Protein 5ZFM (pdb70)

B-factor: mean 25.38, std 9.45, range [9.72, 92.79]

Radius of gyration: 28.04 Å; Cα contacts (8 Å, |Δi|>4): 2463; chains: 4; bounding box: 67×58×71 Å

Secondary structure (DSSP, 8-state):
--TTTT-EEEEET-SSHHHHHHHHHHHHTT-EEEEEESS-HHHHHHHHHHH-TTTEEEEE--TT-HHHHHHHHHHHHHHHS---EEEE--------S-GGG--HHHHHHHHIIIIIHHHHHHHHHHHHHHHHSTTEEEEEEE--S-SSSSS---HHHHHHHHHHHHHHHHHHHHHHTTT-EEEEEEEEE--B-STTS-GGGHHHHHHT-TTSS-B-HHHHHHHHHHHHSGGGTT--S-EEEESTTTT-/--TTTT-EEEEET-SSHHHHHHHHHHHHTT-EEEEEESS-HHHHHHHHHHH-TTTEEEEE--TT-HHHHHHHHHHHHHHHS---EEEE----------GGG--HHHHHHHHIIIIIHHHHHHHHHHHHHHHHSTTEEEEEEE--S-SSSSS---HHHHHHHHHHHHHHHHHHHHHHTTT-EEEEEEEEE--B-STTS-GGGHHHHHTT-TTSS-B-HHHHHHHHHHHHSGGGTT--S-EEEESTTTT-/--TTTT-EEEEET-SSHHHHHHHHHHHHTT-EEEEEESS-HHHHHHHHHHH-TTTEEEEE--TT-HHHHHHHHHHHHHHHS---EEEE----------GGG--HHHHHHHHIIIIIHHHHHHHHHHHHHHHHSTTEEEEEEE--S-SSSSS---HHHHHHHHHHHHHHHHHHHHHHHTT-EEEEEEEEE--B--S---HHHHHHHHHT-TTSS-B-HHHHHHHHHHHHSGGGTT--S-EEEESTTTT-/--TTTT-EEEEET-SSHHHHHHHHHHHHTT-EEEEEESS-HHHHHHHHHHH-TTTEEEEE--TT-HHHHHHHHHHHHHHHS---EEEE----------GGG--HHHHHHHHIIIIIHHHHHHHHHHHHHHHHSTT-EEEEEE--S-SSSSS---HHHHHHHHHHHHHHHHHHHHHHHTT--EEEEEEEE--B--TT--TTHHHHHHHT-TTSS-B-HHHHHHHHHHHHSGGGTT--S-EEEESTTTT-

Foldseek 3Di:
DQQQALAEEEFEVQLFFLNVLLVVLCLVSHYAYEYEYAPCVVSQVVSCVVSPVLRYHYDYAQLLDLVRLVVSLVVSCVRRVAHAEYEADDADFFDDDDPVPDDPVNLVVRCSRLAVSLVSNLVSRQVRCVVGVVLAHEYEYEDAPARDQDPNPGPSNVCSVVRNLVVQLVSQVVCVVVVRQYAGEYEYEAAEDTPPPDPVCLVSNLVLAPQRDHHGSNLSSVVVSCRGGPVCSVPHSYYHYHHNPNPD/DLLPALAEEEFEVQLFFLNVLLVVLCLVSHAQYEYEYAPCPVSQVVSCVVSPVLRYHYDYAQLLDLVRLVVSLVVSCVRSNAHAEYEADDAAFFDDDDPVPDDPVNLVVRLSRLAVSLVSNLVSRQVRCVVGVVLAHEYEYEQEPHRDLDDNRGPSNVVSRVNNLVVQLVSQCVCVVVVRNYAGEYEYEAAEDTPPPDPVCQVSNLVLAPQRDHHHSNLSSVVVSCRGGCVCSVPHSYYHYHHNPNVD/DQQQALAEEEFEVQLAFLNVLLVVLNLVSHYQYEYEYAPCVVSQVVSCVVSPVLRYHYDYAQLLDLVRLVVSLVVSCVRRNAHAEYELADADFFDDDDPVPDDVVNLVVRLSRLAVSLVSNLVSRQVRCVVGVVLAHEYEREDAPHRDLDPNRGPSNVVSVVNNLVVQLVSQVVCVVVVRQYAGEYEYEAAEPRDDDPPVSLCSRLVLAPQRDHHHSNLSSVVVSCRGGCVCSVPHSYYHYDHNPNPD/DQLPALAEEEFEVQLFFLNVLLVVLCLVNHAQYEYEYQPCVPSQVVSCVVSDVLRYHYDYAQLLDLVRLVVSLVVSCVRSNAHAEYELAWADFFDDDDPVPDDPVNLVVRCSRLAVSLVSNLVSRQVRCVVGVVLAHEYEYEDAPHRDLDPRRGPSNVVSVVNRLVCQLVSQCVCVVVVRHYAGEYEYEAAEDTPPDDPPVLVSRLVLAPQRHHHHSNLRNVVVSCRGGPVCSVPHSYYHYDHNPNPD

Nearest PDB structures (foldseek):
  5zfm-assembly1_D  TM=1.004E+00  e=7.473E-54  Levilactobacillus brevis ATCC 367
  5zi0-assembly1_D  TM=9.744E-01  e=2.750E-47  Levilactobacillus brevis ATCC 367
  5h5x-assembly2_H  TM=9.108E-01  e=6.044E-24  Streptomyces coelicolor A3(2)
  6b9u-assembly1_A  TM=9.179E-01  e=2.658E-23  Brucella abortus 2308
  5trt-assembly1_C  TM=8.558E-01  e=2.050E-16  Burkholderia pseudomallei 1710b

Solvent-accessible surface area: 34403 Å² total; per-residue (Å²): 150,72,43,0,131,93,46,3,0,0,0,2,21,0,12,50,24,36,1,38,1,0,0,39,0,0,33,112,22,21,1,63,0,0,0,1,12,59,165,55,77,111,17,0,173,62,6,26,86,128,28,21,99,103,35,1,44,39,16,64,3,31,11,21,104,85,79,27,6,96,83,0,11,78,30,0,49,91,88,32,45,79,0,8,1,0,0,5,26,31,48,70,50,18,82,110,81,13,0,3,101,22,85,50,76,77,0,41,131,20,0,46,26,21,0,7,2,14,0,6,0,0,24,15,0,0,83,2,0,87,136,37,3,118,32,114,16,3,0,0,3,22,24,32,29,30,24,33,27,57,63,63,6,7,5,2,28,6,0,2,43,1,0,4,73,28,0,0,14,0,0,2,2,2,0,10,101,99,69,24,72,1,17,0,1,2,0,10,1,7,33,7,55,16,115,151,12,62,150,126,57,78,175,101,0,61,88,54,6,16,35,44,97,17,2,77,26,70,6,0,0,22,0,0,0,0,0,3,1,98,31,1,131,3,0,5,0,0,46,0,17,0,0,0,2,37,82,26,123,66,41,0,132,83,44,2,0,0,0,1,21,0,12,47,24,33,0,36,1,0,0,42,0,0,35,110,9,22,1,60,0,0,0,1,8,56,167,54,88,95,18,0,142,60,4,26,80,124,28,22,99,104,35,1,42,43,11,64,2,32,13,32,102,86,74,13,4,106,84,0,11,79,30,0,45,91,90,30,43,82,0,10,1,0,0,4,28,30,46,68,52,18,72,123,67,15,0,10,103,17,83,52,76,76,0,42,127,20,0,45,20,23,0,6,2,14,0,6,0,0,26,15,0,0,104,2,0,89,138,30,4,129,28,96,14,2,0,0,3,23,18,36,27,23,22,30,30,53,60,58,10,6,4,2,25,8,0,0,42,2,0,6,69,26,0,0,14,0,0,1,1,2,0,9,94,93,66,38,71,1,14,0,0,2,0,10,0,7,31,7,56,18,112,150,10,59,151,114,50,72,186,96,0,59,90,56,6,16,36,44,96,18,2,76,28,72,5,0,0,19,0,0,0,1,0,3,1,86,33,1,135,3,0,5,0,0,51,0,17,0,0,0,2,38,82,26,140,74,41,0,144,92,44,2,0,1,0,1,22,0,10,55,26,35,0,36,1,0,0,41,0,0,35,110,20,24,2,66,0,0,0,0,10,58,163,55,63,116,16,0,168,60,4,27,84,122,28,23,100,103,38,1,43,38,14,60,2,23,12,29,106,86,73,10,6,95,85,0,10,76,30,0,42,94,90,29,45,85,0,10,1,0,0,4,24,28,55,63,46,21,78,114,78,16,0,3,102,20,88,52,74,78,0,42,102,18,0,42,14,22,0,7,2,9,0,5,0,0,24,13,0,0,96,2,0,90,131,30,6,114,31,104,15,1,0,0,2,17,22,32,26,25,23,28,30,56,60,58,8,7,4,2,25,5,0,1,40,3,0,4,73,27,0,0,14,0,0,1,1,2,0,8,97,98,67,28,81,2,16,0,0,2,0,10,0,6,43,12,54,72,75,160,39,96,105,112,54,52,130,103,5,55,86,50,5,16,38,43,93,23,2,76,27,72,5,0,0,22,0,0,0,0,0,3,1,99,32,1,136,4,0,6,0,1,50,0,17,0,0,0,1,34,81,26,129,66,39,0,129,86,52,1,0,0,0,2,23,0,10,54,24,32,0,38,0,0,0,43,0,0,34,106,7,21,1,66,0,0,0,1,10,59,160,55,69,119,16,0,165,63,2,23,83,119,28,22,104,104,37,1,44,40,17,67,2,27,11,14,103,87,76,27,5,106,86,0,12,78,28,0,44,93,87,30,46,89,0,8,0,1,0,4,26,26,56,58,47,20,77,113,78,17,0,9,110,22,80,50,66,83,0,43,102,18,0,42,15,22,0,6,2,9,0,7,0,0,27,16,1,0,92,1,0,91,130,30,6,109,33,102,15,2,0,0,2,18,21,32,26,25,27,31,35,56,61,60,10,8,3,2,26,5,0,2,41,3,0,4,73,27,0,0,11,0,0,1,1,2,0,8,96,96,66,25,82,1,16,0,0,2,0,10,1,7,42,11,48,27,121,156,32,74,156,95,64,79,161,92,4,49,87,51,5,19,42,44,95,11,1,75,30,72,5,0,0,20,0,0,0,1,0,4,2,102,32,1,134,4,0,5,0,0,49,0,17,1,0,0,2,35,80,27

InterPro domains:
  IPR002347 Short-chain dehydrogenase/reductase SDR [PF13561] (15-246)
  IPR002347 Short-chain dehydrogenase/reductase SDR [PR00080] (82-93)
  IPR002347 Short-chain dehydrogenase/reductase SDR [PR00080] (138-146)
  IPR002347 Short-chain dehydrogenase/reductase SDR [PR00080] (158-177)
  IPR002347 Short-chain dehydrogenase/reductase SDR [PR00081] (9-26)
  IPR002347 Short-chain dehydrogenase/reductase SDR [PR00081] (82-93)
  IPR002347 Short-chain dehydrogenase/reductase SDR [PR00081] (132-148)
  IPR002347 Short-chain dehydrogenase/reductase SDR [PR00081] (158-177)
  IPR002347 Short-chain dehydrogenase/reductase SDR [PR00081] (181-198)
  IPR002347 Short-chain dehydrogenase/reductase SDR [PR00081] (211-231)
  IPR020904 Short-chain dehydrogenase/reductase, conserved site [PS00061] (145-173)
  IPR036291 NAD(P)-binding domain superfamily [SSF51735] (6-247)

Organism: Levilactobacillus brevis (strain ATCC 367 / BCRC 12310 / CIP 105137 / JCM 1170 / LMG 11437 / NCIMB 947 / NCTC 947) (NCBI:txid387344)

CATH classification: 3.40.50.720

Sequence (992 aa):
TDRLKDKVAIITGGVAGIGLGIAECYVREGAKVVVTANHNVDGGRAAVAKFGDDVSLFVQQDVSKEADWQKVIDATIAKFGRVDILVNNAGIGGVNTAIEDLDLADWQKVIDVNLTANFLGEKAAIKAMKQTADAKGSIINVSSVAGLVGLPIDPAYSASKGGSRLLTHATALNLAQRGIDIRVNSVHPGWIDTSIVPEDLRKQIIATIPVGHMGQPQDIGEVCVYLGSDESRFANGAEFTVDGGQRATDRLKDKVAIITGGVAGIGLGIAECYVREGAKVVVTANHNVDGGRAAVAKFGDDVSLFVQQDVSKEADWQKVIDATIAKFGRVDILVNNAGIGGVNTAIEDLDLADWQKVIDVNLTANFLGEKAAIKAMKQTADAKGSIINVSSVAGLVGLPIDPAYSASKGGSRLLTHATALNLAQRGIDIRVNSVHPGWIDTSIVPEDLRKQIIATIPVGHMGQPQDIGEVCVYLGSDESRFANGAEFTVDGGQRATDRLKDKVAIITGGVAGIGLGIAECYVREGAKVVVTANHNVDGGRAAVAKFGDDVSLFVQQDVSKEADWQKVIDATIAKFGRVDILVNNAGIGGVNTAIEDLDLADWQKVIDVNLTANFLGEKAAIKAMKQTADAKGSIINVSSVAGLVGLPIDPAYSASKGGSRLLTHATALNLAQRGIDIRVNSVHPGWIDTSIVPEDLRKQIIATIPVGHMGQPQDIGEVCVYLGSDESRFANGAEFTVDGGQRATDRLKDKVAIITGGVAGIGLGIAECYVREGAKVVVTANHNVDGGRAAVAKFGDDVSLFVQQDVSKEADWQKVIDATIAKFGRVDILVNNAGIGGVNTAIEDLDLADWQKVIDVNLTANFLGEKAAIKAMKQTADAKGSIINVSSVAGLVGLPIDPAYSASKGGSRLLTHATALNLAQRGIDIRVNSVHPGWIDTSIVPEDLRKQIIATIPVGHMGQPQDIGEVCVYLGSDESRFANGAEFTVDGGQRA

Structure (mmCIF, N/CA/C/O backbone):
data_5ZFM
#
_entry.id   5ZFM
#
_cell.length_a   69.338
_cell.length_b   116.052
_cell.length_c   75.183
_cell.angle_alpha   90.00
_cell.angle_beta   114.33
_cell.angle_gamma   90.00
#
_symmetry.space_group_name_H-M   'P 1 21 1'
#
loop_
_entity.id
_entity.type
_entity.pdbx_description
1 polymer '3-oxoacyl-acyl carrier protein reductase'
2 water water
#
loop_
_atom_site.group_PDB
_atom_site.id
_atom_site.type_symbol
_atom_site.label_atom_id
_atom_site.label_alt_id
_atom_site.label_comp_id
_atom_site.label_asym_id
_atom_site.label_entity_id
_atom_site.label_seq_id
_atom_site.pdbx_PDB_ins_code
_atom_site.Cartn_x
_atom_site.Cartn_y
_atom_site.Cartn_z
_atom_site.occupancy
_atom_site.B_iso_or_equiv
_atom_site.auth_seq_id
_atom_site.auth_comp_id
_atom_site.auth_asym_id
_atom_site.auth_atom_id
_atom_site.pdbx_PDB_model_num
ATOM 1 N N . THR A 1 34 ? 18.689 -23.491 -2.222 1.00 50.64 2 THR A N 1
ATOM 2 C CA . THR A 1 34 ? 17.566 -22.694 -1.736 1.00 49.87 2 THR A CA 1
ATOM 3 C C . THR A 1 34 ? 16.669 -22.224 -2.895 1.00 42.83 2 THR A C 1
ATOM 4 O O . THR A 1 34 ? 17.155 -21.833 -3.963 1.00 43.64 2 THR A O 1
ATOM 8 N N . ASP A 1 35 ? 15.358 -22.291 -2.676 1.00 40.26 3 ASP A N 1
ATOM 9 C CA . ASP A 1 35 ? 14.370 -22.031 -3.718 1.00 30.61 3 ASP A CA 1
ATOM 10 C C . ASP A 1 35 ? 14.440 -20.619 -4.291 1.00 27.54 3 ASP A C 1
ATOM 11 O O . ASP A 1 35 ? 14.272 -19.639 -3.565 1.00 26.87 3 ASP A O 1
ATOM 16 N N . ARG A 1 36 ? 14.648 -20.526 -5.601 1.00 23.38 4 ARG A N 1
ATOM 17 C CA . ARG A 1 36 ? 14.919 -19.244 -6.248 1.00 24.18 4 ARG A CA 1
ATOM 18 C C . ARG A 1 36 ? 13.689 -18.354 -6.383 1.00 23.47 4 ARG A C 1
ATOM 19 O O . ARG A 1 36 ? 13.810 -17.181 -6.723 1.00 20.94 4 ARG A O 1
ATOM 27 N N . LEU A 1 37 ? 12.510 -18.914 -6.132 1.00 22.16 5 LEU A N 1
ATOM 28 C CA . LEU A 1 37 ? 11.271 -18.133 -6.163 1.00 20.95 5 LEU A CA 1
ATOM 29 C C . LEU A 1 37 ? 10.513 -18.296 -4.851 1.00 23.46 5 LEU A C 1
ATOM 30 O O . LEU A 1 37 ? 9.273 -18.268 -4.818 1.00 23.29 5 LEU A O 1
ATOM 35 N N . LYS A 1 38 ? 11.280 -18.483 -3.780 1.00 21.07 6 LYS A N 1
ATOM 36 C CA . LYS A 1 38 ? 10.756 -18.588 -2.418 1.00 31.42 6 LYS A CA 1
ATOM 37 C C . LYS A 1 38 ? 9.709 -17.507 -2.093 1.00 29.18 6 LYS A C 1
ATOM 38 O O . LYS A 1 38 ? 9.961 -16.317 -2.281 1.00 26.72 6 LYS A O 1
ATOM 44 N N . ASP A 1 39 ? 8.535 -17.941 -1.637 1.00 27.46 7 ASP A N 1
ATOM 45 C CA . ASP A 1 39 ? 7.434 -17.049 -1.233 1.00 29.11 7 ASP A CA 1
ATOM 46 C C . ASP A 1 39 ? 6.733 -16.289 -2.372 1.00 28.17 7 ASP A C 1
ATOM 47 O O . ASP A 1 39 ? 5.690 -15.666 -2.148 1.00 27.44 7 ASP A O 1
ATOM 52 N N . LYS A 1 40 ? 7.276 -16.349 -3.587 1.00 20.16 8 LYS A N 1
ATOM 53 C CA . LYS A 1 40 ? 6.647 -15.664 -4.721 1.00 19.80 8 LYS A CA 1
ATOM 54 C C . LYS A 1 40 ? 5.307 -16.289 -5.123 1.00 22.22 8 LYS A C 1
ATOM 55 O O . LYS A 1 40 ? 5.158 -17.522 -5.124 1.00 20.67 8 LYS A O 1
ATOM 61 N N . VAL A 1 41 ? 4.334 -15.454 -5.486 1.00 17.59 9 VAL A N 1
ATOM 62 C CA . VAL A 1 41 ? 3.088 -15.977 -6.062 1.00 20.87 9 VAL A CA 1
ATOM 63 C C . VAL A 1 41 ? 2.938 -15.571 -7.534 1.00 18.89 9 VAL A C 1
ATOM 64 O O . VAL A 1 41 ? 2.981 -14.380 -7.854 1.00 19.74 9 VAL A O 1
ATOM 68 N N . ALA A 1 42 ? 2.757 -16.554 -8.425 1.00 16.50 10 ALA A N 1
ATOM 69 C CA . ALA A 1 42 ? 2.691 -16.286 -9.869 1.00 16.97 10 ALA A CA 1
ATOM 70 C C . ALA A 1 42 ? 1.382 -16.713 -10.527 1.00 18.98 10 ALA A C 1
ATOM 71 O O . ALA A 1 42 ? 0.857 -17.795 -10.253 1.00 21.85 10 ALA A O 1
ATOM 73 N N . ILE A 1 43 ? 0.874 -15.874 -11.421 1.00 18.48 11 ILE A N 1
ATOM 74 C CA . ILE A 1 43 ? -0.209 -16.279 -12.311 1.00 16.50 11 ILE A CA 1
ATOM 75 C C . ILE A 1 43 ? 0.424 -16.620 -13.672 1.00 20.43 11 ILE A C 1
ATOM 76 O O . ILE A 1 43 ? 1.246 -15.853 -14.191 1.00 15.12 11 ILE A O 1
ATOM 81 N N . ILE A 1 44 ? 0.069 -17.778 -14.233 1.00 17.39 12 ILE A N 1
ATOM 82 C CA . ILE A 1 44 ? 0.581 -18.186 -15.547 1.00 17.59 12 ILE A CA 1
ATOM 83 C C . ILE A 1 44 ? -0.590 -18.545 -16.455 1.00 18.89 12 ILE A C 1
ATOM 84 O O . ILE A 1 44 ? -1.258 -19.563 -16.236 1.00 16.43 12 ILE A O 1
ATOM 89 N N . THR A 1 45 ? -0.854 -17.719 -17.464 1.00 14.20 13 THR A N 1
ATOM 90 C CA . THR A 1 45 ? -1.982 -17.986 -18.361 1.00 16.12 13 THR A CA 1
ATOM 91 C C . THR A 1 45 ? -1.572 -19.031 -19.404 1.00 18.48 13 THR A C 1
ATOM 92 O O . THR A 1 45 ? -0.383 -19.160 -19.720 1.00 15.41 13 THR A O 1
ATOM 96 N N . GLY A 1 46 ? -2.539 -19.789 -19.917 1.00 15.35 14 GLY A N 1
ATOM 97 C CA . GLY A 1 46 ? -2.216 -20.929 -20.765 1.00 17.55 14 GLY A CA 1
ATOM 98 C C . GLY A 1 46 ? -1.212 -21.825 -20.054 1.00 18.56 14 GLY A C 1
ATOM 99 O O . GLY A 1 46 ? -0.205 -22.250 -20.635 1.00 19.16 14 GLY A O 1
ATOM 100 N N . GLY A 1 47 ? -1.483 -22.117 -18.785 1.00 18.27 15 GLY A N 1
ATOM 101 C CA . GLY A 1 47 ? -0.488 -22.757 -17.942 1.00 18.44 15 GLY A CA 1
ATOM 102 C C . GLY A 1 47 ? -0.641 -24.245 -17.693 1.00 17.56 15 GLY A C 1
ATOM 103 O O . GLY A 1 47 ? 0.068 -24.793 -16.850 1.00 17.54 15 GLY A O 1
ATOM 104 N N . VAL A 1 48 ? -1.530 -24.916 -18.426 1.00 17.26 16 VAL A N 1
ATOM 105 C CA . VAL A 1 48 ? -1.802 -26.329 -18.143 1.00 17.27 16 VAL A CA 1
ATOM 106 C C . VAL A 1 48 ? -1.367 -27.252 -19.276 1.00 19.15 16 VAL A C 1
ATOM 107 O O . VAL A 1 48 ? -1.608 -28.468 -19.231 1.00 18.05 16 VAL A O 1
ATOM 111 N N . ALA A 1 49 ? -0.711 -26.670 -20.283 1.00 16.10 17 ALA A N 1
ATOM 112 C CA . ALA A 1 49 ? -0.229 -27.434 -21.434 1.00 20.47 17 ALA A CA 1
ATOM 113 C C . ALA A 1 49 ? 1.046 -26.818 -22.019 1.00 20.35 17 ALA A C 1
ATOM 114 O O . ALA A 1 49 ? 1.242 -25.594 -21.940 1.00 19.72 17 ALA A O 1
ATOM 116 N N . GLY A 1 50 ? 1.890 -27.667 -22.611 1.00 16.36 18 GLY A N 1
ATOM 117 C CA . GLY A 1 50 ? 3.067 -27.240 -23.354 1.00 17.01 18 GLY A CA 1
ATOM 118 C C . GLY A 1 50 ? 3.958 -26.222 -22.646 1.00 18.27 18 GLY A C 1
ATOM 119 O O . GLY A 1 50 ? 4.386 -26.444 -21.509 1.00 15.91 18 GLY A O 1
ATOM 120 N N . ILE A 1 51 ? 4.223 -25.101 -23.318 1.00 18.78 19 ILE A N 1
ATOM 121 C CA . ILE A 1 51 ? 5.141 -24.089 -22.797 1.00 18.15 19 ILE A CA 1
ATOM 122 C C . ILE A 1 51 ? 4.684 -23.555 -21.440 1.00 18.53 19 ILE A C 1
ATOM 123 O O . ILE A 1 51 ? 5.475 -23.496 -20.499 1.00 19.94 19 ILE A O 1
ATOM 128 N N . GLY A 1 52 ? 3.414 -23.167 -21.335 1.00 14.99 20 GLY A N 1
ATOM 129 C CA . GLY A 1 52 ? 2.904 -22.638 -20.075 1.00 18.92 20 GLY A CA 1
ATOM 130 C C . GLY A 1 52 ? 3.051 -23.629 -18.931 1.00 19.87 20 GLY A C 1
ATOM 131 O O . GLY A 1 52 ? 3.373 -23.242 -17.803 1.00 16.01 20 GLY A O 1
ATOM 132 N N . LEU A 1 53 ? 2.828 -24.913 -19.215 1.00 16.89 21 LEU A N 1
ATOM 133 C CA . LEU A 1 53 ? 2.982 -25.946 -18.188 1.00 18.90 21 LEU A CA 1
ATOM 134 C C . LEU A 1 53 ? 4.447 -26.143 -17.782 1.00 15.85 21 LEU A C 1
ATOM 135 O O . LEU A 1 53 ? 4.748 -26.406 -16.606 1.00 16.27 21 LEU A O 1
ATOM 140 N N . GLY A 1 54 ? 5.363 -26.005 -18.734 1.00 16.61 22 GLY A N 1
ATOM 141 C CA . GLY A 1 54 ? 6.778 -26.114 -18.413 1.00 18.02 22 GLY A CA 1
ATOM 142 C C . GLY A 1 54 ? 7.270 -24.938 -17.576 1.00 16.34 22 GLY A C 1
ATOM 143 O O . GLY A 1 54 ? 8.187 -25.083 -16.764 1.00 18.10 22 GLY A O 1
ATOM 144 N N . ILE A 1 55 ? 6.669 -23.767 -17.778 1.00 15.22 23 ILE A N 1
ATOM 145 C CA . ILE A 1 55 ? 6.978 -22.601 -16.945 1.00 17.60 23 ILE A CA 1
ATOM 146 C C . ILE A 1 55 ? 6.479 -22.850 -15.523 1.00 16.46 23 ILE A C 1
ATOM 147 O O . ILE A 1 55 ? 7.175 -22.583 -14.535 1.00 15.12 23 ILE A O 1
ATOM 152 N N . ALA A 1 56 ? 5.267 -23.379 -15.424 1.00 17.18 24 ALA A N 1
ATOM 153 C CA . ALA A 1 56 ? 4.685 -23.699 -14.123 1.00 17.33 24 ALA A CA 1
ATOM 154 C C . ALA A 1 56 ? 5.539 -24.718 -13.376 1.00 17.13 24 ALA A C 1
ATOM 155 O O . ALA A 1 56 ? 5.786 -24.576 -12.173 1.00 17.54 24 ALA A O 1
ATOM 157 N N . GLU A 1 57 ? 5.978 -25.751 -14.092 1.00 16.89 25 GLU A N 1
ATOM 158 C CA . GLU A 1 57 ? 6.796 -26.811 -13.504 1.00 19.26 25 GLU A CA 1
ATOM 159 C C . GLU A 1 57 ? 8.092 -26.262 -12.890 1.00 22.30 25 GLU A C 1
ATOM 160 O O . GLU A 1 57 ? 8.496 -26.673 -11.792 1.00 18.24 25 GLU A O 1
ATOM 166 N N . CYS A 1 58 ? 8.747 -25.342 -13.597 1.00 17.25 26 CYS A N 1
ATOM 167 C CA . CYS A 1 58 ? 9.981 -24.737 -13.091 1.00 18.31 26 CYS A CA 1
ATOM 168 C C . CYS A 1 58 ? 9.692 -23.828 -11.906 1.00 17.62 26 CYS A C 1
ATOM 169 O O . CYS A 1 58 ? 10.479 -23.765 -10.956 1.00 16.60 26 CYS A O 1
ATOM 172 N N . TYR A 1 59 ? 8.573 -23.113 -11.972 1.00 15.65 27 TYR A N 1
ATOM 173 C CA . TYR A 1 59 ? 8.203 -22.200 -10.898 1.00 18.59 27 TYR A CA 1
ATOM 174 C C . TYR A 1 59 ? 7.931 -22.973 -9.608 1.00 18.31 27 TYR A C 1
ATOM 175 O O . TYR A 1 59 ? 8.422 -22.600 -8.549 1.00 16.85 27 TYR A O 1
ATOM 184 N N . VAL A 1 60 ? 7.159 -24.052 -9.704 1.00 17.35 28 VAL A N 1
ATOM 185 C CA . VAL A 1 60 ? 6.878 -24.889 -8.533 1.00 20.03 28 VAL A CA 1
ATOM 186 C C . VAL A 1 60 ? 8.160 -25.520 -7.968 1.00 22.78 28 VAL A C 1
ATOM 187 O O . VAL A 1 60 ? 8.332 -25.616 -6.746 1.00 20.20 28 VAL A O 1
ATOM 191 N N . ARG A 1 61 ? 9.062 -25.934 -8.860 1.00 19.79 29 ARG A N 1
ATOM 192 C CA . ARG A 1 61 ? 10.331 -26.550 -8.459 1.00 22.03 29 ARG A CA 1
ATOM 193 C C . ARG A 1 61 ? 11.155 -25.592 -7.603 1.00 21.96 29 ARG A C 1
ATOM 194 O O . ARG A 1 61 ? 11.874 -26.014 -6.689 1.00 22.03 29 ARG A O 1
ATOM 202 N N . GLU A 1 62 ? 11.027 -24.304 -7.902 1.00 18.81 30 GLU A N 1
ATOM 203 C CA . GLU A 1 62 ? 11.801 -23.264 -7.230 1.00 22.88 30 GLU A CA 1
ATOM 204 C C . GLU A 1 62 ? 11.010 -22.578 -6.116 1.00 25.04 30 GLU A C 1
ATOM 205 O O . GLU A 1 62 ? 11.344 -21.463 -5.706 1.00 25.78 30 GLU A O 1
ATOM 211 N N . GLY A 1 63 ? 9.963 -23.245 -5.633 1.00 21.50 31 GLY A N 1
ATOM 212 C CA . GLY A 1 63 ? 9.247 -22.789 -4.454 1.00 23.61 31 GLY A CA 1
ATOM 213 C C . GLY A 1 63 ? 8.139 -21.772 -4.667 1.00 22.56 31 GLY A C 1
ATOM 214 O O . GLY A 1 63 ? 7.583 -21.237 -3.699 1.00 20.39 31 GLY A O 1
ATOM 215 N N . ALA A 1 64 ? 7.800 -21.494 -5.922 1.00 19.40 32 ALA A N 1
ATOM 216 C CA . ALA A 1 64 ? 6.727 -20.534 -6.180 1.00 17.07 32 ALA A CA 1
ATOM 217 C C . ALA A 1 64 ? 5.379 -21.189 -5.942 1.00 25.26 32 ALA A C 1
ATOM 218 O O . ALA A 1 64 ? 5.239 -22.414 -6.039 1.00 20.86 32 ALA A O 1
ATOM 220 N N . LYS A 1 65 ? 4.386 -20.363 -5.655 1.00 15.30 33 LYS A N 1
ATOM 221 C CA . LYS A 1 65 ? 3.011 -20.806 -5.674 1.00 20.91 33 LYS A CA 1
ATOM 222 C C . LYS A 1 65 ? 2.434 -20.360 -7.003 1.00 20.88 33 LYS A C 1
ATOM 223 O O . LYS A 1 65 ? 2.719 -19.245 -7.460 1.00 19.20 33 LYS A O 1
ATOM 229 N N . VAL A 1 66 ? 1.669 -21.237 -7.655 1.00 15.74 34 VAL A N 1
ATOM 230 C CA . VAL A 1 66 ? 1.194 -20.942 -9.005 1.00 17.94 34 VAL A CA 1
ATOM 231 C C . VAL A 1 66 ? -0.321 -20.974 -9.171 1.00 19.83 34 VAL A C 1
ATOM 232 O O . VAL A 1 66 ? -1.016 -21.841 -8.629 1.00 21.09 34 VAL A O 1
ATOM 236 N N . VAL A 1 67 ? -0.828 -20.001 -9.919 1.00 14.04 35 VAL A N 1
ATOM 237 C CA . VAL A 1 67 ? -2.197 -20.051 -10.394 1.00 15.76 35 VAL A CA 1
ATOM 238 C C . VAL A 1 67 ? -2.125 -20.257 -11.903 1.00 19.06 35 VAL A C 1
ATOM 239 O O . VAL A 1 67 ? -1.724 -19.350 -12.641 1.00 18.05 35 VAL A O 1
ATOM 243 N N . VAL A 1 68 ? -2.489 -21.452 -12.366 1.00 17.07 36 VAL A N 1
ATOM 244 C CA . VAL A 1 68 ? -2.431 -21.746 -13.795 1.00 19.19 36 VAL A CA 1
ATOM 245 C C . VAL A 1 68 ? -3.833 -21.607 -14.372 1.00 23.55 36 VAL A C 1
ATOM 246 O O . VAL A 1 68 ? -4.813 -22.032 -13.752 1.00 18.28 36 VAL A O 1
ATOM 250 N N . THR A 1 69 ? -3.944 -20.971 -15.537 1.00 18.41 37 THR A N 1
ATOM 251 C CA . THR A 1 69 ? -5.256 -20.791 -16.152 1.00 17.78 37 THR A CA 1
ATOM 252 C C . THR A 1 69 ? -5.312 -21.290 -17.591 1.00 19.60 37 THR A C 1
ATOM 253 O O . THR A 1 69 ? -4.276 -21.410 -18.265 1.00 22.17 37 THR A O 1
ATOM 257 N N . ALA A 1 70 ? -6.524 -21.591 -18.054 1.00 19.28 38 ALA A N 1
ATOM 258 C CA . ALA A 1 70 ? -6.747 -22.006 -19.442 1.00 21.41 38 ALA A CA 1
ATOM 259 C C . ALA A 1 70 ? -8.198 -21.722 -19.825 1.00 25.35 38 ALA A C 1
ATOM 260 O O . ALA A 1 70 ? -9.083 -21.734 -18.966 1.00 23.53 38 ALA A O 1
ATOM 262 N N . ASN A 1 71 ? -8.440 -21.461 -21.107 1.00 20.60 39 ASN A N 1
ATOM 263 C CA . ASN A 1 71 ? -9.774 -21.086 -21.563 1.00 24.67 39 ASN A CA 1
ATOM 264 C C . ASN A 1 71 ? -10.739 -22.282 -21.608 1.00 30.79 39 ASN A C 1
ATOM 265 O O . ASN A 1 71 ? -11.874 -22.184 -21.143 1.00 32.23 39 ASN A O 1
ATOM 270 N N . HIS A 1 72 ? -10.289 -23.399 -22.174 1.00 25.59 40 HIS A N 1
ATOM 271 C CA . HIS A 1 72 ? -11.126 -24.598 -22.277 1.00 32.01 40 HIS A CA 1
ATOM 272 C C . HIS A 1 72 ? -10.300 -25.850 -22.022 1.00 30.09 40 HIS A C 1
ATOM 273 O O . HIS A 1 72 ? -10.107 -26.658 -22.930 1.00 32.13 40 HIS A O 1
ATOM 280 N N . ASN A 1 73 ? -9.814 -26.020 -20.799 1.00 25.99 41 ASN A N 1
ATOM 281 C CA . ASN A 1 73 ? -9.013 -27.202 -20.482 1.00 28.69 41 ASN A CA 1
ATOM 282 C C . ASN A 1 73 ? -9.079 -27.517 -18.991 1.00 25.95 41 ASN A C 1
ATOM 283 O O . ASN A 1 73 ? -8.060 -27.476 -18.293 1.00 19.83 41 ASN A O 1
ATOM 288 N N . VAL A 1 74 ? -10.281 -27.837 -18.509 1.00 22.78 42 VAL A N 1
ATOM 289 C CA . VAL A 1 74 ? -10.467 -28.127 -17.088 1.00 26.80 42 VAL A CA 1
ATOM 290 C C . VAL A 1 74 ? -9.739 -29.400 -16.673 1.00 22.77 42 VAL A C 1
ATOM 291 O O . VAL A 1 74 ? -9.186 -29.467 -15.571 1.00 23.15 42 VAL A O 1
ATOM 295 N N . ASP A 1 75 ? -9.735 -30.404 -17.551 1.00 23.00 43 ASP A N 1
ATOM 296 C CA . ASP A 1 75 ? -9.037 -31.658 -17.260 1.00 26.22 43 ASP A CA 1
ATOM 297 C C . ASP A 1 75 ? -7.529 -31.431 -17.092 1.00 24.24 43 ASP A C 1
ATOM 298 O O . ASP A 1 75 ? -6.901 -31.982 -16.179 1.00 21.48 43 ASP A O 1
ATOM 303 N N . GLY A 1 76 ? -6.944 -30.620 -17.973 1.00 22.47 44 GLY A N 1
ATOM 304 C CA . GLY A 1 76 ? -5.527 -30.316 -17.862 1.00 21.97 44 GLY A CA 1
ATOM 305 C C . GLY A 1 76 ? -5.229 -29.551 -16.585 1.00 19.07 44 GLY A C 1
ATOM 306 O O . GLY A 1 76 ? -4.212 -29.790 -15.911 1.00 16.69 44 GLY A O 1
ATOM 307 N N . GLY A 1 77 ? -6.126 -28.631 -16.241 1.00 20.26 45 GLY A N 1
ATOM 308 C CA . GLY A 1 77 ? -5.954 -27.824 -15.047 1.00 18.93 45 GLY A CA 1
ATOM 309 C C . GLY A 1 77 ? -5.980 -28.669 -13.798 1.00 20.41 45 GLY A C 1
ATOM 310 O O . GLY A 1 77 ? -5.113 -28.546 -12.921 1.00 17.19 45 GLY A O 1
ATOM 311 N N . ARG A 1 78 ? -6.974 -29.545 -13.709 1.00 21.33 46 ARG A N 1
ATOM 312 C CA . ARG A 1 78 ? -7.069 -30.426 -12.553 1.00 20.13 46 ARG A CA 1
ATOM 313 C C . ARG A 1 78 ? -5.858 -31.344 -12.452 1.00 20.71 46 ARG A C 1
ATOM 314 O O . ARG A 1 78 ? -5.362 -31.617 -11.352 1.00 17.41 46 ARG A O 1
ATOM 322 N N . ALA A 1 79 ? -5.363 -31.804 -13.599 1.00 21.27 47 ALA A N 1
ATOM 323 C CA . ALA A 1 79 ? -4.234 -32.729 -13.601 1.00 17.93 47 ALA A CA 1
ATOM 324 C C . ALA A 1 79 ? -2.942 -32.043 -13.159 1.00 20.08 47 ALA A C 1
ATOM 325 O O . ALA A 1 79 ? -2.088 -32.654 -12.509 1.00 22.29 47 ALA A O 1
ATOM 327 N N . ALA A 1 80 ? -2.793 -30.778 -13.536 1.00 19.27 48 ALA A N 1
ATOM 328 C CA . ALA A 1 80 ? -1.634 -29.987 -13.127 1.00 19.19 48 ALA A CA 1
ATOM 329 C C . ALA A 1 80 ? -1.648 -29.748 -11.614 1.00 17.43 48 ALA A C 1
ATOM 330 O O . ALA A 1 80 ? -0.622 -29.895 -10.945 1.00 18.91 48 ALA A O 1
ATOM 332 N N . VAL A 1 81 ? -2.803 -29.375 -11.073 1.00 18.01 49 VAL A N 1
ATOM 333 C CA . VAL A 1 81 ? -2.922 -29.203 -9.623 1.00 17.62 49 VAL A CA 1
ATOM 334 C C . VAL A 1 81 ? -2.629 -30.518 -8.875 1.00 21.31 49 VAL A C 1
ATOM 335 O O . VAL A 1 81 ? -2.001 -30.500 -7.815 1.00 18.39 49 VAL A O 1
ATOM 339 N N . ALA A 1 82 ? -3.044 -31.657 -9.440 1.00 20.27 50 ALA A N 1
ATOM 340 C CA . ALA A 1 82 ? -2.823 -32.943 -8.776 1.00 20.38 50 ALA A CA 1
ATOM 341 C C . ALA A 1 82 ? -1.330 -33.230 -8.685 1.00 22.92 50 ALA A C 1
ATOM 342 O O . ALA A 1 82 ? -0.829 -33.708 -7.663 1.00 22.20 50 ALA A O 1
ATOM 344 N N . LYS A 1 83 ? -0.624 -32.933 -9.772 1.00 17.31 51 LYS A N 1
ATOM 345 C CA . LYS A 1 83 ? 0.822 -33.090 -9.839 1.00 19.87 51 LYS A CA 1
ATOM 346 C C . LYS A 1 83 ? 1.550 -32.174 -8.849 1.00 23.05 51 LYS A C 1
ATOM 347 O O . LYS A 1 83 ? 2.416 -32.625 -8.097 1.00 25.41 51 LYS A O 1
ATOM 353 N N . PHE A 1 84 ? 1.208 -30.888 -8.869 1.00 19.00 52 PHE A N 1
ATOM 354 C CA . PHE A 1 84 ? 1.873 -29.883 -8.031 1.00 24.02 52 PHE A CA 1
ATOM 355 C C . PHE A 1 84 ? 1.466 -29.982 -6.557 1.00 23.64 52 PHE A C 1
ATOM 356 O O . P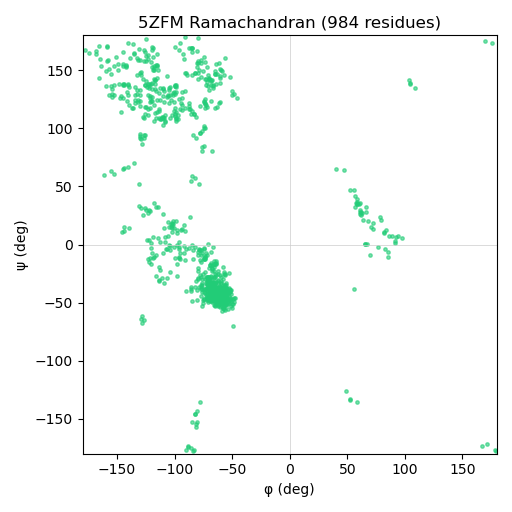HE A 1 84 ? 2.305 -29.849 -5.658 1.00 23.37 52 PHE A O 1
ATOM 364 N N . GLY A 1 85 ? 0.176 -30.202 -6.323 1.00 20.62 53 GLY A N 1
ATOM 365 C CA . GLY A 1 85 ? -0.365 -30.264 -4.969 1.00 23.85 53 GLY A CA 1
ATOM 366 C C . GLY A 1 85 ? -1.204 -29.027 -4.730 1.00 26.37 53 GLY A C 1
ATOM 367 O O . GLY A 1 85 ? -0.768 -27.924 -5.071 1.00 21.46 53 GLY A O 1
ATOM 368 N N . ASP A 1 86 ? -2.400 -29.172 -4.157 1.00 24.03 54 ASP A N 1
ATOM 369 C CA . ASP A 1 86 ? -3.269 -27.997 -4.036 1.00 23.36 54 ASP A CA 1
ATOM 370 C C . ASP A 1 86 ? -2.831 -27.010 -2.951 1.00 25.69 54 ASP A C 1
ATOM 371 O O . ASP A 1 86 ? -3.433 -25.942 -2.794 1.00 26.18 54 ASP A O 1
ATOM 376 N N . ASP A 1 87 ? -1.770 -27.352 -2.223 1.00 22.72 55 ASP A N 1
ATOM 377 C CA . ASP A 1 87 ? -1.193 -26.408 -1.275 1.00 25.44 55 ASP A CA 1
ATOM 378 C C . ASP A 1 87 ? -0.347 -25.326 -1.964 1.00 27.89 55 ASP A C 1
ATOM 379 O O . ASP A 1 87 ? -0.227 -24.210 -1.448 1.00 27.12 55 ASP A O 1
ATOM 384 N N . VAL A 1 88 ? 0.228 -25.643 -3.128 1.00 23.47 56 VAL A N 1
ATOM 385 C CA . VAL A 1 88 ? 1.061 -24.668 -3.842 1.00 23.97 56 VAL A CA 1
ATOM 386 C C . VAL A 1 88 ? 0.549 -24.295 -5.238 1.00 24.81 56 VAL A C 1
ATOM 387 O O . VAL A 1 88 ? 1.236 -23.578 -5.981 1.00 22.96 56 VAL A O 1
ATOM 391 N N . SER A 1 89 ? -0.640 -24.770 -5.603 1.00 22.06 57 SER A N 1
ATOM 392 C CA . SER A 1 89 ? -1.164 -24.492 -6.940 1.00 19.09 57 SER A CA 1
ATOM 393 C C . SER A 1 89 ? -2.678 -24.413 -6.981 1.00 23.75 57 SER A C 1
ATOM 394 O O . SER A 1 89 ? -3.365 -25.012 -6.142 1.00 23.04 57 SER A O 1
ATOM 397 N N . LEU A 1 90 ? -3.191 -23.682 -7.974 1.00 18.95 58 LEU A N 1
ATOM 398 C CA . LEU A 1 90 ? -4.627 -23.458 -8.129 1.00 22.42 58 LEU A CA 1
ATOM 399 C C . LEU A 1 90 ? -4.960 -23.315 -9.611 1.00 21.33 58 LEU A C 1
ATOM 400 O O . LEU A 1 90 ? -4.216 -22.666 -10.355 1.00 19.34 58 LEU A O 1
ATOM 405 N N . PHE A 1 91 ? -6.060 -23.923 -10.046 1.00 18.66 59 PHE A N 1
ATOM 406 C CA . PHE A 1 91 ? -6.504 -23.784 -11.434 1.00 22.98 59 PHE A CA 1
ATOM 407 C C . PHE A 1 91 ? -7.703 -22.853 -11.509 1.00 25.00 59 PHE A C 1
ATOM 408 O O . PHE A 1 91 ? -8.623 -22.979 -10.711 1.00 21.75 59 PHE A O 1
ATOM 416 N N . VAL A 1 92 ? -7.690 -21.920 -12.461 1.00 17.88 60 VAL A N 1
ATOM 417 C CA . VAL A 1 92 ? -8.832 -21.046 -12.693 1.00 21.30 60 VAL A CA 1
ATOM 418 C C . VAL A 1 92 ? -9.111 -20.968 -14.188 1.00 23.12 60 VAL A C 1
ATOM 419 O O . VAL A 1 92 ? -8.200 -20.700 -14.978 1.00 19.39 60 VAL A O 1
ATOM 423 N N . GLN A 1 93 ? -10.355 -21.206 -14.593 1.00 22.91 61 GLN A N 1
ATOM 424 C CA . GLN A 1 93 ? -10.713 -21.045 -16.004 1.00 22.78 61 GLN A CA 1
ATOM 425 C C . GLN A 1 93 ? -10.610 -19.570 -16.368 1.00 21.27 61 GLN A C 1
ATOM 426 O O . GLN A 1 93 ? -11.085 -18.705 -15.611 1.00 23.43 61 GLN A O 1
ATOM 432 N N . GLN A 1 94 ? -10.001 -19.270 -17.516 1.00 20.18 62 GLN A N 1
ATOM 433 C CA . GLN A 1 94 ? -9.816 -17.873 -17.920 1.00 20.77 62 GLN A CA 1
ATOM 434 C C . GLN A 1 94 ? -9.744 -17.680 -19.433 1.00 20.92 62 GLN A C 1
ATOM 435 O O . GLN A 1 94 ? -8.964 -18.354 -20.114 1.00 19.32 62 GLN A O 1
ATOM 441 N N . ASP A 1 95 ? -10.554 -16.757 -19.954 1.00 19.82 63 ASP A N 1
ATOM 442 C CA . ASP A 1 95 ? -10.380 -16.261 -21.322 1.00 22.71 63 ASP A CA 1
ATOM 443 C C . ASP A 1 95 ? -9.624 -14.927 -21.230 1.00 25.31 63 ASP A C 1
ATOM 444 O O . ASP A 1 95 ? -10.210 -13.915 -20.836 1.00 23.46 63 ASP A O 1
ATOM 449 N N . VAL A 1 96 ? -8.340 -14.919 -21.603 1.00 21.85 64 VAL A N 1
ATOM 450 C CA . VAL A 1 96 ? -7.496 -13.742 -21.378 1.00 21.16 64 VAL A CA 1
ATOM 451 C C . VAL A 1 96 ? -7.931 -12.496 -22.162 1.00 21.44 64 VAL A C 1
ATOM 452 O O . VAL A 1 96 ? -7.517 -11.380 -21.848 1.00 19.98 64 VAL A O 1
ATOM 456 N N . SER A 1 97 ? -8.766 -12.683 -23.178 1.00 21.28 65 SER A N 1
ATOM 457 C CA . SER A 1 97 ? -9.269 -11.543 -23.934 1.00 25.40 65 SER A CA 1
ATOM 458 C C . SER A 1 97 ? -10.379 -10.812 -23.166 1.00 26.15 65 SER A C 1
ATOM 459 O O . SER A 1 97 ? -10.814 -9.726 -23.574 1.00 26.99 65 SER A O 1
ATOM 462 N N . LYS A 1 98 ? -10.833 -11.400 -22.058 1.00 23.47 66 LYS A N 1
ATOM 463 C CA . LYS A 1 98 ? -11.959 -10.836 -21.294 1.00 26.77 66 LYS A CA 1
ATOM 464 C C . LYS A 1 98 ? -11.540 -10.056 -20.055 1.00 27.75 66 LYS A C 1
ATOM 465 O O . LYS A 1 98 ? -10.893 -10.604 -19.161 1.00 25.84 66 LYS A O 1
ATOM 471 N N . GLU A 1 99 ? -11.939 -8.786 -19.996 1.00 23.80 67 GLU A N 1
ATOM 472 C CA . GLU A 1 99 ? -11.653 -7.925 -18.853 1.00 26.69 67 GLU A CA 1
ATOM 473 C C . GLU A 1 99 ? -12.183 -8.505 -17.548 1.00 26.11 67 GLU A C 1
ATOM 474 O O . GLU A 1 99 ? -11.490 -8.503 -16.530 1.00 24.83 67 GLU A O 1
ATOM 480 N N . ALA A 1 100 ? -13.415 -9.002 -17.581 1.00 25.24 68 ALA A N 1
ATOM 481 C CA . ALA A 1 100 ? -14.032 -9.564 -16.385 1.00 29.14 68 ALA A CA 1
ATOM 482 C C . ALA A 1 100 ? -13.277 -10.788 -15.864 1.00 29.86 68 ALA A C 1
ATOM 483 O O . ALA A 1 100 ? -13.178 -10.990 -14.646 1.00 27.64 68 ALA A O 1
ATOM 485 N N . ASP A 1 101 ? -12.761 -11.611 -16.774 1.00 24.42 69 ASP A N 1
ATOM 486 C CA . ASP A 1 101 ? -12.019 -12.798 -16.360 1.00 26.23 69 ASP A CA 1
ATOM 487 C C . ASP A 1 101 ? -10.716 -12.442 -15.646 1.00 26.28 69 ASP A C 1
ATOM 488 O O . ASP A 1 101 ? -10.244 -13.196 -14.793 1.00 24.30 69 ASP A O 1
ATOM 493 N N . TRP A 1 102 ? -10.135 -11.294 -15.978 1.00 25.28 70 TRP A N 1
ATOM 494 C CA . TRP A 1 102 ? -8.910 -10.891 -15.308 1.00 21.29 70 TRP A CA 1
ATOM 495 C C . TRP A 1 102 ? -9.190 -10.599 -13.831 1.00 26.09 70 TRP A C 1
ATOM 496 O O . TRP A 1 102 ? -8.440 -11.032 -12.950 1.00 24.28 70 TRP A O 1
ATOM 507 N N . GLN A 1 103 ? -10.288 -9.898 -13.556 1.00 23.81 71 GLN A N 1
ATOM 508 C CA . GLN A 1 103 ? -10.655 -9.591 -12.172 1.00 24.74 71 GLN A CA 1
ATOM 509 C C . GLN A 1 103 ? -10.920 -10.886 -11.411 1.00 24.84 71 GLN A C 1
ATOM 510 O O . GLN A 1 103 ? -10.531 -11.035 -10.244 1.00 24.09 71 GLN A O 1
ATOM 516 N N . LYS A 1 104 ? -11.568 -11.828 -12.089 1.00 22.31 72 LYS A N 1
ATOM 517 C CA . LYS A 1 104 ? -11.825 -13.142 -11.511 1.00 26.96 72 LYS A CA 1
ATOM 518 C C . LYS A 1 104 ? -10.530 -13.839 -11.080 1.00 26.23 72 LYS A C 1
ATOM 519 O O . LYS A 1 104 ? -10.417 -14.305 -9.940 1.00 23.80 72 LYS A O 1
ATOM 525 N N . VAL A 1 105 ? -9.560 -13.909 -11.992 1.00 21.88 73 VAL A N 1
ATOM 526 C CA . VAL A 1 105 ? -8.283 -14.556 -11.698 1.00 20.00 73 VAL A CA 1
ATOM 527 C C . VAL A 1 105 ? -7.532 -13.856 -10.557 1.00 20.71 73 VAL A C 1
ATOM 528 O O . VAL A 1 105 ? -7.004 -14.518 -9.652 1.00 21.99 73 VAL A O 1
ATOM 532 N N . ILE A 1 106 ? -7.480 -12.526 -10.602 1.00 22.80 74 ILE A N 1
ATOM 533 C CA . ILE A 1 106 ? -6.854 -11.754 -9.527 1.00 21.44 74 ILE A CA 1
ATOM 534 C C . ILE A 1 106 ? -7.512 -12.077 -8.177 1.00 20.34 74 ILE A C 1
ATOM 535 O O . ILE A 1 106 ? -6.829 -12.430 -7.206 1.00 21.29 74 ILE A O 1
ATOM 540 N N . ASP A 1 107 ? -8.838 -11.970 -8.126 1.00 22.30 75 ASP A N 1
ATOM 541 C CA . ASP A 1 107 ? -9.586 -12.232 -6.889 1.00 21.49 75 ASP A CA 1
ATOM 542 C C . ASP A 1 107 ? -9.289 -13.620 -6.327 1.00 24.17 75 ASP A C 1
ATOM 543 O O . ASP A 1 107 ? -9.034 -13.782 -5.129 1.00 24.39 75 ASP A O 1
ATOM 548 N N . ALA A 1 108 ? -9.315 -14.624 -7.204 1.00 25.17 76 ALA A N 1
ATOM 549 C CA . ALA A 1 108 ? -9.076 -16.010 -6.798 1.00 23.64 76 ALA A CA 1
ATOM 550 C C . ALA A 1 108 ? -7.648 -16.222 -6.323 1.00 22.97 76 ALA A C 1
ATOM 551 O O . ALA A 1 108 ? -7.399 -16.997 -5.393 1.00 21.34 76 ALA A O 1
ATOM 553 N N . THR A 1 109 ? -6.702 -15.557 -6.979 1.00 21.28 77 THR A N 1
ATOM 554 C CA . THR A 1 109 ? -5.298 -15.695 -6.605 1.00 20.91 77 THR A CA 1
ATOM 555 C C . THR A 1 109 ? -5.082 -15.130 -5.210 1.00 23.88 77 THR A C 1
ATOM 556 O O . THR A 1 109 ? -4.461 -15.769 -4.359 1.00 21.95 77 THR A O 1
ATOM 560 N N . ILE A 1 110 ? -5.595 -13.923 -4.986 1.00 21.82 78 ILE A N 1
ATOM 561 C CA . ILE A 1 110 ? -5.477 -13.277 -3.688 1.00 22.37 78 ILE A CA 1
ATOM 562 C C . ILE A 1 110 ? -6.233 -14.080 -2.618 1.00 24.82 78 ILE A C 1
ATOM 563 O O . ILE A 1 110 ? -5.720 -14.266 -1.522 1.00 24.84 78 ILE A O 1
ATOM 568 N N . ALA A 1 111 ? -7.422 -14.586 -2.941 1.00 23.53 79 ALA A N 1
ATOM 569 C CA . ALA A 1 111 ? -8.167 -15.418 -1.979 1.00 29.75 79 ALA A CA 1
ATOM 570 C C . ALA A 1 111 ? -7.376 -16.657 -1.561 1.00 26.00 79 ALA A C 1
ATOM 571 O O . ALA A 1 111 ? -7.331 -17.005 -0.379 1.00 22.82 79 ALA A O 1
ATOM 573 N N . LYS A 1 112 ? -6.741 -17.311 -2.533 1.00 25.63 80 LYS A N 1
ATOM 574 C CA . LYS A 1 112 ? -5.955 -18.514 -2.268 1.00 21.90 80 LYS A CA 1
ATOM 575 C C . LYS A 1 112 ? -4.581 -18.241 -1.642 1.00 25.70 80 LYS A C 1
ATOM 576 O O . LYS A 1 112 ? -4.183 -18.922 -0.691 1.00 25.36 80 LYS A O 1
ATOM 582 N N . PHE A 1 113 ? -3.858 -17.247 -2.163 1.00 24.46 81 PHE A N 1
ATOM 583 C CA . PHE A 1 113 ? -2.441 -17.076 -1.811 1.00 23.49 81 PHE A CA 1
ATOM 584 C C . PHE A 1 113 ? -2.105 -15.740 -1.134 1.00 22.34 81 PHE A C 1
ATOM 585 O O . PHE A 1 113 ? -0.997 -15.569 -0.608 1.00 26.83 81 PHE A O 1
ATOM 593 N N . GLY A 1 114 ? -3.053 -14.806 -1.161 1.00 23.28 82 GLY A N 1
ATOM 594 C CA . GLY A 1 114 ? -2.930 -13.545 -0.444 1.00 26.18 82 GLY A CA 1
ATOM 595 C C . GLY A 1 114 ? -2.179 -12.440 -1.170 1.00 27.58 82 GLY A C 1
ATOM 596 O O . GLY A 1 114 ? -2.193 -11.291 -0.729 1.00 23.91 82 GLY A O 1
ATOM 597 N N . ARG A 1 115 ? -1.517 -12.782 -2.274 1.00 26.02 83 ARG A N 1
ATOM 598 C CA . ARG A 1 115 ? -0.687 -11.817 -2.989 1.00 21.84 83 ARG A CA 1
ATOM 599 C C . ARG A 1 115 ? -0.460 -12.222 -4.448 1.00 25.21 83 ARG A C 1
ATOM 600 O O . ARG A 1 115 ? -0.811 -13.334 -4.860 1.00 24.10 83 ARG A O 1
ATOM 608 N N . VAL A 1 116 ? 0.116 -11.305 -5.221 1.00 20.58 84 VAL A N 1
ATOM 609 C CA . VAL A 1 116 ? 0.500 -11.567 -6.605 1.00 19.37 84 VAL A CA 1
ATOM 610 C C . VAL A 1 116 ? 1.881 -10.964 -6.801 1.00 22.41 84 VAL A C 1
ATOM 611 O O . VAL A 1 116 ? 2.044 -9.747 -6.646 1.00 19.44 84 VAL A O 1
ATOM 615 N N . ASP A 1 117 ? 2.880 -11.791 -7.112 1.00 18.66 85 ASP A N 1
ATOM 616 C CA . ASP A 1 117 ? 4.227 -11.274 -7.354 1.00 19.71 85 ASP A CA 1
ATOM 617 C C . ASP A 1 117 ? 4.635 -11.281 -8.829 1.00 21.84 85 ASP A C 1
ATOM 618 O O . ASP A 1 117 ? 5.457 -10.467 -9.259 1.00 21.76 85 ASP A O 1
ATOM 623 N N . ILE A 1 118 ? 4.080 -12.211 -9.601 1.00 17.85 86 ILE A N 1
ATOM 624 C CA . ILE A 1 118 ? 4.520 -12.407 -10.984 1.00 16.60 86 ILE A CA 1
ATOM 625 C C . ILE A 1 118 ? 3.312 -12.686 -11.856 1.00 19.04 86 ILE A C 1
ATOM 626 O O . ILE A 1 118 ? 2.399 -13.425 -11.445 1.00 20.20 86 ILE A O 1
ATOM 631 N N . LEU A 1 119 ? 3.287 -12.080 -13.044 1.00 14.70 87 LEU A N 1
ATOM 632 C CA . LEU A 1 119 ? 2.346 -12.493 -14.085 1.00 15.64 87 LEU A CA 1
ATOM 633 C C . LEU A 1 119 ? 3.121 -12.908 -15.340 1.00 18.86 87 LEU A C 1
ATOM 634 O O . LEU A 1 119 ? 3.991 -12.172 -15.837 1.00 17.04 87 LEU A O 1
ATOM 639 N N . VAL A 1 120 ? 2.816 -14.100 -15.833 1.00 17.14 88 VAL A N 1
ATOM 640 C CA . VAL A 1 120 ? 3.371 -14.575 -17.095 1.00 17.90 88 VAL A CA 1
ATOM 641 C C . VAL A 1 120 ? 2.240 -14.599 -18.113 1.00 18.94 88 VAL A C 1
ATOM 642 O O . VAL A 1 120 ? 1.390 -15.488 -18.076 1.00 13.99 88 VAL A O 1
ATOM 646 N N . ASN A 1 121 ? 2.203 -13.612 -19.003 1.00 14.89 89 ASN A N 1
ATOM 647 C CA . ASN A 1 121 ? 1.234 -13.640 -20.097 1.00 19.05 89 ASN A CA 1
ATOM 648 C C . ASN A 1 121 ? 1.690 -14.628 -21.169 1.00 21.22 89 ASN A C 1
ATOM 649 O O . ASN A 1 121 ? 2.529 -14.298 -22.015 1.00 16.38 89 ASN A O 1
ATOM 654 N N . ASN A 1 122 ? 1.144 -15.838 -21.135 1.00 19.60 90 ASN A N 1
ATOM 655 C CA . ASN A 1 122 ? 1.597 -16.882 -22.042 1.00 18.20 90 ASN A CA 1
ATOM 656 C C . ASN A 1 122 ? 0.520 -17.355 -23.022 1.00 22.08 90 ASN A C 1
ATOM 657 O O . ASN A 1 122 ? 0.826 -17.824 -24.125 1.00 22.79 90 ASN A O 1
ATOM 662 N N . ALA A 1 123 ? -0.740 -17.231 -22.617 1.00 20.70 91 ALA A N 1
ATOM 663 C CA . ALA A 1 123 ? -1.861 -17.672 -23.452 1.00 26.66 91 ALA A CA 1
ATOM 664 C C . ALA A 1 123 ? -1.924 -16.861 -24.749 1.00 27.41 91 ALA A C 1
ATOM 665 O O . ALA A 1 123 ? -1.584 -15.673 -24.766 1.00 24.46 91 ALA A O 1
ATOM 667 N N . GLY A 1 124 ? -2.361 -17.498 -25.832 1.00 25.91 92 GLY A N 1
ATOM 668 C CA . GLY A 1 124 ? -2.375 -16.855 -27.139 1.00 27.59 92 GLY A CA 1
ATOM 669 C C . GLY A 1 124 ? -2.821 -17.817 -28.227 1.00 32.21 92 GLY A C 1
ATOM 670 O O . GLY A 1 124 ? -3.000 -19.006 -27.963 1.00 31.91 92 GLY A O 1
ATOM 671 N N . ILE A 1 125 ? -3.012 -17.313 -29.445 1.00 29.55 93 ILE A N 1
ATOM 672 C CA . ILE A 1 125 ? -3.406 -18.168 -30.571 1.00 33.53 93 ILE A CA 1
ATOM 673 C C . ILE A 1 125 ? -2.444 -18.023 -31.744 1.00 30.85 93 ILE A C 1
ATOM 674 O O . ILE A 1 125 ? -1.688 -17.046 -31.817 1.00 33.16 93 ILE A O 1
ATOM 679 N N . GLY A 1 126 ? -2.479 -18.985 -32.665 1.00 36.09 94 GLY A N 1
ATOM 680 C CA . GLY A 1 126 ? -1.486 -19.061 -33.725 1.00 34.15 94 GLY A CA 1
ATOM 681 C C . GLY A 1 126 ? -1.839 -18.334 -35.009 1.00 31.63 94 GLY A C 1
ATOM 682 O O . GLY A 1 126 ? -2.912 -17.731 -35.128 1.00 31.52 94 GLY A O 1
ATOM 683 N N . GLY A 1 127 ? -0.923 -18.383 -35.974 1.00 32.76 95 GLY A N 1
ATOM 684 C CA . GLY A 1 127 ? -1.133 -17.735 -37.256 1.00 31.68 95 GLY A CA 1
ATOM 685 C C . GLY A 1 127 ? -1.742 -18.635 -38.315 1.00 35.61 95 GLY A C 1
ATOM 686 O O . GLY A 1 127 ? -1.750 -19.860 -38.177 1.00 37.09 95 GLY A O 1
ATOM 687 N N . VAL A 1 128 ? -2.260 -18.018 -39.373 1.00 32.96 96 VAL A N 1
ATOM 688 C CA . VAL A 1 128 ? -2.852 -18.734 -40.500 1.00 34.85 96 VAL A CA 1
ATOM 689 C C . VAL A 1 128 ? -2.147 -18.252 -41.768 1.00 33.20 96 VAL A C 1
ATOM 690 O O . VAL A 1 128 ? -1.452 -17.233 -41.738 1.00 27.54 96 VAL A O 1
ATOM 694 N N . ASN A 1 129 ? -2.318 -18.966 -42.878 1.00 29.03 97 ASN A N 1
ATOM 695 C CA . ASN A 1 129 ? -1.525 -18.668 -44.072 1.00 33.22 97 ASN A CA 1
ATOM 696 C C . ASN A 1 129 ? -2.304 -18.037 -45.223 1.00 32.54 97 ASN A C 1
ATOM 697 O O . ASN A 1 129 ? -1.805 -17.973 -46.355 1.00 35.17 97 ASN A O 1
ATOM 702 N N . THR A 1 130 ? -3.514 -17.565 -44.929 1.00 32.09 98 THR A N 1
ATOM 703 C CA . THR A 1 130 ? -4.412 -17.038 -45.956 1.00 34.27 98 THR A CA 1
ATOM 704 C C . THR A 1 130 ? -4.095 -15.595 -46.385 1.00 32.80 98 THR A C 1
ATOM 705 O O . THR A 1 130 ? -3.329 -14.882 -45.722 1.00 31.64 98 THR A O 1
ATOM 709 N N . ALA A 1 131 ? -4.700 -15.175 -47.496 1.00 27.09 99 ALA A N 1
ATOM 710 C CA . ALA A 1 131 ? -4.395 -13.881 -48.119 1.00 27.91 99 ALA A CA 1
ATOM 711 C C . ALA A 1 131 ? -4.823 -12.698 -47.262 1.00 25.54 99 ALA A C 1
ATOM 712 O O . ALA A 1 131 ? -5.929 -12.698 -46.712 1.00 22.37 99 ALA A O 1
ATOM 714 N N . ILE A 1 132 ? -3.963 -11.682 -47.163 1.00 25.47 100 ILE A N 1
ATOM 715 C CA . ILE A 1 132 ? -4.305 -10.492 -46.371 1.00 20.71 100 ILE A CA 1
ATOM 716 C C . ILE A 1 132 ? -5.603 -9.813 -46.837 1.00 20.57 100 ILE A C 1
ATOM 717 O O . ILE A 1 132 ? -6.438 -9.419 -46.012 1.00 24.73 100 ILE A O 1
ATOM 722 N N . GLU A 1 133 ? -5.786 -9.686 -48.148 1.00 23.49 101 GLU A N 1
ATOM 723 C CA . GLU A 1 133 ? -6.975 -9.004 -48.664 1.00 25.19 101 GLU A CA 1
ATOM 724 C C . GLU A 1 133 ? -8.259 -9.844 -48.518 1.00 28.42 101 GLU A C 1
ATOM 725 O O . GLU A 1 133 ? -9.364 -9.332 -48.721 1.00 26.27 101 GLU A O 1
ATOM 731 N N . ASP A 1 134 ? -8.108 -11.120 -48.153 1.00 27.24 102 ASP A N 1
ATOM 732 C CA . ASP A 1 134 ? -9.252 -12.003 -47.907 1.00 25.37 102 ASP A CA 1
ATOM 733 C C . ASP A 1 134 ? -9.619 -12.052 -46.431 1.00 28.09 102 ASP A C 1
ATOM 734 O O . ASP A 1 134 ? -10.622 -12.653 -46.056 1.00 21.41 102 ASP A O 1
ATOM 739 N N . LEU A 1 135 ? -8.803 -11.441 -45.581 1.00 25.45 103 LEU A N 1
ATOM 740 C CA . LEU A 1 135 ? -9.047 -11.517 -44.141 1.00 23.66 103 LEU A CA 1
ATOM 741 C C . LEU A 1 135 ? -10.231 -10.667 -43.671 1.00 24.53 103 LEU A C 1
ATOM 742 O O . LEU A 1 135 ? -10.248 -9.444 -43.867 1.00 22.42 103 LEU A O 1
ATOM 747 N N . ASP A 1 136 ? -11.208 -11.318 -43.039 1.00 28.14 104 ASP A N 1
ATOM 748 C CA . ASP A 1 136 ? -12.362 -10.625 -42.465 1.00 28.66 104 ASP A CA 1
ATOM 749 C C . ASP A 1 136 ? -11.935 -9.817 -41.253 1.00 24.95 104 ASP A C 1
ATOM 750 O O . ASP A 1 136 ? -11.098 -10.275 -40.472 1.00 26.00 104 ASP A O 1
ATOM 755 N N . LEU A 1 137 ? -12.529 -8.637 -41.080 1.00 23.90 105 LEU A N 1
ATOM 756 C CA . LEU A 1 137 ? -12.202 -7.771 -39.944 1.00 22.24 105 LEU A CA 1
ATOM 757 C C . LEU A 1 137 ? -12.431 -8.492 -38.616 1.00 24.63 105 LEU A C 1
ATOM 758 O O . LEU A 1 137 ? -11.624 -8.375 -37.690 1.00 22.27 105 LEU A O 1
ATOM 763 N N . ALA A 1 138 ? -13.514 -9.264 -38.534 1.00 26.22 106 ALA A N 1
ATOM 764 C CA . ALA A 1 138 ? -13.813 -10.023 -37.321 1.00 24.69 106 ALA A CA 1
ATOM 765 C C . ALA A 1 138 ? -12.693 -11.007 -36.959 1.00 24.89 106 ALA A C 1
ATOM 766 O O . ALA A 1 138 ? -12.452 -11.285 -35.774 1.00 23.98 106 ALA A O 1
ATOM 768 N N . ASP A 1 139 ? -12.029 -11.547 -37.981 1.00 22.92 107 ASP A N 1
ATOM 769 C CA . ASP A 1 139 ? -10.951 -12.511 -37.772 1.00 20.33 107 ASP A CA 1
ATOM 770 C C . ASP A 1 139 ? -9.642 -11.801 -37.421 1.00 22.97 107 ASP A C 1
ATOM 771 O O . ASP A 1 139 ? -8.867 -12.284 -36.593 1.00 22.68 107 ASP A O 1
ATOM 776 N N . TRP A 1 140 ? -9.388 -10.671 -38.073 1.00 21.68 108 TRP A N 1
ATOM 777 C CA . TRP A 1 140 ? -8.296 -9.790 -37.658 1.00 19.27 108 TRP A CA 1
ATOM 778 C C . TRP A 1 140 ? -8.500 -9.429 -36.194 1.00 19.08 108 TRP A C 1
ATOM 779 O O . TRP A 1 140 ? -7.601 -9.595 -35.370 1.00 21.99 108 TRP A O 1
ATOM 790 N N . GLN A 1 141 ? -9.694 -8.944 -35.874 1.00 19.69 109 GLN A N 1
ATOM 791 C CA . GLN A 1 141 ? -9.981 -8.416 -34.543 1.00 19.08 109 GLN A CA 1
ATOM 792 C C . GLN A 1 141 ? -9.806 -9.462 -33.439 1.00 23.05 109 GLN A C 1
ATOM 793 O O . GLN A 1 141 ? -9.307 -9.156 -32.349 1.00 21.10 109 GLN A O 1
ATOM 799 N N . LYS A 1 142 ? -10.216 -10.694 -33.721 1.00 18.54 110 LYS A N 1
ATOM 800 C CA . LYS A 1 142 ? -10.082 -11.767 -32.739 1.00 21.47 110 LYS A CA 1
ATOM 801 C C . LYS A 1 142 ? -8.628 -12.005 -32.324 1.00 19.42 110 LYS A C 1
ATOM 802 O O . LYS A 1 142 ? -8.335 -12.198 -31.143 1.00 19.52 110 LYS A O 1
ATOM 808 N N . VAL A 1 143 ? -7.717 -11.998 -33.293 1.00 20.44 111 VAL A N 1
ATOM 809 C CA . VAL A 1 143 ? -6.299 -12.206 -32.989 1.00 18.63 111 VAL A CA 1
ATOM 810 C C . VAL A 1 143 ? -5.750 -11.024 -32.166 1.00 20.28 111 VAL A C 1
ATOM 811 O O . VAL A 1 143 ? -5.020 -11.223 -31.189 1.00 18.66 111 VAL A O 1
ATOM 815 N N . ILE A 1 144 ? -6.104 -9.798 -32.548 1.00 20.28 112 ILE A N 1
ATOM 816 C CA . ILE A 1 144 ? -5.648 -8.621 -31.796 1.00 18.89 112 ILE A CA 1
ATOM 817 C C . ILE A 1 144 ? -6.200 -8.653 -30.356 1.00 19.83 112 ILE A C 1
ATOM 818 O O . ILE A 1 144 ? -5.484 -8.330 -29.391 1.00 17.06 112 ILE A O 1
ATOM 823 N N . ASP A 1 145 ? -7.468 -9.045 -30.212 1.00 19.51 113 ASP A N 1
ATOM 824 C CA . ASP A 1 145 ? -8.080 -9.190 -28.879 1.00 21.57 113 ASP A CA 1
ATOM 825 C C . ASP A 1 145 ? -7.327 -10.185 -27.983 1.00 18.95 113 ASP A C 1
ATOM 826 O O . ASP A 1 145 ? -7.104 -9.919 -26.800 1.00 20.82 113 ASP A O 1
ATOM 831 N N . VAL A 1 146 ? -6.959 -11.335 -28.545 1.00 20.78 114 VAL A N 1
ATOM 832 C CA . VAL A 1 146 ? -6.341 -12.421 -27.765 1.00 21.47 114 VAL A CA 1
ATOM 833 C C . VAL A 1 146 ? -4.813 -12.281 -27.612 1.00 21.48 114 VAL A C 1
ATOM 834 O O . VAL A 1 146 ? -4.270 -12.542 -26.539 1.00 17.04 114 V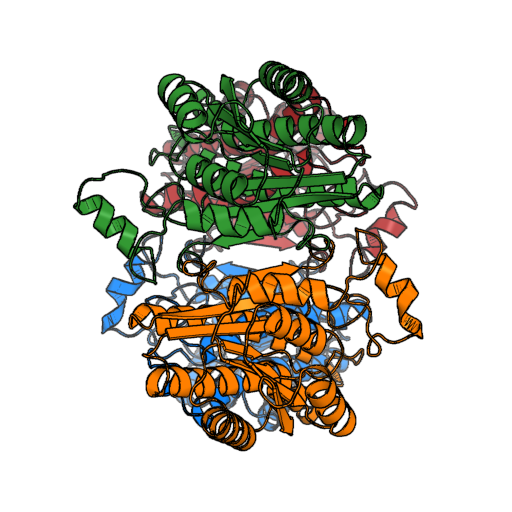AL A O 1
ATOM 838 N N . ASN A 1 147 ? -4.137 -11.859 -28.681 1.00 18.79 115 ASN A N 1
ATOM 839 C CA . ASN A 1 147 ? -2.675 -11.813 -28.722 1.00 18.15 115 ASN A CA 1
ATOM 840 C C . ASN A 1 147 ? -2.052 -10.451 -28.396 1.00 21.53 115 ASN A C 1
ATOM 841 O O . ASN A 1 147 ? -0.838 -10.356 -28.225 1.00 22.49 115 ASN A O 1
ATOM 846 N N . LEU A 1 148 ? -2.863 -9.399 -28.322 1.00 20.69 116 LEU A N 1
ATOM 847 C CA . LEU A 1 148 ? -2.337 -8.067 -28.013 1.00 18.81 116 LEU A CA 1
ATOM 848 C C . LEU A 1 148 ? -3.088 -7.385 -26.872 1.00 19.50 116 LEU A C 1
ATOM 849 O O . LEU A 1 148 ? -2.506 -7.109 -25.820 1.00 18.96 116 LEU A O 1
ATOM 854 N N . THR A 1 149 ? -4.372 -7.104 -27.080 1.00 15.81 117 THR A N 1
ATOM 855 C CA . THR A 1 149 ? -5.168 -6.442 -26.046 1.00 18.87 117 THR A CA 1
ATOM 856 C C . THR A 1 149 ? -5.184 -7.229 -24.725 1.00 16.90 117 THR A C 1
ATOM 857 O O . THR A 1 149 ? -5.164 -6.637 -23.638 1.00 18.50 117 THR A O 1
ATOM 861 N N . ALA A 1 150 ? -5.202 -8.559 -24.818 1.00 18.63 118 ALA A N 1
ATOM 862 C CA . ALA A 1 150 ? -5.208 -9.404 -23.620 1.00 21.66 118 ALA A CA 1
ATOM 863 C C . ALA A 1 150 ? -4.011 -9.098 -22.717 1.00 20.90 118 ALA A C 1
ATOM 864 O O . ALA A 1 150 ? -4.132 -9.051 -21.483 1.00 21.25 118 ALA A O 1
ATOM 866 N N . ASN A 1 151 ? -2.861 -8.889 -23.343 1.00 17.38 119 ASN A N 1
ATOM 867 C CA . ASN A 1 151 ? -1.640 -8.595 -22.611 1.00 16.73 119 ASN A CA 1
ATOM 868 C C . ASN A 1 151 ? -1.750 -7.266 -21.871 1.00 17.24 119 ASN A C 1
ATOM 869 O O . ASN A 1 151 ? -1.301 -7.147 -20.736 1.00 18.63 119 ASN A O 1
ATOM 874 N N . PHE A 1 152 ? -2.357 -6.269 -22.507 1.00 15.75 120 PHE A N 1
ATOM 875 C CA . PHE A 1 152 ? -2.598 -5.001 -21.832 1.00 19.63 120 PHE A CA 1
ATOM 876 C C . PHE A 1 152 ? -3.523 -5.201 -20.628 1.00 20.30 120 PHE A C 1
ATOM 877 O O . PHE A 1 152 ? -3.271 -4.663 -19.547 1.00 18.26 120 PHE A O 1
ATOM 885 N N . LEU A 1 153 ? -4.589 -5.973 -20.818 1.00 15.10 121 LEU A N 1
ATOM 886 C CA . LEU A 1 153 ? -5.548 -6.208 -19.735 1.00 18.58 121 LEU A CA 1
ATOM 887 C C . LEU A 1 153 ? -4.880 -6.887 -18.542 1.00 19.16 121 LEU A C 1
ATOM 888 O O . LEU A 1 153 ? -5.111 -6.514 -17.382 1.00 19.02 121 LEU A O 1
ATOM 893 N N . GLY A 1 154 ? -4.035 -7.873 -18.833 1.00 16.39 122 GLY A N 1
ATOM 894 C CA . GLY A 1 154 ? -3.337 -8.602 -17.791 1.00 18.04 122 GLY A CA 1
ATOM 895 C C . GLY A 1 154 ? -2.300 -7.745 -17.087 1.00 20.31 122 GLY A C 1
ATOM 896 O O . GLY A 1 154 ? -2.166 -7.814 -15.859 1.00 18.78 122 GLY A O 1
ATOM 897 N N . GLU A 1 155 ? -1.563 -6.941 -17.854 1.00 17.52 123 GLU A N 1
ATOM 898 C CA . GLU A 1 155 ? -0.589 -6.046 -17.247 1.00 17.18 123 GLU A CA 1
ATOM 899 C C . GLU A 1 155 ? -1.301 -5.153 -16.229 1.00 20.03 123 GLU A C 1
ATOM 900 O O . GLU A 1 155 ? -0.847 -4.985 -15.094 1.00 16.55 123 GLU A O 1
ATOM 906 N N . LYS A 1 156 ? -2.420 -4.576 -16.647 1.00 16.17 124 LYS A N 1
ATOM 907 C CA . LYS A 1 156 ? -3.125 -3.607 -15.817 1.00 22.05 124 LYS A CA 1
ATOM 908 C C . LYS A 1 156 ? -3.629 -4.286 -14.551 1.00 19.82 124 LYS A C 1
ATOM 909 O O . LYS A 1 156 ? -3.470 -3.757 -13.444 1.00 23.95 124 LYS A O 1
ATOM 915 N N . ALA A 1 157 ? -4.213 -5.472 -14.715 1.00 19.05 125 ALA A N 1
ATOM 916 C CA . ALA A 1 157 ? -4.723 -6.238 -13.585 1.00 20.51 125 ALA A CA 1
ATOM 917 C C . ALA A 1 157 ? -3.600 -6.636 -12.628 1.00 21.01 125 ALA A C 1
ATOM 918 O O . ALA A 1 157 ? -3.762 -6.556 -11.408 1.00 19.94 125 ALA A O 1
ATOM 920 N N . ALA A 1 158 ? -2.467 -7.080 -13.168 1.00 19.43 126 ALA A N 1
ATOM 921 C CA . ALA A 1 158 ? -1.351 -7.470 -12.309 1.00 17.85 126 ALA A CA 1
ATOM 922 C C . ALA A 1 158 ? -0.795 -6.278 -11.522 1.00 19.25 126 ALA A C 1
ATOM 923 O O . ALA A 1 158 ? -0.475 -6.407 -10.336 1.00 19.84 126 ALA A O 1
ATOM 925 N N . ILE A 1 159 ? -0.668 -5.126 -12.183 1.00 18.28 127 ILE A N 1
ATOM 926 C CA . ILE A 1 159 ? -0.091 -3.937 -11.545 1.00 19.42 127 ILE A CA 1
ATOM 927 C C . ILE A 1 159 ? -0.902 -3.481 -10.325 1.00 20.87 127 ILE A C 1
ATOM 928 O O . ILE A 1 159 ? -0.344 -3.235 -9.248 1.00 21.55 127 ILE A O 1
ATOM 933 N N . LYS A 1 160 ? -2.212 -3.356 -10.500 1.00 22.43 128 LYS A N 1
ATOM 934 C CA . LYS A 1 160 ? -3.091 -2.997 -9.391 1.00 23.36 128 LYS A CA 1
ATOM 935 C C . LYS A 1 160 ? -2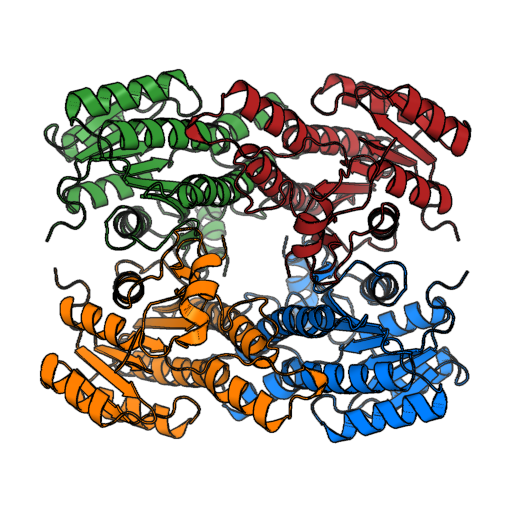.986 -4.030 -8.261 1.00 25.08 128 LYS A C 1
ATOM 936 O O . LYS A 1 160 ? -2.921 -3.668 -7.086 1.00 26.47 128 LYS A O 1
ATOM 942 N N . ALA A 1 161 ? -2.924 -5.313 -8.610 1.00 19.06 129 ALA A N 1
ATOM 943 C CA . ALA A 1 161 ? -2.791 -6.364 -7.594 1.00 21.81 129 ALA A CA 1
ATOM 944 C C . ALA A 1 161 ? -1.460 -6.276 -6.848 1.00 21.57 129 ALA A C 1
ATOM 945 O O . ALA A 1 161 ? -1.411 -6.461 -5.625 1.00 22.06 129 ALA A O 1
ATOM 947 N N . MET A 1 162 ? -0.384 -6.006 -7.584 1.00 17.75 130 MET A N 1
ATOM 948 C CA . MET A 1 162 ? 0.943 -5.862 -6.994 1.00 20.91 130 MET A CA 1
ATOM 949 C C . MET A 1 162 ? 1.011 -4.639 -6.051 1.00 23.16 130 MET A C 1
ATOM 950 O O . MET A 1 162 ? 1.624 -4.702 -4.976 1.00 20.21 130 MET A O 1
ATOM 955 N N . LYS A 1 163 ? 0.376 -3.537 -6.445 1.00 18.17 131 LYS A N 1
ATOM 956 C CA . LYS A 1 163 ? 0.379 -2.332 -5.609 1.00 23.54 131 LYS A CA 1
ATOM 957 C C . LYS A 1 163 ? -0.391 -2.619 -4.327 1.00 24.55 131 LYS A C 1
ATOM 958 O O . LYS A 1 163 ? 0.023 -2.230 -3.232 1.00 23.56 131 LYS A O 1
ATOM 964 N N . GLN A 1 164 ? -1.498 -3.343 -4.473 1.00 26.63 132 GLN A N 1
ATOM 965 C CA . GLN A 1 164 ? -2.350 -3.676 -3.338 1.00 24.55 132 GLN A CA 1
ATOM 966 C C . GLN A 1 164 ? -1.733 -4.676 -2.368 1.00 25.84 132 GLN A C 1
ATOM 967 O O . GLN A 1 164 ? -1.873 -4.516 -1.157 1.00 28.20 132 GLN A O 1
ATOM 973 N N . THR A 1 165 ? -1.048 -5.694 -2.887 1.00 25.07 133 THR A N 1
ATOM 974 C CA . THR A 1 165 ? -0.686 -6.856 -2.067 1.00 25.14 133 THR A CA 1
ATOM 975 C C . THR A 1 165 ? 0.803 -7.175 -1.999 1.00 23.47 133 THR A C 1
ATOM 976 O O . THR A 1 165 ? 1.231 -7.994 -1.174 1.00 27.38 133 THR A O 1
ATOM 980 N N . ALA A 1 166 ? 1.593 -6.551 -2.867 1.00 24.86 134 ALA A N 1
ATOM 981 C CA . ALA A 1 166 ? 3.011 -6.900 -2.963 1.00 21.56 134 ALA A CA 1
ATOM 982 C C . ALA A 1 166 ? 3.901 -5.665 -2.842 1.00 24.37 134 ALA A C 1
ATOM 983 O O . ALA A 1 166 ? 5.025 -5.658 -3.356 1.00 20.11 134 ALA A O 1
ATOM 985 N N . ASP A 1 167 ? 3.394 -4.627 -2.168 1.00 23.59 135 ASP A N 1
ATOM 986 C CA . ASP A 1 167 ? 4.164 -3.400 -1.931 1.00 22.84 135 ASP A CA 1
ATOM 987 C C . ASP A 1 167 ? 4.588 -2.718 -3.237 1.00 24.23 135 ASP A C 1
ATOM 988 O O . ASP A 1 167 ? 5.681 -2.148 -3.313 1.00 20.59 135 ASP A O 1
ATOM 993 N N . ALA A 1 168 ? 3.730 -2.788 -4.253 1.00 18.59 136 ALA A N 1
ATOM 994 C CA . ALA A 1 168 ? 4.001 -2.144 -5.535 1.00 23.96 136 ALA A CA 1
ATOM 995 C C . ALA A 1 168 ? 5.303 -2.646 -6.170 1.00 23.36 136 ALA A C 1
ATOM 996 O O . ALA A 1 168 ? 6.044 -1.873 -6.812 1.00 20.95 136 ALA A O 1
ATOM 998 N N . LYS A 1 169 ? 5.572 -3.942 -5.992 1.00 20.79 137 LYS A N 1
ATOM 999 C CA . LYS A 1 169 ? 6.744 -4.594 -6.583 1.00 21.01 137 LYS A CA 1
ATOM 1000 C C . LYS A 1 169 ? 6.299 -5.849 -7.311 1.00 20.32 137 LYS A C 1
ATOM 1001 O O . LYS A 1 169 ? 5.333 -6.492 -6.906 1.00 19.96 137 LYS A O 1
ATOM 1007 N N . GLY A 1 170 ? 6.999 -6.208 -8.382 1.00 21.44 138 GLY A N 1
ATOM 1008 C CA . GLY A 1 170 ? 6.652 -7.426 -9.102 1.00 20.02 138 GLY A CA 1
ATOM 1009 C C . GLY A 1 170 ? 7.318 -7.538 -10.458 1.00 20.84 138 GLY A C 1
ATOM 1010 O O . GLY A 1 170 ? 8.163 -6.714 -10.838 1.00 17.39 138 GLY A O 1
ATOM 1011 N N . SER A 1 171 ? 6.923 -8.562 -11.201 1.00 17.40 139 SER A N 1
ATOM 1012 C CA . SER A 1 171 ? 7.565 -8.870 -12.466 1.00 19.83 139 SER A CA 1
ATOM 1013 C C . SER A 1 171 ? 6.501 -9.385 -13.415 1.00 19.27 139 SER A C 1
ATOM 1014 O O . SER A 1 171 ? 5.763 -10.323 -13.088 1.00 17.90 139 SER A O 1
ATOM 1017 N N . ILE A 1 172 ? 6.410 -8.770 -14.585 1.00 16.10 140 ILE A N 1
ATOM 1018 C CA . ILE A 1 172 ? 5.449 -9.211 -15.589 1.00 15.01 140 ILE A CA 1
ATOM 1019 C C . ILE A 1 172 ? 6.216 -9.681 -16.826 1.00 18.70 140 ILE A C 1
ATOM 1020 O O . ILE A 1 172 ? 7.159 -9.004 -17.293 1.00 13.71 140 ILE A O 1
ATOM 1025 N N . ILE A 1 173 ? 5.818 -10.841 -17.347 1.00 14.95 141 ILE A N 1
ATOM 1026 C CA . ILE A 1 173 ? 6.504 -11.457 -18.487 1.00 17.78 141 ILE A CA 1
ATOM 1027 C C . ILE A 1 173 ? 5.550 -11.697 -19.657 1.00 17.79 141 ILE A C 1
ATOM 1028 O O . ILE A 1 173 ? 4.602 -12.494 -19.548 1.00 17.28 141 ILE A O 1
ATOM 1033 N N . ASN A 1 174 ? 5.808 -11.025 -20.777 1.00 18.07 142 ASN A N 1
ATOM 1034 C CA . ASN A 1 174 ? 4.999 -11.216 -21.978 1.00 17.72 142 ASN A CA 1
ATOM 1035 C C . ASN A 1 174 ? 5.652 -12.195 -22.952 1.00 21.05 142 ASN A C 1
ATOM 1036 O O . ASN A 1 174 ? 6.676 -11.887 -23.563 1.00 20.93 142 ASN A O 1
ATOM 1041 N N . VAL A 1 175 ? 5.046 -13.369 -23.108 1.00 19.01 143 VAL A N 1
ATOM 1042 C CA . VAL A 1 175 ? 5.603 -14.422 -23.974 1.00 17.98 143 VAL A CA 1
ATOM 1043 C C . VAL A 1 175 ? 5.011 -14.352 -25.391 1.00 22.61 143 VAL A C 1
ATOM 1044 O O . VAL A 1 175 ? 3.789 -14.460 -25.563 1.00 19.00 143 VAL A O 1
ATOM 1048 N N . SER A 1 176 ? 5.867 -14.148 -26.396 1.00 22.37 144 SER A N 1
ATOM 1049 C CA . SER A 1 176 ? 5.437 -14.216 -27.799 1.00 22.85 144 SER A CA 1
ATOM 1050 C C . SER A 1 176 ? 6.499 -14.917 -28.638 1.00 25.37 144 SER A C 1
ATOM 1051 O O . SER A 1 176 ? 7.644 -14.460 -28.712 1.00 21.59 144 SER A O 1
ATOM 1054 N N . SER A 1 177 ? 6.125 -16.021 -29.275 1.00 21.45 145 SER A N 1
ATOM 1055 C CA . SER A 1 177 ? 7.108 -16.816 -30.010 1.00 24.13 145 SER A CA 1
ATOM 1056 C C . SER A 1 177 ? 7.726 -16.074 -31.201 1.00 21.96 145 SER A C 1
ATOM 1057 O O . SER A 1 177 ? 7.140 -15.131 -31.740 1.00 22.10 145 SER A O 1
ATOM 1060 N N . VAL A 1 178 ? 8.927 -16.495 -31.587 1.00 24.06 146 VAL A N 1
ATOM 1061 C CA . VAL A 1 178 ? 9.623 -15.920 -32.735 1.00 26.32 146 VAL A CA 1
ATOM 1062 C C . VAL A 1 178 ? 8.786 -16.055 -34.005 1.00 27.94 146 VAL A C 1
ATOM 1063 O O . VAL A 1 178 ? 8.676 -15.102 -34.789 1.00 23.35 146 VAL A O 1
ATOM 1067 N N . ALA A 1 179 ? 8.184 -17.235 -34.186 1.00 30.01 147 ALA A N 1
ATOM 1068 C CA . ALA A 1 179 ? 7.422 -17.559 -35.402 1.00 37.22 147 ALA A CA 1
ATOM 1069 C C . ALA A 1 179 ? 6.071 -18.219 -35.103 1.00 36.21 147 ALA A C 1
ATOM 1070 O O . ALA A 1 179 ? 5.986 -19.129 -34.272 1.00 40.51 147 ALA A O 1
ATOM 1072 N N . GLY A 1 180 ? 5.023 -17.777 -35.796 1.00 38.61 148 GLY A N 1
ATOM 1073 C CA . GLY A 1 180 ? 3.726 -18.425 -35.685 1.00 44.95 148 GLY A CA 1
ATOM 1074 C C . GLY A 1 180 ? 3.453 -19.413 -36.804 1.00 42.42 148 GLY A C 1
ATOM 1075 O O . GLY A 1 180 ? 2.547 -20.241 -36.695 1.00 51.43 148 GLY A O 1
ATOM 1076 N N . LEU A 1 181 ? 4.232 -19.313 -37.882 1.00 42.20 149 LEU A N 1
ATOM 1077 C CA . LEU A 1 181 ? 4.097 -20.192 -39.044 1.00 40.50 149 LEU A CA 1
ATOM 1078 C C . LEU A 1 181 ? 5.451 -20.813 -39.352 1.00 43.34 149 LEU A C 1
ATOM 1079 O O . LEU A 1 181 ? 6.475 -20.363 -38.832 1.00 46.52 149 LEU A O 1
ATOM 1084 N N . VAL A 1 182 ? 5.466 -21.831 -40.207 1.00 41.91 150 VAL A N 1
ATOM 1085 C CA . VAL A 1 182 ? 6.726 -22.456 -40.608 1.00 42.59 150 VAL A CA 1
ATOM 1086 C C . VAL A 1 182 ? 7.499 -21.576 -41.592 1.00 46.67 150 VAL A C 1
ATOM 1087 O O . VAL A 1 182 ? 8.704 -21.352 -41.430 1.00 49.17 150 VAL A O 1
ATOM 1091 N N . GLY A 1 183 ? 6.804 -21.073 -42.608 1.00 44.66 151 GLY A N 1
ATOM 1092 C CA . GLY A 1 183 ? 7.452 -20.320 -43.671 1.00 42.87 151 GLY A CA 1
ATOM 1093 C C . GLY A 1 183 ? 7.701 -18.860 -43.341 1.00 36.51 151 GLY A C 1
ATOM 1094 O O . GLY A 1 183 ? 7.993 -18.516 -42.192 1.00 37.67 151 GLY A O 1
ATOM 1095 N N . LEU A 1 184 ? 7.604 -18.006 -44.359 1.00 35.12 152 LEU A N 1
ATOM 1096 C CA . LEU A 1 184 ? 7.719 -16.563 -44.176 1.00 28.83 152 LEU A CA 1
ATOM 1097 C C . LEU A 1 184 ? 6.619 -16.076 -43.240 1.00 29.76 152 LEU A C 1
ATOM 1098 O O . LEU A 1 184 ? 5.477 -16.521 -43.343 1.00 31.05 152 LEU A O 1
ATOM 1103 N N . PRO A 1 185 ? 6.953 -15.148 -42.328 1.00 28.01 153 PRO A N 1
ATOM 1104 C CA . PRO A 1 185 ? 5.931 -14.598 -41.429 1.00 26.62 153 PRO A CA 1
ATOM 1105 C C . PRO A 1 185 ? 4.907 -13.746 -42.195 1.00 24.69 153 PRO A C 1
ATOM 1106 O O . PRO A 1 185 ? 4.994 -12.516 -42.172 1.00 27.59 153 PRO A O 1
ATOM 1110 N N . ILE A 1 186 ? 3.939 -14.397 -42.840 1.00 24.37 154 ILE A N 1
ATOM 1111 C CA . ILE A 1 186 ? 2.986 -13.715 -43.719 1.00 21.98 154 ILE A CA 1
ATOM 1112 C C . ILE A 1 186 ? 1.635 -13.387 -43.093 1.00 26.35 154 ILE A C 1
ATOM 1113 O O . ILE A 1 186 ? 0.771 -12.833 -43.780 1.00 23.57 154 ILE A O 1
ATOM 1118 N N . ASP A 1 187 ? 1.428 -13.752 -41.827 1.00 27.80 155 ASP A N 1
ATOM 1119 C CA . ASP A 1 187 ? 0.145 -13.484 -41.163 1.00 24.43 155 ASP A CA 1
ATOM 1120 C C . ASP A 1 187 ? 0.154 -12.087 -40.576 1.00 26.19 155 ASP A C 1
ATOM 1121 O O . ASP A 1 187 ? 0.887 -11.808 -39.624 1.00 22.86 155 ASP A O 1
ATOM 1126 N N . PRO A 1 188 ? -0.674 -11.201 -41.139 1.00 25.36 156 PRO A N 1
ATOM 1127 C CA . PRO A 1 188 ? -0.655 -9.790 -40.749 1.00 25.50 156 PRO A CA 1
ATOM 1128 C C . PRO A 1 188 ? -1.209 -9.569 -39.342 1.00 21.91 156 PRO A C 1
ATOM 1129 O O . PRO A 1 188 ? -0.680 -8.737 -38.611 1.00 20.74 156 PRO A O 1
ATOM 1133 N N . ALA A 1 189 ? -2.259 -10.297 -38.970 1.00 20.27 157 ALA A N 1
ATOM 1134 C CA . ALA A 1 189 ? -2.872 -10.115 -37.657 1.00 19.25 157 ALA A CA 1
ATOM 1135 C C . ALA A 1 189 ? -1.946 -10.665 -36.586 1.00 19.57 157 ALA A C 1
ATOM 1136 O O . ALA A 1 189 ? -1.753 -10.064 -35.523 1.00 18.03 157 ALA A O 1
ATOM 1138 N N . TYR A 1 190 ? -1.379 -11.828 -36.873 1.00 21.44 158 TYR A N 1
ATOM 1139 C CA . TYR A 1 190 ? -0.478 -12.476 -35.946 1.00 21.67 158 TYR A CA 1
ATOM 1140 C C . TYR A 1 190 ? 0.797 -11.665 -35.777 1.00 19.27 158 TYR A C 1
ATOM 1141 O O . TYR A 1 190 ? 1.280 -11.488 -34.661 1.00 21.91 158 TYR A O 1
ATOM 1150 N N . SER A 1 191 ? 1.351 -11.185 -36.886 1.00 21.27 159 SER A N 1
ATOM 1151 C CA . SER A 1 191 ? 2.567 -10.380 -36.844 1.00 23.91 159 SER A CA 1
ATOM 1152 C C . SER A 1 191 ? 2.350 -9.047 -36.150 1.00 22.86 159 SER A C 1
ATOM 1153 O O . SER A 1 191 ? 3.194 -8.613 -35.361 1.00 24.93 159 SER A O 1
ATOM 1156 N N . ALA A 1 192 ? 1.243 -8.377 -36.474 1.00 19.18 160 ALA A N 1
ATOM 1157 C CA . ALA A 1 192 ? 0.923 -7.101 -35.839 1.00 20.42 160 ALA A CA 1
ATOM 1158 C C . ALA A 1 192 ? 0.791 -7.262 -34.328 1.00 20.38 160 ALA A C 1
ATOM 1159 O O . ALA A 1 192 ? 1.246 -6.400 -33.573 1.00 19.64 160 ALA A O 1
ATOM 1161 N N . SER A 1 193 ? 0.164 -8.351 -33.880 1.00 20.85 161 SER A N 1
ATOM 1162 C CA . SER A 1 193 ? -0.034 -8.537 -32.443 1.00 19.50 161 SER A CA 1
ATOM 1163 C C . SER A 1 193 ? 1.312 -8.799 -31.767 1.00 20.78 161 SER A C 1
ATOM 1164 O O . SER A 1 193 ? 1.558 -8.323 -30.657 1.00 19.44 161 SER A O 1
ATOM 1167 N N . LYS A 1 194 ? 2.194 -9.518 -32.459 1.00 19.19 162 LYS A N 1
ATOM 1168 C CA . LYS A 1 194 ? 3.547 -9.772 -31.956 1.00 20.53 162 LYS A CA 1
ATOM 1169 C C . LYS A 1 194 ? 4.384 -8.487 -31.865 1.00 19.86 162 LYS A C 1
ATOM 1170 O O . LYS A 1 194 ? 4.981 -8.203 -30.820 1.00 21.04 162 LYS A O 1
ATOM 1176 N N . GLY A 1 195 ? 4.444 -7.726 -32.955 1.00 19.06 163 GLY A N 1
ATOM 1177 C CA . GLY A 1 195 ? 5.118 -6.435 -32.937 1.00 20.36 163 GLY A CA 1
ATOM 1178 C C . GLY A 1 195 ? 4.499 -5.519 -31.897 1.00 20.16 163 GLY A C 1
ATOM 1179 O O . GLY A 1 195 ? 5.200 -4.777 -31.202 1.00 18.52 163 GLY A O 1
ATOM 1180 N N . GLY A 1 196 ? 3.175 -5.577 -31.793 1.00 17.79 164 GLY A N 1
ATOM 1181 C CA . GLY A 1 196 ? 2.441 -4.790 -30.815 1.00 17.59 164 GLY A CA 1
ATOM 1182 C C . GLY A 1 196 ? 2.784 -5.140 -29.377 1.00 17.70 164 GLY A C 1
ATOM 1183 O O . GLY A 1 196 ? 2.974 -4.248 -28.542 1.00 17.23 164 GLY A O 1
ATOM 1184 N N . SER A 1 197 ? 2.879 -6.432 -29.087 1.00 18.68 165 SER A N 1
ATOM 1185 C CA . SER A 1 197 ? 3.157 -6.886 -27.728 1.00 20.40 165 SER A CA 1
ATOM 1186 C C . SER A 1 197 ? 4.595 -6.582 -27.338 1.00 20.84 165 SER A C 1
ATOM 1187 O O . SER A 1 197 ? 4.898 -6.349 -26.164 1.00 19.45 165 SER A O 1
ATOM 1190 N N . ARG A 1 198 ? 5.483 -6.588 -28.323 1.00 19.07 166 ARG A N 1
ATOM 1191 C CA . ARG A 1 198 ? 6.882 -6.267 -28.061 1.00 18.56 166 ARG A CA 1
ATOM 1192 C C . ARG A 1 198 ? 7.021 -4.820 -27.561 1.00 22.14 166 ARG A C 1
ATOM 1193 O O . ARG A 1 198 ? 7.644 -4.570 -26.519 1.00 22.47 166 ARG A O 1
ATOM 1201 N N . LEU A 1 199 ? 6.439 -3.867 -28.284 1.00 17.56 167 LEU A N 1
ATOM 1202 C CA . LEU A 1 199 ? 6.553 -2.466 -27.885 1.00 19.36 167 LEU A CA 1
ATOM 1203 C C . LEU A 1 199 ? 5.704 -2.144 -26.655 1.00 20.39 167 LEU A C 1
ATOM 1204 O O . LEU A 1 199 ? 6.043 -1.247 -25.879 1.00 17.45 167 LEU A O 1
ATOM 1209 N N . LEU A 1 200 ? 4.611 -2.881 -26.474 1.00 15.14 168 LEU A N 1
ATOM 1210 C CA . LEU A 1 200 ? 3.807 -2.769 -25.251 1.00 16.24 168 LEU A CA 1
ATOM 1211 C C . LEU A 1 200 ? 4.670 -3.047 -24.028 1.00 16.67 168 LEU A C 1
ATOM 1212 O O . LEU A 1 200 ? 4.592 -2.350 -23.012 1.00 16.46 168 LEU A O 1
ATOM 1217 N N . THR A 1 201 ? 5.506 -4.070 -24.140 1.00 14.20 169 THR A N 1
ATOM 1218 C CA . THR A 1 201 ? 6.432 -4.421 -23.082 1.00 15.50 169 THR A CA 1
ATOM 1219 C C . THR A 1 201 ? 7.348 -3.249 -22.732 1.00 16.31 169 THR A C 1
ATOM 1220 O O . THR A 1 201 ? 7.473 -2.889 -21.561 1.00 15.85 169 THR A O 1
ATOM 1224 N N . HIS A 1 202 ? 7.990 -2.663 -23.743 1.00 15.58 170 HIS A N 1
ATOM 1225 C CA . HIS A 1 202 ? 8.851 -1.501 -23.529 1.00 18.26 170 HIS A CA 1
ATOM 1226 C C . HIS A 1 202 ? 8.110 -0.338 -22.873 1.00 15.45 170 HIS A C 1
ATOM 1227 O O . HIS A 1 202 ? 8.587 0.220 -21.884 1.00 15.19 170 HIS A O 1
ATOM 1234 N N . ALA A 1 203 ? 6.962 0.033 -23.438 1.00 15.42 171 ALA A N 1
ATOM 1235 C CA . ALA A 1 203 ? 6.213 1.214 -22.978 1.00 17.16 171 ALA A CA 1
ATOM 1236 C C . ALA A 1 203 ? 5.692 1.063 -21.553 1.00 19.46 171 ALA A C 1
ATOM 1237 O O . ALA A 1 203 ? 5.737 2.012 -20.758 1.00 19.05 171 ALA A O 1
ATOM 1239 N N . THR A 1 204 ? 5.177 -0.121 -21.240 1.00 14.03 172 THR A N 1
ATOM 1240 C CA . THR A 1 204 ? 4.653 -0.408 -19.901 1.00 17.91 172 THR A CA 1
ATOM 1241 C C . THR A 1 204 ? 5.788 -0.343 -18.871 1.00 20.11 172 THR A C 1
ATOM 1242 O O . THR A 1 204 ? 5.656 0.299 -17.824 1.00 17.79 172 THR A O 1
ATOM 1246 N N . ALA A 1 205 ? 6.904 -0.998 -19.180 1.00 15.06 173 ALA A N 1
ATOM 1247 C CA . ALA A 1 205 ? 8.081 -0.961 -18.316 1.00 15.74 173 ALA A CA 1
ATOM 1248 C C . ALA A 1 205 ? 8.514 0.482 -18.044 1.00 19.47 173 ALA A C 1
ATOM 1249 O O . ALA A 1 205 ? 8.776 0.850 -16.891 1.00 18.97 173 ALA A O 1
ATOM 1251 N N . LEU A 1 206 ? 8.597 1.292 -19.101 1.00 18.22 174 LEU A N 1
ATOM 1252 C CA . LEU A 1 206 ? 8.977 2.702 -18.956 1.00 17.73 174 LEU A CA 1
ATOM 1253 C C . LEU A 1 206 ? 7.904 3.537 -18.260 1.00 19.54 174 LEU A C 1
ATOM 1254 O O . LEU A 1 206 ? 8.228 4.433 -17.475 1.00 19.47 174 LEU A O 1
ATOM 1259 N N . ASN A 1 207 ? 6.633 3.272 -18.563 1.00 17.32 175 ASN A N 1
ATOM 1260 C CA . ASN A 1 207 ? 5.535 3.994 -17.922 1.00 21.58 175 ASN A CA 1
ATOM 1261 C C . ASN A 1 207 ? 5.596 3.849 -16.396 1.00 21.08 175 ASN A C 1
ATOM 1262 O O . ASN A 1 207 ? 5.378 4.813 -15.647 1.00 22.94 175 ASN A O 1
ATOM 1267 N N . LEU A 1 208 ? 5.885 2.632 -15.942 1.00 20.59 176 LEU A N 1
ATOM 1268 C CA . LEU A 1 208 ? 6.004 2.359 -14.517 1.00 21.37 176 LEU A CA 1
ATOM 1269 C C . LEU A 1 208 ? 7.282 2.975 -13.949 1.00 20.32 176 LEU A C 1
ATOM 1270 O O . LEU A 1 208 ? 7.267 3.610 -12.893 1.00 18.91 176 LEU A O 1
ATOM 1275 N N . ALA A 1 209 ? 8.389 2.784 -14.655 1.00 18.75 177 ALA A N 1
ATOM 1276 C CA . ALA A 1 209 ? 9.689 3.186 -14.129 1.00 21.92 177 ALA A CA 1
ATOM 1277 C C . ALA A 1 209 ? 9.745 4.694 -13.887 1.00 23.47 177 ALA A C 1
ATOM 1278 O O . ALA A 1 209 ? 10.364 5.158 -12.925 1.00 24.81 177 ALA A O 1
ATOM 1280 N N . GLN A 1 210 ? 9.091 5.456 -14.760 1.00 21.21 178 GLN A N 1
ATOM 1281 C CA . GLN A 1 210 ? 9.135 6.908 -14.677 1.00 26.99 178 GLN A CA 1
ATOM 1282 C C . GLN A 1 210 ? 8.413 7.405 -13.428 1.00 29.04 178 GLN A C 1
ATOM 1283 O O . GLN A 1 210 ? 8.649 8.535 -12.983 1.00 24.94 178 GLN A O 1
ATOM 1289 N N . ARG A 1 211 ? 7.534 6.569 -12.868 1.00 24.11 179 ARG A N 1
ATOM 1290 C CA . ARG A 1 211 ? 6.782 6.964 -11.672 1.00 24.80 179 ARG A CA 1
ATOM 1291 C C . ARG A 1 211 ? 7.334 6.279 -10.425 1.00 22.89 179 ARG A C 1
ATOM 1292 O O . ARG A 1 211 ? 6.685 6.266 -9.378 1.00 25.55 179 ARG A O 1
ATOM 1300 N N . GLY A 1 212 ? 8.539 5.723 -10.545 1.00 21.72 180 GLY A N 1
ATOM 1301 C CA . GLY A 1 212 ? 9.214 5.084 -9.424 1.00 23.71 180 GLY A CA 1
ATOM 1302 C C . GLY A 1 212 ? 8.631 3.747 -8.979 1.00 24.65 180 GLY A C 1
ATOM 1303 O O . GLY A 1 212 ? 8.966 3.245 -7.898 1.00 23.37 180 GLY A O 1
ATOM 1304 N N . ILE A 1 213 ? 7.767 3.160 -9.801 1.00 21.70 181 ILE A N 1
ATOM 1305 C CA . ILE A 1 213 ? 7.139 1.885 -9.439 1.00 18.87 181 ILE A CA 1
ATOM 1306 C C . ILE A 1 213 ? 8.003 0.693 -9.843 1.00 20.94 181 ILE A C 1
ATOM 1307 O O . ILE A 1 213 ? 8.248 0.457 -11.038 1.00 20.25 181 ILE A O 1
ATOM 1312 N N . ASP A 1 214 ? 8.453 -0.070 -8.850 1.00 20.29 182 ASP A N 1
ATOM 1313 C CA . ASP A 1 214 ? 9.372 -1.178 -9.106 1.00 24.59 182 ASP A CA 1
ATOM 1314 C C . ASP A 1 214 ? 8.616 -2.433 -9.566 1.00 20.93 182 ASP A C 1
ATOM 1315 O O . ASP A 1 214 ? 8.700 -3.507 -8.953 1.00 18.84 182 ASP A O 1
ATOM 1320 N N . ILE A 1 215 ? 7.866 -2.285 -10.652 1.00 20.17 183 ILE A N 1
ATOM 1321 C CA . ILE A 1 215 ? 7.294 -3.441 -11.333 1.00 19.29 183 ILE A CA 1
ATOM 1322 C C . ILE A 1 215 ? 7.953 -3.557 -12.707 1.00 16.63 183 ILE A C 1
ATOM 1323 O O . ILE A 1 215 ? 7.823 -2.656 -13.550 1.00 18.05 183 ILE A O 1
ATOM 1328 N N . ARG A 1 216 ? 8.669 -4.658 -12.925 1.00 19.05 184 ARG A N 1
ATOM 1329 C CA . ARG A 1 216 ? 9.426 -4.831 -14.160 1.00 16.87 184 ARG A CA 1
ATOM 1330 C C . ARG A 1 216 ? 8.585 -5.537 -15.212 1.00 20.51 184 ARG A C 1
ATOM 1331 O O . ARG A 1 216 ? 7.725 -6.372 -14.887 1.00 15.78 184 ARG A O 1
ATOM 1339 N N . VAL A 1 217 ? 8.820 -5.198 -16.478 1.00 17.97 185 VAL A N 1
ATOM 1340 C CA . VAL A 1 217 ? 8.061 -5.814 -17.565 1.00 15.87 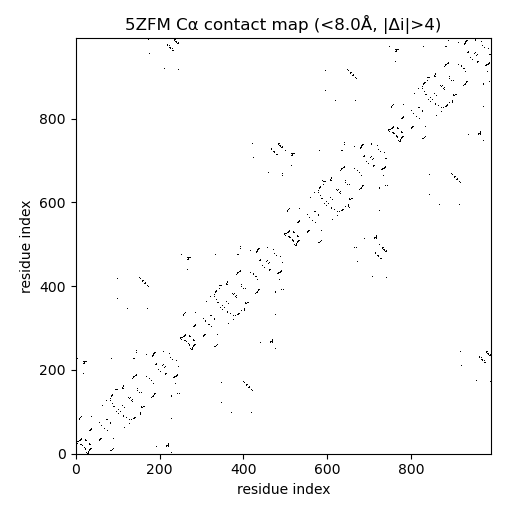185 VAL A CA 1
ATOM 1341 C C . VAL A 1 217 ? 9.030 -6.173 -18.681 1.00 16.76 185 VAL A C 1
ATOM 1342 O O . VAL A 1 217 ? 9.693 -5.292 -19.249 1.00 15.93 185 VAL A O 1
ATOM 1346 N N . ASN A 1 218 ? 9.133 -7.466 -18.975 1.00 14.99 186 ASN A N 1
ATOM 1347 C CA . ASN A 1 218 ? 10.036 -7.943 -20.014 1.00 18.28 186 ASN A CA 1
ATOM 1348 C C . ASN A 1 218 ? 9.285 -8.882 -20.948 1.00 17.59 186 ASN A C 1
ATOM 1349 O O . ASN A 1 218 ? 8.155 -9.292 -20.640 1.00 18.52 186 ASN A O 1
ATOM 1354 N N . SER A 1 219 ? 9.887 -9.213 -22.092 1.00 16.43 187 SER A N 1
ATOM 1355 C CA . SER A 1 219 ? 9.274 -10.189 -22.994 1.00 16.30 187 SER A CA 1
ATOM 1356 C C . SER A 1 219 ? 10.154 -11.420 -23.174 1.00 17.43 187 SER A C 1
ATOM 1357 O O . SER A 1 219 ? 11.383 -11.342 -23.068 1.00 17.40 187 SER A O 1
ATOM 1360 N N . VAL A 1 220 ? 9.515 -12.566 -23.414 1.00 15.16 188 VAL A N 1
ATOM 1361 C CA . VAL A 1 220 ? 10.234 -13.805 -23.664 1.00 18.05 188 VAL A CA 1
ATOM 1362 C C . VAL A 1 220 ? 9.789 -14.305 -25.034 1.00 19.15 188 VAL A C 1
ATOM 1363 O O . VAL A 1 220 ? 8.597 -14.236 -25.372 1.00 17.11 188 VAL A O 1
ATOM 1367 N N . HIS A 1 221 ? 10.742 -14.761 -25.838 1.00 15.02 189 HIS A N 1
ATOM 1368 C CA . HIS A 1 221 ? 10.431 -15.197 -27.194 1.00 16.43 189 HIS A CA 1
ATOM 1369 C C . HIS A 1 221 ? 10.928 -16.611 -27.488 1.00 17.35 189 HIS A C 1
ATOM 1370 O O . HIS A 1 221 ? 12.094 -16.818 -27.846 1.00 16.53 189 HIS A O 1
ATOM 1377 N N . PRO A 1 222 ? 10.038 -17.597 -27.307 1.00 16.21 190 PRO A N 1
ATOM 1378 C CA . PRO A 1 222 ? 10.395 -18.990 -27.579 1.00 16.21 190 PRO A CA 1
ATOM 1379 C C . PRO A 1 222 ? 10.550 -19.220 -29.076 1.00 17.86 190 PRO A C 1
ATOM 1380 O O . PRO A 1 222 ? 9.807 -18.644 -29.886 1.00 17.36 190 PRO A O 1
ATOM 1384 N N . GLY A 1 223 ? 11.512 -20.055 -29.441 1.00 14.42 191 GLY A N 1
ATOM 1385 C CA . GLY A 1 223 ? 11.552 -20.589 -30.789 1.00 17.61 191 GLY A CA 1
ATOM 1386 C C . GLY A 1 223 ? 10.591 -21.756 -30.836 1.00 20.80 191 GLY A C 1
ATOM 1387 O O . GLY A 1 223 ? 9.634 -21.805 -30.053 1.00 16.45 191 GLY A O 1
ATOM 1388 N N . TRP A 1 224 ? 10.835 -22.695 -31.742 1.00 18.35 192 TRP A N 1
ATOM 1389 C CA . TRP A 1 224 ? 9.991 -23.885 -31.838 1.00 20.12 192 TRP A CA 1
ATOM 1390 C C . TRP A 1 224 ? 10.216 -24.845 -30.668 1.00 19.99 192 TRP A C 1
ATOM 1391 O O . TRP A 1 224 ? 11.325 -25.375 -30.469 1.00 19.57 192 TRP A O 1
ATOM 1402 N N . ILE A 1 225 ? 9.153 -25.063 -29.899 1.00 19.55 193 ILE A N 1
ATOM 1403 C CA . ILE A 1 225 ? 9.187 -25.946 -28.740 1.00 14.43 193 ILE A CA 1
ATOM 1404 C C . ILE A 1 225 ? 8.353 -27.194 -29.052 1.00 17.14 193 ILE A C 1
ATOM 1405 O O . ILE A 1 225 ? 7.243 -27.088 -29.574 1.00 18.95 193 ILE A O 1
ATOM 1410 N N . ASP A 1 226 ? 8.875 -28.374 -28.735 1.00 17.67 194 ASP A N 1
ATOM 1411 C CA . ASP A 1 226 ? 8.159 -29.617 -29.024 1.00 19.79 194 ASP A CA 1
ATOM 1412 C C . ASP A 1 226 ? 6.999 -29.817 -28.034 1.00 24.41 194 ASP A C 1
ATOM 1413 O O . ASP A 1 226 ? 7.220 -30.235 -26.895 1.00 21.54 194 ASP A O 1
ATOM 1418 N N . THR A 1 227 ? 5.773 -29.498 -28.460 1.00 19.24 195 THR A N 1
ATOM 1419 C CA . THR A 1 227 ? 4.564 -29.757 -27.666 1.00 20.46 195 THR A CA 1
ATOM 1420 C C . THR A 1 227 ? 3.488 -30.323 -28.588 1.00 25.31 195 THR A C 1
ATOM 1421 O O . THR A 1 227 ? 3.655 -30.336 -29.813 1.00 22.34 195 THR A O 1
ATOM 1425 N N . SER A 1 228 ? 2.373 -30.762 -28.004 1.00 22.04 196 SER A N 1
ATOM 1426 C CA . SER A 1 228 ? 1.285 -31.377 -28.766 1.00 25.20 196 SER A CA 1
ATOM 1427 C C . SER A 1 228 ? 0.610 -30.426 -29.757 1.00 30.65 196 SER A C 1
ATOM 1428 O O . SER A 1 228 ? -0.133 -30.876 -30.630 1.00 29.36 196 SER A O 1
ATOM 1431 N N . ILE A 1 229 ? 0.848 -29.121 -29.630 1.00 24.58 197 ILE A N 1
ATOM 1432 C CA . ILE A 1 229 ? 0.158 -28.164 -30.509 1.00 30.57 197 ILE A CA 1
ATOM 1433 C C . ILE A 1 229 ? 0.916 -27.856 -31.800 1.00 33.60 197 ILE A C 1
ATOM 1434 O O . ILE A 1 229 ? 0.423 -27.122 -32.659 1.00 31.44 197 ILE A O 1
ATOM 1439 N N . VAL A 1 230 ? 2.113 -28.419 -31.938 1.00 28.15 198 VAL A N 1
ATOM 1440 C CA . VAL A 1 230 ? 2.835 -28.338 -33.201 1.00 30.42 198 VAL A CA 1
ATOM 1441 C C . VAL A 1 230 ? 2.178 -29.276 -34.220 1.00 33.58 198 VAL A C 1
ATOM 1442 O O . VAL A 1 230 ? 2.032 -30.469 -33.960 1.00 35.05 198 VAL A O 1
ATOM 1446 N N . PRO A 1 231 ? 1.793 -28.746 -35.391 1.00 39.76 199 PRO A N 1
ATOM 1447 C CA . PRO A 1 231 ? 1.139 -29.570 -36.421 1.00 38.45 199 PRO A CA 1
ATOM 1448 C C . PRO A 1 231 ? 2.020 -30.724 -36.898 1.00 39.23 199 PRO A C 1
ATOM 1449 O O . PRO A 1 231 ? 3.137 -30.473 -37.366 1.00 36.14 199 PRO A O 1
ATOM 1453 N N . GLU A 1 232 ? 1.518 -31.957 -36.780 1.00 39.85 200 GLU A N 1
ATOM 1454 C CA . GLU A 1 232 ? 2.267 -33.164 -37.145 1.00 40.10 200 GLU A CA 1
ATOM 1455 C C . GLU A 1 232 ? 2.898 -33.064 -38.529 1.00 41.29 200 GLU A C 1
ATOM 1456 O O . GLU A 1 232 ? 4.075 -33.389 -38.712 1.00 41.34 200 GLU A O 1
ATOM 1462 N N . ASP A 1 233 ? 2.095 -32.615 -39.493 1.00 42.94 201 ASP A N 1
ATOM 1463 C CA . ASP A 1 233 ? 2.483 -32.572 -40.901 1.00 45.04 201 ASP A CA 1
ATOM 1464 C C . ASP A 1 233 ? 3.698 -31.690 -41.153 1.00 42.75 201 ASP A C 1
ATOM 1465 O O . ASP A 1 233 ? 4.430 -31.889 -42.124 1.00 43.16 201 ASP A O 1
ATOM 1470 N N . LEU A 1 234 ? 3.906 -30.708 -40.282 1.00 39.23 202 LEU A N 1
ATOM 1471 C CA . LEU A 1 234 ? 4.923 -29.695 -40.528 1.00 37.05 202 LEU A CA 1
ATOM 1472 C C . LEU A 1 234 ? 6.188 -29.874 -39.685 1.00 34.77 202 LEU A C 1
ATOM 1473 O O . LEU A 1 234 ? 7.136 -29.099 -39.817 1.00 31.19 202 LEU A O 1
ATOM 1478 N N . ARG A 1 235 ? 6.215 -30.898 -38.835 1.00 33.18 203 ARG A N 1
ATOM 1479 C CA . ARG A 1 235 ? 7.314 -31.031 -37.877 1.00 36.45 203 ARG A CA 1
ATOM 1480 C C . ARG A 1 235 ? 8.699 -31.109 -38.548 1.00 36.14 203 ARG A C 1
ATOM 1481 O O . ARG A 1 235 ? 9.655 -30.474 -38.090 1.00 31.78 203 ARG A O 1
ATOM 1489 N N . LYS A 1 236 ? 8.791 -31.820 -39.669 1.00 39.59 204 LYS A N 1
ATOM 1490 C CA . LYS A 1 236 ? 10.058 -31.931 -40.394 1.00 38.50 204 LYS A CA 1
ATOM 1491 C C . LYS A 1 236 ? 10.474 -30.617 -41.061 1.00 40.10 204 LYS A C 1
ATOM 1492 O O . LYS A 1 236 ? 11.648 -30.236 -41.006 1.00 40.46 204 LYS A O 1
ATOM 1498 N N . GLN A 1 237 ? 9.523 -29.925 -41.690 1.00 38.81 205 GLN A N 1
ATOM 1499 C CA . GLN A 1 237 ? 9.823 -28.638 -42.325 1.00 39.73 205 GLN A CA 1
ATOM 1500 C C . GLN A 1 237 ? 10.243 -27.618 -41.275 1.00 37.12 205 GLN A C 1
ATOM 1501 O O . GLN A 1 237 ? 11.120 -26.783 -41.517 1.00 35.35 205 GLN A O 1
ATOM 1507 N N . ILE A 1 238 ? 9.596 -27.682 -40.113 1.00 31.08 206 ILE A N 1
ATOM 1508 C CA . ILE A 1 238 ? 9.896 -26.768 -39.017 1.00 31.58 206 ILE A CA 1
ATOM 1509 C C . ILE A 1 238 ? 11.349 -26.907 -38.557 1.00 32.00 206 ILE A C 1
ATOM 1510 O O . ILE A 1 238 ? 12.085 -25.915 -38.467 1.00 33.60 206 ILE A O 1
ATOM 1515 N N . ILE A 1 239 ? 11.755 -28.141 -38.280 1.00 29.94 207 ILE A N 1
ATOM 1516 C CA . ILE A 1 239 ? 13.093 -28.420 -37.766 1.00 34.16 207 ILE A CA 1
ATOM 1517 C C . ILE A 1 239 ? 14.190 -27.915 -38.718 1.00 36.50 207 ILE A C 1
ATOM 1518 O O . ILE A 1 239 ? 15.263 -27.506 -38.278 1.00 33.97 207 ILE A O 1
ATOM 1523 N N . ALA A 1 240 ? 13.892 -27.883 -40.015 1.00 41.81 208 ALA A N 1
ATOM 1524 C CA . ALA A 1 240 ? 14.823 -27.351 -41.013 1.00 34.69 208 ALA A CA 1
ATOM 1525 C C . ALA A 1 240 ? 15.137 -25.873 -40.812 1.00 42.88 208 ALA A C 1
ATOM 1526 O O . ALA A 1 240 ? 16.223 -25.405 -41.158 1.00 43.97 208 ALA A O 1
ATOM 1528 N N . THR A 1 241 ? 14.182 -25.130 -40.267 1.00 36.84 209 THR A N 1
ATOM 1529 C CA . THR A 1 241 ? 14.378 -23.706 -40.048 1.00 33.77 209 THR A CA 1
ATOM 1530 C C . THR A 1 241 ? 15.145 -23.404 -38.752 1.00 30.80 209 THR A C 1
ATOM 1531 O O . THR A 1 241 ? 15.423 -22.240 -38.448 1.00 34.65 209 THR A O 1
ATOM 1535 N N . ILE A 1 242 ? 15.480 -24.449 -37.994 1.00 27.53 210 ILE A N 1
ATOM 1536 C CA . ILE A 1 242 ? 16.179 -24.291 -36.714 1.00 26.68 210 ILE A CA 1
ATOM 1537 C C . ILE A 1 242 ? 17.673 -24.580 -36.875 1.00 22.74 210 ILE A C 1
ATOM 1538 O O . ILE A 1 242 ? 18.059 -25.713 -37.177 1.00 25.67 210 ILE A O 1
ATOM 1543 N N . PRO A 1 243 ? 18.521 -23.554 -36.679 1.00 21.92 211 PRO A N 1
ATOM 1544 C CA . PRO A 1 243 ? 19.971 -23.725 -36.849 1.00 23.67 211 PRO A CA 1
ATOM 1545 C C . PRO A 1 243 ? 20.584 -24.854 -36.009 1.00 21.22 211 PRO A C 1
ATOM 1546 O O . PRO A 1 243 ? 21.497 -25.537 -36.492 1.00 20.89 211 PRO A O 1
ATOM 1550 N N . VAL A 1 244 ? 20.104 -25.043 -34.781 1.00 18.29 212 VAL A N 1
ATOM 1551 C CA . VAL A 1 244 ? 20.658 -26.090 -33.912 1.00 17.79 212 VAL A CA 1
ATOM 1552 C C . VAL A 1 244 ? 20.108 -27.481 -34.256 1.00 21.87 212 VAL A C 1
ATOM 1553 O O . VAL A 1 244 ? 20.554 -28.493 -33.697 1.00 24.54 212 VAL A O 1
ATOM 1557 N N . GLY A 1 245 ? 19.133 -27.526 -35.164 1.00 19.53 213 GLY A N 1
ATOM 1558 C CA . GLY A 1 245 ? 18.673 -28.784 -35.739 1.00 22.31 213 GLY A CA 1
ATOM 1559 C C . GLY A 1 245 ? 17.647 -29.587 -34.960 1.00 20.79 213 GLY A C 1
ATOM 1560 O O . GLY A 1 245 ? 17.387 -30.756 -35.288 1.00 17.85 213 GLY A O 1
ATOM 1561 N N . HIS A 1 246 ? 17.056 -28.976 -33.935 1.00 20.13 214 HIS A N 1
ATOM 1562 C CA . HIS A 1 246 ? 16.048 -29.656 -33.118 1.00 21.39 214 HIS A CA 1
ATOM 1563 C C . HIS A 1 246 ? 15.177 -28.624 -32.393 1.00 20.04 214 HIS A C 1
ATOM 1564 O O . HIS A 1 246 ? 15.590 -27.479 -32.207 1.00 20.12 214 HIS A O 1
ATOM 1571 N N . MET A 1 247 ? 13.977 -29.029 -31.989 1.00 16.88 215 MET A N 1
ATOM 1572 C CA . MET A 1 247 ? 13.116 -28.164 -31.184 1.00 17.20 215 MET A CA 1
ATOM 1573 C C . MET A 1 247 ? 13.567 -28.119 -29.732 1.00 19.43 215 MET A C 1
ATOM 1574 O O . MET A 1 247 ? 14.271 -29.024 -29.269 1.00 16.37 215 MET A O 1
ATOM 1579 N N . GLY A 1 248 ? 13.161 -27.066 -29.014 1.00 15.96 216 GLY A N 1
ATOM 1580 C CA . GLY A 1 248 ? 13.445 -26.971 -27.591 1.00 17.52 216 GLY A CA 1
ATOM 1581 C C . GLY A 1 248 ? 12.368 -27.627 -26.739 1.00 18.49 216 GLY A C 1
ATOM 1582 O O . GLY A 1 248 ? 11.454 -28.263 -27.278 1.00 21.30 216 GLY A O 1
ATOM 1583 N N . GLN A 1 249 ? 12.472 -27.471 -25.417 1.00 15.41 217 GLN A N 1
ATOM 1584 C CA . GLN A 1 249 ? 11.536 -28.097 -24.485 1.00 19.58 217 GLN A CA 1
ATOM 1585 C C . GLN A 1 249 ? 10.808 -27.039 -23.667 1.00 18.15 217 GLN A C 1
ATOM 1586 O O . GLN A 1 249 ? 11.343 -25.941 -23.456 1.00 17.73 217 GLN A O 1
ATOM 1592 N N . PRO A 1 250 ? 9.584 -27.356 -23.205 1.00 20.57 218 PRO A N 1
ATOM 1593 C CA . PRO A 1 250 ? 8.838 -26.351 -22.425 1.00 18.27 218 PRO A CA 1
ATOM 1594 C C . PRO A 1 250 ? 9.667 -25.781 -21.263 1.00 17.90 218 PRO A C 1
ATOM 1595 O O . PRO A 1 250 ? 9.635 -24.566 -21.037 1.00 17.37 218 PRO A O 1
ATOM 1599 N N . GLN A 1 251 ? 10.444 -26.618 -20.579 1.00 16.48 219 GLN A N 1
ATOM 1600 C CA . GLN A 1 251 ? 11.232 -26.114 -19.453 1.00 17.85 219 GLN A CA 1
ATOM 1601 C C . GLN A 1 251 ? 12.372 -25.180 -19.869 1.00 15.50 219 GLN A C 1
ATOM 1602 O O . GLN A 1 251 ? 12.889 -24.422 -19.039 1.00 21.04 219 GLN A O 1
ATOM 1608 N N . ASP A 1 252 ? 12.752 -25.200 -21.144 1.00 14.86 220 ASP A N 1
ATOM 1609 C CA . ASP A 1 252 ? 13.719 -24.216 -21.633 1.00 18.36 220 ASP A CA 1
ATOM 1610 C C . ASP A 1 252 ? 13.154 -22.808 -21.465 1.00 17.44 220 ASP A C 1
ATOM 1611 O O . ASP A 1 252 ? 13.874 -21.869 -21.119 1.00 18.82 220 ASP A O 1
ATOM 1616 N N . ILE A 1 253 ? 11.858 -22.659 -21.707 1.00 15.40 221 ILE A N 1
ATOM 1617 C CA . ILE A 1 253 ? 11.228 -21.348 -21.543 1.00 15.87 221 ILE A CA 1
ATOM 1618 C C . ILE A 1 253 ? 11.029 -21.103 -20.045 1.00 15.63 221 ILE A C 1
ATOM 1619 O O . ILE A 1 253 ? 11.149 -19.979 -19.565 1.00 18.37 221 ILE A O 1
ATOM 1624 N N . GLY A 1 254 ? 10.747 -22.178 -19.311 1.00 17.46 222 GLY A N 1
ATOM 1625 C CA . GLY A 1 254 ? 10.592 -22.096 -17.869 1.00 15.24 222 GLY A CA 1
ATOM 1626 C C . GLY A 1 254 ? 11.824 -21.529 -17.184 1.00 19.59 222 GLY A C 1
ATOM 1627 O O . GLY A 1 254 ? 11.705 -20.672 -16.306 1.00 17.08 222 GLY A O 1
ATOM 1628 N N . GLU A 1 255 ? 13.006 -21.998 -17.579 1.00 16.55 223 GLU A N 1
ATOM 1629 C CA . GLU A 1 255 ? 14.240 -21.544 -16.940 1.00 19.78 223 GLU A CA 1
ATOM 1630 C C . GLU A 1 255 ? 14.437 -20.028 -17.068 1.00 19.78 223 GLU A C 1
ATOM 1631 O O . GLU A 1 255 ? 14.744 -19.349 -16.081 1.00 20.05 223 GLU A O 1
ATOM 1637 N N . VAL A 1 256 ? 14.237 -19.480 -18.261 1.00 17.12 224 VAL A N 1
ATOM 1638 C CA . VAL A 1 256 ? 14.467 -18.047 -18.417 1.00 17.32 224 VAL A CA 1
ATOM 1639 C C . VAL A 1 256 ? 13.405 -17.263 -17.635 1.00 19.69 224 VAL A C 1
ATOM 1640 O O . VAL A 1 256 ? 13.675 -16.178 -17.112 1.00 18.84 224 VAL A O 1
ATOM 1644 N N . CYS A 1 257 ? 12.209 -17.838 -17.521 1.00 18.33 225 CYS A N 1
ATOM 1645 C CA . CYS A 1 257 ? 11.141 -17.209 -16.752 1.00 17.18 225 CYS A CA 1
ATOM 1646 C C . CYS A 1 257 ? 11.415 -17.240 -15.248 1.00 18.05 225 CYS A C 1
ATOM 1647 O O . CYS A 1 257 ? 10.981 -16.339 -14.513 1.00 18.36 225 CYS A O 1
ATOM 1650 N N . VAL A 1 258 ? 12.145 -18.255 -14.782 1.00 17.71 226 VAL A N 1
ATOM 1651 C CA . VAL A 1 258 ? 12.552 -18.279 -13.378 1.00 17.72 226 VAL A CA 1
ATOM 1652 C C . VAL A 1 258 ? 13.486 -17.092 -13.123 1.00 19.43 226 VAL A C 1
ATOM 1653 O O . VAL A 1 258 ? 13.274 -16.298 -12.196 1.00 19.03 226 VAL A O 1
ATOM 1657 N N . TYR A 1 259 ? 14.499 -16.949 -13.967 1.00 18.86 227 TYR A N 1
ATOM 1658 C CA . TYR A 1 259 ? 15.365 -15.771 -13.909 1.00 18.62 227 TYR A CA 1
ATOM 1659 C C . TYR A 1 259 ? 14.586 -14.437 -13.853 1.00 18.30 227 TYR A C 1
ATOM 1660 O O . TYR A 1 259 ? 14.844 -13.598 -12.984 1.00 20.75 227 TYR A O 1
ATOM 1669 N N . LEU A 1 260 ? 13.615 -14.260 -14.748 1.00 16.15 228 LEU A N 1
ATOM 1670 C CA . LEU A 1 260 ? 12.891 -12.988 -14.854 1.00 19.16 228 LEU A CA 1
ATOM 1671 C C . LEU A 1 260 ? 11.893 -12.739 -13.724 1.00 17.55 228 LEU A C 1
ATOM 1672 O O . LEU A 1 260 ? 11.614 -11.583 -13.368 1.00 20.08 228 LEU A O 1
ATOM 1677 N N . GLY A 1 261 ? 11.343 -13.811 -13.167 1.00 20.90 229 GLY A N 1
ATOM 1678 C CA . GLY A 1 261 ? 10.370 -13.673 -12.092 1.00 19.21 229 GLY A CA 1
ATOM 1679 C C . GLY A 1 261 ? 11.040 -13.404 -10.756 1.00 20.44 229 GLY A C 1
ATOM 1680 O O . GLY A 1 261 ? 10.404 -12.905 -9.813 1.00 20.77 229 GLY A O 1
ATOM 1681 N N . SER A 1 262 ? 12.325 -13.738 -10.671 1.00 17.07 230 SER A N 1
ATOM 1682 C CA . SER A 1 262 ? 13.029 -13.701 -9.396 1.00 23.06 230 SER A CA 1
ATOM 1683 C C . SER A 1 262 ? 13.784 -12.404 -9.198 1.00 25.09 230 SER A C 1
ATOM 1684 O O . SER A 1 262 ? 13.993 -11.632 -10.145 1.00 21.17 230 SER A O 1
ATOM 1687 N N . ASP A 1 263 ? 14.233 -12.186 -7.966 1.00 25.38 231 ASP A N 1
ATOM 1688 C CA . ASP A 1 263 ? 14.997 -10.986 -7.645 1.00 29.03 231 ASP A CA 1
ATOM 1689 C C . ASP A 1 263 ? 16.388 -10.970 -8.314 1.00 26.11 231 ASP A C 1
ATOM 1690 O O . ASP A 1 263 ? 17.094 -9.964 -8.255 1.00 26.67 231 ASP A O 1
ATOM 1695 N N . GLU A 1 264 ? 16.761 -12.067 -8.973 1.00 23.86 232 GLU A N 1
ATOM 1696 C CA . GLU A 1 264 ? 18.023 -12.139 -9.728 1.00 22.92 232 GLU A CA 1
ATOM 1697 C C . GLU A 1 264 ? 18.084 -11.136 -10.881 1.00 19.90 232 GLU A C 1
ATOM 1698 O O . GLU A 1 264 ? 19.172 -10.744 -11.316 1.00 21.86 232 GLU A O 1
ATOM 1704 N N . SER A 1 265 ? 16.918 -10.746 -11.388 1.00 18.48 233 SER A N 1
ATOM 1705 C CA . SER A 1 265 ? 16.820 -9.890 -12.568 1.00 18.69 233 SER A CA 1
ATOM 1706 C C . SER A 1 265 ? 16.220 -8.529 -12.244 1.00 19.49 233 SER A C 1
ATOM 1707 O O . SER A 1 265 ? 15.541 -7.930 -13.081 1.00 18.31 233 SER A O 1
ATOM 1710 N N . ARG A 1 266 ? 16.473 -8.038 -11.033 1.00 20.32 234 ARG A N 1
ATOM 1711 C CA . ARG A 1 266 ? 15.933 -6.752 -10.584 1.00 22.97 234 ARG A CA 1
ATOM 1712 C C . ARG A 1 266 ? 16.305 -5.568 -11.493 1.00 22.23 234 ARG A C 1
ATOM 1713 O O . ARG A 1 266 ? 15.602 -4.552 -11.505 1.00 20.83 234 ARG A O 1
ATOM 1721 N N . PHE A 1 267 ? 17.396 -5.695 -12.248 1.00 17.83 235 PHE A N 1
ATOM 1722 C CA . PHE A 1 267 ? 17.853 -4.602 -13.128 1.00 17.70 235 PHE A CA 1
ATOM 1723 C C . PHE A 1 267 ? 17.523 -4.886 -14.596 1.00 19.76 235 PHE A C 1
ATOM 1724 O O . PHE A 1 267 ? 17.821 -4.074 -15.485 1.00 19.02 235 PHE A O 1
ATOM 1732 N N . ALA A 1 268 ? 16.915 -6.048 -14.848 1.00 18.62 236 ALA A N 1
ATOM 1733 C CA . ALA A 1 268 ? 16.446 -6.394 -16.188 1.00 17.76 236 ALA A CA 1
ATOM 1734 C C . ALA A 1 268 ? 15.031 -5.865 -16.376 1.00 18.11 236 ALA A C 1
ATOM 1735 O O . ALA A 1 268 ? 14.101 -6.308 -15.685 1.00 16.93 236 ALA A O 1
ATOM 1737 N N . ASN A 1 269 ? 14.861 -4.933 -17.313 1.00 14.00 237 ASN A N 1
ATOM 1738 C CA . ASN A 1 269 ? 13.581 -4.240 -17.462 1.00 17.08 237 ASN A CA 1
ATOM 1739 C C . ASN A 1 269 ? 13.333 -3.709 -18.873 1.00 16.37 237 ASN A C 1
ATOM 1740 O O . ASN A 1 269 ? 14.212 -3.072 -19.480 1.00 17.31 237 ASN A O 1
ATOM 1745 N N . GLY A 1 270 ? 12.133 -3.953 -19.390 1.00 15.95 238 GLY A N 1
ATOM 1746 C CA . GLY A 1 270 ? 11.787 -3.475 -20.716 1.00 15.44 238 GLY A CA 1
ATOM 1747 C C . GLY A 1 270 ? 12.625 -4.157 -21.782 1.00 15.33 238 GLY A C 1
ATOM 1748 O O . GLY A 1 270 ? 12.872 -3.591 -22.844 1.00 16.59 238 GLY A O 1
ATOM 1749 N N . ALA A 1 271 ? 13.062 -5.380 -21.496 1.00 15.85 239 ALA A N 1
ATOM 1750 C CA . ALA A 1 271 ? 13.980 -6.061 -22.396 1.00 16.46 239 ALA A CA 1
ATOM 1751 C C . ALA A 1 271 ? 13.410 -7.361 -22.966 1.00 17.38 239 ALA A C 1
ATOM 1752 O O . ALA A 1 271 ? 12.366 -7.857 -22.517 1.00 17.84 239 ALA A O 1
ATOM 1754 N N . GLU A 1 272 ? 14.111 -7.909 -23.955 1.00 14.75 240 GLU A N 1
ATOM 1755 C CA . GLU A 1 272 ? 13.615 -9.047 -24.728 1.00 15.05 240 GLU A CA 1
ATOM 1756 C C . GLU A 1 272 ? 14.541 -10.255 -24.619 1.00 15.89 240 GLU A C 1
ATOM 1757 O O . GLU A 1 272 ? 15.736 -10.183 -24.952 1.00 14.37 240 GLU A O 1
ATOM 1763 N N . PHE A 1 273 ? 13.972 -11.371 -24.178 1.00 12.09 241 PHE A N 1
ATOM 1764 C CA . PHE A 1 273 ? 14.751 -12.571 -23.912 1.00 11.44 241 PHE A CA 1
ATOM 1765 C C . PHE A 1 273 ? 14.318 -13.685 -24.847 1.00 13.39 241 PHE A C 1
ATOM 1766 O O . PHE A 1 273 ? 13.220 -14.228 -24.726 1.00 13.42 241 PHE A O 1
ATOM 1774 N N . THR A 1 274 ? 15.191 -14.010 -25.793 1.00 14.05 242 THR A N 1
ATOM 1775 C CA . THR A 1 274 ? 14.861 -14.926 -26.875 1.00 14.68 242 THR A CA 1
ATOM 1776 C C . THR A 1 274 ? 15.554 -16.249 -26.642 1.00 12.87 242 THR A C 1
ATOM 1777 O O . THR A 1 274 ? 16.771 -16.281 -26.426 1.00 12.58 242 THR A O 1
ATOM 1781 N N . VAL A 1 275 ? 14.781 -17.338 -26.669 1.00 14.13 243 VAL A N 1
ATOM 1782 C CA . VAL A 1 275 ? 15.306 -18.681 -26.442 1.00 12.86 243 VAL A CA 1
ATOM 1783 C C . VAL A 1 275 ? 14.800 -19.561 -27.583 1.00 15.95 243 VAL A C 1
ATOM 1784 O O . VAL A 1 275 ? 13.691 -20.125 -27.505 1.00 14.88 243 VAL A O 1
ATOM 1788 N N . ASP A 1 276 ? 15.592 -19.660 -28.651 1.00 15.78 244 ASP A N 1
ATOM 1789 C CA . ASP A 1 276 ? 15.051 -20.131 -29.924 1.00 16.67 244 ASP A CA 1
ATOM 1790 C C . ASP A 1 276 ? 15.998 -20.998 -30.745 1.00 15.61 244 ASP A C 1
ATOM 1791 O O . ASP A 1 276 ? 15.734 -21.256 -31.917 1.00 17.47 244 ASP A O 1
ATOM 1796 N N . GLY A 1 277 ? 17.100 -21.436 -30.149 1.00 16.13 245 GLY A N 1
ATOM 1797 C CA . GLY A 1 277 ? 18.033 -22.305 -30.853 1.00 14.24 245 GLY A CA 1
ATOM 1798 C C . GLY A 1 277 ? 18.616 -21.653 -32.100 1.00 17.62 245 GLY A C 1
ATOM 1799 O O . GLY A 1 277 ? 18.985 -22.350 -33.059 1.00 20.19 245 GLY A O 1
ATOM 1800 N N . GLY A 1 278 ? 18.668 -20.320 -32.099 1.00 17.18 246 GLY A N 1
ATOM 1801 C CA . GLY A 1 278 ? 19.252 -19.563 -33.193 1.00 15.35 246 GLY A CA 1
ATOM 1802 C C . GLY A 1 278 ? 18.255 -19.156 -34.260 1.00 20.05 246 GLY A C 1
ATOM 1803 O O . GLY A 1 278 ? 18.653 -18.604 -35.294 1.00 17.01 246 GLY A O 1
ATOM 1804 N N . GLN A 1 279 ? 16.970 -19.410 -34.012 1.00 17.59 247 GLN A N 1
ATOM 1805 C CA . GLN A 1 279 ? 15.929 -19.183 -35.026 1.00 21.89 247 GLN A CA 1
ATOM 1806 C C . GLN A 1 279 ? 15.977 -17.804 -35.707 1.00 22.19 247 GLN A C 1
ATOM 1807 O O . GLN A 1 279 ? 15.959 -17.729 -36.938 1.00 23.39 247 GLN A O 1
ATOM 1813 N N . ARG A 1 280 ? 16.032 -16.719 -34.929 1.00 19.79 248 ARG A N 1
ATOM 1814 C CA . ARG A 1 280 ? 16.152 -15.392 -35.544 1.00 16.36 248 ARG A CA 1
ATOM 1815 C C . ARG A 1 280 ? 17.559 -14.772 -35.486 1.00 23.07 248 ARG A C 1
ATOM 1816 O O . ARG A 1 280 ? 17.715 -13.565 -35.682 1.00 17.10 248 ARG A O 1
ATOM 1824 N N . ALA A 1 281 ? 18.583 -15.588 -35.236 1.00 22.17 249 ALA A N 1
ATOM 1825 C CA . ALA A 1 281 ? 19.954 -15.061 -35.235 1.00 20.63 249 ALA A CA 1
ATOM 1826 C C . ALA A 1 281 ? 20.359 -14.589 -36.624 1.00 22.54 249 ALA A C 1
ATOM 1827 O O . ALA A 1 281 ? 21.151 -13.646 -36.774 1.00 17.35 249 ALA A O 1
ATOM 1830 N N . THR B 1 34 ? 11.058 15.610 -65.503 1.00 55.95 2 THR B N 1
ATOM 1831 C CA . THR B 1 34 ? 10.532 15.253 -64.183 1.00 53.95 2 THR B CA 1
ATOM 1832 C C . THR B 1 34 ? 9.367 14.266 -64.259 1.00 40.86 2 THR B C 1
ATOM 1833 O O . THR B 1 34 ? 9.462 13.216 -64.898 1.00 41.25 2 THR B O 1
ATOM 1837 N N . ASP B 1 35 ? 8.271 14.630 -63.597 1.00 43.57 3 ASP B N 1
ATOM 1838 C CA . ASP B 1 35 ? 7.097 13.774 -63.457 1.00 32.71 3 ASP B CA 1
ATOM 1839 C C . ASP B 1 35 ? 7.423 12.338 -63.048 1.00 28.79 3 ASP B C 1
ATOM 1840 O O . ASP B 1 35 ? 7.157 11.380 -63.778 1.00 28.18 3 ASP B O 1
ATOM 1845 N N . ARG B 1 36 ? 7.982 12.213 -61.849 1.00 21.07 4 ARG B N 1
ATOM 1846 C CA . ARG B 1 36 ? 8.407 10.926 -61.319 1.00 24.36 4 ARG B CA 1
ATOM 1847 C C . ARG B 1 36 ? 7.223 10.056 -60.926 1.00 20.22 4 ARG B C 1
ATOM 1848 O O . ARG B 1 36 ? 7.387 8.872 -60.629 1.00 22.31 4 ARG B O 1
ATOM 1856 N N . LEU B 1 37 ? 6.030 10.639 -60.935 1.00 19.35 5 LEU B N 1
ATOM 1857 C CA . LEU B 1 37 ? 4.821 9.892 -60.590 1.00 20.74 5 LEU B CA 1
ATOM 1858 C C . LEU B 1 37 ? 3.736 10.055 -61.654 1.00 25.11 5 LEU B C 1
ATOM 1859 O O . LEU B 1 37 ? 2.546 10.011 -61.341 1.00 21.40 5 LEU B O 1
ATOM 1864 N N . LYS B 1 38 ? 4.150 10.223 -62.907 1.00 24.59 6 LYS B N 1
ATOM 1865 C CA . LYS B 1 38 ? 3.216 10.449 -64.011 1.00 33.27 6 LYS B CA 1
ATOM 1866 C C . LYS B 1 38 ? 2.064 9.437 -64.057 1.00 28.28 6 LYS B C 1
ATOM 1867 O O . LYS B 1 38 ? 2.285 8.226 -63.994 1.00 29.57 6 LYS B O 1
ATOM 1873 N N . ASP B 1 39 ? 0.842 9.962 -64.131 1.00 34.97 7 ASP B N 1
ATOM 1874 C CA . ASP B 1 39 ? -0.385 9.164 -64.256 1.00 35.01 7 ASP B CA 1
ATOM 1875 C C . ASP B 1 39 ? -0.716 8.269 -63.048 1.00 31.82 7 ASP B C 1
ATOM 1876 O O . ASP B 1 39 ? -1.717 7.549 -63.070 1.00 30.52 7 ASP B O 1
ATOM 1881 N N . LYS B 1 40 ? 0.112 8.302 -62.004 1.00 27.45 8 LYS B N 1
ATOM 1882 C CA . LYS B 1 40 ? -0.199 7.542 -60.787 1.00 24.56 8 LYS B CA 1
ATOM 1883 C C . LYS B 1 40 ? -1.365 8.187 -60.039 1.00 21.22 8 LYS B C 1
ATOM 1884 O O . LYS B 1 40 ? -1.438 9.415 -59.934 1.00 21.51 8 LYS B O 1
ATOM 1890 N N . VAL B 1 41 ? -2.262 7.357 -59.509 1.00 19.73 9 VAL B N 1
ATOM 1891 C CA . VAL B 1 41 ? -3.355 7.842 -58.675 1.00 19.72 9 VAL B CA 1
ATOM 1892 C C . VAL B 1 41 ? -3.079 7.421 -57.238 1.00 17.70 9 VAL B C 1
ATOM 1893 O O . VAL B 1 41 ? -2.929 6.231 -56.961 1.00 24.13 9 VAL B O 1
ATOM 1897 N N . ALA B 1 42 ? -3.013 8.392 -56.326 1.00 19.14 10 ALA B N 1
ATOM 1898 C CA . ALA B 1 42 ? -2.681 8.109 -54.926 1.00 15.51 10 ALA B CA 1
ATOM 1899 C C . ALA B 1 42 ? -3.784 8.511 -53.938 1.00 17.16 10 ALA B C 1
ATOM 1900 O O . ALA B 1 42 ? -4.401 9.569 -54.075 1.00 21.90 10 ALA B O 1
ATOM 1902 N N . ILE B 1 43 ? -4.035 7.669 -52.942 1.00 19.06 11 ILE B N 1
ATOM 1903 C CA . ILE B 1 43 ? -4.902 8.044 -51.829 1.00 16.37 11 ILE B CA 1
ATOM 1904 C C . ILE B 1 43 ? -3.966 8.390 -50.666 1.00 17.96 11 ILE B C 1
ATOM 1905 O O . ILE B 1 43 ? -3.064 7.603 -50.333 1.00 14.59 11 ILE B O 1
ATOM 1910 N N . ILE B 1 44 ? -4.159 9.565 -50.068 1.00 17.56 12 ILE B N 1
ATOM 1911 C CA . ILE B 1 44 ? -3.361 9.988 -48.917 1.00 15.26 12 ILE B CA 1
ATOM 1912 C C . ILE B 1 44 ? -4.283 10.313 -47.739 1.00 16.27 12 ILE B C 1
ATOM 1913 O O . ILE B 1 44 ? -5.038 11.294 -47.791 1.00 18.05 12 ILE B O 1
ATOM 1918 N N . THR B 1 45 ? -4.242 9.498 -46.682 1.00 15.25 13 THR B N 1
ATOM 1919 C CA . THR B 1 45 ? -5.116 9.750 -45.534 1.00 19.12 13 THR B CA 1
ATOM 1920 C C . THR B 1 45 ? -4.491 10.808 -44.631 1.00 20.24 13 THR B C 1
ATOM 1921 O O . THR B 1 45 ? -3.254 10.914 -44.545 1.00 18.56 13 THR B O 1
ATOM 1925 N N . GLY B 1 46 ? -5.334 11.609 -43.989 1.00 15.98 14 GLY B N 1
ATOM 1926 C CA . GLY B 1 46 ? -4.848 12.745 -43.219 1.00 17.49 14 GLY B CA 1
ATOM 1927 C C . GLY B 1 46 ? -4.015 13.628 -44.129 1.00 17.53 14 GLY B C 1
ATOM 1928 O O . GLY B 1 46 ? -2.899 14.045 -43.781 1.00 18.70 14 GLY B O 1
ATOM 1929 N N . GLY B 1 47 ? -4.546 13.914 -45.313 1.00 16.92 15 GLY B N 1
ATOM 1930 C CA . GLY B 1 47 ? -3.730 14.536 -46.348 1.00 16.89 15 GLY B CA 1
ATOM 1931 C C . GLY B 1 47 ? -3.951 16.020 -46.555 1.00 19.81 15 GLY B C 1
ATOM 1932 O O . GLY B 1 47 ? -3.507 16.580 -47.566 1.00 15.83 15 GLY B O 1
ATOM 1933 N N . VAL B 1 48 ? -4.619 16.676 -45.607 1.00 17.96 16 VAL B N 1
ATOM 1934 C CA . VAL B 1 48 ? -4.983 18.079 -45.811 1.00 20.08 16 VAL B CA 1
ATOM 1935 C C . VAL B 1 48 ? -4.261 19.047 -44.869 1.00 20.36 16 VAL B C 1
ATOM 1936 O O . VAL B 1 48 ? -4.497 20.267 -44.904 1.00 18.02 16 VAL B O 1
ATOM 1940 N N . ALA B 1 49 ? -3.373 18.501 -44.039 1.00 17.50 17 ALA B N 1
ATOM 1941 C CA . ALA B 1 49 ? -2.642 19.297 -43.054 1.00 18.10 17 ALA B CA 1
ATOM 1942 C C . ALA B 1 49 ? -1.307 18.636 -42.742 1.00 20.10 17 ALA B C 1
ATOM 1943 O O . ALA B 1 49 ? -1.173 17.406 -42.880 1.00 16.00 17 ALA B O 1
ATOM 1945 N N . GLY B 1 50 ? -0.326 19.438 -42.328 1.00 16.39 18 GLY B N 1
ATOM 1946 C CA . GLY B 1 50 ? 0.941 18.905 -41.838 1.00 17.30 18 GLY B CA 1
ATOM 1947 C C . GLY B 1 50 ? 1.620 17.912 -42.772 1.00 16.39 18 GLY B C 1
ATOM 1948 O O . GLY B 1 50 ? 1.715 18.160 -43.982 1.00 17.43 18 GLY B O 1
ATOM 1949 N N . ILE B 1 51 ? 2.090 16.794 -42.216 1.00 17.58 19 ILE B N 1
ATOM 1950 C CA . ILE B 1 51 ? 2.852 15.802 -42.980 1.00 15.80 19 ILE B CA 1
ATOM 1951 C C . ILE B 1 51 ? 2.093 15.299 -44.206 1.00 17.77 19 ILE B C 1
ATOM 1952 O O . ILE B 1 51 ? 2.657 15.245 -45.305 1.00 15.80 19 ILE B O 1
ATOM 1957 N N . GLY B 1 52 ? 0.819 14.947 -44.028 1.00 15.97 20 GLY B N 1
ATOM 1958 C CA . GLY B 1 52 ? 0.021 14.435 -45.133 1.00 15.19 20 GLY B CA 1
ATOM 1959 C C . GLY B 1 52 ? -0.042 15.397 -46.301 1.00 19.37 20 GLY B C 1
ATOM 1960 O O . GLY B 1 52 ? 0.070 14.987 -47.458 1.00 15.00 20 GLY B O 1
ATOM 1961 N N . LEU B 1 53 ? -0.203 16.684 -45.998 1.00 15.87 21 LEU B N 1
ATOM 1962 C CA . LEU B 1 53 ? -0.308 17.707 -47.032 1.00 18.84 21 LEU B CA 1
ATOM 1963 C C . LEU B 1 53 ? 1.023 17.874 -47.770 1.00 18.35 21 LEU B C 1
ATOM 1964 O O . LEU B 1 53 ? 1.046 18.093 -48.989 1.00 18.68 21 LEU B O 1
ATOM 1969 N N . GLY B 1 54 ? 2.129 17.766 -47.035 1.00 18.10 22 GLY B N 1
ATOM 1970 C CA . GLY B 1 54 ? 3.445 17.839 -47.645 1.00 16.37 22 GLY B CA 1
ATOM 1971 C C . GLY B 1 54 ? 3.660 16.696 -48.623 1.00 16.35 22 GLY B C 1
ATOM 1972 O O . GLY B 1 54 ? 4.272 16.882 -49.685 1.00 17.14 22 GLY B O 1
ATOM 1973 N N . ILE B 1 55 ? 3.155 15.516 -48.265 1.00 16.25 23 ILE B N 1
ATOM 1974 C CA . ILE B 1 55 ? 3.197 14.357 -49.151 1.00 17.69 23 ILE B CA 1
ATOM 1975 C C . ILE B 1 55 ? 2.372 14.657 -50.401 1.00 17.61 23 ILE B C 1
ATOM 1976 O O . ILE B 1 55 ? 2.831 14.449 -51.530 1.00 14.39 23 ILE B O 1
ATOM 1981 N N . ALA B 1 56 ? 1.165 15.184 -50.194 1.00 16.63 24 ALA B N 1
ATOM 1982 C CA . ALA B 1 56 ? 0.282 15.537 -51.308 1.00 15.58 24 ALA B CA 1
ATOM 1983 C C . ALA B 1 56 ? 0.955 16.534 -52.246 1.00 16.50 24 ALA B C 1
ATOM 1984 O O . ALA B 1 56 ? 0.901 16.374 -53.474 1.00 17.29 24 ALA B O 1
ATOM 1986 N N . GLU B 1 57 ? 1.593 17.558 -51.668 1.00 15.69 25 GLU B N 1
ATOM 1987 C CA . GLU B 1 57 ? 2.254 18.593 -52.463 1.00 16.87 25 GLU B CA 1
ATOM 1988 C C . GLU B 1 57 ? 3.318 17.984 -53.364 1.00 20.86 25 GLU B C 1
ATOM 1989 O O . GLU B 1 57 ? 3.381 18.293 -54.562 1.00 17.32 25 GLU B O 1
ATOM 1995 N N . CYS B 1 58 ? 4.152 17.114 -52.791 1.00 16.43 26 CYS B N 1
ATOM 1996 C CA . CYS B 1 58 ? 5.201 16.454 -53.566 1.00 17.24 26 CYS B CA 1
ATOM 1997 C C . CYS B 1 58 ? 4.612 15.549 -54.645 1.00 17.16 26 CYS B C 1
ATOM 1998 O O . CYS B 1 58 ? 5.112 15.516 -55.779 1.00 16.59 26 CYS B O 1
ATOM 2001 N N . TYR B 1 59 ? 3.551 14.823 -54.298 1.00 16.28 27 TYR B N 1
ATOM 2002 C CA . TYR B 1 59 ? 2.908 13.924 -55.261 1.00 17.43 27 TYR B CA 1
ATOM 2003 C C . TYR B 1 59 ? 2.363 14.700 -56.459 1.00 18.62 27 TYR B C 1
ATOM 2004 O O . TYR B 1 59 ? 2.609 14.331 -57.615 1.00 18.25 27 TYR B O 1
ATOM 2013 N N . VAL B 1 60 ? 1.653 15.790 -56.183 1.00 18.91 28 VAL B N 1
ATOM 2014 C CA . VAL B 1 60 ? 1.118 16.644 -57.241 1.00 19.17 28 VAL B CA 1
ATOM 2015 C C . VAL B 1 60 ? 2.238 17.261 -58.073 1.00 21.58 28 VAL B C 1
ATOM 2016 O O . VAL B 1 60 ? 2.132 17.337 -59.302 1.00 19.33 28 VAL B O 1
ATOM 2020 N N . ARG B 1 61 ? 3.315 17.685 -57.406 1.00 18.81 29 ARG B N 1
ATOM 2021 C CA . ARG B 1 61 ? 4.466 18.249 -58.101 1.00 18.77 29 ARG B CA 1
ATOM 2022 C C . ARG B 1 61 ? 4.993 17.272 -59.148 1.00 19.96 29 ARG B C 1
ATOM 2023 O O . ARG B 1 61 ? 5.354 17.676 -60.258 1.00 16.82 29 ARG B O 1
ATOM 2031 N N . GLU B 1 62 ? 5.016 15.990 -58.788 1.00 15.85 30 GLU B N 1
ATOM 2032 C CA . GLU B 1 62 ? 5.581 14.952 -59.640 1.00 22.67 30 GLU B CA 1
ATOM 2033 C C . GLU B 1 62 ? 4.561 14.301 -60.575 1.00 22.36 30 GLU B C 1
ATOM 2034 O O . GLU B 1 62 ? 4.852 13.275 -61.193 1.00 22.17 30 GLU B O 1
ATOM 2040 N N . GLY B 1 63 ? 3.378 14.896 -60.688 1.00 19.28 31 GLY B N 1
ATOM 2041 C CA . GLY B 1 63 ? 2.435 14.489 -61.717 1.00 23.75 31 GLY B CA 1
ATOM 2042 C C . GLY B 1 63 ? 1.360 13.516 -61.276 1.00 24.40 31 GLY B C 1
ATOM 2043 O O . GLY B 1 63 ? 0.575 13.045 -62.098 1.00 23.84 31 GLY B O 1
ATOM 2044 N N . ALA B 1 64 ? 1.308 13.217 -59.983 1.00 20.36 32 ALA B N 1
ATOM 2045 C CA . ALA B 1 64 ? 0.291 12.304 -59.472 1.00 21.87 32 ALA B CA 1
ATOM 2046 C C . ALA B 1 64 ? -1.091 12.946 -59.425 1.00 22.44 32 ALA B C 1
ATOM 2047 O O . ALA B 1 64 ? -1.226 14.173 -59.357 1.00 24.05 32 ALA B O 1
ATOM 2049 N N . LYS B 1 65 ? -2.121 12.110 -59.438 1.00 22.44 33 LYS B N 1
ATOM 2050 C CA . LYS B 1 65 ? -3.462 12.577 -59.111 1.00 22.02 33 LYS B CA 1
ATOM 2051 C C . LYS B 1 65 ? -3.691 12.123 -57.678 1.00 20.62 33 LYS B C 1
ATOM 2052 O O . LYS B 1 65 ? -3.415 10.968 -57.350 1.00 24.32 33 LYS B O 1
ATOM 2058 N N . VAL B 1 66 ? -4.142 13.032 -56.814 1.00 19.82 34 VAL B N 1
ATOM 2059 C CA . VAL B 1 66 ? -4.292 12.696 -55.402 1.00 16.85 34 VAL B CA 1
ATOM 2060 C C . VAL B 1 66 ? -5.732 12.756 -54.903 1.00 19.72 34 VAL B C 1
ATOM 2061 O O . VAL B 1 66 ? -6.521 13.617 -55.301 1.00 18.90 34 VAL B O 1
ATOM 2065 N N . VAL B 1 67 ? -6.068 11.804 -54.044 1.00 17.48 35 VAL B N 1
ATOM 2066 C CA . VAL B 1 67 ? -7.297 11.853 -53.278 1.00 18.17 35 VAL B CA 1
ATOM 2067 C C . VAL B 1 67 ? -6.847 12.030 -51.836 1.00 20.61 35 VAL B C 1
ATOM 2068 O O . VAL B 1 67 ? -6.270 11.117 -51.242 1.00 18.73 35 VAL B O 1
ATOM 2072 N N . VAL B 1 68 ? -7.059 13.226 -51.296 1.00 20.43 36 VAL B N 1
ATOM 2073 C CA . VAL B 1 68 ? -6.688 13.513 -49.915 1.00 19.19 36 VAL B CA 1
ATOM 2074 C C . VAL B 1 68 ? -7.903 13.402 -49.004 1.00 20.59 36 VAL B C 1
ATOM 2075 O O . VAL B 1 68 ? -8.999 13.880 -49.346 1.00 20.82 36 VAL B O 1
ATOM 2079 N N . THR B 1 69 ? -7.718 12.776 -47.843 1.00 15.93 37 THR B N 1
ATOM 2080 C CA . THR B 1 69 ? -8.834 12.582 -46.923 1.00 20.06 37 THR B CA 1
ATOM 2081 C C . THR B 1 69 ? -8.557 13.134 -45.525 1.00 20.72 37 THR B C 1
ATOM 2082 O O . THR B 1 69 ? -7.398 13.320 -45.129 1.00 18.53 37 THR B O 1
ATOM 2086 N N . ALA B 1 70 ? -9.629 13.409 -44.788 1.00 19.88 38 ALA B N 1
ATOM 2087 C CA . ALA B 1 70 ? -9.520 13.900 -43.417 1.00 19.37 38 ALA B CA 1
ATOM 2088 C C . ALA B 1 70 ? -10.794 13.550 -42.661 1.00 20.48 38 ALA B C 1
ATOM 2089 O O . ALA B 1 70 ? -11.884 13.537 -43.246 1.00 20.95 38 ALA B O 1
ATOM 2091 N N . ASN B 1 71 ? -10.673 13.272 -41.369 1.00 19.65 39 ASN B N 1
ATOM 2092 C CA . ASN B 1 71 ? -11.853 12.944 -40.570 1.00 21.06 39 ASN B CA 1
ATOM 2093 C C . ASN B 1 71 ? -12.708 14.171 -40.233 1.00 29.14 39 ASN B C 1
ATOM 2094 O O . ASN B 1 71 ? -13.930 14.148 -40.423 1.00 29.03 39 ASN B O 1
ATOM 2099 N N . HIS B 1 72 ? -12.074 15.226 -39.716 1.00 26.22 40 HIS B N 1
ATOM 2100 C CA . HIS B 1 72 ? -12.789 16.458 -39.344 1.00 30.95 40 HIS B CA 1
ATOM 2101 C C . HIS B 1 72 ? -12.123 17.716 -39.897 1.00 29.36 40 HIS B C 1
ATOM 2102 O O . HIS B 1 72 ? -11.851 18.643 -39.132 1.00 31.08 40 HIS B O 1
ATOM 2109 N N . ASN B 1 73 ? -11.848 17.774 -41.196 1.00 28.59 41 ASN B N 1
ATOM 2110 C CA . ASN B 1 73 ? -11.245 18.985 -41.758 1.00 24.71 41 ASN B CA 1
ATOM 2111 C C . ASN B 1 73 ? -11.734 19.275 -43.171 1.00 25.30 41 ASN B C 1
ATOM 2112 O O . ASN B 1 73 ? -10.953 19.258 -44.133 1.00 23.18 41 ASN B O 1
ATOM 2117 N N . VAL B 1 74 ? -13.029 19.562 -43.279 1.00 24.53 42 VAL B N 1
ATOM 2118 C CA . VAL B 1 74 ? -13.654 19.927 -44.548 1.00 26.93 42 VAL B CA 1
ATOM 2119 C C . VAL B 1 74 ? -13.012 21.156 -45.190 1.00 25.50 42 VAL B C 1
ATOM 2120 O O . VAL B 1 74 ? -12.728 21.166 -46.398 1.00 23.05 42 VAL B O 1
ATOM 2124 N N . ASP B 1 75 ? -12.802 22.198 -44.387 1.00 21.46 43 ASP B N 1
ATOM 2125 C CA . ASP B 1 75 ? -12.239 23.437 -44.906 1.00 26.74 43 ASP B CA 1
ATOM 2126 C C . ASP B 1 75 ? -10.845 23.189 -45.480 1.00 22.11 43 ASP B C 1
ATOM 2127 O O . ASP B 1 75 ? -10.516 23.668 -46.570 1.00 21.33 43 ASP B O 1
ATOM 2132 N N . GLY B 1 76 ? -10.029 22.448 -44.736 1.00 24.36 44 GLY B N 1
ATOM 2133 C CA . GLY B 1 76 ? -8.691 22.115 -45.188 1.00 21.22 44 GLY B CA 1
ATOM 2134 C C . GLY B 1 76 ? -8.713 21.308 -46.472 1.00 21.23 44 GLY B C 1
ATOM 2135 O O . GLY B 1 76 ? -7.866 21.503 -47.351 1.00 20.76 44 GLY B O 1
ATOM 2136 N N . GLY B 1 77 ? -9.679 20.399 -46.582 1.00 22.83 45 GLY B N 1
ATOM 2137 C CA . GLY B 1 77 ? -9.784 19.556 -47.761 1.00 22.64 45 GLY B CA 1
ATOM 2138 C C . GLY B 1 77 ? -10.132 20.375 -48.983 1.00 21.51 45 GLY B C 1
ATOM 2139 O O . GLY B 1 77 ? -9.501 20.253 -50.039 1.00 21.47 45 GLY B O 1
ATOM 2140 N N . ARG B 1 78 ? -11.141 21.227 -48.826 1.00 24.26 46 ARG B N 1
ATOM 2141 C CA . ARG B 1 78 ? -11.574 22.129 -49.881 1.00 23.69 46 ARG B CA 1
ATOM 2142 C C . ARG B 1 78 ? -10.438 23.059 -50.329 1.00 23.54 46 ARG B C 1
ATOM 2143 O O . ARG B 1 78 ? -10.241 23.306 -51.523 1.00 21.05 46 ARG B O 1
ATOM 2151 N N . ALA B 1 79 ? -9.670 23.556 -49.367 1.00 22.27 47 ALA B N 1
ATOM 2152 C CA . ALA B 1 79 ? -8.568 24.469 -49.680 1.00 19.73 47 ALA B CA 1
ATOM 2153 C C . ALA B 1 79 ? -7.416 23.785 -50.416 1.00 18.60 47 ALA B C 1
ATOM 2154 O O . ALA B 1 79 ? -6.741 24.410 -51.244 1.00 23.16 47 ALA B O 1
ATOM 2156 N N . ALA B 1 80 ? -7.168 22.517 -50.100 1.00 19.47 48 ALA B N 1
ATOM 2157 C CA . ALA B 1 80 ? -6.107 21.772 -50.778 1.00 19.95 48 ALA B CA 1
ATOM 2158 C C . ALA B 1 80 ? -6.494 21.493 -52.229 1.00 22.65 48 ALA B C 1
ATOM 2159 O O . ALA B 1 80 ? -5.678 21.656 -53.149 1.00 21.86 48 ALA B O 1
ATOM 2161 N N . VAL B 1 81 ? -7.736 21.060 -52.435 1.00 22.06 49 VAL B N 1
ATOM 2162 C CA . VAL B 1 81 ? -8.234 20.843 -53.788 1.00 19.61 49 VAL B CA 1
ATOM 2163 C C . VAL B 1 81 ? -8.125 22.149 -54.580 1.00 22.74 49 VAL B C 1
ATOM 2164 O O . VAL B 1 81 ? -7.684 22.150 -55.729 1.00 23.29 49 VAL B O 1
ATOM 2168 N N . ALA B 1 82 ? -8.480 23.263 -53.944 1.00 22.70 50 ALA B N 1
ATOM 2169 C CA . ALA B 1 82 ? -8.400 24.574 -54.588 1.00 22.81 50 ALA B CA 1
ATOM 2170 C C . ALA B 1 82 ? -6.996 24.893 -55.098 1.00 27.95 50 ALA B C 1
ATOM 2171 O O . ALA B 1 82 ? -6.833 25.409 -56.210 1.00 26.38 50 ALA B O 1
ATOM 2173 N N . LYS B 1 83 ? -5.972 24.598 -54.305 1.00 23.79 51 LYS B N 1
ATOM 2174 C CA . LYS B 1 83 ? -4.623 24.945 -54.751 1.00 24.99 51 LYS B CA 1
ATOM 2175 C C . LYS B 1 83 ? -4.021 23.942 -55.731 1.00 23.82 51 LYS B C 1
ATOM 2176 O O . LYS B 1 83 ? -3.232 24.322 -56.600 1.00 24.25 51 LYS B O 1
ATOM 2182 N N . PHE B 1 84 ? -4.393 22.673 -55.603 1.00 24.01 52 PHE B N 1
ATOM 2183 C CA . PHE B 1 84 ? -3.917 21.656 -56.540 1.00 23.51 52 PHE B CA 1
ATOM 2184 C C . PHE B 1 84 ? -4.687 21.754 -57.848 1.00 20.88 52 PHE B C 1
ATOM 2185 O O . PHE B 1 84 ? -4.115 21.569 -58.929 1.00 25.38 52 PHE B O 1
ATOM 2193 N N . GLY B 1 85 ? -5.985 22.040 -57.744 1.00 22.07 53 GLY B N 1
ATOM 2194 C CA . GLY B 1 85 ? -6.868 22.055 -58.901 1.00 22.37 53 GLY B CA 1
ATOM 2195 C C . GLY B 1 85 ? -7.718 20.797 -58.903 1.00 28.97 53 GLY B C 1
ATOM 2196 O O . GLY B 1 85 ? -7.227 19.721 -58.543 1.00 24.57 53 GLY B O 1
ATOM 2197 N N . ASP B 1 86 ? -8.989 20.901 -59.290 1.00 24.49 54 ASP B N 1
ATOM 2198 C CA . ASP B 1 86 ? -9.855 19.725 -59.179 1.00 27.07 54 ASP B CA 1
ATOM 2199 C C . ASP B 1 86 ? -9.666 18.698 -60.301 1.00 30.84 54 ASP B C 1
ATOM 2200 O O . ASP B 1 86 ? -10.270 17.620 -60.272 1.00 29.03 54 ASP B O 1
ATOM 2205 N N . ASP B 1 87 ? -8.813 19.012 -61.275 1.00 26.90 55 ASP B N 1
ATOM 2206 C CA . ASP B 1 87 ? -8.516 18.041 -62.324 1.00 27.36 55 ASP B CA 1
ATOM 2207 C C . ASP B 1 87 ? -7.503 16.983 -61.860 1.00 28.56 55 ASP B C 1
ATOM 2208 O O . ASP B 1 87 ? -7.453 15.875 -62.413 1.00 28.50 55 ASP B O 1
ATOM 2213 N N . VAL B 1 88 ? -6.703 17.321 -60.846 1.00 24.12 56 VAL B N 1
ATOM 2214 C CA . VAL B 1 88 ? -5.694 16.388 -60.329 1.00 23.33 56 VAL B CA 1
ATOM 2215 C C . VAL B 1 88 ? -5.849 16.077 -58.836 1.00 23.15 56 VAL B C 1
ATOM 2216 O O . VAL B 1 88 ? -5.021 15.363 -58.264 1.00 21.72 56 VAL B O 1
ATOM 2220 N N . SER B 1 89 ? -6.892 16.607 -58.199 1.00 19.61 57 SER B N 1
ATOM 2221 C CA . SER B 1 89 ? -7.113 16.311 -56.781 1.00 20.39 57 SER B CA 1
ATOM 2222 C C . SER B 1 89 ? -8.582 16.157 -56.434 1.00 19.95 57 SER B C 1
ATOM 2223 O O . SER B 1 89 ? -9.460 16.703 -57.116 1.00 20.28 57 SER B O 1
ATOM 2226 N N . LEU B 1 90 ? -8.842 15.407 -55.366 1.00 20.65 58 LEU B N 1
ATOM 2227 C CA . LEU B 1 90 ? -10.197 15.178 -54.885 1.00 21.13 58 LEU B CA 1
ATOM 2228 C C . LEU B 1 90 ? -10.148 15.104 -53.366 1.00 19.27 58 LEU B C 1
ATOM 2229 O O . LEU B 1 90 ? -9.226 14.504 -52.803 1.00 21.94 58 LEU B O 1
ATOM 2234 N N . PHE B 1 91 ? -11.115 15.717 -52.692 1.00 19.80 59 PHE B N 1
ATOM 2235 C CA . PHE B 1 91 ? -11.205 15.571 -51.238 1.00 20.08 59 PHE B CA 1
ATOM 2236 C C . PHE B 1 91 ? -12.330 14.636 -50.839 1.00 20.77 59 PHE B C 1
ATOM 2237 O O . PHE B 1 91 ? -13.440 14.751 -51.349 1.00 20.10 59 PHE B O 1
ATOM 2245 N N . VAL B 1 92 ? -12.043 13.708 -49.931 1.00 21.47 60 VAL B N 1
ATOM 2246 C CA . VAL B 1 92 ? -13.068 12.816 -49.413 1.00 18.15 60 VAL B CA 1
ATOM 2247 C C . VAL B 1 92 ? -13.022 12.800 -47.883 1.00 21.90 60 VAL B C 1
ATOM 2248 O O . VAL B 1 92 ? -11.958 12.606 -47.298 1.00 23.01 60 VAL B O 1
ATOM 2252 N N . GLN B 1 93 ? -14.158 13.023 -47.225 1.00 18.04 61 GLN B N 1
ATOM 2253 C CA . GLN B 1 93 ? -14.187 12.894 -45.765 1.00 19.71 61 GLN B CA 1
ATOM 2254 C C . GLN B 1 93 ? -14.056 11.425 -45.371 1.00 19.62 61 GLN B C 1
ATOM 2255 O O . GLN B 1 93 ? -14.732 10.559 -45.943 1.00 20.70 61 GLN B O 1
ATOM 2261 N N . GLN B 1 94 ? -13.179 11.133 -44.407 1.00 22.02 62 GLN B N 1
ATOM 2262 C CA . GLN B 1 94 ? -12.903 9.734 -44.036 1.00 18.20 62 GLN B CA 1
ATOM 2263 C C . GLN B 1 94 ? -12.406 9.566 -42.608 1.00 19.26 62 GLN B C 1
ATOM 2264 O O . GLN B 1 94 ? -11.439 10.215 -42.202 1.00 18.35 62 GLN B O 1
ATOM 2270 N N . ASP B 1 95 ? -13.070 8.692 -41.856 1.00 22.07 63 ASP B N 1
ATOM 2271 C CA . ASP B 1 95 ? -12.559 8.222 -40.575 1.00 19.21 63 ASP B CA 1
ATOM 2272 C C . ASP B 1 95 ? -11.872 6.882 -40.850 1.00 21.02 63 ASP B C 1
ATOM 2273 O O . ASP B 1 95 ? -12.539 5.888 -41.108 1.00 19.86 63 ASP B O 1
ATOM 2278 N N . VAL B 1 96 ? -10.543 6.853 -40.794 1.00 23.11 64 VAL B N 1
ATOM 2279 C CA . VAL B 1 96 ? -9.791 5.661 -41.197 1.00 17.30 64 VAL B CA 1
ATOM 2280 C C . VAL B 1 96 ? -10.045 4.420 -40.318 1.00 19.41 64 VAL B C 1
ATOM 2281 O O . VAL B 1 96 ? -9.726 3.302 -40.721 1.00 20.79 64 VAL B O 1
ATOM 2285 N N . SER B 1 97 ? -10.623 4.614 -39.133 1.00 17.78 65 SER B N 1
ATOM 2286 C CA . SER B 1 97 ? -10.908 3.494 -38.235 1.00 19.81 65 SER B CA 1
ATOM 2287 C C . SER B 1 97 ? -12.182 2.756 -38.650 1.00 23.09 65 SER B C 1
ATOM 2288 O O . SER B 1 97 ? -12.486 1.681 -38.117 1.00 22.23 65 SER B O 1
ATOM 2291 N N . LYS B 1 98 ? -12.919 3.327 -39.606 1.00 22.49 66 LYS B N 1
ATOM 2292 C CA . LYS B 1 98 ? -14.203 2.753 -40.032 1.00 24.73 66 LYS B CA 1
ATOM 2293 C C . LYS B 1 98 ? -14.139 2.035 -41.376 1.00 20.71 66 LYS B C 1
ATOM 2294 O O . LYS B 1 98 ? -13.787 2.625 -42.400 1.00 20.44 66 LYS B O 1
ATOM 2300 N N . GLU B 1 99 ? -14.501 0.760 -41.371 1.00 21.83 67 GLU B N 1
ATOM 2301 C CA . GLU B 1 99 ? -14.452 -0.062 -42.572 1.00 19.27 67 GLU B CA 1
ATOM 2302 C C . GLU B 1 99 ? -15.271 0.537 -43.718 1.00 21.39 67 GLU B C 1
ATOM 2303 O O . GLU B 1 99 ? -14.823 0.568 -44.870 1.00 22.71 67 GLU B O 1
ATOM 2309 N N . ALA B 1 100 ? -16.470 1.020 -43.399 1.00 20.69 68 ALA B N 1
ATOM 2310 C CA . ALA B 1 100 ? -17.368 1.571 -44.414 1.00 19.11 68 ALA B CA 1
ATOM 2311 C C . ALA B 1 100 ? -16.765 2.795 -45.101 1.00 22.10 68 ALA B C 1
ATOM 2312 O O . ALA B 1 100 ? -17.025 3.049 -46.286 1.00 22.46 68 ALA B O 1
ATOM 2314 N N . ASP B 1 101 ? -15.977 3.569 -44.360 1.00 20.65 69 ASP B N 1
ATOM 2315 C CA . ASP B 1 101 ? -15.358 4.751 -44.937 1.00 20.86 69 ASP B CA 1
ATOM 2316 C C . ASP B 1 101 ? -14.257 4.386 -45.932 1.00 21.46 69 ASP B C 1
ATOM 2317 O O . ASP B 1 101 ? -13.984 5.139 -46.871 1.00 20.29 69 ASP B O 1
ATOM 2322 N N . TRP B 1 102 ? -13.629 3.230 -45.742 1.00 18.00 70 TRP B N 1
ATOM 2323 C CA . TRP B 1 102 ? -12.636 2.765 -46.715 1.00 19.41 70 TRP B CA 1
ATOM 2324 C C . TRP B 1 102 ? -13.274 2.471 -48.074 1.00 23.20 70 TRP B C 1
ATOM 2325 O O . TRP B 1 102 ? -12.734 2.850 -49.123 1.00 18.83 70 TRP B O 1
ATOM 2336 N N . GLN B 1 103 ? -14.427 1.805 -48.061 1.00 20.98 71 GLN B N 1
ATOM 2337 C CA . GLN B 1 103 ? -15.138 1.523 -49.309 1.00 19.73 71 GLN B CA 1
ATOM 2338 C C . GLN B 1 103 ? -15.567 2.849 -49.951 1.00 18.20 71 GLN B C 1
ATOM 2339 O O . GLN B 1 103 ? -15.512 3.013 -51.175 1.00 20.29 71 GLN B O 1
ATOM 2345 N N . LYS B 1 104 ? -15.971 3.796 -49.113 1.00 20.87 72 LYS B N 1
ATOM 2346 C CA . LYS B 1 104 ? -16.367 5.137 -49.572 1.00 21.76 72 LYS B CA 1
ATOM 2347 C C . LYS B 1 104 ? -15.248 5.811 -50.365 1.00 23.55 72 LYS B C 1
ATOM 2348 O O . LYS B 1 104 ? -15.481 6.338 -51.466 1.00 20.32 72 LYS B O 1
ATOM 2354 N N . VAL B 1 105 ? -14.033 5.789 -49.813 1.00 17.43 73 VAL B N 1
ATOM 2355 C CA . VAL B 1 105 ? -12.895 6.423 -50.476 1.00 19.05 73 VAL B CA 1
ATOM 2356 C C . VAL B 1 105 ? -12.491 5.674 -51.752 1.00 17.59 73 VAL B C 1
ATOM 2357 O O . VAL B 1 105 ? -12.209 6.293 -52.778 1.00 23.87 73 VAL B O 1
ATOM 2361 N N . ILE B 1 106 ? -12.465 4.347 -51.688 1.00 21.53 74 ILE B N 1
ATOM 2362 C CA . ILE B 1 106 ? -12.163 3.551 -52.879 1.00 22.31 74 ILE B CA 1
ATOM 2363 C C . ILE B 1 106 ? -13.161 3.871 -53.998 1.00 26.13 74 ILE B C 1
ATOM 2364 O O . ILE B 1 106 ? -12.756 4.198 -55.128 1.00 21.66 74 ILE B O 1
ATOM 2369 N N . ASP B 1 107 ? -14.455 3.788 -53.669 1.00 25.76 75 ASP B N 1
ATOM 2370 C CA . ASP B 1 107 ? -15.527 4.133 -54.607 1.00 26.02 75 ASP B CA 1
ATOM 2371 C C . ASP B 1 107 ? -15.321 5.510 -55.242 1.00 23.09 75 ASP B C 1
ATOM 2372 O O . ASP B 1 107 ? -15.331 5.637 -56.463 1.00 27.00 75 ASP B O 1
ATOM 2377 N N . ALA B 1 108 ? -15.119 6.533 -54.416 1.00 23.66 76 ALA B N 1
ATOM 2378 C CA . ALA B 1 108 ? -14.933 7.897 -54.920 1.00 22.56 76 ALA B CA 1
ATOM 2379 C C . ALA B 1 108 ? -13.662 8.042 -55.766 1.00 22.91 76 ALA B C 1
ATOM 2380 O O . ALA B 1 108 ? -13.650 8.758 -56.771 1.00 21.61 76 ALA B O 1
ATOM 2382 N N . THR B 1 109 ? -12.593 7.361 -55.362 1.00 19.37 77 THR B N 1
ATOM 2383 C CA . THR B 1 109 ? -11.335 7.433 -56.098 1.00 20.91 77 THR B CA 1
ATOM 2384 C C . THR B 1 109 ? -11.492 6.862 -57.498 1.00 20.71 77 THR B C 1
ATOM 2385 O O . THR B 1 109 ? -11.046 7.467 -58.481 1.00 20.41 77 THR B O 1
ATOM 2389 N N . ILE B 1 110 ? -12.114 5.690 -57.583 1.00 23.14 78 ILE B N 1
ATOM 2390 C CA . ILE B 1 110 ? -12.360 5.055 -58.876 1.00 25.96 78 ILE B CA 1
ATOM 2391 C C . ILE B 1 110 ? -13.316 5.891 -59.745 1.00 22.18 78 ILE B C 1
ATOM 2392 O O . ILE B 1 110 ? -13.089 6.055 -60.937 1.00 23.20 78 ILE B O 1
ATOM 2397 N N . ALA B 1 111 ? -14.357 6.454 -59.140 1.00 25.01 79 ALA B N 1
ATOM 2398 C CA . ALA B 1 111 ? -15.286 7.323 -59.872 1.00 25.25 79 ALA B CA 1
ATOM 2399 C C . ALA B 1 111 ? -14.591 8.540 -60.500 1.00 30.18 79 ALA B C 1
ATOM 2400 O O . ALA B 1 111 ? -14.907 8.948 -61.625 1.00 27.85 79 ALA B O 1
ATOM 2402 N N . LYS B 1 112 ? -13.639 9.116 -59.770 1.00 28.25 80 LYS B N 1
ATOM 2403 C CA . LYS B 1 112 ? -12.972 10.334 -60.217 1.00 25.01 80 LYS B CA 1
ATOM 2404 C C . LYS B 1 112 ? -11.802 10.065 -61.161 1.00 25.71 80 LYS B C 1
ATOM 2405 O O . LYS B 1 112 ? -11.704 10.687 -62.218 1.00 21.77 80 LYS B O 1
ATOM 2411 N N . PHE B 1 113 ? -10.924 9.135 -60.781 1.00 27.84 81 PHE B N 1
ATOM 2412 C CA . PHE B 1 113 ? -9.672 8.920 -61.506 1.00 24.44 81 PHE B CA 1
ATOM 2413 C C . PHE B 1 113 ? -9.564 7.537 -62.164 1.00 23.60 81 PHE B C 1
ATOM 2414 O O . PHE B 1 113 ? -8.625 7.283 -62.921 1.00 26.41 81 PHE B O 1
ATOM 2422 N N . GLY B 1 114 ? -10.498 6.636 -61.862 1.00 25.74 82 GLY B N 1
ATOM 2423 C CA . GLY B 1 114 ? -10.572 5.365 -62.569 1.00 23.10 82 GLY B CA 1
ATOM 2424 C C . GLY B 1 114 ? -9.701 4.218 -62.071 1.00 26.24 82 GLY B C 1
ATOM 2425 O O . GLY B 1 114 ? -9.834 3.088 -62.552 1.00 26.61 82 GLY B O 1
ATOM 2426 N N . ARG B 1 115 ? -8.826 4.492 -61.106 1.00 23.70 83 ARG B N 1
ATOM 2427 C CA . ARG B 1 115 ? -7.862 3.491 -60.643 1.00 26.91 83 ARG B CA 1
ATOM 2428 C C . ARG B 1 115 ? -7.220 3.901 -59.319 1.00 24.46 83 ARG B C 1
ATOM 2429 O O . ARG B 1 115 ? -7.388 5.037 -58.862 1.00 25.32 83 ARG B O 1
ATOM 2437 N N . VAL B 1 116 ? -6.479 2.970 -58.719 1.00 25.47 84 VAL B N 1
ATOM 2438 C CA . VAL B 1 116 ? -5.703 3.235 -57.508 1.00 22.92 84 VAL B CA 1
ATOM 2439 C C . VAL B 1 116 ? -4.309 2.637 -57.694 1.00 22.56 84 VAL B C 1
ATOM 2440 O O . VAL B 1 116 ? -4.180 1.431 -57.947 1.00 21.06 84 VAL B O 1
ATOM 2444 N N . ASP B 1 117 ? -3.274 3.473 -57.591 1.00 22.72 85 ASP B N 1
ATOM 2445 C CA . ASP B 1 117 ? -1.887 3.011 -57.754 1.00 20.78 85 ASP B CA 1
ATOM 2446 C C . ASP B 1 117 ? -1.108 3.002 -56.437 1.00 21.45 85 ASP B C 1
ATOM 2447 O O . ASP B 1 117 ? -0.213 2.151 -56.229 1.00 17.11 85 ASP B O 1
ATOM 2452 N N . ILE B 1 118 ? -1.446 3.958 -55.564 1.00 16.76 86 ILE B N 1
ATOM 2453 C CA . ILE B 1 118 ? -0.711 4.202 -54.319 1.00 15.88 86 ILE B CA 1
ATOM 2454 C C . ILE B 1 118 ? -1.665 4.527 -53.178 1.00 14.64 86 ILE B C 1
ATOM 2455 O O . ILE B 1 118 ? -2.626 5.298 -53.354 1.00 16.82 86 ILE B O 1
ATOM 2460 N N . LEU B 1 119 ? -1.396 3.942 -52.011 1.00 12.94 87 LEU B N 1
ATOM 2461 C CA . LEU B 1 119 ? -2.075 4.316 -50.769 1.00 14.86 87 LEU B CA 1
ATOM 2462 C C . LEU B 1 119 ? -1.010 4.756 -49.777 1.00 17.72 87 LEU B C 1
ATOM 2463 O O . LEU B 1 119 ? -0.047 4.012 -49.523 1.00 19.08 87 LEU B O 1
ATOM 2468 N N . VAL B 1 120 ? -1.166 5.961 -49.228 1.00 17.21 88 VAL B N 1
ATOM 2469 C CA . VAL B 1 120 ? -0.338 6.401 -48.107 1.00 14.60 88 VAL B CA 1
ATOM 2470 C C . VAL B 1 120 ? -1.199 6.423 -46.843 1.00 17.25 88 VAL B C 1
ATOM 2471 O O . VAL B 1 120 ? -2.053 7.305 -46.681 1.00 16.66 88 VAL B O 1
ATOM 2475 N N . ASN B 1 121 ? -1.008 5.443 -45.963 1.00 19.67 89 ASN B N 1
ATOM 2476 C CA . ASN B 1 121 ? -1.695 5.462 -44.676 1.00 17.28 89 ASN B CA 1
ATOM 2477 C C . ASN B 1 121 ? -0.981 6.436 -43.742 1.00 19.22 89 ASN B C 1
ATOM 2478 O O . ASN B 1 121 ? 0.014 6.069 -43.108 1.00 19.11 89 ASN B O 1
ATOM 2483 N N . ASN B 1 122 ? -1.472 7.669 -43.660 1.00 16.13 90 ASN B N 1
ATOM 2484 C CA . ASN B 1 122 ? -0.800 8.693 -42.865 1.00 19.42 90 ASN B CA 1
ATOM 2485 C C . ASN B 1 122 ? -1.609 9.141 -41.649 1.00 23.22 90 ASN B C 1
ATOM 2486 O O . ASN B 1 122 ? -1.037 9.515 -40.626 1.00 20.90 90 ASN B O 1
ATOM 2491 N N . ALA B 1 123 ? -2.937 9.095 -41.765 1.00 22.02 91 ALA B N 1
ATOM 2492 C CA . ALA B 1 123 ? -3.827 9.516 -40.676 1.00 25.48 91 ALA B CA 1
ATOM 2493 C C . ALA B 1 123 ? -3.581 8.708 -39.412 1.00 26.89 91 ALA B C 1
ATOM 2494 O O . ALA B 1 123 ? -3.214 7.531 -39.477 1.00 23.17 91 ALA B O 1
ATOM 2496 N N . GLY B 1 124 ? -3.800 9.338 -38.262 1.00 29.47 92 GLY B N 1
ATOM 2497 C CA . GLY B 1 124 ? -3.623 8.668 -36.984 1.00 30.79 92 GLY B CA 1
ATOM 2498 C C . GLY B 1 124 ? -3.693 9.659 -35.836 1.00 33.14 92 GLY B C 1
ATOM 2499 O O . GLY B 1 124 ? -3.789 10.868 -36.062 1.00 40.81 92 GLY B O 1
ATOM 2500 N N . ILE B 1 125 ? -3.640 9.160 -34.604 1.00 32.41 93 ILE B N 1
ATOM 2501 C CA . ILE B 1 125 ? -3.628 10.046 -33.439 1.00 35.26 93 ILE B CA 1
ATOM 2502 C C . ILE B 1 125 ? -2.354 9.891 -32.592 1.00 35.64 93 ILE B C 1
ATOM 2503 O O . ILE B 1 125 ? -1.633 8.888 -32.716 1.00 31.67 93 ILE B O 1
ATOM 2508 N N . GLY B 1 126 ? -2.073 10.895 -31.755 1.00 38.45 94 GLY B N 1
ATOM 2509 C CA . GLY B 1 126 ? -0.829 10.945 -30.996 1.00 32.68 94 GLY B CA 1
ATOM 2510 C C . GLY B 1 126 ? -0.895 10.232 -29.656 1.00 35.12 94 GLY B C 1
ATOM 2511 O O . GLY B 1 126 ? -1.899 9.589 -29.344 1.00 28.36 94 GLY B O 1
ATOM 2512 N N . GLY B 1 127 ? 0.173 10.337 -28.865 1.00 34.41 95 GLY B N 1
ATOM 2513 C CA . GLY B 1 127 ? 0.249 9.643 -27.586 1.00 31.80 95 GLY B CA 1
ATOM 2514 C C . GLY B 1 127 ? -0.176 10.486 -26.392 1.00 35.15 95 GLY B C 1
ATOM 2515 O O . GLY B 1 127 ? -0.434 11.682 -26.533 1.00 32.74 95 GLY B O 1
ATOM 2516 N N . VAL B 1 128 ? -0.260 9.857 -25.219 1.00 31.86 96 VAL B N 1
ATOM 2517 C CA . VAL B 1 128 ? -0.624 10.552 -23.983 1.00 32.98 96 VAL B CA 1
ATOM 2518 C C . VAL B 1 128 ? 0.276 10.162 -22.799 1.00 36.81 96 VAL B C 1
ATOM 2519 O O . VAL B 1 128 ? 0.971 9.136 -22.833 1.00 28.69 96 VAL B O 1
ATOM 2523 N N . ASN B 1 129 ? 0.218 10.986 -21.755 1.00 31.96 97 ASN B N 1
ATOM 2524 C CA . ASN B 1 129 ? 1.059 10.878 -20.561 1.00 38.80 97 ASN B CA 1
ATOM 2525 C C . ASN B 1 129 ? 0.568 9.914 -19.483 1.00 34.69 97 ASN B C 1
ATOM 2526 O O . ASN B 1 129 ? 1.317 9.601 -18.551 1.00 36.18 97 ASN B O 1
ATOM 2531 N N . THR B 1 130 ? -0.681 9.464 -19.602 1.00 33.08 98 THR B N 1
ATOM 2532 C CA . THR B 1 130 ? -1.384 8.763 -18.517 1.00 35.37 98 THR B CA 1
ATOM 2533 C C . THR B 1 130 ? -0.751 7.437 -18.030 1.00 34.12 98 THR B C 1
ATOM 2534 O O . THR B 1 130 ? -0.010 6.778 -18.765 1.00 31.16 98 THR B O 1
ATOM 2538 N N . ALA B 1 131 ? -1.058 7.052 -16.788 1.00 27.48 99 ALA B N 1
ATOM 2539 C CA . ALA B 1 131 ? -0.517 5.824 -16.199 1.00 29.32 99 ALA B CA 1
ATOM 2540 C C . ALA B 1 131 ? -1.094 4.589 -16.882 1.00 24.93 99 ALA B C 1
ATOM 2541 O O . ALA B 1 131 ? -2.297 4.541 -17.134 1.00 24.83 99 ALA B O 1
ATOM 2543 N N . ILE B 1 132 ? -0.253 3.597 -17.169 1.00 24.88 100 ILE B N 1
ATOM 2544 C CA . ILE B 1 132 ? -0.741 2.346 -17.776 1.00 24.52 100 ILE B CA 1
ATOM 2545 C C . ILE B 1 132 ? -1.932 1.772 -17.006 1.00 23.97 100 ILE B C 1
ATOM 2546 O O . ILE B 1 132 ? -2.982 1.497 -17.591 1.00 26.33 100 ILE B O 1
ATOM 2551 N N . GLU B 1 133 ? -1.795 1.625 -15.690 1.00 25.88 101 GLU B N 1
ATOM 2552 C CA . GLU B 1 133 ? -2.836 0.946 -14.918 1.00 24.05 101 GLU B CA 1
ATOM 2553 C C . GLU B 1 133 ? -4.100 1.796 -14.763 1.00 28.73 101 GLU B C 1
ATOM 2554 O O . GLU B 1 133 ? -5.118 1.306 -14.274 1.00 27.11 101 GLU B O 1
ATOM 2560 N N . ASP B 1 134 ? -4.038 3.056 -15.191 1.00 28.74 102 ASP B N 1
ATOM 2561 C CA . ASP B 1 134 ? -5.210 3.932 -15.153 1.00 27.53 102 ASP B CA 1
ATOM 2562 C C . ASP B 1 134 ? -5.925 3.957 -16.504 1.00 32.43 102 ASP B C 1
ATOM 2563 O O . ASP B 1 134 ? -6.978 4.585 -16.649 1.00 26.84 102 ASP B O 1
ATOM 2568 N N . LEU B 1 135 ? -5.357 3.280 -17.498 1.00 27.52 103 LEU B N 1
ATOM 2569 C CA . LEU B 1 135 ? -5.918 3.343 -18.846 1.00 25.46 103 LEU B CA 1
ATOM 2570 C C . LEU B 1 135 ? -7.198 2.520 -18.987 1.00 25.52 103 LEU B C 1
ATOM 2571 O O . LEU B 1 135 ? -7.203 1.311 -18.724 1.00 26.12 103 LEU B O 1
ATOM 2576 N N . ASP B 1 136 ? -8.276 3.181 -19.403 1.00 21.83 104 ASP B N 1
ATOM 2577 C CA . ASP B 1 136 ? -9.553 2.508 -19.661 1.00 25.11 104 ASP B CA 1
ATOM 2578 C C . ASP B 1 136 ? -9.486 1.689 -20.945 1.00 25.09 104 ASP B C 1
ATOM 2579 O O . ASP B 1 136 ? -8.872 2.126 -21.926 1.00 21.09 104 ASP B O 1
ATOM 2584 N N . LEU B 1 137 ? -10.121 0.514 -20.952 1.00 22.49 105 LEU B N 1
ATOM 2585 C CA . LEU B 1 137 ? -10.123 -0.334 -22.149 1.00 23.96 105 LEU B CA 1
ATOM 2586 C C . LEU B 1 137 ? -10.580 0.450 -23.384 1.00 24.42 105 LEU B C 1
ATOM 2587 O O . LEU B 1 137 ? -9.946 0.384 -24.435 1.00 25.26 105 LEU B O 1
ATOM 2592 N N . ALA B 1 138 ? -11.659 1.216 -23.240 1.00 24.94 106 ALA B N 1
ATOM 2593 C CA . ALA B 1 138 ? -12.188 2.025 -24.342 1.00 25.65 106 ALA B CA 1
ATOM 2594 C C . ALA B 1 138 ? -11.147 2.977 -24.933 1.00 26.37 106 ALA B C 1
ATOM 2595 O O . ALA B 1 138 ? -11.123 3.216 -26.154 1.00 25.11 106 ALA B O 1
ATOM 2597 N N . ASP B 1 139 ? -10.303 3.534 -24.067 1.00 22.14 107 ASP B N 1
ATOM 2598 C CA . ASP B 1 139 ? -9.260 4.451 -24.514 1.00 23.44 107 ASP B CA 1
ATOM 2599 C C . ASP B 1 139 ? -8.092 3.709 -25.175 1.00 22.68 107 ASP B C 1
ATOM 2600 O O . ASP B 1 139 ? -7.556 4.164 -26.181 1.00 23.20 107 ASP B O 1
ATOM 2605 N N . TRP B 1 140 ? -7.704 2.571 -24.612 1.00 25.58 108 TRP B N 1
ATOM 2606 C CA . TRP B 1 140 ? -6.766 1.676 -25.285 1.00 21.34 108 TRP B CA 1
ATOM 2607 C C . TRP B 1 140 ? -7.312 1.317 -26.650 1.00 21.42 108 TRP B C 1
ATOM 2608 O O . TRP B 1 140 ? -6.610 1.437 -27.666 1.00 21.15 108 TRP B O 1
ATOM 2619 N N . GLN B 1 141 ? -8.569 0.874 -26.674 1.00 18.71 109 GLN B N 1
ATOM 2620 C CA . GLN B 1 141 ? -9.158 0.336 -27.900 1.00 19.79 109 GLN B CA 1
ATOM 2621 C C . GLN B 1 141 ? -9.249 1.379 -29.016 1.00 23.55 109 GLN B C 1
ATOM 2622 O O . GLN B 1 141 ? -9.017 1.076 -30.198 1.00 21.28 109 GLN B O 1
ATOM 2628 N N . LYS B 1 142 ? -9.585 2.610 -28.645 1.00 21.80 110 LYS B N 1
ATOM 2629 C CA . LYS B 1 142 ? -9.699 3.658 -29.646 1.00 24.35 110 LYS B CA 1
ATOM 2630 C C . LYS B 1 142 ? -8.362 3.866 -30.356 1.00 20.61 110 LYS B C 1
ATOM 2631 O O . LYS B 1 142 ? -8.332 4.065 -31.569 1.00 22.84 110 LYS B O 1
ATOM 2637 N N . VAL B 1 143 ? -7.257 3.813 -29.612 1.00 20.78 111 VAL B N 1
ATOM 2638 C CA . VAL B 1 143 ? -5.942 4.015 -30.224 1.00 20.28 111 VAL B CA 1
ATOM 2639 C C . VAL B 1 143 ? -5.592 2.849 -31.165 1.00 20.92 111 VAL B C 1
ATOM 2640 O O . VAL B 1 143 ? -5.096 3.059 -32.287 1.00 17.15 111 VAL B O 1
ATOM 2644 N N . ILE B 1 144 ? -5.845 1.625 -30.708 1.00 17.09 112 ILE B N 1
ATOM 2645 C CA . ILE B 1 144 ? -5.615 0.451 -31.551 1.00 21.54 112 ILE B CA 1
ATOM 2646 C C . ILE B 1 144 ? -6.430 0.534 -32.844 1.00 20.07 112 ILE B C 1
ATOM 2647 O O . ILE B 1 144 ? -5.917 0.218 -33.938 1.00 19.47 112 ILE B O 1
ATOM 2652 N N . ASP B 1 145 ? -7.693 0.949 -32.719 1.00 20.47 113 ASP B N 1
ATOM 2653 C CA . ASP B 1 145 ? -8.586 1.037 -33.880 1.00 21.16 113 ASP B CA 1
ATOM 2654 C C . ASP B 1 145 ? -8.076 2.017 -34.940 1.00 18.26 113 ASP B C 1
ATOM 2655 O O . ASP B 1 145 ? -8.152 1.733 -36.135 1.00 18.21 113 ASP B O 1
ATOM 2660 N N . VAL B 1 146 ? -7.579 3.170 -34.493 1.00 20.88 114 VAL B N 1
ATOM 2661 C CA . VAL B 1 146 ? -7.180 4.261 -35.395 1.00 21.91 114 VAL B CA 1
ATOM 2662 C C . VAL B 1 146 ? -5.756 4.124 -35.926 1.00 21.71 114 VAL B C 1
ATOM 2663 O O . VAL B 1 146 ? -5.490 4.438 -37.087 1.00 20.66 114 VAL B O 1
ATOM 2667 N N . ASN B 1 147 ? -4.849 3.658 -35.069 1.00 20.25 115 ASN B N 1
ATOM 2668 C CA . ASN B 1 147 ? -3.420 3.628 -35.381 1.00 23.24 115 ASN B CA 1
ATOM 2669 C C . ASN B 1 147 ? -2.888 2.272 -35.846 1.00 24.19 115 ASN B C 1
ATOM 2670 O O . ASN B 1 147 ? -1.758 2.184 -36.323 1.00 21.75 115 ASN B O 1
ATOM 2675 N N . LEU B 1 148 ? -3.686 1.215 -35.705 1.00 19.19 116 LEU B N 1
ATOM 2676 C CA . LEU B 1 148 ? -3.250 -0.114 -36.137 1.00 19.46 116 LEU B CA 1
ATOM 2677 C C . LEU B 1 148 ? -4.277 -0.783 -37.043 1.00 19.43 116 LEU B C 1
ATOM 2678 O O . LEU B 1 148 ? -3.992 -1.090 -38.203 1.00 18.76 116 LEU B O 1
ATOM 2683 N N . THR B 1 149 ? -5.474 -1.009 -36.516 1.00 16.43 117 THR B N 1
ATOM 2684 C CA . THR B 1 149 ? -6.508 -1.675 -37.302 1.00 16.91 117 THR B CA 1
ATOM 2685 C C . THR B 1 149 ? -6.838 -0.907 -38.578 1.00 17.34 117 THR B C 1
ATOM 2686 O O . THR B 1 149 ? -7.002 -1.508 -39.642 1.00 18.69 117 THR B O 1
ATOM 2690 N N . ALA B 1 150 ? -6.875 0.421 -38.478 1.00 15.42 118 ALA B N 1
ATOM 2691 C CA . ALA B 1 150 ? -7.093 1.277 -39.644 1.00 18.02 118 ALA B CA 1
ATOM 2692 C C . ALA B 1 150 ? -6.145 0.973 -40.808 1.00 19.13 118 ALA B C 1
ATOM 2693 O O . ALA B 1 150 ? -6.538 1.048 -41.984 1.00 17.50 118 ALA B O 1
ATOM 2695 N N . ASN B 1 151 ? -4.888 0.683 -40.488 1.00 16.47 119 ASN B N 1
ATOM 2696 C CA . ASN B 1 151 ? -3.911 0.417 -41.532 1.00 17.05 119 ASN B CA 1
ATOM 2697 C C . ASN B 1 151 ? -4.170 -0.928 -42.201 1.00 16.40 119 ASN B C 1
ATOM 2698 O O . ASN B 1 151 ? -3.977 -1.070 -43.403 1.00 18.04 119 ASN B O 1
ATOM 2703 N N . PHE B 1 152 ? -4.635 -1.908 -41.434 1.00 15.75 120 PHE B N 1
ATOM 2704 C CA . PHE B 1 152 ? -4.999 -3.181 -42.036 1.00 17.69 120 PHE B CA 1
ATOM 2705 C C . PHE B 1 152 ? -6.178 -2.990 -42.989 1.00 16.98 120 PHE B C 1
ATOM 2706 O O . PHE B 1 152 ? -6.170 -3.488 -44.119 1.00 17.96 120 PHE B O 1
ATOM 2714 N N . LEU B 1 153 ? -7.201 -2.288 -42.521 1.00 15.58 121 LEU B N 1
ATOM 2715 C CA . LEU B 1 153 ? -8.382 -2.021 -43.345 1.00 16.13 121 LEU B CA 1
ATOM 2716 C C . LEU B 1 153 ? -7.992 -1.304 -44.627 1.00 17.46 121 LEU B C 1
ATOM 2717 O O . LEU B 1 153 ? -8.485 -1.636 -45.711 1.00 17.18 121 LEU B O 1
ATOM 2722 N N . GLY B 1 154 ? -7.086 -0.331 -44.506 1.00 14.57 122 GLY B N 1
ATOM 2723 C CA . GLY B 1 154 ? -6.639 0.425 -45.661 1.00 14.97 122 GLY B CA 1
ATOM 2724 C C . GLY B 1 154 ? -5.854 -0.425 -46.640 1.00 15.63 122 GLY B C 1
ATOM 2725 O O . GLY B 1 154 ? -6.088 -0.350 -47.853 1.00 17.03 122 GLY B O 1
ATOM 2726 N N . GLU B 1 155 ? -4.916 -1.224 -46.130 1.00 15.83 123 GLU B N 1
ATOM 2727 C CA . GLU B 1 155 ? -4.144 -2.112 -46.994 1.00 17.04 123 GLU B CA 1
ATOM 2728 C C . GLU B 1 155 ? -5.109 -3.015 -47.775 1.00 17.64 123 GLU B C 1
ATOM 2729 O O . GLU B 1 155 ? -4.989 -3.176 -48.991 1.00 15.00 123 GLU B O 1
ATOM 2735 N N . LYS B 1 156 ? -6.073 -3.593 -47.069 1.00 16.53 124 LYS B N 1
ATOM 2736 C CA . LYS B 1 156 ? -7.009 -4.535 -47.700 1.00 18.74 124 LYS B CA 1
ATOM 2737 C C . LYS B 1 156 ? -7.841 -3.853 -48.784 1.00 18.39 124 LYS B C 1
ATOM 2738 O O . LYS B 1 156 ? -7.972 -4.373 -49.895 1.00 18.88 124 LYS B O 1
ATOM 2744 N N . ALA B 1 157 ? -8.372 -2.674 -48.479 1.00 19.45 125 ALA B N 1
ATOM 2745 C CA . ALA B 1 157 ? -9.150 -1.933 -49.472 1.00 20.77 125 ALA B CA 1
ATOM 2746 C C . ALA B 1 157 ? -8.275 -1.568 -50.676 1.00 20.85 125 ALA B C 1
ATOM 2747 O O . ALA B 1 157 ? -8.699 -1.680 -51.832 1.00 20.21 125 ALA B O 1
ATOM 2749 N N . ALA B 1 158 ? -7.040 -1.151 -50.408 1.00 18.26 126 ALA B N 1
ATOM 2750 C CA . ALA B 1 158 ? -6.167 -0.716 -51.487 1.00 16.39 126 ALA B CA 1
ATOM 2751 C C . ALA B 1 158 ? -5.763 -1.879 -52.382 1.00 17.08 126 ALA B C 1
ATOM 2752 O O . ALA B 1 158 ? -5.747 -1.742 -53.604 1.00 17.66 126 ALA B O 1
ATOM 2754 N N . ILE B 1 159 ? -5.408 -3.009 -51.774 1.00 18.94 127 ILE B N 1
ATOM 2755 C CA . ILE B 1 159 ? -5.028 -4.192 -52.545 1.00 21.01 127 ILE B CA 1
ATOM 2756 C C . ILE B 1 159 ? -6.141 -4.620 -53.522 1.00 20.82 127 ILE B C 1
ATOM 2757 O O . ILE B 1 159 ? -5.873 -4.902 -54.700 1.00 21.57 127 ILE B O 1
ATOM 2762 N N . LYS B 1 160 ? -7.377 -4.687 -53.035 1.00 19.56 128 LYS B N 1
ATOM 2763 C CA . LYS B 1 160 ? -8.499 -5.094 -53.891 1.00 23.01 128 LYS B CA 1
ATOM 2764 C C . LYS B 1 160 ? -8.654 -4.140 -55.073 1.00 21.10 128 LYS B C 1
ATOM 2765 O O . LYS B 1 160 ? -8.812 -4.577 -56.212 1.00 24.27 128 LYS B O 1
ATOM 2771 N N . ALA B 1 161 ? -8.568 -2.841 -54.802 1.00 18.35 129 ALA B N 1
ATOM 2772 C CA . ALA B 1 161 ? -8.665 -1.819 -55.849 1.00 19.19 129 ALA B CA 1
ATOM 2773 C C . ALA B 1 161 ? -7.528 -1.884 -56.863 1.00 24.75 129 ALA B C 1
ATOM 2774 O O . ALA B 1 161 ? -7.740 -1.630 -58.059 1.00 24.54 129 ALA B O 1
ATOM 2776 N N . MET B 1 162 ? -6.318 -2.193 -56.392 1.00 22.63 130 MET B N 1
ATOM 2777 C CA . MET B 1 162 ? -5.168 -2.302 -57.284 1.00 20.85 130 MET B CA 1
ATOM 2778 C C . MET B 1 162 ? -5.291 -3.557 -58.152 1.00 21.98 130 MET B C 1
ATOM 2779 O O . MET B 1 162 ? -4.914 -3.543 -59.325 1.00 20.04 130 MET B O 1
ATOM 2784 N N . LYS B 1 163 ? -5.808 -4.640 -57.580 1.00 19.41 131 LYS B N 1
ATOM 2785 C CA . LYS B 1 163 ? -6.016 -5.855 -58.368 1.00 22.98 131 LYS B CA 1
ATOM 2786 C C . LYS B 1 163 ? -7.066 -5.598 -59.456 1.00 27.71 131 LYS B C 1
ATOM 2787 O O . LYS B 1 163 ? -6.880 -5.976 -60.614 1.00 26.94 131 LYS B O 1
ATOM 2793 N N . GLN B 1 164 ? -8.152 -4.931 -59.076 1.00 25.00 132 GLN B N 1
ATOM 2794 C CA . GLN B 1 164 ? -9.268 -4.656 -59.986 1.00 28.96 132 GLN B CA 1
ATOM 2795 C C . GLN B 1 164 ? -8.942 -3.635 -61.087 1.00 29.55 132 GLN B C 1
ATOM 2796 O O . GLN B 1 164 ? -9.376 -3.794 -62.226 1.00 29.10 132 GLN B O 1
ATOM 2802 N N . THR B 1 165 ? -8.168 -2.601 -60.760 1.00 26.12 133 THR B N 1
ATOM 2803 C CA . THR B 1 165 ? -8.006 -1.468 -61.677 1.00 22.72 133 THR B CA 1
ATOM 2804 C C . THR B 1 165 ? -6.578 -1.159 -62.135 1.00 25.22 133 THR B C 1
ATOM 2805 O O . THR B 1 165 ? -6.389 -0.352 -63.046 1.00 26.04 133 THR B O 1
ATOM 2809 N N . ALA B 1 166 ? -5.572 -1.762 -61.506 1.00 23.14 134 ALA B N 1
ATOM 2810 C CA . ALA B 1 166 ? -4.194 -1.424 -61.870 1.00 25.72 134 ALA B CA 1
ATOM 2811 C C . ALA B 1 166 ? -3.332 -2.658 -62.128 1.00 25.56 134 ALA B C 1
ATOM 2812 O O . ALA B 1 166 ? -2.125 -2.658 -61.852 1.00 24.05 134 ALA B O 1
ATOM 2814 N N . ASP B 1 167 ? -3.957 -3.705 -62.665 1.00 25.83 135 ASP B N 1
ATOM 2815 C CA . ASP B 1 167 ? -3.233 -4.909 -63.077 1.00 26.89 135 ASP B CA 1
ATOM 2816 C C . ASP B 1 167 ? -2.466 -5.530 -61.920 1.00 26.07 135 ASP B C 1
ATOM 2817 O O . ASP B 1 167 ? -1.377 -6.077 -62.116 1.00 26.98 135 ASP B O 1
ATOM 2822 N N . ALA B 1 168 ? -3.039 -5.439 -60.722 1.00 18.48 136 ALA B N 1
ATOM 2823 C CA . ALA B 1 168 ? -2.444 -6.033 -59.516 1.00 22.86 136 ALA B CA 1
ATOM 2824 C C . ALA B 1 168 ? -1.025 -5.529 -59.234 1.00 22.68 136 ALA B C 1
ATOM 2825 O O . ALA B 1 168 ? -0.170 -6.286 -58.758 1.00 21.43 136 ALA B O 1
ATOM 2827 N N . LYS B 1 169 ? -0.794 -4.249 -59.524 1.00 23.19 137 LYS B N 1
ATOM 2828 C CA . LYS B 1 169 ? 0.478 -3.576 -59.237 1.00 21.21 137 LYS B CA 1
ATOM 2829 C C . LYS B 1 169 ? 0.222 -2.333 -58.392 1.00 22.66 137 LYS B C 1
ATOM 2830 O O . LYS B 1 169 ? -0.746 -1.595 -58.636 1.00 21.65 137 LYS B O 1
ATOM 2836 N N . GLY B 1 170 ? 1.090 -2.071 -57.416 1.00 21.07 138 GLY B N 1
ATOM 2837 C CA . GLY B 1 170 ? 0.914 -0.878 -56.599 1.00 21.50 138 GLY B CA 1
ATOM 2838 C C . GLY B 1 170 ? 1.948 -0.685 -55.505 1.00 19.95 138 GLY B C 1
ATOM 2839 O O . GLY B 1 170 ? 2.894 -1.484 -55.367 1.00 21.02 138 GLY B O 1
ATOM 2840 N N . SER B 1 171 ? 1.766 0.377 -54.721 1.00 16.78 139 SER B N 1
ATOM 2841 C CA . SER B 1 171 ? 2.684 0.690 -53.627 1.00 15.29 139 SER B CA 1
ATOM 2842 C C . SER B 1 171 ? 1.893 1.205 -52.428 1.00 15.56 139 SER B C 1
ATOM 2843 O O . SER B 1 171 ? 1.133 2.177 -52.550 1.00 14.09 139 SER B O 1
ATOM 2846 N N . ILE B 1 172 ? 2.049 0.541 -51.282 1.00 15.74 140 ILE B N 1
ATOM 2847 C CA . ILE B 1 172 ? 1.393 0.967 -50.049 1.00 14.25 140 ILE B CA 1
ATOM 2848 C C . ILE B 1 172 ? 2.436 1.440 -49.023 1.00 17.75 140 ILE B C 1
ATOM 2849 O O . ILE B 1 172 ? 3.437 0.753 -48.772 1.00 17.24 140 ILE B O 1
ATOM 2854 N N . ILE B 1 173 ? 2.203 2.625 -48.454 1.00 15.18 141 ILE B N 1
ATOM 2855 C CA . ILE B 1 173 ? 3.138 3.245 -47.516 1.00 16.42 141 ILE B CA 1
ATOM 2856 C C . ILE B 1 173 ? 2.450 3.505 -46.169 1.00 16.85 141 ILE B C 1
ATOM 2857 O O . ILE B 1 173 ? 1.481 4.276 -46.101 1.00 17.11 141 ILE B O 1
ATOM 2862 N N . ASN B 1 174 ? 2.943 2.858 -45.111 1.00 15.03 142 ASN B N 1
ATOM 2863 C CA . ASN B 1 174 ? 2.412 3.061 -43.763 1.00 15.73 142 ASN B CA 1
ATOM 2864 C C . ASN B 1 174 ? 3.287 4.027 -42.960 1.00 21.61 142 ASN B C 1
ATOM 2865 O O . ASN B 1 174 ? 4.427 3.714 -42.602 1.00 18.33 142 ASN B O 1
ATOM 2870 N N . VAL B 1 175 ? 2.747 5.197 -42.661 1.00 16.02 143 VAL B N 1
ATOM 2871 C CA . VAL B 1 175 ? 3.527 6.234 -41.977 1.00 20.21 143 VAL B CA 1
ATOM 2872 C C . VAL B 1 175 ? 3.299 6.124 -40.471 1.00 19.89 143 VAL B C 1
ATOM 2873 O O . VAL B 1 175 ? 2.152 6.037 -40.022 1.00 22.07 143 VAL B O 1
ATOM 2877 N N . SER B 1 176 ? 4.389 6.118 -39.701 1.00 16.73 144 SER B N 1
ATOM 2878 C CA . SER B 1 176 ? 4.338 5.925 -38.252 1.00 22.70 144 SER B CA 1
ATOM 2879 C C . SER B 1 176 ? 5.458 6.750 -37.619 1.00 23.89 144 SER B C 1
ATOM 2880 O O . SER B 1 176 ? 6.634 6.459 -37.853 1.00 19.56 144 SER B O 1
ATOM 2883 N N . SER B 1 177 ? 5.116 7.774 -36.833 1.00 22.93 145 SER B N 1
ATOM 2884 C CA . SER B 1 177 ? 6.138 8.627 -36.209 1.00 24.97 145 SER B CA 1
ATOM 2885 C C . SER B 1 177 ? 7.128 7.841 -35.348 1.00 21.65 145 SER B C 1
ATOM 2886 O O . SER B 1 177 ? 6.756 6.856 -34.705 1.00 22.77 145 SER B O 1
ATOM 2889 N N . VAL B 1 178 ? 8.384 8.293 -35.338 1.00 22.50 146 VAL B N 1
ATOM 2890 C CA . VAL B 1 178 ? 9.415 7.739 -34.454 1.00 22.24 146 VAL B CA 1
ATOM 2891 C C . VAL B 1 178 ? 8.956 7.858 -33.002 1.00 30.34 146 VAL B C 1
ATOM 2892 O O . VAL B 1 178 ? 9.051 6.891 -32.232 1.00 26.26 146 VAL B O 1
ATOM 2896 N N . ALA B 1 179 ? 8.445 9.043 -32.648 1.00 26.34 147 ALA B N 1
ATOM 2897 C CA . ALA B 1 179 ? 7.996 9.332 -31.280 1.00 32.50 147 ALA B CA 1
ATOM 2898 C C . ALA B 1 179 ? 6.584 9.931 -31.227 1.00 33.22 147 ALA B C 1
ATOM 2899 O O . ALA B 1 179 ? 6.269 10.874 -31.964 1.00 34.32 147 ALA B O 1
ATOM 2901 N N . GLY B 1 180 ? 5.745 9.405 -30.338 1.00 37.18 148 GLY B N 1
ATOM 2902 C CA . GLY B 1 180 ? 4.422 9.978 -30.129 1.00 38.77 148 GLY B CA 1
ATOM 2903 C C . GLY B 1 180 ? 4.377 11.032 -29.034 1.00 37.80 148 GLY B C 1
ATOM 2904 O O . GLY B 1 180 ? 3.395 11.770 -28.918 1.00 43.17 148 GLY B O 1
ATOM 2905 N N . LEU B 1 181 ? 5.448 11.100 -28.241 1.00 36.35 149 LEU B N 1
ATOM 2906 C CA . LEU B 1 181 ? 5.527 11.968 -27.066 1.00 35.07 149 LEU B CA 1
ATOM 2907 C C . LEU B 1 181 ? 6.945 12.475 -26.914 1.00 37.21 149 LEU B C 1
ATOM 2908 O O . LEU B 1 181 ? 7.891 11.791 -27.319 1.00 37.70 149 LEU B O 1
ATOM 2913 N N . VAL B 1 182 ? 7.086 13.638 -26.275 1.00 32.76 150 VAL B N 1
ATOM 2914 C CA . VAL B 1 182 ? 8.392 14.265 -26.029 1.00 38.52 150 VAL B CA 1
ATOM 2915 C C . VAL B 1 182 ? 9.437 13.329 -25.418 1.00 41.57 150 VAL B C 1
ATOM 2916 O O . VAL B 1 182 ? 10.405 12.947 -26.081 1.00 45.60 150 VAL B O 1
ATOM 2920 N N . GLY B 1 183 ? 9.239 12.960 -24.156 1.00 40.06 151 GLY B N 1
ATOM 2921 C CA . GLY B 1 183 ? 10.236 12.187 -23.433 1.00 39.36 151 GLY B CA 1
ATOM 2922 C C . GLY B 1 183 ? 10.270 10.702 -23.770 1.00 39.02 151 GLY B C 1
ATOM 2923 O O . GLY B 1 183 ? 10.226 10.309 -24.941 1.00 37.58 151 GLY B O 1
ATOM 2924 N N . LEU B 1 184 ? 10.370 9.873 -22.735 1.00 34.22 152 LEU B N 1
ATOM 2925 C CA . LEU B 1 184 ? 10.332 8.421 -22.912 1.00 33.23 152 LEU B CA 1
ATOM 2926 C C . LEU B 1 184 ? 9.014 7.985 -23.544 1.00 27.92 152 LEU B C 1
ATOM 2927 O O . LEU B 1 184 ? 7.962 8.562 -23.253 1.00 27.96 152 LEU B O 1
ATOM 2932 N N . PRO B 1 185 ? 9.070 6.969 -24.424 1.00 27.71 153 PRO B N 1
ATOM 2933 C CA . PRO B 1 185 ? 7.864 6.426 -25.057 1.00 25.32 153 PRO B CA 1
ATOM 2934 C C . PRO B 1 185 ? 7.110 5.543 -24.059 1.00 26.44 153 PRO B C 1
ATOM 2935 O O . PRO B 1 185 ? 7.224 4.304 -24.078 1.00 23.13 153 PRO B O 1
ATOM 2939 N N . ILE B 1 186 ? 6.347 6.193 -23.183 1.00 23.86 154 ILE B N 1
ATOM 2940 C CA . ILE B 1 186 ? 5.643 5.502 -22.104 1.00 20.70 154 ILE B CA 1
ATOM 2941 C C . ILE B 1 186 ? 4.182 5.162 -22.405 1.00 20.09 154 ILE B C 1
ATOM 2942 O O . ILE B 1 186 ? 3.505 4.588 -21.544 1.00 19.80 154 ILE B O 1
ATOM 2947 N N . ASP B 1 187 ? 3.669 5.551 -23.575 1.00 21.54 155 ASP B N 1
ATOM 2948 C CA . ASP B 1 187 ? 2.246 5.325 -23.879 1.00 22.18 155 ASP B CA 1
ATOM 2949 C C . ASP B 1 187 ? 2.066 3.908 -24.399 1.00 22.18 155 ASP B C 1
ATOM 2950 O O . ASP B 1 187 ? 2.527 3.585 -25.498 1.00 20.83 155 ASP B O 1
ATOM 2955 N N . PRO B 1 188 ? 1.379 3.055 -23.619 1.00 19.25 156 PRO B N 1
ATOM 2956 C CA . PRO B 1 188 ? 1.310 1.641 -24.016 1.00 17.31 156 PRO B CA 1
ATOM 2957 C C . PRO B 1 188 ? 0.494 1.431 -25.292 1.00 17.20 156 PRO B C 1
ATOM 2958 O O . PRO B 1 188 ? 0.905 0.633 -26.131 1.00 19.21 156 PRO B O 1
ATOM 2962 N N . ALA B 1 189 ? -0.629 2.132 -25.441 1.00 17.84 157 ALA B N 1
ATOM 2963 C CA . ALA B 1 189 ? -1.484 1.953 -26.615 1.00 18.40 157 ALA B CA 1
ATOM 2964 C C . ALA B 1 189 ? -0.789 2.496 -27.862 1.00 18.98 157 ALA B C 1
ATOM 2965 O O . ALA B 1 189 ? -0.859 1.900 -28.941 1.00 19.22 157 ALA B O 1
ATOM 2967 N N . TYR B 1 190 ? -0.141 3.645 -27.712 1.00 21.28 158 TYR B N 1
ATOM 2968 C CA . TYR B 1 190 ? 0.520 4.279 -28.845 1.00 22.15 158 TYR B CA 1
ATOM 2969 C C . TYR B 1 190 ? 1.682 3.429 -29.307 1.00 18.99 158 TYR B C 1
ATOM 2970 O O . TYR B 1 190 ? 1.861 3.205 -30.508 1.00 21.31 158 TYR B O 1
ATOM 2979 N N . SER B 1 191 ? 2.494 2.974 -28.358 1.00 20.10 159 SER B N 1
ATOM 2980 C CA . SER B 1 191 ? 3.631 2.131 -28.700 1.00 22.17 159 SER B CA 1
ATOM 2981 C C . SER B 1 191 ? 3.179 0.817 -29.313 1.00 22.50 159 SER B C 1
ATOM 2982 O O . SER B 1 191 ? 3.736 0.382 -30.322 1.00 22.79 159 SER B O 1
ATOM 2985 N N . ALA B 1 192 ? 2.185 0.177 -28.695 1.00 20.53 160 ALA B N 1
ATOM 2986 C CA . ALA B 1 192 ? 1.672 -1.090 -29.221 1.00 18.31 160 ALA B CA 1
ATOM 2987 C C . ALA B 1 192 ? 1.249 -0.938 -30.688 1.00 19.76 160 ALA B C 1
ATOM 2988 O O . ALA B 1 192 ? 1.618 -1.750 -31.547 1.00 21.14 160 ALA B O 1
ATOM 2990 N N . SER B 1 193 ? 0.499 0.119 -30.973 1.00 18.92 161 SER B N 1
ATOM 2991 C CA . SER B 1 193 ? 0.001 0.367 -32.317 1.00 19.43 161 SER B CA 1
ATOM 2992 C C . SER B 1 193 ? 1.130 0.576 -33.319 1.00 19.86 161 SER B C 1
ATOM 2993 O O . SER B 1 193 ? 1.032 0.133 -34.459 1.00 20.90 161 SER B O 1
ATOM 2996 N N . LYS B 1 194 ? 2.191 1.258 -32.887 1.00 18.46 162 LYS B N 1
ATOM 2997 C CA . LYS B 1 194 ? 3.334 1.538 -33.746 1.00 21.97 162 LYS B CA 1
ATOM 2998 C C . LYS B 1 194 ? 4.139 0.270 -34.031 1.00 21.18 162 LYS B C 1
ATOM 2999 O O . LYS B 1 194 ? 4.465 -0.032 -35.192 1.00 19.53 162 LYS B O 1
ATOM 3005 N N . GLY B 1 195 ? 4.462 -0.475 -32.974 1.00 19.91 163 GLY B N 1
ATOM 3006 C CA . GLY B 1 195 ? 5.150 -1.743 -33.146 1.00 19.03 163 GLY B CA 1
ATOM 3007 C C . GLY B 1 195 ? 4.284 -2.657 -33.999 1.00 20.12 163 GLY B C 1
ATOM 3008 O O . GLY B 1 195 ? 4.788 -3.366 -34.873 1.00 19.02 163 GLY B O 1
ATOM 3009 N N . GLY B 1 196 ? 2.973 -2.628 -33.750 1.00 21.62 164 GLY B N 1
ATOM 3010 C CA . GLY B 1 196 ? 2.029 -3.422 -34.527 1.00 17.86 164 GLY B CA 1
ATOM 3011 C C . GLY B 1 196 ? 2.058 -3.072 -36.008 1.00 21.09 164 GLY B C 1
ATOM 3012 O O . GLY B 1 196 ? 2.122 -3.965 -36.873 1.00 17.86 164 GLY B O 1
ATOM 3013 N N . SER B 1 197 ? 1.995 -1.773 -36.304 1.00 18.25 165 SER B N 1
ATOM 3014 C CA . SER B 1 197 ? 1.977 -1.311 -37.689 1.00 20.07 165 SER B CA 1
ATOM 3015 C C . SER B 1 197 ? 3.281 -1.654 -38.401 1.00 20.41 165 SER B C 1
ATOM 3016 O O . SER B 1 197 ? 3.296 -1.911 -39.605 1.00 18.03 165 SER B O 1
ATOM 3019 N N . ARG B 1 198 ? 4.378 -1.653 -37.652 1.00 21.79 166 ARG B N 1
ATOM 3020 C CA . ARG B 1 198 ? 5.675 -1.995 -38.223 1.00 21.24 166 ARG B CA 1
ATOM 3021 C C . ARG B 1 198 ? 5.673 -3.430 -38.739 1.00 18.28 166 ARG B C 1
ATOM 3022 O O . ARG B 1 198 ? 6.040 -3.686 -39.894 1.00 20.56 166 ARG B O 1
ATOM 3030 N N . LEU B 1 199 ? 5.264 -4.374 -37.899 1.00 18.88 167 LEU B N 1
ATOM 3031 C CA . LEU B 1 199 ? 5.240 -5.773 -38.329 1.00 20.13 167 LEU B CA 1
ATOM 3032 C C . LEU B 1 199 ? 4.136 -6.069 -39.349 1.00 20.13 167 LEU B C 1
ATOM 3033 O O . LEU B 1 199 ? 4.273 -6.983 -40.179 1.00 18.69 167 LEU B O 1
ATOM 3038 N N . LEU B 1 200 ? 3.041 -5.314 -39.283 1.00 17.37 168 LEU B N 1
ATOM 3039 C CA . LEU B 1 200 ? 1.983 -5.425 -40.292 1.00 15.76 168 LEU B CA 1
ATOM 3040 C C . LEU B 1 200 ? 2.554 -5.179 -41.677 1.00 17.91 168 LEU B C 1
ATOM 3041 O O . LEU B 1 200 ? 2.219 -5.870 -42.639 1.00 16.98 168 LEU B O 1
ATOM 3046 N N . THR B 1 201 ? 3.420 -4.179 -41.766 1.00 14.10 169 THR B N 1
ATOM 3047 C CA . THR B 1 201 ? 4.043 -3.817 -43.022 1.00 17.25 169 THR B CA 1
ATOM 3048 C C . THR B 1 201 ? 4.856 -4.977 -43.583 1.00 17.81 169 THR B C 1
ATOM 3049 O O . THR B 1 201 ? 4.729 -5.314 -44.768 1.00 17.54 169 THR B O 1
ATOM 3053 N N . HIS B 1 202 ? 5.708 -5.564 -42.743 1.00 18.13 170 HIS B N 1
ATOM 3054 C CA . HIS B 1 202 ? 6.505 -6.725 -43.138 1.00 18.05 170 HIS B CA 1
ATOM 3055 C C . HIS B 1 202 ? 5.622 -7.888 -43.609 1.00 16.97 170 HIS B C 1
ATOM 3056 O O . HIS B 1 202 ? 5.794 -8.401 -44.718 1.00 17.03 170 HIS B O 1
ATOM 3063 N N . ALA B 1 203 ? 4.686 -8.297 -42.762 1.00 16.00 171 ALA B N 1
ATOM 3064 C CA . ALA B 1 203 ? 3.838 -9.455 -43.048 1.00 17.23 171 ALA B CA 1
ATOM 3065 C C . ALA B 1 203 ? 2.985 -9.262 -44.301 1.00 18.35 171 ALA B C 1
ATOM 3066 O O . ALA B 1 203 ? 2.836 -10.188 -45.114 1.00 19.38 171 ALA B O 1
ATOM 3068 N N . THR B 1 204 ? 2.416 -8.067 -44.451 1.00 17.10 172 THR B N 1
ATOM 3069 C CA . THR B 1 204 ? 1.610 -7.751 -45.631 1.00 16.16 172 THR B CA 1
ATOM 3070 C C . THR B 1 204 ? 2.452 -7.816 -46.916 1.00 20.70 172 THR B C 1
ATOM 3071 O O . THR B 1 204 ? 2.020 -8.401 -47.919 1.00 17.15 172 THR B O 1
ATOM 3075 N N . ALA B 1 205 ? 3.650 -7.231 -46.888 1.00 14.81 173 ALA B N 1
ATOM 3076 C CA . ALA B 1 205 ? 4.542 -7.276 -48.054 1.00 17.27 173 ALA B CA 1
ATOM 3077 C C . ALA B 1 205 ? 4.886 -8.722 -48.421 1.00 19.37 173 ALA B C 1
ATOM 3078 O O . ALA B 1 205 ? 4.936 -9.085 -49.604 1.00 17.04 173 ALA B O 1
ATOM 3080 N N . LEU B 1 206 ? 5.123 -9.548 -47.407 1.00 21.46 174 LEU B N 1
ATOM 3081 C CA . LEU B 1 206 ? 5.510 -10.937 -47.642 1.00 17.92 174 LEU B CA 1
ATOM 3082 C C . LEU B 1 206 ? 4.306 -11.764 -48.107 1.00 20.52 174 LEU B C 1
ATOM 3083 O O . LEU B 1 206 ? 4.426 -12.598 -49.013 1.00 21.25 174 LEU B O 1
ATOM 3088 N N . ASN B 1 207 ? 3.154 -11.521 -47.483 1.00 17.41 175 ASN B N 1
ATOM 3089 C CA . ASN B 1 207 ? 1.908 -12.184 -47.854 1.00 20.28 175 ASN B CA 1
ATOM 3090 C C . ASN B 1 207 ? 1.604 -12.002 -49.344 1.00 21.91 175 ASN B C 1
ATOM 3091 O O . ASN B 1 207 ? 1.216 -12.947 -50.028 1.00 22.93 175 ASN B O 1
ATOM 3096 N N . LEU B 1 208 ? 1.790 -10.780 -49.840 1.00 22.33 176 LEU B N 1
ATOM 3097 C CA . LEU B 1 208 ? 1.604 -10.480 -51.255 1.00 19.96 176 LEU B CA 1
ATOM 3098 C C . LEU B 1 208 ? 2.715 -11.064 -52.129 1.00 22.74 176 LEU B C 1
ATOM 3099 O O . LEU B 1 208 ? 2.438 -11.683 -53.159 1.00 23.68 176 LEU B O 1
ATOM 3104 N N . ALA B 1 209 ? 3.967 -10.859 -51.724 1.00 17.37 177 ALA B N 1
ATOM 3105 C CA . ALA B 1 209 ? 5.116 -11.291 -52.522 1.00 24.51 177 ALA B CA 1
ATOM 3106 C C . ALA B 1 209 ? 5.105 -12.803 -52.785 1.00 24.97 177 ALA B C 1
ATOM 3107 O O . ALA B 1 209 ? 5.456 -13.256 -53.878 1.00 29.55 177 ALA B O 1
ATOM 3109 N N . GLN B 1 210 ? 4.703 -13.567 -51.775 1.00 23.17 178 GLN B N 1
ATOM 3110 C CA . GLN B 1 210 ? 4.695 -15.029 -51.849 1.00 31.67 178 GLN B CA 1
ATOM 3111 C C . GLN B 1 210 ? 3.653 -15.554 -52.846 1.00 34.14 178 GLN B C 1
ATOM 3112 O O . GLN B 1 210 ? 3.783 -16.663 -53.371 1.00 32.87 178 GLN B O 1
ATOM 3118 N N . ARG B 1 211 ? 2.635 -14.747 -53.131 1.00 27.51 179 ARG B N 1
ATOM 3119 C CA . ARG B 1 211 ? 1.662 -15.126 -54.148 1.00 25.84 179 ARG B CA 1
ATOM 3120 C C . ARG B 1 211 ? 1.988 -14.467 -55.496 1.00 27.94 179 ARG B C 1
ATOM 3121 O O . ARG B 1 211 ? 1.180 -14.497 -56.424 1.00 25.06 179 ARG B O 1
ATOM 3129 N N . GLY B 1 212 ? 3.185 -13.891 -55.604 1.00 26.58 180 GLY B N 1
ATOM 3130 C CA . GLY B 1 212 ? 3.611 -13.223 -56.825 1.00 25.48 180 GLY B CA 1
ATOM 3131 C C . GLY B 1 212 ? 2.878 -11.935 -57.179 1.00 24.53 180 GLY B C 1
ATOM 3132 O O . GLY B 1 212 ? 2.904 -11.517 -58.341 1.00 24.74 180 GLY B O 1
ATOM 3133 N N . ILE B 1 213 ? 2.229 -11.304 -56.196 1.00 24.30 181 ILE B N 1
ATOM 3134 C CA . ILE B 1 213 ? 1.524 -10.035 -56.437 1.00 20.35 181 ILE B CA 1
ATOM 3135 C C . ILE B 1 213 ? 2.477 -8.846 -56.264 1.00 24.83 181 ILE B C 1
ATOM 3136 O O . ILE B 1 213 ? 3.040 -8.665 -55.179 1.00 21.13 181 ILE B O 1
ATOM 3141 N N . ASP B 1 214 ? 2.643 -8.031 -57.310 1.00 20.12 182 ASP B N 1
ATOM 3142 C CA . ASP B 1 214 ? 3.587 -6.912 -57.273 1.00 24.28 182 ASP B CA 1
ATOM 3143 C C . ASP B 1 214 ? 2.953 -5.670 -56.632 1.00 23.67 182 ASP B C 1
ATOM 3144 O O . ASP B 1 214 ? 2.853 -4.601 -57.245 1.00 19.69 182 ASP B O 1
ATOM 3149 N N . ILE B 1 215 ? 2.514 -5.828 -55.389 1.00 20.40 183 ILE B N 1
ATOM 3150 C CA . ILE B 1 215 ? 2.083 -4.692 -54.595 1.00 17.83 183 ILE B CA 1
ATOM 3151 C C . ILE B 1 215 ? 3.039 -4.634 -53.425 1.00 19.09 183 ILE B C 1
ATOM 3152 O O . ILE B 1 215 ? 3.085 -5.555 -52.591 1.00 18.62 183 ILE B O 1
ATOM 3157 N N . ARG B 1 216 ? 3.844 -3.574 -53.395 1.00 16.09 184 ARG B N 1
ATOM 3158 C CA . ARG B 1 216 ? 4.875 -3.440 -52.377 1.00 17.56 184 ARG B CA 1
ATOM 3159 C C . ARG B 1 216 ? 4.301 -2.721 -51.169 1.00 16.74 184 ARG B C 1
ATOM 3160 O O . ARG B 1 216 ? 3.435 -1.853 -51.312 1.00 16.53 184 ARG B O 1
ATOM 3168 N N . VAL B 1 217 ? 4.766 -3.094 -49.980 1.00 17.07 185 VAL B N 1
ATOM 3169 C CA . VAL B 1 217 ? 4.327 -2.438 -48.752 1.00 17.37 185 VAL B CA 1
ATOM 3170 C C . VAL B 1 217 ? 5.564 -2.054 -47.954 1.00 15.14 185 VAL B C 1
ATOM 3171 O O . VAL B 1 217 ? 6.406 -2.909 -47.664 1.00 15.02 185 VAL B O 1
ATOM 3175 N N . ASN B 1 218 ? 5.684 -0.767 -47.630 1.00 13.89 186 ASN B N 1
ATOM 3176 C CA . ASN B 1 218 ? 6.821 -0.272 -46.853 1.00 17.00 186 ASN B CA 1
ATOM 3177 C C . ASN B 1 218 ? 6.333 0.676 -45.773 1.00 17.71 186 ASN B C 1
ATOM 3178 O O . ASN B 1 218 ? 5.194 1.162 -45.838 1.00 16.58 186 ASN B O 1
ATOM 3183 N N . SER B 1 219 ? 7.189 0.968 -44.795 1.00 14.70 187 SER B N 1
ATOM 3184 C CA . SER B 1 219 ? 6.814 1.955 -43.787 1.00 17.60 187 SER B CA 1
ATOM 3185 C C . SER B 1 219 ? 7.758 3.144 -43.799 1.00 19.69 187 SER B C 1
ATOM 3186 O O . SER B 1 219 ? 8.944 3.019 -44.154 1.00 17.15 187 SER B O 1
ATOM 3189 N N . VAL B 1 220 ? 7.211 4.302 -43.430 1.00 15.39 188 VAL B N 1
ATOM 3190 C CA . VAL B 1 220 ? 7.973 5.540 -43.345 1.00 15.69 188 VAL B CA 1
ATOM 3191 C C . VAL B 1 220 ? 7.852 6.085 -41.917 1.00 19.95 188 VAL B C 1
ATOM 3192 O O . VAL B 1 220 ? 6.764 6.046 -41.320 1.00 17.22 188 VAL B O 1
ATOM 3196 N N . HIS B 1 221 ? 8.961 6.574 -41.364 1.00 15.14 189 HIS B N 1
ATOM 3197 C CA . HIS B 1 221 ? 8.973 6.978 -39.966 1.00 13.57 189 HIS B CA 1
ATOM 3198 C C . HIS B 1 221 ? 9.550 8.364 -39.789 1.00 14.91 189 HIS B C 1
ATOM 3199 O O . HIS B 1 221 ? 10.768 8.524 -39.676 1.00 15.83 189 HIS B O 1
ATOM 3206 N N . PRO B 1 222 ? 8.670 9.376 -39.772 1.00 14.43 190 PRO B N 1
ATOM 3207 C CA . PRO B 1 222 ? 9.081 10.769 -39.606 1.00 15.20 190 PRO B CA 1
ATOM 3208 C C . PRO B 1 222 ? 9.548 11.022 -38.193 1.00 16.55 190 PRO B C 1
ATOM 3209 O O . PRO B 1 222 ? 9.016 10.433 -37.235 1.00 16.46 190 PRO B O 1
ATOM 3213 N N . GLY B 1 223 ? 10.533 11.903 -38.063 1.00 14.73 191 GLY B N 1
ATOM 3214 C CA . GLY B 1 223 ? 10.904 12.402 -36.756 1.00 15.84 191 GLY B CA 1
ATOM 3215 C C . GLY B 1 223 ? 9.984 13.558 -36.459 1.00 19.25 191 GLY B C 1
ATOM 3216 O O . GLY B 1 223 ? 8.845 13.592 -36.958 1.00 17.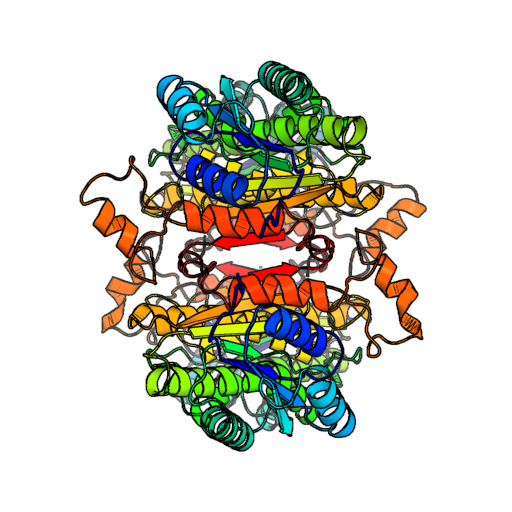31 191 GLY B O 1
ATOM 3217 N N . TRP B 1 224 ? 10.451 14.498 -35.643 1.00 16.75 192 TRP B N 1
ATOM 3218 C CA . TRP B 1 224 ? 9.643 15.668 -35.323 1.00 19.26 192 TRP B CA 1
ATOM 3219 C C . TRP B 1 224 ? 9.576 16.639 -36.509 1.00 22.33 192 TRP B C 1
ATOM 3220 O O . TRP B 1 224 ? 10.600 17.188 -36.955 1.00 18.22 192 TRP B O 1
ATOM 3231 N N . ILE B 1 225 ? 8.362 16.837 -37.017 1.00 19.34 193 ILE B N 1
ATOM 3232 C CA . ILE B 1 225 ? 8.124 17.731 -38.141 1.00 15.37 193 ILE B CA 1
ATOM 3233 C C . ILE B 1 225 ? 7.370 18.975 -37.654 1.00 21.72 193 ILE B C 1
ATOM 3234 O O . ILE B 1 225 ? 6.398 18.866 -36.906 1.00 22.66 193 ILE B O 1
ATOM 3239 N N . ASP B 1 226 ? 7.822 20.150 -38.074 1.00 17.61 194 ASP B N 1
ATOM 3240 C CA . ASP B 1 226 ? 7.231 21.408 -37.621 1.00 22.50 194 ASP B CA 1
ATOM 3241 C C . ASP B 1 226 ? 5.878 21.636 -38.302 1.00 23.97 194 ASP B C 1
ATOM 3242 O O . ASP B 1 226 ? 5.820 21.997 -39.476 1.00 20.68 194 ASP B O 1
ATOM 3247 N N . THR B 1 227 ? 4.795 21.374 -37.571 1.00 21.67 195 THR B N 1
ATOM 3248 C CA . THR B 1 227 ? 3.435 21.617 -38.058 1.00 24.03 195 THR B CA 1
ATOM 3249 C C . THR B 1 227 ? 2.600 22.176 -36.914 1.00 26.82 195 THR B C 1
ATOM 3250 O O . THR B 1 227 ? 3.055 22.216 -35.769 1.00 24.29 195 THR B O 1
ATOM 3254 N N . SER B 1 228 ? 1.371 22.583 -37.219 1.00 25.55 196 SER B N 1
ATOM 3255 C CA . SER B 1 228 ? 0.507 23.218 -36.224 1.00 25.83 196 SER B CA 1
ATOM 3256 C C . SER B 1 228 ? 0.108 22.272 -35.099 1.00 33.55 196 SER B C 1
ATOM 3257 O O . SER B 1 228 ? -0.295 22.725 -34.024 1.00 31.38 196 SER B O 1
ATOM 3260 N N . ILE B 1 229 ? 0.225 20.963 -35.327 1.00 30.01 197 ILE B N 1
ATOM 3261 C CA . ILE B 1 229 ? -0.209 20.001 -34.310 1.00 32.56 197 ILE B CA 1
ATOM 3262 C C . ILE B 1 229 ? 0.867 19.665 -33.277 1.00 34.16 197 ILE B C 1
ATOM 3263 O O . ILE B 1 229 ? 0.616 18.909 -32.338 1.00 38.42 197 ILE B O 1
ATOM 3268 N N . VAL B 1 230 ? 2.061 20.228 -33.446 1.00 31.35 198 VAL B N 1
ATOM 3269 C CA . VAL B 1 230 ? 3.086 20.138 -32.407 1.00 36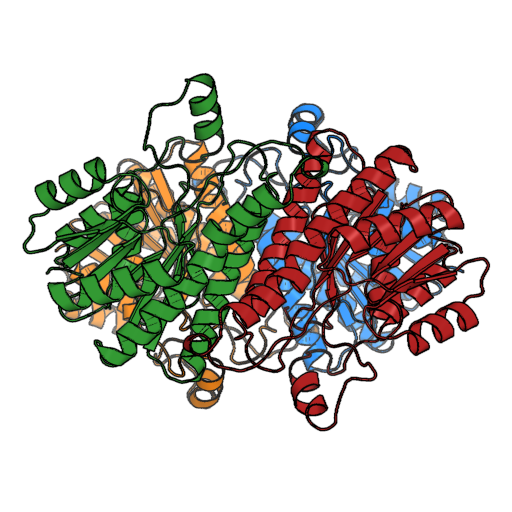.35 198 VAL B CA 1
ATOM 3270 C C . VAL B 1 230 ? 2.717 21.080 -31.251 1.00 37.28 198 VAL B C 1
ATOM 3271 O O . VAL B 1 230 ? 2.548 22.282 -31.460 1.00 35.46 198 VAL B O 1
ATOM 3275 N N . PRO B 1 231 ? 2.598 20.537 -30.025 1.00 36.96 199 PRO B N 1
ATOM 3276 C CA . PRO B 1 231 ? 2.159 21.339 -28.868 1.00 37.58 199 PRO B CA 1
ATOM 3277 C C . PRO B 1 231 ? 3.139 22.468 -28.533 1.00 36.57 199 PRO B C 1
ATOM 3278 O O . PRO B 1 231 ? 4.291 22.174 -28.189 1.00 33.51 199 PRO B O 1
ATOM 3282 N N . GLU B 1 232 ? 2.679 23.721 -28.622 1.00 39.68 200 GLU B N 1
ATOM 3283 C CA . GLU B 1 232 ? 3.520 24.915 -28.440 1.00 38.27 200 GLU B CA 1
ATOM 3284 C C . GLU B 1 232 ? 4.412 24.868 -27.199 1.00 38.32 200 GLU B C 1
ATOM 3285 O O . GLU B 1 232 ? 5.603 25.197 -27.254 1.00 41.17 200 GLU B O 1
ATOM 3291 N N . ASP B 1 233 ? 3.819 24.464 -26.079 1.00 36.99 201 ASP B N 1
ATOM 3292 C CA . ASP B 1 233 ? 4.505 24.434 -24.791 1.00 38.32 201 ASP B CA 1
ATOM 3293 C C . ASP B 1 233 ? 5.651 23.420 -24.754 1.00 36.27 201 ASP B C 1
ATOM 3294 O O . ASP B 1 233 ? 6.500 23.461 -23.856 1.00 35.00 201 ASP B O 1
ATOM 3299 N N . LEU B 1 234 ? 5.678 22.522 -25.737 1.00 37.14 202 LEU B N 1
ATOM 3300 C CA . LEU B 1 234 ? 6.669 21.450 -25.778 1.00 35.94 202 LEU B CA 1
ATOM 3301 C C . LEU B 1 234 ? 7.749 21.644 -26.854 1.00 33.70 202 LEU B C 1
ATOM 3302 O O . LEU B 1 234 ? 8.690 20.851 -26.938 1.00 32.84 202 LEU B O 1
ATOM 3307 N N . ARG B 1 235 ? 7.625 22.694 -27.662 1.00 33.63 203 ARG B N 1
ATOM 3308 C CA . ARG B 1 235 ? 8.531 22.906 -28.799 1.00 34.30 203 ARG B CA 1
ATOM 3309 C C . ARG B 1 235 ? 10.023 22.903 -28.429 1.00 37.34 203 ARG B C 1
ATOM 3310 O O . ARG B 1 235 ? 10.802 22.119 -28.983 1.00 31.28 203 ARG B O 1
ATOM 3318 N N . LYS B 1 236 ? 10.418 23.753 -27.483 1.00 37.43 204 LYS B N 1
ATOM 3319 C CA . LYS B 1 236 ? 11.823 23.817 -27.077 1.00 37.58 204 LYS B CA 1
ATOM 3320 C C . LYS B 1 236 ? 12.351 22.506 -26.491 1.00 37.88 204 LYS B C 1
ATOM 3321 O O . LYS B 1 236 ? 13.508 22.149 -26.717 1.00 40.94 204 LYS B O 1
ATOM 3327 N N . GLN B 1 237 ? 11.513 21.784 -25.746 1.00 36.81 205 GLN B N 1
ATOM 3328 C CA . GLN B 1 237 ? 11.931 20.496 -25.181 1.00 34.10 205 GLN B CA 1
ATOM 3329 C C . GLN B 1 237 ? 12.041 19.422 -26.263 1.00 33.73 205 GLN B C 1
ATOM 3330 O O . GLN B 1 237 ? 12.878 18.512 -26.179 1.00 31.02 205 GLN B O 1
ATOM 3336 N N . ILE B 1 238 ? 11.170 19.515 -27.263 1.00 26.74 206 ILE B N 1
ATOM 3337 C CA . ILE B 1 238 ? 11.174 18.563 -28.370 1.00 28.71 206 ILE B CA 1
ATOM 3338 C C . ILE B 1 238 ? 12.475 18.673 -29.174 1.00 30.92 206 ILE B C 1
ATOM 3339 O O . ILE B 1 238 ? 13.108 17.663 -29.500 1.00 31.25 206 ILE B O 1
ATOM 3344 N N . ILE B 1 239 ? 12.875 19.904 -29.469 1.00 26.34 207 ILE B N 1
ATOM 3345 C CA . ILE B 1 239 ? 14.096 20.161 -30.227 1.00 32.80 207 ILE B CA 1
ATOM 3346 C C . ILE B 1 239 ? 15.356 19.610 -29.537 1.00 36.65 207 ILE B C 1
ATOM 3347 O O . ILE B 1 239 ? 16.295 19.168 -30.201 1.00 32.40 207 ILE B O 1
ATOM 3352 N N . ALA B 1 240 ? 15.357 19.585 -28.208 1.00 37.98 208 ALA B N 1
ATOM 3353 C CA . ALA B 1 240 ? 16.505 19.071 -27.460 1.00 34.86 208 ALA B CA 1
ATOM 3354 C C . ALA B 1 240 ? 16.693 17.561 -27.616 1.00 38.65 208 ALA B C 1
ATOM 3355 O O . ALA B 1 240 ? 17.759 17.021 -27.300 1.00 41.30 208 ALA B O 1
ATOM 3357 N N . THR B 1 241 ? 15.667 16.871 -28.100 1.00 29.64 209 THR B N 1
ATOM 3358 C CA . THR B 1 241 ? 15.801 15.444 -28.366 1.00 32.74 209 THR B CA 1
ATOM 3359 C C . THR B 1 241 ? 16.242 15.167 -29.804 1.00 26.52 209 THR B C 1
ATOM 3360 O O . THR B 1 241 ? 16.412 14.007 -30.192 1.00 29.12 209 THR B O 1
ATOM 3364 N N . ILE B 1 242 ? 16.409 16.228 -30.590 1.00 22.35 210 ILE B N 1
ATOM 3365 C CA . ILE B 1 242 ? 16.734 16.087 -32.008 1.00 23.16 210 ILE B CA 1
ATOM 3366 C C . ILE B 1 242 ? 18.216 16.347 -32.224 1.00 19.65 210 ILE B C 1
ATOM 3367 O O . ILE B 1 242 ? 18.668 17.477 -32.070 1.00 19.17 210 ILE B O 1
ATOM 3372 N N . PRO B 1 243 ? 18.981 15.299 -32.580 1.00 19.88 211 PRO B N 1
ATOM 3373 C CA . PRO B 1 243 ? 20.430 15.473 -32.758 1.00 19.72 211 PRO B CA 1
ATOM 3374 C C . PRO B 1 243 ? 20.813 16.626 -33.698 1.00 21.44 211 PRO B C 1
ATOM 3375 O O . PRO B 1 243 ? 21.756 17.350 -33.382 1.00 22.55 211 PRO B O 1
ATOM 3379 N N . VAL B 1 244 ? 20.103 16.816 -34.809 1.00 19.58 212 VAL B N 1
ATOM 3380 C CA . VAL B 1 244 ? 20.479 17.883 -35.744 1.00 19.71 212 VAL B CA 1
ATOM 3381 C C . VAL B 1 244 ? 20.037 19.259 -35.254 1.00 21.76 212 VAL B C 1
ATOM 3382 O O . VAL B 1 244 ? 20.334 20.277 -35.890 1.00 21.04 212 VAL B O 1
ATOM 3386 N N . GLY B 1 245 ? 19.306 19.289 -34.140 1.00 19.97 213 GLY B N 1
ATOM 3387 C CA . GLY B 1 245 ? 18.975 20.551 -33.490 1.00 19.56 213 GLY B CA 1
ATOM 3388 C C . GLY B 1 245 ? 17.803 21.338 -34.051 1.00 21.12 213 GLY B C 1
ATOM 3389 O O . GLY B 1 245 ? 17.602 22.500 -33.673 1.00 19.64 213 GLY B O 1
ATOM 3390 N N . HIS B 1 246 ? 17.018 20.729 -34.941 1.00 20.42 214 HIS B N 1
ATOM 3391 C CA . HIS B 1 246 ? 15.850 21.416 -35.511 1.00 18.54 214 HIS B CA 1
ATOM 3392 C C . HIS B 1 246 ? 14.837 20.406 -36.046 1.00 18.76 214 HIS B C 1
ATOM 3393 O O . HIS B 1 246 ? 15.194 19.263 -36.338 1.00 17.76 214 HIS B O 1
ATOM 3400 N N . MET B 1 247 ? 13.583 20.832 -36.184 1.00 14.25 215 MET B N 1
ATOM 3401 C CA . MET B 1 247 ? 12.529 19.964 -36.704 1.00 17.31 215 MET B CA 1
ATOM 3402 C C . MET B 1 247 ? 12.597 19.894 -38.224 1.00 18.30 215 MET B C 1
ATOM 3403 O O . MET B 1 247 ? 13.156 20.795 -38.865 1.00 17.32 215 MET B O 1
ATOM 3408 N N . GLY B 1 248 ? 12.036 18.830 -38.805 1.00 16.30 216 GLY B N 1
ATOM 3409 C CA . GLY B 1 248 ? 11.975 18.721 -40.258 1.00 18.50 216 GLY B CA 1
ATOM 3410 C C . GLY B 1 248 ? 10.754 19.431 -40.830 1.00 18.41 216 GLY B C 1
ATOM 3411 O O . GLY B 1 248 ? 10.000 20.082 -40.088 1.00 20.95 216 GLY B O 1
ATOM 3412 N N . GLN B 1 249 ? 10.554 19.300 -42.140 1.00 20.40 217 GLN B N 1
ATOM 3413 C CA . GLN B 1 249 ? 9.416 19.909 -42.835 1.00 18.64 217 GLN B CA 1
ATOM 3414 C C . GLN B 1 249 ? 8.509 18.827 -43.427 1.00 16.05 217 GLN B C 1
ATOM 3415 O O . GLN B 1 249 ? 8.968 17.710 -43.708 1.00 15.77 217 GLN B O 1
ATOM 3421 N N . PRO B 1 250 ? 7.218 19.149 -43.625 1.00 16.25 218 PRO B N 1
ATOM 3422 C CA . PRO B 1 250 ? 6.341 18.145 -44.241 1.00 17.29 218 PRO B CA 1
ATOM 3423 C C . PRO B 1 250 ? 6.886 17.580 -45.559 1.00 16.77 218 PRO B C 1
ATOM 3424 O O . PRO B 1 250 ? 6.788 16.373 -45.786 1.00 13.85 218 PRO B O 1
ATOM 3428 N N . GLN B 1 251 ? 7.465 18.422 -46.409 1.00 16.06 219 GLN B N 1
ATOM 3429 C CA . GLN B 1 251 ? 7.963 17.920 -47.684 1.00 18.19 219 GLN B CA 1
ATOM 3430 C C . GLN B 1 251 ? 9.161 16.964 -47.562 1.00 16.11 219 GLN B C 1
ATOM 3431 O O . GLN B 1 251 ? 9.447 16.218 -48.509 1.00 20.93 219 GLN B O 1
ATOM 3437 N N . ASP B 1 252 ? 9.846 16.967 -46.413 1.00 16.99 220 ASP B N 1
ATOM 3438 C CA . ASP B 1 252 ? 10.897 15.974 -46.160 1.00 18.59 220 ASP B CA 1
ATOM 3439 C C . ASP B 1 252 ? 10.302 14.569 -46.186 1.00 16.86 220 ASP B C 1
ATOM 3440 O O . ASP B 1 252 ? 10.936 13.622 -46.647 1.00 17.42 220 ASP B O 1
ATOM 3445 N N . ILE B 1 253 ? 9.088 14.427 -45.670 1.00 17.18 221 ILE B N 1
ATOM 3446 C CA . ILE B 1 253 ? 8.425 13.122 -45.687 1.00 16.31 221 ILE B CA 1
ATOM 3447 C C . ILE B 1 253 ? 7.854 12.869 -47.090 1.00 14.26 221 ILE B C 1
ATOM 3448 O O . ILE B 1 253 ? 7.875 11.748 -47.596 1.00 16.54 221 ILE B O 1
ATOM 3453 N N . GLY B 1 254 ? 7.354 13.926 -47.721 1.00 16.37 222 GLY B N 1
ATOM 3454 C CA . GLY B 1 254 ? 6.884 13.834 -49.091 1.00 16.16 222 GLY B CA 1
ATOM 3455 C C . GLY B 1 254 ? 7.925 13.293 -50.062 1.00 19.13 222 GLY B C 1
ATOM 3456 O O . GLY B 1 254 ? 7.590 12.496 -50.943 1.00 16.72 222 GLY B O 1
ATOM 3457 N N . GLU B 1 255 ? 9.184 13.707 -49.906 1.00 16.74 223 GLU B N 1
ATOM 3458 C CA . GLU B 1 255 ? 10.228 13.276 -50.835 1.00 18.50 223 GLU B CA 1
ATOM 3459 C C . GLU B 1 255 ? 10.470 11.762 -50.769 1.00 19.14 223 GLU B C 1
ATOM 3460 O O . GLU B 1 255 ? 10.586 11.100 -51.803 1.00 16.83 223 GLU B O 1
ATOM 3466 N N . VAL B 1 256 ? 10.534 11.201 -49.566 1.00 15.91 224 VAL B N 1
ATOM 3467 C CA . VAL B 1 256 ? 10.821 9.772 -49.481 1.00 16.53 224 VAL B CA 1
ATOM 3468 C C . VAL B 1 256 ? 9.591 8.997 -49.958 1.00 16.95 224 VAL B C 1
ATOM 3469 O O . VAL B 1 256 ? 9.708 7.902 -50.507 1.00 16.06 224 VAL B O 1
ATOM 3473 N N . CYS B 1 257 ? 8.416 9.597 -49.788 1.00 17.82 225 CYS B N 1
ATOM 3474 C CA . CYS B 1 257 ? 7.184 8.991 -50.291 1.00 17.05 225 CYS B CA 1
ATOM 3475 C C . CYS B 1 257 ? 7.108 9.015 -51.816 1.00 16.24 225 CYS B C 1
ATOM 3476 O O . CYS B 1 257 ? 6.514 8.119 -52.414 1.00 17.78 225 CYS B O 1
ATOM 3479 N N . VAL B 1 258 ? 7.703 10.028 -52.448 1.00 16.67 226 VAL B N 1
ATOM 3480 C CA . VAL B 1 258 ? 7.784 10.034 -53.909 1.00 18.27 226 VAL B CA 1
ATOM 3481 C C . VAL B 1 258 ? 8.606 8.835 -54.377 1.00 16.96 226 VAL B C 1
ATOM 3482 O O . VAL B 1 258 ? 8.175 8.071 -55.255 1.00 18.03 226 VAL B O 1
ATOM 3486 N N . TYR B 1 259 ? 9.774 8.645 -53.768 1.00 15.49 227 TYR B N 1
ATOM 3487 C CA . TYR B 1 259 ? 10.625 7.496 -54.098 1.00 18.62 227 TYR B CA 1
ATOM 3488 C C . TYR B 1 259 ? 9.858 6.168 -53.981 1.00 17.96 227 TYR B C 1
ATOM 3489 O O . TYR B 1 259 ? 9.844 5.355 -54.924 1.00 17.33 227 TYR B O 1
ATOM 3498 N N . LEU B 1 260 ? 9.193 5.960 -52.845 1.00 16.15 228 LEU B N 1
ATOM 3499 C CA . LEU B 1 260 ? 8.528 4.686 -52.581 1.00 16.92 228 LEU B CA 1
ATOM 3500 C C . LEU B 1 260 ? 7.251 4.483 -53.404 1.00 18.03 228 LEU B C 1
ATOM 3501 O O . LEU B 1 260 ? 6.817 3.346 -53.607 1.00 16.60 228 LEU B O 1
ATOM 3506 N N . GLY B 1 261 ? 6.631 5.574 -53.851 1.00 17.58 229 GLY B N 1
ATOM 3507 C CA . GLY B 1 261 ? 5.429 5.456 -54.665 1.00 16.79 229 GLY B CA 1
ATOM 3508 C C . GLY B 1 261 ? 5.776 5.137 -56.109 1.00 19.21 229 GLY B C 1
ATOM 3509 O O . GLY B 1 261 ? 5.000 4.500 -56.823 1.00 22.20 229 GLY B O 1
ATOM 3510 N N . SER B 1 262 ? 6.956 5.581 -56.535 1.00 20.28 230 SER B N 1
ATOM 3511 C CA . SER B 1 262 ? 7.358 5.500 -57.936 1.00 21.51 230 SER B CA 1
ATOM 3512 C C . SER B 1 262 ? 7.968 4.141 -58.221 1.00 23.68 230 SER B C 1
ATOM 3513 O O . SER B 1 262 ? 8.271 3.391 -57.288 1.00 21.65 230 SER B O 1
ATOM 3516 N N . ASP B 1 263 ? 8.182 3.832 -59.500 1.00 21.24 231 ASP B N 1
ATOM 3517 C CA . ASP B 1 263 ? 8.819 2.568 -59.865 1.00 24.95 231 ASP B CA 1
ATOM 3518 C C . ASP B 1 263 ? 10.325 2.598 -59.564 1.00 23.79 231 ASP B C 1
ATOM 3519 O O . ASP B 1 263 ? 11.018 1.595 -59.748 1.00 23.64 231 ASP B O 1
ATOM 3524 N N . GLU B 1 264 ? 10.834 3.743 -59.105 1.00 19.84 232 GLU B N 1
ATOM 3525 C CA . GLU B 1 264 ? 12.254 3.853 -58.754 1.00 21.88 232 GLU B CA 1
ATOM 3526 C C . GLU B 1 264 ? 12.608 2.908 -57.606 1.00 18.55 232 GLU B C 1
ATOM 3527 O O . GLU B 1 264 ? 13.781 2.573 -57.400 1.00 17.31 232 GLU B O 1
ATOM 3533 N N . SER B 1 265 ? 11.593 2.529 -56.832 1.00 16.88 233 SER B N 1
ATOM 3534 C CA . SER B 1 265 ? 11.774 1.715 -55.640 1.00 16.84 233 SER B CA 1
ATOM 3535 C C . SER B 1 265 ? 11.205 0.306 -55.836 1.00 16.84 233 SER B C 1
ATOM 3536 O O . SER B 1 265 ? 10.842 -0.356 -54.866 1.00 15.68 233 SER B O 1
ATOM 3539 N N . ARG B 1 266 ? 11.146 -0.150 -57.086 1.00 17.19 234 ARG B N 1
ATOM 3540 C CA . ARG B 1 266 ? 10.546 -1.452 -57.423 1.00 18.16 234 ARG B CA 1
ATOM 3541 C C . ARG B 1 266 ? 11.085 -2.649 -56.622 1.00 18.97 234 ARG B C 1
ATOM 3542 O O . ARG B 1 266 ? 10.398 -3.662 -56.495 1.00 19.67 234 ARG B O 1
ATOM 3550 N N . PHE B 1 267 ? 12.305 -2.544 -56.096 1.00 18.37 235 PHE B N 1
ATOM 3551 C CA . PHE B 1 267 ? 12.911 -3.630 -55.309 1.00 18.20 235 PHE B CA 1
ATOM 3552 C C . PHE B 1 267 ? 12.921 -3.280 -53.808 1.00 14.19 235 PHE B C 1
ATOM 3553 O O . PHE B 1 267 ? 13.504 -4.002 -52.991 1.00 16.81 235 PHE B O 1
ATOM 3561 N N . ALA B 1 268 ? 12.278 -2.178 -53.438 1.00 16.45 236 ALA B N 1
ATOM 3562 C CA . ALA B 1 268 ? 12.170 -1.845 -52.014 1.00 15.11 236 ALA B CA 1
ATOM 3563 C C . ALA B 1 268 ? 10.843 -2.370 -51.495 1.00 14.65 236 ALA B C 1
ATOM 3564 O O . ALA B 1 268 ? 9.776 -1.928 -51.940 1.00 19.97 236 ALA B O 1
ATOM 3566 N N . ASN B 1 269 ? 10.897 -3.315 -50.562 1.00 16.17 237 ASN B N 1
ATOM 3567 C CA . ASN B 1 269 ? 9.679 -3.986 -50.123 1.00 14.84 237 ASN B CA 1
ATOM 3568 C C . ASN B 1 269 ? 9.809 -4.477 -48.692 1.00 16.41 237 ASN B C 1
ATOM 3569 O O . ASN B 1 269 ? 10.853 -5.036 -48.309 1.00 15.01 237 ASN B O 1
ATOM 3574 N N . GLY B 1 270 ? 8.752 -4.283 -47.903 1.00 14.01 238 GLY B N 1
ATOM 3575 C CA . GLY B 1 270 ? 8.735 -4.736 -46.520 1.00 15.03 238 GLY B CA 1
ATOM 3576 C C . GLY B 1 270 ? 9.819 -4.089 -45.671 1.00 16.09 238 GLY B C 1
ATOM 3577 O O . GLY B 1 270 ? 10.308 -4.691 -44.705 1.00 15.93 238 GLY B O 1
ATOM 3578 N N . ALA B 1 271 ? 10.196 -2.865 -46.033 1.00 14.97 239 ALA B N 1
ATOM 3579 C CA . ALA B 1 271 ? 11.304 -2.187 -45.374 1.00 17.25 239 ALA B CA 1
ATOM 3580 C C . ALA B 1 271 ? 10.867 -0.878 -44.715 1.00 15.07 239 ALA B C 1
ATOM 3581 O O . ALA B 1 271 ? 9.744 -0.396 -44.927 1.00 15.51 239 ALA B O 1
ATOM 3583 N N . GLU B 1 272 ? 11.764 -0.301 -43.917 1.00 13.97 240 GLU B N 1
ATOM 3584 C CA . GLU B 1 272 ? 11.409 0.827 -43.069 1.00 18.57 240 GLU B CA 1
ATOM 3585 C C . GLU B 1 272 ? 12.283 2.022 -43.391 1.00 18.13 240 GLU B C 1
ATOM 3586 O O . GLU B 1 272 ? 13.519 1.939 -43.321 1.00 14.26 240 GLU B O 1
ATOM 3592 N N . PHE B 1 273 ? 11.642 3.133 -43.748 1.00 15.24 241 PHE B N 1
ATOM 3593 C CA . PHE B 1 273 ? 12.359 4.327 -44.163 1.00 14.78 241 PHE B CA 1
ATOM 3594 C C . PHE B 1 273 ? 12.206 5.478 -43.153 1.00 16.27 241 PHE B C 1
ATOM 3595 O O . PHE B 1 273 ? 11.137 6.090 -43.027 1.00 18.10 241 PHE B O 1
ATOM 3603 N N . THR B 1 274 ? 13.288 5.766 -42.432 1.00 11.80 242 THR B N 1
ATOM 3604 C CA . THR B 1 274 ? 13.236 6.720 -41.326 1.00 13.66 242 THR B CA 1
ATOM 3605 C C . THR B 1 274 ? 13.838 8.057 -41.693 1.00 16.01 242 THR B C 1
ATOM 3606 O O . THR B 1 274 ? 14.999 8.141 -42.124 1.00 14.14 242 THR B O 1
ATOM 3610 N N . VAL B 1 275 ? 13.044 9.109 -41.519 1.00 15.90 243 VAL B N 1
ATOM 3611 C CA . VAL B 1 275 ? 13.465 10.462 -41.857 1.00 13.80 243 VAL B CA 1
ATOM 3612 C C . VAL B 1 275 ? 13.247 11.348 -40.630 1.00 17.47 243 VAL B C 1
ATOM 3613 O O . VAL B 1 275 ? 12.150 11.910 -40.433 1.00 15.55 243 VAL B O 1
ATOM 3617 N N . ASP B 1 276 ? 14.285 11.461 -39.799 1.00 14.55 244 ASP B N 1
ATOM 3618 C CA . ASP B 1 276 ? 14.072 11.880 -38.414 1.00 17.40 244 ASP B CA 1
ATOM 3619 C C . ASP B 1 276 ? 15.173 12.740 -37.784 1.00 17.54 244 ASP B C 1
ATOM 3620 O O . ASP B 1 276 ? 15.169 12.965 -36.574 1.00 14.66 244 ASP B O 1
ATOM 3625 N N . GLY B 1 277 ? 16.110 13.223 -38.592 1.00 13.78 245 GLY B N 1
ATOM 3626 C CA . GLY B 1 277 ? 17.168 14.080 -38.073 1.00 17.04 245 GLY B CA 1
ATOM 3627 C C . GLY B 1 277 ? 18.038 13.381 -37.043 1.00 17.04 245 GLY B C 1
ATOM 3628 O O . GLY B 1 277 ? 18.585 14.037 -36.146 1.00 17.51 245 GLY B O 1
ATOM 3629 N N . GLY B 1 278 ? 18.147 12.055 -37.151 1.00 14.82 246 GLY B N 1
ATOM 3630 C CA . GLY B 1 278 ? 18.940 11.267 -36.218 1.00 12.65 246 GLY B CA 1
ATOM 3631 C C . GLY B 1 278 ? 18.251 10.922 -34.906 1.00 20.27 246 GLY B C 1
ATOM 3632 O O . GLY B 1 278 ? 18.892 10.400 -33.988 1.00 19.02 246 GLY B O 1
ATOM 3633 N N . GLN B 1 279 ? 16.948 11.181 -34.806 1.00 17.72 247 GLN B N 1
ATOM 3634 C CA . GLN B 1 279 ? 16.245 10.977 -33.533 1.00 16.93 247 GLN B CA 1
ATOM 3635 C C . GLN B 1 279 ? 16.377 9.575 -32.909 1.00 21.41 247 GLN B C 1
ATOM 3636 O O . GLN B 1 279 ? 16.605 9.459 -31.697 1.00 19.56 247 GLN B O 1
ATOM 3642 N N . ARG B 1 280 ? 16.209 8.515 -33.704 1.00 18.90 248 ARG B N 1
ATOM 3643 C CA . ARG B 1 280 ? 16.419 7.170 -33.164 1.00 19.15 248 ARG B CA 1
ATOM 3644 C C . ARG B 1 280 ? 17.760 6.542 -33.543 1.00 22.77 248 ARG B C 1
ATOM 3645 O O . ARG B 1 280 ? 17.939 5.325 -33.429 1.00 18.41 248 ARG B O 1
ATOM 3653 N N . ALA B 1 281 ? 18.709 7.365 -33.983 1.00 20.55 249 ALA B N 1
ATOM 3654 C CA . ALA B 1 281 ? 20.014 6.824 -34.366 1.00 20.63 249 ALA B CA 1
ATOM 3655 C C . ALA B 1 281 ? 20.777 6.367 -33.133 1.00 21.05 249 ALA B C 1
ATOM 3656 O O . ALA B 1 281 ? 21.618 5.463 -33.220 1.00 22.38 249 ALA B O 1
ATOM 3659 N N . THR C 1 34 ? 16.091 20.294 -63.658 1.00 48.65 2 THR C N 1
ATOM 3660 C CA . THR C 1 34 ? 15.451 19.029 -63.293 1.00 49.07 2 THR C CA 1
ATOM 3661 C C . THR C 1 34 ? 16.438 17.981 -62.749 1.00 37.87 2 THR C C 1
ATOM 3662 O O . THR C 1 34 ? 16.030 17.009 -62.102 1.00 40.24 2 THR C O 1
ATOM 3666 N N . ASP C 1 35 ? 17.727 18.182 -63.017 1.00 45.24 3 ASP C N 1
ATOM 3667 C CA . ASP C 1 35 ? 18.767 17.255 -62.571 1.00 30.96 3 ASP C CA 1
ATOM 3668 C C . ASP C 1 35 ? 18.870 17.231 -61.046 1.00 25.55 3 ASP C C 1
ATOM 3669 O O . ASP C 1 35 ? 19.216 18.229 -60.419 1.00 22.09 3 ASP C O 1
ATOM 3674 N N . ARG C 1 36 ? 18.600 16.078 -60.452 1.00 22.74 4 ARG C N 1
ATOM 3675 C CA . ARG C 1 36 ? 18.451 16.011 -59.007 1.00 20.00 4 ARG C CA 1
ATOM 3676 C C . ARG C 1 36 ? 19.763 16.127 -58.233 1.00 22.55 4 ARG C C 1
ATOM 3677 O O . ARG C 1 36 ? 19.743 16.322 -57.018 1.00 20.25 4 ARG C O 1
ATOM 3685 N N . LEU C 1 37 ? 20.893 16.027 -58.939 1.00 18.69 5 LEU C N 1
ATOM 3686 C CA . LEU C 1 37 ? 22.212 16.133 -58.314 1.00 17.14 5 LEU C CA 1
ATOM 3687 C C . LEU C 1 37 ? 23.039 17.224 -58.979 1.00 22.22 5 LEU C C 1
ATOM 3688 O O . LEU C 1 37 ? 24.270 17.146 -59.006 1.00 18.14 5 LEU C O 1
ATOM 3693 N N . LYS C 1 38 ? 22.357 18.242 -59.504 1.00 19.75 6 LYS C N 1
ATOM 3694 C CA . LYS C 1 38 ? 23.014 19.332 -60.219 1.00 22.57 6 LYS C CA 1
ATOM 3695 C C . LYS C 1 38 ? 24.186 19.914 -59.425 1.00 19.49 6 LYS C C 1
ATOM 3696 O O . LYS C 1 38 ? 24.057 20.181 -58.228 1.00 22.71 6 LYS C O 1
ATOM 3702 N N . ASP C 1 39 ? 25.321 20.080 -60.101 1.00 24.39 7 ASP C N 1
ATOM 3703 C CA . ASP C 1 39 ? 26.541 20.661 -59.520 1.00 26.59 7 ASP C CA 1
ATOM 3704 C C . ASP C 1 39 ? 27.216 19.854 -58.399 1.00 22.37 7 ASP C C 1
ATOM 3705 O O . ASP C 1 39 ? 28.238 20.296 -57.855 1.00 22.74 7 ASP C O 1
ATOM 3710 N N . LYS C 1 40 ? 26.657 18.698 -58.040 1.00 22.89 8 LYS C N 1
ATOM 3711 C CA . LYS C 1 40 ? 27.268 17.849 -57.007 1.00 21.22 8 LYS C CA 1
ATOM 3712 C C . LYS C 1 40 ? 28.473 17.069 -57.543 1.00 17.83 8 LYS C C 1
ATOM 3713 O O . LYS C 1 40 ? 28.466 16.628 -58.691 1.00 19.56 8 LYS C O 1
ATOM 3719 N N . VAL C 1 41 ? 29.494 16.890 -56.704 1.00 17.35 9 VAL C N 1
ATOM 3720 C CA . VAL C 1 41 ? 30.624 16.022 -57.040 1.00 13.65 9 VAL C CA 1
ATOM 3721 C C . VAL C 1 41 ? 30.644 14.839 -56.082 1.00 19.32 9 VAL C C 1
ATOM 3722 O O . VAL C 1 41 ? 30.677 15.030 -54.859 1.00 16.25 9 VAL C O 1
ATOM 3726 N N . ALA C 1 42 ? 30.616 13.625 -56.639 1.00 15.03 10 ALA C N 1
ATOM 3727 C CA . ALA C 1 42 ? 30.559 12.412 -55.828 1.00 15.65 10 ALA C CA 1
ATOM 3728 C C . ALA C 1 42 ? 31.782 11.543 -56.042 1.00 17.73 10 ALA C C 1
ATOM 3729 O O . ALA C 1 42 ? 32.286 11.416 -57.167 1.00 17.32 10 ALA C O 1
ATOM 3731 N N . ILE C 1 43 ? 32.236 10.928 -54.955 1.00 14.27 11 ILE C N 1
ATOM 3732 C CA . ILE C 1 43 ? 33.233 9.866 -55.014 1.00 12.94 11 ILE C CA 1
ATOM 3733 C C . ILE C 1 43 ? 32.497 8.559 -54.759 1.00 14.50 11 ILE C C 1
ATOM 3734 O O . ILE C 1 43 ? 31.763 8.441 -53.779 1.00 14.98 11 ILE C O 1
ATOM 3739 N N . ILE C 1 44 ? 32.683 7.580 -55.636 1.00 13.62 12 ILE C N 1
ATOM 3740 C CA . ILE C 1 44 ? 32.047 6.282 -55.462 1.00 14.35 12 ILE C CA 1
ATOM 3741 C C . ILE C 1 44 ? 33.121 5.213 -55.514 1.00 14.32 12 ILE C C 1
ATOM 3742 O O . ILE C 1 44 ? 33.726 5.008 -56.570 1.00 14.37 12 ILE C O 1
ATOM 3747 N N . THR C 1 45 ? 33.377 4.548 -54.384 1.00 15.15 13 THR C N 1
ATOM 3748 C CA . THR C 1 45 ? 34.388 3.470 -54.342 1.00 12.74 13 THR C CA 1
ATOM 3749 C C . THR C 1 45 ? 33.792 2.168 -54.845 1.00 17.95 13 THR C C 1
ATOM 3750 O O . THR C 1 45 ? 32.598 1.926 -54.650 1.00 17.16 13 THR C O 1
ATOM 3754 N N . GLY C 1 46 ? 34.612 1.326 -55.485 1.00 17.60 14 GLY C N 1
ATOM 3755 C CA . GLY C 1 46 ? 34.090 0.137 -56.137 1.00 17.74 14 GLY C CA 1
ATOM 3756 C C . GLY C 1 46 ? 33.033 0.569 -57.137 1.00 18.46 14 GLY C C 1
ATOM 3757 O O . GLY C 1 46 ? 31.967 -0.044 -57.251 1.00 20.96 14 GLY C O 1
ATOM 3758 N N . GLY C 1 47 ? 33.321 1.654 -57.852 1.00 15.44 15 GLY C N 1
ATOM 3759 C CA . GLY C 1 47 ? 32.313 2.264 -58.697 1.00 17.14 15 GLY C CA 1
ATOM 3760 C C . GLY C 1 47 ? 32.424 1.972 -60.181 1.00 20.42 15 GLY C C 1
ATOM 3761 O O . GLY C 1 47 ? 31.765 2.640 -60.978 1.00 18.40 15 GLY C O 1
ATOM 3762 N N . VAL C 1 48 ? 33.225 0.977 -60.557 1.00 16.45 16 VAL C N 1
ATOM 3763 C CA . VAL C 1 48 ? 33.438 0.689 -61.981 1.00 18.85 16 VAL C CA 1
ATOM 3764 C C . VAL C 1 48 ? 32.738 -0.587 -62.471 1.00 19.29 16 VAL C C 1
ATOM 3765 O O . VAL C 1 48 ? 32.776 -0.906 -63.666 1.00 18.39 16 VAL C O 1
ATOM 3769 N N . ALA C 1 49 ? 32.094 -1.319 -61.562 1.00 17.66 17 ALA C N 1
ATOM 3770 C CA . ALA C 1 49 ? 31.384 -2.536 -61.957 1.00 18.73 17 ALA C CA 1
ATOM 3771 C C . ALA C 1 49 ? 30.201 -2.821 -61.041 1.00 22.04 17 ALA C C 1
ATOM 3772 O O . ALA C 1 49 ? 30.137 -2.298 -59.921 1.00 18.05 17 ALA C O 1
ATOM 3774 N N . GLY C 1 50 ? 29.276 -3.655 -61.519 1.00 18.58 18 GLY C N 1
ATOM 3775 C CA . GLY C 1 50 ? 28.165 -4.124 -60.708 1.00 21.14 18 GLY C CA 1
ATOM 3776 C C . GLY C 1 50 ? 27.398 -3.001 -60.041 1.00 19.66 18 GLY C C 1
ATOM 3777 O O . GLY C 1 50 ? 27.080 -1.997 -60.674 1.00 19.28 18 GLY C O 1
ATOM 3778 N N . ILE C 1 51 ? 27.124 -3.163 -58.753 1.00 17.27 19 ILE C N 1
ATOM 3779 C CA . ILE C 1 51 ? 26.318 -2.205 -58.012 1.00 18.58 19 ILE C CA 1
ATOM 3780 C C . ILE C 1 51 ? 26.880 -0.790 -58.081 1.00 16.73 19 ILE C C 1
ATOM 3781 O O . ILE C 1 51 ? 26.149 0.162 -58.369 1.00 16.27 19 ILE C O 1
ATOM 3786 N N . GLY C 1 52 ? 28.179 -0.643 -57.835 1.00 16.39 20 GLY C N 1
ATOM 3787 C CA . GLY C 1 52 ? 28.779 0.687 -57.829 1.00 18.02 20 GLY C CA 1
ATOM 3788 C C . GLY C 1 52 ? 28.638 1.400 -59.163 1.00 17.03 20 GLY C C 1
ATOM 3789 O O . GLY C 1 52 ? 28.364 2.605 -59.205 1.00 16.80 20 GLY C O 1
ATOM 3790 N N . LEU C 1 53 ? 28.838 0.664 -60.257 1.00 16.92 21 LEU C N 1
ATOM 3791 C CA . LEU C 1 53 ? 28.617 1.221 -61.595 1.00 16.54 21 LEU C CA 1
ATOM 3792 C C . LEU C 1 53 ? 27.166 1.688 -61.754 1.00 15.03 21 LEU C C 1
ATOM 3793 O O . LEU C 1 53 ? 26.911 2.714 -62.384 1.00 19.60 21 LEU C O 1
ATOM 3798 N N . GLY C 1 54 ? 26.224 0.928 -61.185 1.00 17.30 22 GLY C N 1
ATOM 3799 C CA . GLY C 1 54 ? 24.810 1.302 -61.219 1.00 15.71 22 GLY C CA 1
ATOM 3800 C C . GLY C 1 54 ? 24.561 2.643 -60.542 1.00 19.94 22 GLY C C 1
ATOM 3801 O O . GLY C 1 54 ? 23.800 3.492 -61.041 1.00 18.99 22 GLY C O 1
ATOM 3802 N N . ILE C 1 55 ? 25.207 2.839 -59.396 1.00 15.74 23 ILE C N 1
ATOM 3803 C CA . ILE C 1 55 ? 25.102 4.106 -58.675 1.00 16.71 23 ILE C CA 1
ATOM 3804 C C . ILE C 1 55 ? 25.686 5.240 -59.510 1.00 16.59 23 ILE C C 1
ATOM 3805 O O . ILE C 1 55 ? 25.067 6.296 -59.658 1.00 18.24 23 ILE C O 1
ATOM 3810 N N . ALA C 1 56 ? 26.888 5.034 -60.041 1.00 14.69 24 ALA C N 1
ATOM 3811 C CA . ALA C 1 56 ? 27.530 6.040 -60.887 1.00 16.80 24 ALA C CA 1
ATOM 3812 C C . ALA C 1 56 ? 26.666 6.419 -62.089 1.00 17.41 24 ALA C C 1
ATOM 3813 O O . ALA C 1 56 ? 26.552 7.602 -62.428 1.00 17.72 24 ALA C O 1
ATOM 3815 N N . GLU C 1 57 ? 26.072 5.418 -62.738 1.00 18.29 25 GLU C N 1
ATOM 3816 C CA . GLU C 1 57 ? 25.189 5.665 -63.880 1.00 20.08 25 GLU C CA 1
ATOM 3817 C C . GLU C 1 57 ? 24.012 6.548 -63.492 1.00 19.06 25 GLU C C 1
ATOM 3818 O O . GLU C 1 57 ? 23.667 7.477 -64.216 1.00 18.68 25 GLU C O 1
ATOM 3824 N N . CYS C 1 58 ? 23.388 6.254 -62.352 1.00 18.87 26 CYS C N 1
ATOM 3825 C CA . CYS C 1 58 ? 22.277 7.072 -61.886 1.00 17.20 26 CYS C CA 1
ATOM 3826 C C . CYS C 1 58 ? 22.748 8.476 -61.514 1.00 17.62 26 CYS C C 1
ATOM 3827 O O . CYS C 1 58 ? 22.050 9.471 -61.781 1.00 17.09 26 CYS C O 1
ATOM 3830 N N . TYR C 1 59 ? 23.924 8.569 -60.899 1.00 14.42 27 TYR C N 1
ATOM 3831 C CA . TYR C 1 59 ? 24.451 9.878 -60.510 1.00 16.55 27 TYR C CA 1
ATOM 3832 C C . TYR C 1 59 ? 24.726 10.764 -61.734 1.00 19.35 27 TYR C C 1
ATOM 3833 O O . TYR C 1 59 ? 24.355 11.944 -61.758 1.00 16.64 27 TYR C O 1
ATOM 3842 N N . VAL C 1 60 ? 25.374 10.198 -62.751 1.00 18.01 28 VAL C N 1
ATOM 3843 C CA . VAL C 1 60 ? 25.660 10.961 -63.967 1.00 16.06 28 VAL C CA 1
ATOM 3844 C C . VAL C 1 60 ? 24.353 11.400 -64.635 1.00 17.17 28 VAL C C 1
ATOM 3845 O O . VAL C 1 60 ? 24.228 12.543 -65.090 1.00 18.92 28 VAL C O 1
ATOM 3849 N N . ARG C 1 61 ? 23.373 10.500 -64.659 1.00 20.03 29 ARG C N 1
ATOM 3850 C CA . ARG C 1 61 ? 22.069 10.809 -65.240 1.00 22.99 29 ARG C CA 1
ATOM 3851 C C . ARG C 1 61 ? 21.447 12.022 -64.556 1.00 20.54 29 ARG C C 1
ATOM 3852 O O . ARG C 1 61 ? 20.800 12.848 -65.207 1.00 25.59 29 ARG C O 1
ATOM 3860 N N . GLU C 1 62 ? 21.676 12.153 -63.252 1.00 19.66 30 GLU C N 1
ATOM 3861 C CA . GLU C 1 62 ? 21.078 13.250 -62.492 1.00 20.53 30 GLU C CA 1
ATOM 3862 C C . GLU C 1 62 ? 21.987 14.469 -62.392 1.00 23.03 30 GLU C C 1
ATOM 3863 O O . GLU C 1 62 ? 21.730 15.380 -61.585 1.00 19.57 30 GLU C O 1
ATOM 3869 N N . GLY C 1 63 ? 23.040 14.502 -63.214 1.00 17.62 31 GLY C N 1
ATOM 3870 C CA . GLY C 1 63 ? 23.837 15.716 -63.351 1.00 16.75 31 GLY C CA 1
ATOM 3871 C C . GLY C 1 63 ? 25.060 15.815 -62.454 1.00 21.12 31 GLY C C 1
ATOM 3872 O O . GLY C 1 63 ? 25.728 16.855 -62.403 1.00 21.27 31 GLY C O 1
ATOM 3873 N N . ALA C 1 64 ? 25.362 14.733 -61.741 1.00 19.83 32 ALA C N 1
ATOM 3874 C CA . ALA C 1 64 ? 26.532 14.715 -60.860 1.00 19.98 32 ALA C CA 1
ATOM 3875 C C . ALA C 1 64 ? 27.806 14.495 -61.662 1.00 17.95 32 ALA C C 1
ATOM 3876 O O . ALA C 1 64 ? 27.789 13.815 -62.696 1.00 18.26 32 ALA C O 1
ATOM 3878 N N . LYS C 1 65 ? 28.914 15.044 -61.168 1.00 16.61 33 LYS C N 1
ATOM 3879 C CA . LYS C 1 65 ? 30.239 14.662 -61.640 1.00 15.73 33 LYS C CA 1
ATOM 3880 C C . LYS C 1 65 ? 30.752 13.509 -60.766 1.00 21.13 33 LYS C C 1
ATOM 3881 O O . LYS C 1 65 ? 30.668 13.580 -59.533 1.00 18.49 33 LYS C O 1
ATOM 3887 N N . VAL C 1 66 ? 31.268 12.436 -61.371 1.00 15.64 34 VAL C N 1
ATOM 3888 C CA . VAL C 1 66 ? 31.666 11.299 -60.539 1.00 13.16 34 VAL C CA 1
ATOM 3889 C C . VAL C 1 66 ? 33.162 10.978 -60.573 1.00 16.65 34 VAL C C 1
ATOM 3890 O O . VAL C 1 66 ? 33.819 11.089 -61.614 1.00 17.96 34 VAL C O 1
ATOM 3894 N N . VAL C 1 67 ? 33.695 10.603 -59.413 1.00 14.75 35 VAL C N 1
ATOM 3895 C CA . VAL C 1 67 ? 35.003 9.963 -59.342 1.00 14.34 35 VAL C CA 1
ATOM 3896 C C . VAL C 1 67 ? 34.779 8.513 -58.945 1.00 16.34 35 VAL C C 1
ATOM 3897 O O . VAL C 1 67 ? 34.371 8.214 -57.815 1.00 19.09 35 VAL C O 1
ATOM 3901 N N . VAL C 1 68 ? 35.001 7.602 -59.880 1.00 13.47 36 VAL C N 1
ATOM 3902 C CA . VAL C 1 68 ? 34.814 6.193 -59.576 1.00 13.60 36 VAL C CA 1
ATOM 3903 C C . VAL C 1 68 ? 36.182 5.575 -59.297 1.00 19.00 36 VAL C C 1
ATOM 3904 O O . VAL C 1 68 ? 37.163 5.865 -60.002 1.00 16.87 36 VAL C O 1
ATOM 3908 N N . THR C 1 69 ? 36.265 4.756 -58.250 1.00 14.71 37 THR C N 1
ATOM 3909 C CA . THR C 1 69 ? 37.541 4.119 -57.904 1.00 19.28 37 THR C CA 1
ATOM 3910 C C . THR C 1 69 ? 37.422 2.596 -57.876 1.00 17.90 37 THR C C 1
ATOM 3911 O O . THR C 1 69 ? 36.322 2.049 -57.768 1.00 17.05 37 THR C O 1
ATOM 3915 N N . ALA C 1 70 ? 38.563 1.920 -57.984 1.00 19.12 38 ALA C N 1
ATOM 3916 C CA . ALA C 1 70 ? 38.613 0.461 -57.886 1.00 22.68 38 ALA C CA 1
ATOM 3917 C C . ALA C 1 70 ? 40.043 0.059 -57.540 1.00 20.98 38 ALA C C 1
ATOM 3918 O O . ALA C 1 70 ? 40.991 0.758 -57.923 1.00 17.48 38 ALA C O 1
ATOM 3920 N N . ASN C 1 71 ? 40.206 -1.046 -56.815 1.00 17.67 39 ASN C N 1
ATOM 3921 C CA . ASN C 1 71 ? 41.541 -1.452 -56.381 1.00 21.73 39 ASN C CA 1
ATOM 3922 C C . ASN C 1 71 ? 42.325 -2.076 -57.532 1.00 27.50 39 ASN C C 1
ATOM 3923 O O . ASN C 1 71 ? 43.448 -1.654 -57.846 1.00 25.34 39 ASN C O 1
ATOM 3928 N N . HIS C 1 72 ? 41.722 -3.070 -58.173 1.00 24.12 40 HIS C N 1
ATOM 3929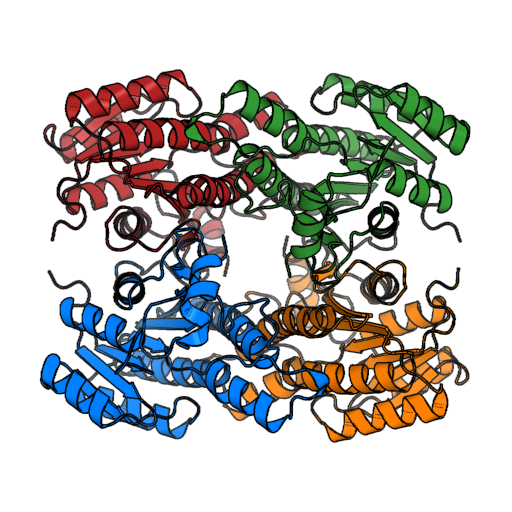 C CA . HIS C 1 72 ? 42.386 -3.753 -59.285 1.00 26.35 40 HIS C CA 1
ATOM 3930 C C . HIS C 1 72 ? 41.437 -3.961 -60.454 1.00 27.27 40 HIS C C 1
ATOM 3931 O O . HIS C 1 72 ? 41.027 -5.082 -60.744 1.00 27.41 40 HIS C O 1
ATOM 3938 N N . ASN C 1 73 ? 41.083 -2.869 -61.121 1.00 26.01 41 ASN C N 1
ATOM 3939 C CA . ASN C 1 73 ? 40.210 -2.947 -62.285 1.00 25.70 41 ASN C CA 1
ATOM 3940 C C . ASN C 1 73 ? 40.314 -1.674 -63.122 1.00 23.88 41 ASN C C 1
ATOM 3941 O O . ASN C 1 73 ? 39.320 -0.964 -63.332 1.00 23.88 41 ASN C O 1
ATOM 3946 N N . VAL C 1 74 ? 41.531 -1.398 -63.590 1.00 24.85 42 VAL C N 1
ATOM 3947 C CA . VAL C 1 74 ? 41.805 -0.255 -64.469 1.00 25.13 42 VAL C CA 1
ATOM 3948 C C . VAL C 1 74 ? 40.982 -0.305 -65.755 1.00 22.99 42 VAL C C 1
ATOM 3949 O O . VAL C 1 74 ? 40.533 0.735 -66.250 1.00 26.25 42 VAL C O 1
ATOM 3953 N N . ASP C 1 75 ? 40.777 -1.504 -66.297 1.00 25.78 43 ASP C N 1
ATOM 3954 C CA . ASP C 1 75 ? 39.992 -1.639 -67.523 1.00 28.95 43 ASP C CA 1
ATOM 3955 C C . ASP C 1 75 ? 38.555 -1.182 -67.299 1.00 22.13 43 ASP C C 1
ATOM 3956 O O . ASP C 1 75 ? 37.990 -0.440 -68.109 1.00 19.26 43 ASP C O 1
ATOM 3961 N N . GLY C 1 76 ? 37.958 -1.666 -66.213 1.00 20.68 44 GLY C N 1
ATOM 3962 C CA . GLY C 1 76 ? 36.615 -1.250 -65.845 1.00 25.37 44 GLY C CA 1
ATOM 3963 C C . GLY C 1 76 ? 36.569 0.251 -65.629 1.00 20.94 44 GLY C C 1
ATOM 3964 O O . GLY C 1 76 ? 35.609 0.926 -66.025 1.00 24.83 44 GLY C O 1
ATOM 3965 N N . GLY C 1 77 ? 37.622 0.780 -65.012 1.00 19.80 45 GLY C N 1
ATOM 3966 C CA . GLY C 1 77 ? 37.697 2.208 -64.746 1.00 21.86 45 GLY C CA 1
ATOM 3967 C C . GLY C 1 77 ? 37.726 3.050 -66.005 1.00 21.22 45 GLY C C 1
ATOM 3968 O O . GLY C 1 77 ? 36.955 4.015 -66.152 1.00 20.81 45 GLY C O 1
ATOM 3969 N N . ARG C 1 78 ? 38.606 2.679 -66.929 1.00 22.44 46 ARG C N 1
ATOM 3970 C CA . ARG C 1 78 ? 38.737 3.424 -68.170 1.00 24.19 46 ARG C CA 1
ATOM 3971 C C . ARG C 1 78 ? 37.453 3.311 -68.983 1.00 25.02 46 ARG C C 1
ATOM 3972 O O . ARG C 1 78 ? 37.012 4.291 -69.585 1.00 20.14 46 ARG C O 1
ATOM 3980 N N . ALA C 1 79 ? 36.844 2.123 -68.984 1.00 18.48 47 ALA C N 1
ATOM 3981 C CA . ALA C 1 79 ? 35.588 1.935 -69.714 1.00 20.78 47 ALA C CA 1
ATOM 3982 C C . ALA C 1 79 ? 34.456 2.819 -69.168 1.00 22.68 47 ALA C C 1
ATOM 3983 O O . ALA C 1 79 ? 33.631 3.322 -69.929 1.00 22.10 47 ALA C O 1
ATOM 3985 N N . ALA C 1 80 ? 34.408 2.998 -67.852 1.00 21.75 48 ALA C N 1
ATOM 3986 C CA . ALA C 1 80 ? 33.359 3.829 -67.243 1.00 23.07 48 ALA C CA 1
ATOM 3987 C C . ALA C 1 80 ? 33.505 5.297 -67.632 1.00 19.15 48 ALA C C 1
ATOM 3988 O O . ALA C 1 80 ? 32.524 5.963 -67.986 1.00 18.51 48 ALA C O 1
ATOM 3990 N N . VAL C 1 81 ? 34.730 5.804 -67.550 1.00 19.58 49 VAL C N 1
ATOM 3991 C CA . VAL C 1 81 ? 35.024 7.178 -67.959 1.00 20.00 49 VAL C CA 1
ATOM 3992 C C . VAL C 1 81 ? 34.724 7.391 -69.444 1.00 22.04 49 VAL C C 1
ATOM 3993 O O . VAL C 1 81 ? 34.213 8.445 -69.837 1.00 21.09 49 VAL C O 1
ATOM 3997 N N . ALA C 1 82 ? 35.026 6.387 -70.263 1.00 21.60 50 ALA C N 1
ATOM 3998 C CA . ALA C 1 82 ? 34.704 6.448 -71.689 1.00 22.72 50 ALA C CA 1
ATOM 3999 C C . ALA C 1 82 ? 33.193 6.517 -71.874 1.00 23.32 50 ALA C C 1
ATOM 4000 O O . ALA C 1 82 ? 32.694 7.258 -72.721 1.00 23.83 50 ALA C O 1
ATOM 4002 N N . LYS C 1 83 ? 32.467 5.741 -71.075 1.00 18.78 51 LYS C N 1
ATOM 4003 C CA . LYS C 1 83 ? 31.002 5.735 -71.125 1.00 22.14 51 LYS C CA 1
ATOM 4004 C C . LYS C 1 83 ? 30.397 7.072 -70.699 1.00 24.71 51 LYS C C 1
ATOM 4005 O O . LYS C 1 83 ? 29.489 7.586 -71.357 1.00 22.60 51 LYS C O 1
ATOM 4011 N N . PHE C 1 84 ? 30.901 7.629 -69.599 1.00 24.49 52 PHE C N 1
ATOM 4012 C CA . PHE C 1 84 ? 30.352 8.861 -69.021 1.00 21.04 52 PHE C CA 1
ATOM 4013 C C . PHE C 1 84 ? 30.867 10.131 -69.713 1.00 26.21 52 PHE C C 1
ATOM 4014 O O . PHE C 1 84 ? 30.125 11.112 -69.871 1.00 20.33 52 PHE C O 1
ATOM 4022 N N . GLY C 1 85 ? 32.137 10.105 -70.119 1.00 22.51 53 GLY C N 1
ATOM 4023 C CA . GLY C 1 85 ? 32.797 11.270 -70.689 1.00 23.53 53 GLY C CA 1
ATOM 4024 C C . GLY C 1 85 ? 33.739 11.869 -69.662 1.00 24.32 53 GLY C C 1
ATOM 4025 O O . GLY C 1 85 ? 33.378 11.974 -68.485 1.00 23.64 53 GLY C O 1
ATOM 4026 N N . ASP C 1 86 ? 34.937 12.276 -70.077 1.00 22.42 54 ASP C N 1
ATOM 4027 C CA . ASP C 1 86 ? 35.919 12.737 -69.095 1.00 23.01 54 ASP C CA 1
ATOM 4028 C C . ASP C 1 86 ? 35.640 14.151 -68.576 1.00 26.52 54 ASP C C 1
ATOM 4029 O O . ASP C 1 86 ? 36.321 14.629 -67.666 1.00 26.42 54 ASP C O 1
ATOM 4034 N N . ASP C 1 87 ? 34.625 14.810 -69.131 1.00 19.24 55 ASP C N 1
ATOM 4035 C CA . ASP C 1 87 ? 34.188 16.082 -68.585 1.00 23.80 55 ASP C CA 1
ATOM 4036 C C . ASP C 1 87 ? 33.388 15.923 -67.275 1.00 24.36 55 ASP C C 1
ATOM 4037 O O . ASP C 1 87 ? 33.356 16.840 -66.450 1.00 25.37 55 ASP C O 1
ATOM 4042 N N . VAL C 1 88 ? 32.756 14.769 -67.074 1.00 23.73 56 VAL C N 1
ATOM 4043 C CA . VAL C 1 88 ? 31.925 14.572 -65.881 1.00 20.34 56 VAL C CA 1
ATOM 4044 C C . VAL C 1 88 ? 32.331 13.355 -65.047 1.00 21.93 56 VAL C C 1
ATOM 4045 O O . VAL C 1 88 ? 31.654 13.012 -64.064 1.00 19.19 56 VAL C O 1
ATOM 4049 N N . SER C 1 89 ? 33.413 12.684 -65.437 1.00 19.49 57 SER C N 1
ATOM 4050 C CA . SER C 1 89 ? 33.881 11.535 -64.662 1.00 15.24 57 SER C CA 1
ATOM 4051 C C . SER C 1 89 ? 35.393 11.415 -64.648 1.00 20.63 57 SER C C 1
ATOM 4052 O O . SER C 1 89 ? 36.092 11.909 -65.558 1.00 19.17 57 SER C O 1
ATOM 4055 N N . LEU C 1 90 ? 35.885 10.760 -63.602 1.00 14.50 58 LEU C N 1
ATOM 4056 C CA . LEU C 1 90 ? 37.312 10.535 -63.411 1.00 17.12 58 LEU C CA 1
ATOM 4057 C C . LEU C 1 90 ? 37.506 9.159 -62.777 1.00 21.02 58 LEU C C 1
ATOM 4058 O O . LEU C 1 90 ? 36.763 8.785 -61.861 1.00 17.70 58 LEU C O 1
ATOM 4063 N N . PHE C 1 91 ? 38.491 8.399 -63.252 1.00 16.23 59 PHE C N 1
ATOM 4064 C CA . PHE C 1 91 ? 38.833 7.143 -62.582 1.00 18.74 59 PHE C CA 1
ATOM 4065 C C . PHE C 1 91 ? 40.114 7.308 -61.773 1.00 19.72 59 PHE C C 1
ATOM 4066 O O . PHE C 1 91 ? 41.072 7.902 -62.258 1.00 19.75 59 PHE C O 1
ATOM 4074 N N . VAL C 1 92 ? 40.124 6.803 -60.543 1.00 20.34 60 VAL C N 1
ATOM 4075 C CA . VAL C 1 92 ? 41.338 6.784 -59.726 1.00 20.43 60 VAL C CA 1
ATOM 4076 C C . VAL C 1 92 ? 41.500 5.388 -59.106 1.00 21.90 60 VAL C C 1
ATOM 4077 O O . VAL C 1 92 ? 40.552 4.849 -58.513 1.00 17.77 60 VAL C O 1
ATOM 4081 N N . GLN C 1 93 ? 42.680 4.784 -59.247 1.00 20.19 61 GLN C N 1
ATOM 4082 C CA . GLN C 1 93 ? 42.940 3.503 -58.580 1.00 17.77 61 GLN C CA 1
ATOM 4083 C C . GLN C 1 93 ? 42.963 3.722 -57.068 1.00 18.20 61 GLN C C 1
ATOM 4084 O O . GLN C 1 93 ? 43.548 4.699 -56.581 1.00 21.19 61 GLN C O 1
ATOM 4090 N N . GLN C 1 94 ? 42.341 2.820 -56.319 1.00 17.88 62 GLN C N 1
ATOM 4091 C CA . GLN C 1 94 ? 42.264 3.008 -54.872 1.00 18.66 62 GLN C CA 1
ATOM 4092 C C . GLN C 1 94 ? 42.036 1.698 -54.132 1.00 18.52 62 GLN C C 1
ATOM 4093 O O . GLN C 1 94 ? 41.124 0.930 -54.467 1.00 17.24 62 GLN C O 1
ATOM 4099 N N . ASP C 1 95 ? 42.875 1.452 -53.129 1.00 18.64 63 ASP C N 1
ATOM 4100 C CA . ASP C 1 95 ? 42.646 0.380 -52.160 1.00 21.25 63 ASP C CA 1
ATOM 4101 C C . ASP C 1 95 ? 42.046 1.089 -50.948 1.00 17.69 63 ASP C C 1
ATOM 4102 O O . ASP C 1 95 ? 42.736 1.841 -50.258 1.00 17.16 63 ASP C O 1
ATOM 4107 N N . VAL C 1 96 ? 40.766 0.848 -50.688 1.00 18.86 64 VAL C N 1
ATOM 4108 C CA . VAL C 1 96 ? 40.056 1.597 -49.654 1.00 18.75 64 VAL C CA 1
ATOM 4109 C C . VAL C 1 96 ? 40.570 1.330 -48.238 1.00 16.30 64 VAL C C 1
ATOM 4110 O O . VAL C 1 96 ? 40.300 2.110 -47.329 1.00 16.53 64 VAL C O 1
ATOM 4114 N N . SER C 1 97 ? 41.318 0.245 -48.049 1.00 15.06 65 SER C N 1
ATOM 4115 C CA . SER C 1 97 ? 41.895 -0.044 -46.732 1.00 17.95 65 SER C CA 1
ATOM 4116 C C . SER C 1 97 ? 43.118 0.826 -46.415 1.00 22.65 65 SER C C 1
ATOM 4117 O O . SER C 1 97 ? 43.537 0.929 -45.250 1.00 22.87 65 SER C O 1
ATOM 4120 N N . LYS C 1 98 ? 43.674 1.467 -47.443 1.00 21.63 66 LYS C N 1
ATOM 4121 C CA . LYS C 1 98 ? 44.883 2.286 -47.295 1.00 21.11 66 LYS C CA 1
ATOM 4122 C C . LYS C 1 98 ? 44.581 3.749 -47.042 1.00 21.65 66 LYS C C 1
ATOM 4123 O O . LYS C 1 98 ? 44.037 4.439 -47.908 1.00 16.21 66 LYS C O 1
ATOM 4129 N N . GLU C 1 99 ? 44.958 4.232 -45.866 1.00 18.82 67 GLU C N 1
ATOM 4130 C CA . GLU C 1 99 ? 44.779 5.638 -45.536 1.00 21.53 67 GLU C CA 1
ATOM 4131 C C . GLU C 1 99 ? 45.379 6.545 -46.612 1.00 20.52 67 GLU C C 1
ATOM 4132 O O . GLU C 1 99 ? 44.780 7.557 -46.981 1.00 19.94 67 GLU C O 1
ATOM 4138 N N . ALA C 1 100 ? 46.550 6.184 -47.135 1.00 20.94 68 ALA C N 1
ATOM 4139 C CA . ALA C 1 100 ? 47.220 7.047 -48.120 1.00 20.61 68 ALA C CA 1
ATOM 4140 C C . ALA C 1 100 ? 46.454 7.162 -49.444 1.00 20.60 68 ALA C C 1
ATOM 4141 O O . ALA C 1 100 ? 46.506 8.204 -50.109 1.00 19.43 68 ALA C O 1
ATOM 4143 N N . ASP C 1 101 ? 45.755 6.096 -49.832 1.00 17.53 69 ASP C N 1
ATOM 4144 C CA . ASP C 1 101 ? 44.966 6.123 -51.061 1.00 19.50 69 ASP C CA 1
ATOM 4145 C C . ASP C 1 101 ? 43.738 7.021 -50.908 1.00 17.61 69 ASP C C 1
ATOM 4146 O O . ASP C 1 101 ? 43.250 7.590 -51.886 1.00 19.00 69 ASP C O 1
ATOM 4151 N N . TRP C 1 102 ? 43.243 7.166 -49.685 1.00 18.06 70 TRP C N 1
ATOM 4152 C CA . TRP C 1 102 ? 42.164 8.115 -49.452 1.00 15.99 70 TRP C CA 1
ATOM 4153 C C . TRP C 1 102 ? 42.611 9.542 -49.761 1.00 17.21 70 TRP C C 1
ATOM 4154 O O . TRP C 1 102 ? 41.927 10.262 -50.487 1.00 14.48 70 TRP C O 1
ATOM 4165 N N . GLN C 1 103 ? 43.764 9.945 -49.234 1.00 19.41 71 GLN C N 1
ATOM 4166 C CA . GLN C 1 103 ? 44.284 11.283 -49.523 1.00 15.78 71 GLN C CA 1
ATOM 4167 C C . GLN C 1 103 ? 44.529 11.432 -51.028 1.00 19.08 71 GLN C C 1
ATOM 4168 O O . GLN C 1 103 ? 44.276 12.490 -51.608 1.00 19.23 71 GLN C O 1
ATOM 4174 N N . LYS C 1 104 ? 45.004 10.364 -51.661 1.00 18.94 72 LYS C N 1
ATOM 4175 C CA . LYS C 1 104 ? 45.229 10.378 -53.110 1.00 19.01 72 LYS C CA 1
ATOM 4176 C C . LYS C 1 104 ? 43.928 10.663 -53.882 1.00 17.65 72 LYS C C 1
ATOM 4177 O O . LYS C 1 104 ? 43.903 11.510 -54.786 1.00 14.65 72 LYS C O 1
ATOM 4183 N N . VAL C 1 105 ? 42.854 9.966 -53.514 1.00 16.40 73 VAL C N 1
ATOM 4184 C CA . VAL C 1 105 ? 41.563 10.138 -54.174 1.00 16.38 73 VAL C CA 1
ATOM 4185 C C . VAL C 1 105 ? 40.968 11.525 -53.930 1.00 15.53 73 VAL C C 1
ATOM 4186 O O . VAL C 1 105 ? 40.519 12.187 -54.873 1.00 17.12 73 VAL C O 1
ATOM 4190 N N . ILE C 1 106 ? 40.964 11.972 -52.676 1.00 17.48 74 ILE C N 1
ATOM 4191 C CA . ILE C 1 106 ? 40.537 13.342 -52.357 1.00 16.82 74 ILE C CA 1
ATOM 4192 C C . ILE C 1 106 ? 41.296 14.405 -53.177 1.00 21.51 74 ILE C C 1
ATOM 4193 O O . ILE C 1 106 ? 40.683 15.317 -53.764 1.00 15.85 74 ILE C O 1
ATOM 4198 N N . ASP C 1 107 ? 42.625 14.303 -53.212 1.00 18.51 75 ASP C N 1
ATOM 4199 C CA . ASP C 1 107 ? 43.431 15.267 -53.974 1.00 19.71 75 ASP C CA 1
ATOM 4200 C C . ASP C 1 107 ? 43.080 15.261 -55.458 1.00 18.10 75 ASP C C 1
ATOM 4201 O O . ASP C 1 107 ? 42.964 16.317 -56.086 1.00 19.82 75 ASP C O 1
ATOM 4206 N N . ALA C 1 108 ? 42.916 14.070 -56.026 1.00 16.62 76 ALA C N 1
ATOM 4207 C CA . ALA C 1 108 ? 42.592 13.957 -57.445 1.00 19.38 76 ALA C CA 1
ATOM 4208 C C . ALA C 1 108 ? 41.191 14.509 -57.742 1.00 18.50 76 ALA C C 1
ATOM 4209 O O . ALA C 1 108 ? 40.963 15.128 -58.788 1.00 14.74 76 ALA C O 1
ATOM 4211 N N . THR C 1 109 ? 40.249 14.274 -56.833 1.00 18.61 77 THR C N 1
ATOM 4212 C CA . THR C 1 109 ? 38.888 14.787 -57.002 1.00 16.33 77 THR C CA 1
ATOM 4213 C C . THR C 1 109 ? 38.881 16.315 -56.973 1.00 18.73 77 THR C C 1
ATOM 4214 O O . THR C 1 109 ? 38.221 16.965 -57.793 1.00 20.12 77 THR C O 1
ATOM 4218 N N . ILE C 1 110 ? 39.615 16.895 -56.030 1.00 17.64 78 ILE C N 1
ATOM 4219 C CA . ILE C 1 110 ? 39.676 18.355 -55.927 1.00 17.24 78 ILE C CA 1
ATOM 4220 C C . ILE C 1 110 ? 40.422 18.987 -57.107 1.00 21.43 78 ILE C C 1
ATOM 4221 O O . ILE C 1 110 ? 40.023 20.036 -57.605 1.00 21.87 78 ILE C O 1
ATOM 4226 N N . ALA C 1 111 ? 41.483 18.345 -57.581 1.00 22.94 79 ALA C N 1
ATOM 4227 C CA . ALA C 1 111 ? 42.192 18.887 -58.743 1.00 22.13 79 ALA C CA 1
ATOM 4228 C C . ALA C 1 111 ? 41.291 18.879 -59.979 1.00 20.86 79 ALA C C 1
ATOM 4229 O O . ALA C 1 111 ? 41.259 19.848 -60.753 1.00 19.70 79 ALA C O 1
ATOM 4231 N N . LYS C 1 112 ? 40.546 17.790 -60.156 1.00 18.12 80 LYS C N 1
ATOM 4232 C CA . LYS C 1 112 ? 39.674 17.644 -61.325 1.00 19.35 80 LYS C CA 1
ATOM 4233 C C . LYS C 1 112 ? 38.395 18.486 -61.227 1.00 21.75 80 LYS C C 1
ATOM 4234 O O . LYS C 1 112 ? 38.047 19.207 -62.168 1.00 18.98 80 LYS C O 1
ATOM 4240 N N . PHE C 1 113 ? 37.710 18.413 -60.086 1.00 18.44 81 PHE C N 1
ATOM 4241 C CA . PHE C 1 113 ? 36.365 18.975 -59.971 1.00 17.74 81 PHE C CA 1
ATOM 4242 C C . PHE C 1 113 ? 36.225 20.074 -58.915 1.00 21.10 81 PHE C C 1
ATOM 4243 O O . PHE C 1 113 ? 35.159 20.700 -58.818 1.00 19.28 81 PHE C O 1
ATOM 4251 N N . GLY C 1 114 ? 37.272 20.294 -58.117 1.00 20.40 82 GLY C N 1
ATOM 4252 C CA . GLY C 1 114 ? 37.330 21.451 -57.228 1.00 20.84 82 GLY C CA 1
ATOM 4253 C C . GLY C 1 114 ? 36.619 21.334 -55.886 1.00 18.92 82 GLY C C 1
ATOM 4254 O O . GLY C 1 114 ? 36.695 22.261 -55.072 1.00 19.63 82 GLY C O 1
ATOM 4255 N N . ARG C 1 115 ? 35.937 20.211 -55.651 1.00 16.91 83 ARG C N 1
ATOM 4256 C CA . ARG C 1 115 ? 35.104 20.058 -54.456 1.00 17.43 83 ARG C CA 1
ATOM 4257 C C . ARG C 1 115 ? 34.661 18.612 -54.254 1.00 18.40 83 ARG C C 1
ATOM 4258 O O . ARG C 1 115 ? 34.787 17.778 -55.157 1.00 13.60 83 ARG C O 1
ATOM 4266 N N . VAL C 1 116 ? 34.143 18.330 -53.059 1.00 17.56 84 VAL C N 1
ATOM 4267 C CA . VAL C 1 116 ? 33.581 17.026 -52.730 1.00 14.69 84 VAL C CA 1
ATOM 4268 C C . VAL C 1 116 ? 32.248 17.249 -52.004 1.00 17.50 84 VAL C C 1
ATOM 4269 O O . VAL C 1 116 ? 32.202 17.958 -50.989 1.00 13.41 84 VAL C O 1
ATOM 4273 N N . ASP C 1 117 ? 31.171 16.662 -52.528 1.00 15.23 85 ASP C N 1
ATOM 4274 C CA . ASP C 1 117 ? 29.841 16.802 -51.930 1.00 15.50 85 ASP C CA 1
ATOM 4275 C C . ASP C 1 117 ? 29.278 15.497 -51.369 1.00 15.31 85 ASP C C 1
ATOM 4276 O O . ASP C 1 117 ? 28.494 15.496 -50.415 1.00 15.92 85 ASP C O 1
ATOM 4281 N N . ILE C 1 118 ? 29.653 14.385 -51.990 1.00 15.99 86 ILE C N 1
ATOM 4282 C CA . ILE C 1 118 ? 29.079 13.092 -51.641 1.00 12.46 86 ILE C CA 1
ATOM 4283 C C . ILE C 1 118 ? 30.162 12.027 -51.635 1.00 11.95 86 ILE C C 1
ATOM 4284 O O . ILE C 1 118 ? 30.987 11.968 -52.558 1.00 11.40 86 ILE C O 1
ATOM 4289 N N . LEU C 1 119 ? 30.152 11.173 -50.613 1.00 12.81 87 LEU C N 1
ATOM 4290 C CA . LEU C 1 119 ? 30.984 9.980 -50.630 1.00 13.39 87 LEU C CA 1
ATOM 4291 C C . LEU C 1 119 ? 30.110 8.734 -50.543 1.00 16.49 87 LEU C C 1
ATOM 4292 O O . LEU C 1 119 ? 29.316 8.589 -49.608 1.00 15.42 87 LEU C O 1
ATOM 4297 N N . VAL C 1 120 ? 30.252 7.842 -51.521 1.00 11.96 88 VAL C N 1
ATOM 4298 C CA . VAL C 1 120 ? 29.612 6.531 -51.446 1.00 14.22 88 VAL C CA 1
ATOM 4299 C C . VAL C 1 120 ? 30.666 5.445 -51.202 1.00 14.15 88 VAL C C 1
ATOM 4300 O O . VAL C 1 120 ? 31.452 5.107 -52.099 1.00 14.21 88 VAL C O 1
ATOM 4304 N N . ASN C 1 121 ? 30.688 4.926 -49.976 1.00 13.78 89 ASN C N 1
ATOM 4305 C CA . ASN C 1 121 ? 31.563 3.826 -49.591 1.00 13.67 89 ASN C CA 1
ATOM 4306 C C . ASN C 1 121 ? 30.940 2.521 -50.040 1.00 18.75 89 ASN C C 1
ATOM 4307 O O . ASN C 1 121 ? 30.166 1.908 -49.298 1.00 17.01 89 ASN C O 1
ATOM 4312 N N . ASN C 1 122 ? 31.286 2.077 -51.241 1.00 15.88 90 ASN C N 1
ATOM 4313 C CA . ASN C 1 122 ? 30.604 0.928 -51.802 1.00 16.27 90 ASN C CA 1
ATOM 4314 C C . ASN C 1 122 ? 31.517 -0.290 -51.953 1.00 21.00 90 ASN C C 1
ATOM 4315 O O . ASN C 1 122 ? 31.044 -1.420 -52.036 1.00 20.57 90 ASN C O 1
ATOM 4320 N N . ALA C 1 123 ? 32.826 -0.051 -51.955 1.00 21.75 91 ALA C N 1
ATOM 4321 C CA . ALA C 1 123 ? 33.811 -1.120 -52.119 1.00 21.53 91 ALA C CA 1
ATOM 4322 C C . ALA C 1 123 ? 33.749 -2.079 -50.941 1.00 25.93 91 ALA C C 1
ATOM 4323 O O . ALA C 1 123 ? 33.473 -1.666 -49.810 1.00 21.55 91 ALA C O 1
ATOM 4325 N N . GLY C 1 124 ? 34.006 -3.358 -51.199 1.00 25.79 92 GLY C N 1
ATOM 4326 C CA . GLY C 1 124 ? 33.861 -4.371 -50.164 1.00 29.83 92 GLY C CA 1
ATOM 4327 C C . GLY C 1 124 ? 34.247 -5.777 -50.600 1.00 34.60 92 GLY C C 1
ATOM 4328 O O . GLY C 1 124 ? 34.439 -6.045 -51.791 1.00 33.23 92 GLY C O 1
ATOM 4329 N N . ILE C 1 125 ? 34.371 -6.672 -49.623 1.00 30.62 93 ILE C N 1
ATOM 4330 C CA . ILE C 1 125 ? 34.712 -8.075 -49.867 1.00 34.43 93 ILE C CA 1
ATOM 4331 C C . ILE C 1 125 ? 33.532 -8.949 -49.456 1.00 32.16 93 ILE C C 1
ATOM 4332 O O . ILE C 1 125 ? 32.850 -8.644 -48.472 1.00 31.82 93 ILE C O 1
ATOM 4337 N N . GLY C 1 126 ? 33.280 -10.028 -50.197 1.00 34.44 94 GLY C N 1
ATOM 4338 C CA . GLY C 1 126 ? 32.185 -10.929 -49.867 1.00 33.65 94 GLY C CA 1
ATOM 4339 C C . GLY C 1 126 ? 32.505 -11.909 -48.746 1.00 30.09 94 GLY C C 1
ATOM 4340 O O . GLY C 1 126 ? 33.625 -11.938 -48.233 1.00 32.22 94 GLY C O 1
ATOM 4341 N N . GLY C 1 127 ? 31.521 -12.719 -48.368 1.00 32.14 95 GLY C N 1
ATOM 4342 C CA . GLY C 1 127 ? 31.721 -13.715 -47.330 1.00 34.65 95 GLY C CA 1
ATOM 4343 C C . GLY C 1 127 ? 32.253 -15.058 -47.814 1.00 38.29 95 GLY C C 1
ATOM 4344 O O . GLY C 1 127 ? 32.306 -15.317 -49.022 1.00 37.01 95 GLY C O 1
ATOM 4345 N N . VAL C 1 128 ? 32.653 -15.900 -46.856 1.00 32.69 96 VAL C N 1
ATOM 4346 C CA . VAL C 1 128 ? 33.092 -17.275 -47.100 1.00 34.58 96 VAL C CA 1
ATOM 4347 C C . VAL C 1 128 ? 32.374 -18.211 -46.115 1.00 33.91 96 VAL C C 1
ATOM 4348 O O . VAL C 1 128 ? 31.913 -17.765 -45.062 1.00 30.67 96 VAL C O 1
ATOM 4352 N N . ASN C 1 129 ? 32.288 -19.501 -46.439 1.00 33.58 97 ASN C N 1
ATOM 4353 C CA . ASN C 1 129 ? 31.535 -20.448 -45.602 1.00 33.72 97 ASN C CA 1
ATOM 4354 C C . ASN C 1 129 ? 32.377 -21.319 -44.658 1.00 36.09 97 ASN C C 1
ATOM 4355 O O . ASN C 1 129 ? 31.882 -22.306 -44.106 1.00 36.43 97 ASN C O 1
ATOM 4360 N N . THR C 1 130 ? 33.640 -20.954 -44.469 1.00 32.32 98 THR C N 1
ATOM 4361 C CA . THR C 1 130 ? 34.554 -21.778 -43.685 1.00 36.65 98 THR C CA 1
ATOM 4362 C C . THR C 1 130 ? 34.357 -21.594 -42.170 1.00 32.62 98 THR C C 1
ATOM 4363 O O . THR C 1 130 ? 33.849 -20.562 -41.724 1.00 31.50 98 THR C O 1
ATOM 4367 N N . ALA C 1 131 ? 34.749 -22.603 -41.390 1.00 25.89 99 ALA C N 1
ATOM 4368 C CA . ALA C 1 131 ? 34.510 -22.626 -39.935 1.00 25.95 99 ALA C CA 1
ATOM 4369 C C . ALA C 1 131 ? 35.231 -21.512 -39.175 1.00 26.58 99 ALA C C 1
ATOM 4370 O O . ALA C 1 131 ? 36.403 -21.235 -39.436 1.00 22.43 99 ALA C O 1
ATOM 4372 N N . ILE C 1 132 ? 34.541 -20.897 -38.215 1.00 23.09 100 ILE C N 1
ATOM 4373 C CA . ILE C 1 132 ? 35.134 -19.793 -37.467 1.00 20.10 100 ILE C CA 1
ATOM 4374 C C . ILE C 1 132 ? 36.450 -20.180 -36.794 1.00 20.05 100 ILE C C 1
ATOM 4375 O O . ILE C 1 132 ? 37.401 -19.403 -36.802 1.00 23.52 100 ILE C O 1
ATOM 4380 N N . GLU C 1 133 ? 36.522 -21.382 -36.230 1.00 24.44 101 GLU C N 1
ATOM 4381 C CA . GLU C 1 133 ? 37.718 -21.764 -35.475 1.00 25.01 101 GLU C CA 1
ATOM 4382 C C . GLU C 1 133 ? 38.905 -22.085 -36.390 1.00 24.81 101 GLU C C 1
ATOM 4383 O O . GLU C 1 133 ? 40.047 -22.181 -35.931 1.00 28.07 101 GLU C O 1
ATOM 4389 N N . ASP C 1 134 ? 38.632 -22.224 -37.684 1.00 25.22 102 ASP C N 1
ATOM 4390 C CA . ASP C 1 134 ? 39.693 -22.413 -38.673 1.00 26.05 102 ASP C CA 1
ATOM 4391 C C . ASP C 1 134 ? 40.117 -21.110 -39.356 1.00 30.83 102 ASP C C 1
ATOM 4392 O O . ASP C 1 134 ? 40.963 -21.136 -40.250 1.00 27.00 102 ASP C O 1
ATOM 4397 N N . LEU C 1 135 ? 39.525 -19.982 -38.958 1.00 26.66 103 LEU C N 1
ATOM 4398 C CA . LEU C 1 135 ? 39.845 -18.694 -39.590 1.00 23.94 103 LEU C CA 1
ATOM 4399 C C . LEU C 1 135 ? 41.177 -18.105 -39.109 1.00 23.81 103 LEU C C 1
ATOM 4400 O O . LEU C 1 135 ? 41.357 -17.833 -37.912 1.00 21.85 103 LEU C O 1
ATOM 4405 N N . ASP C 1 136 ? 42.110 -17.916 -40.043 1.00 26.95 104 ASP C N 1
ATOM 4406 C CA . ASP C 1 136 ? 43.383 -17.265 -39.730 1.00 26.52 104 ASP C CA 1
ATOM 4407 C C . ASP C 1 136 ? 43.126 -15.808 -39.394 1.00 23.26 104 ASP C C 1
ATOM 4408 O O . ASP C 1 136 ? 42.280 -15.174 -40.024 1.00 22.29 104 ASP C O 1
ATOM 4413 N N . LEU C 1 137 ? 43.856 -15.278 -38.417 1.00 21.79 105 LEU C N 1
ATOM 4414 C CA . LEU C 1 137 ? 43.712 -13.877 -38.029 1.00 24.17 105 LEU C CA 1
ATOM 4415 C C . LEU C 1 137 ? 43.910 -12.950 -39.225 1.00 27.88 105 LEU C C 1
ATOM 4416 O O . LEU C 1 137 ? 43.203 -11.949 -39.360 1.00 22.68 105 LEU C O 1
ATOM 4421 N N . ALA C 1 138 ? 44.851 -13.294 -40.105 1.00 24.79 106 ALA C N 1
ATOM 4422 C CA . ALA C 1 138 ? 45.134 -12.453 -41.267 1.00 25.85 106 ALA C CA 1
ATOM 4423 C C . ALA C 1 138 ? 43.901 -12.321 -42.161 1.00 23.43 106 ALA C C 1
ATOM 4424 O O . ALA C 1 138 ? 43.645 -11.250 -42.726 1.00 24.42 106 ALA C O 1
ATOM 4426 N N . ASP C 1 139 ? 43.140 -13.406 -42.289 1.00 22.44 107 ASP C N 1
ATOM 4427 C CA . ASP C 1 139 ? 41.935 -13.382 -43.118 1.00 23.32 107 ASP C CA 1
ATOM 4428 C C . ASP C 1 139 ? 40.779 -12.658 -42.414 1.00 27.06 107 ASP C C 1
ATOM 4429 O O . ASP C 1 139 ? 39.964 -12.002 -43.066 1.00 22.56 107 ASP C O 1
ATOM 4434 N N . TRP C 1 140 ? 40.696 -12.791 -41.092 1.00 22.89 108 TRP C N 1
ATOM 4435 C CA . TRP C 1 140 ? 39.763 -11.971 -40.326 1.00 22.61 108 TRP C CA 1
ATOM 4436 C C . TRP C 1 140 ? 40.121 -10.502 -40.525 1.00 23.51 108 TRP C C 1
ATOM 4437 O O . TRP C 1 140 ? 39.255 -9.670 -40.830 1.00 19.96 108 TRP C O 1
ATOM 4448 N N . GLN C 1 141 ? 41.403 -10.185 -40.370 1.00 22.05 109 GLN C N 1
ATOM 4449 C CA . GLN C 1 141 ? 41.840 -8.785 -40.351 1.00 20.68 109 GLN C CA 1
ATOM 4450 C C . GLN C 1 141 ? 41.646 -8.091 -41.696 1.00 21.23 109 GLN C C 1
ATOM 4451 O O . GLN C 1 141 ? 41.249 -6.926 -41.752 1.00 22.24 109 GLN C O 1
ATOM 4457 N N . LYS C 1 142 ? 41.918 -8.809 -42.780 1.00 23.43 110 LYS C N 1
ATOM 4458 C CA . LYS C 1 142 ? 41.724 -8.262 -44.120 1.00 24.11 110 LYS C CA 1
ATOM 4459 C C . LYS C 1 142 ? 40.265 -7.855 -44.344 1.00 24.79 110 LYS C C 1
ATOM 4460 O O . LYS C 1 142 ? 39.995 -6.850 -44.999 1.00 19.22 110 LYS C O 1
ATOM 4466 N N . VAL C 1 143 ? 39.324 -8.625 -43.797 1.00 22.95 111 VAL C N 1
ATOM 4467 C CA . VAL C 1 143 ? 37.907 -8.287 -43.968 1.00 20.63 111 VAL C CA 1
ATOM 4468 C C . VAL C 1 143 ? 37.539 -7.056 -43.139 1.00 21.72 111 VAL C C 1
ATOM 4469 O O . VAL C 1 143 ? 36.844 -6.151 -43.627 1.00 21.16 111 VAL C O 1
ATOM 4473 N N . ILE C 1 144 ? 38.006 -7.014 -41.892 1.00 18.36 112 ILE C N 1
ATOM 4474 C CA . ILE C 1 144 ? 37.767 -5.845 -41.044 1.00 20.77 112 ILE C CA 1
ATOM 4475 C C . ILE C 1 144 ? 38.387 -4.602 -41.705 1.00 19.55 112 ILE C C 1
ATOM 4476 O O . ILE C 1 144 ? 37.766 -3.534 -41.749 1.00 19.41 112 ILE C O 1
ATOM 4481 N N . ASP C 1 145 ? 39.595 -4.755 -42.245 1.00 17.69 113 ASP C N 1
ATOM 4482 C CA . ASP C 1 145 ? 40.287 -3.640 -42.897 1.00 20.85 113 ASP C CA 1
ATOM 4483 C C . ASP C 1 145 ? 39.498 -3.064 -44.069 1.00 21.68 113 ASP C C 1
ATOM 4484 O O . ASP C 1 145 ? 39.372 -1.843 -44.197 1.00 20.77 113 ASP C O 1
ATOM 4489 N N . VAL C 1 146 ? 38.970 -3.938 -44.926 1.00 19.93 114 VAL C N 1
ATOM 4490 C CA . VAL C 1 146 ? 38.313 -3.484 -46.155 1.00 20.79 114 VAL C CA 1
ATOM 4491 C C . VAL C 1 146 ? 36.838 -3.129 -45.959 1.00 20.64 114 VAL C C 1
ATOM 4492 O O . VAL C 1 146 ? 36.340 -2.174 -46.554 1.00 22.64 114 VAL C O 1
ATOM 4496 N N . ASN C 1 147 ? 36.144 -3.882 -45.112 1.00 20.65 115 ASN C N 1
ATOM 4497 C CA . ASN C 1 147 ? 34.700 -3.704 -44.947 1.00 19.68 115 ASN C CA 1
ATOM 4498 C C . ASN C 1 147 ? 34.284 -2.810 -43.777 1.00 25.96 115 ASN C C 1
ATOM 4499 O O . ASN C 1 147 ? 33.111 -2.450 -43.665 1.00 22.18 115 ASN C O 1
ATOM 4504 N N . LEU C 1 148 ? 35.222 -2.476 -42.889 1.00 19.27 116 LEU C N 1
ATOM 4505 C CA . LEU C 1 148 ? 34.877 -1.671 -41.714 1.00 20.55 116 LEU C CA 1
ATOM 4506 C C . LEU C 1 148 ? 35.791 -0.458 -41.556 1.00 17.77 116 LEU C C 1
ATOM 4507 O O . LEU C 1 148 ? 35.360 0.696 -41.720 1.00 17.88 116 LEU C O 1
ATOM 4512 N N . THR C 1 149 ? 37.060 -0.710 -41.263 1.00 15.98 117 THR C N 1
ATOM 4513 C CA . THR C 1 149 ? 38.015 0.385 -41.103 1.00 16.43 117 THR C CA 1
ATOM 4514 C C . THR C 1 149 ? 38.061 1.302 -42.330 1.00 16.12 117 THR C C 1
ATOM 4515 O O . THR C 1 149 ? 38.193 2.522 -42.204 1.00 16.86 117 THR C O 1
ATOM 4519 N N . ALA C 1 150 ? 37.937 0.714 -43.516 1.00 17.45 118 ALA C N 1
ATOM 4520 C CA . ALA C 1 150 ? 37.921 1.495 -44.748 1.00 15.68 118 ALA C CA 1
ATOM 4521 C C . ALA C 1 150 ? 36.800 2.536 -44.745 1.00 17.44 118 ALA C C 1
ATOM 4522 O O . ALA C 1 150 ? 36.995 3.674 -45.201 1.00 16.77 118 ALA C O 1
ATOM 4524 N N . ASN C 1 151 ? 35.631 2.151 -44.235 1.00 15.72 119 ASN C N 1
ATOM 4525 C CA . ASN C 1 151 ? 34.507 3.077 -44.136 1.00 18.77 119 ASN C CA 1
ATOM 4526 C C . ASN C 1 151 ? 34.839 4.246 -43.211 1.00 18.25 119 ASN C C 1
ATOM 4527 O O . ASN C 1 151 ? 34.528 5.400 -43.523 1.00 18.16 119 ASN C O 1
ATOM 4532 N N . PHE C 1 152 ? 35.481 3.958 -42.079 1.00 17.44 120 PHE C N 1
ATOM 4533 C CA . PHE C 1 152 ? 35.909 5.033 -41.187 1.00 15.83 120 PHE C CA 1
ATOM 4534 C C . PHE C 1 152 ? 36.913 5.949 -41.887 1.00 17.35 120 PHE C C 1
ATOM 4535 O O . PHE C 1 152 ? 36.797 7.175 -41.809 1.00 18.64 120 PHE C O 1
ATOM 4543 N N . LEU C 1 153 ? 37.907 5.357 -42.548 1.00 18.02 121 LEU C N 1
ATOM 4544 C CA . LEU C 1 153 ? 38.915 6.156 -43.250 1.00 15.81 121 LEU C CA 1
ATOM 4545 C C . LEU C 1 153 ? 38.274 7.061 -44.300 1.00 17.40 121 LEU C C 1
ATOM 4546 O O . LEU C 1 153 ? 38.663 8.226 -44.450 1.00 16.57 121 LEU C O 1
ATOM 4551 N N . GLY C 1 154 ? 37.281 6.528 -45.014 1.00 19.85 122 GLY C N 1
ATOM 4552 C CA . GLY C 1 154 ? 36.566 7.305 -46.013 1.00 16.07 122 GLY C CA 1
ATOM 4553 C C . GLY C 1 154 ? 35.734 8.431 -45.426 1.00 16.90 122 GLY C C 1
ATOM 4554 O O . GLY C 1 154 ? 35.798 9.566 -45.927 1.00 15.46 122 GLY C O 1
ATOM 4555 N N . GLU C 1 155 ? 34.939 8.132 -44.392 1.00 15.85 123 GLU C N 1
ATOM 4556 C CA . GLU C 1 155 ? 34.147 9.173 -43.731 1.00 15.29 123 GLU C CA 1
ATOM 4557 C C . GLU C 1 155 ? 35.032 10.339 -43.311 1.00 13.59 123 GLU C C 1
ATOM 4558 O O . GLU C 1 155 ? 34.720 11.506 -43.550 1.00 15.48 123 GLU C O 1
ATOM 4564 N N . LYS C 1 156 ? 36.145 10.011 -42.676 1.00 14.52 124 LYS C N 1
ATOM 4565 C CA . LYS C 1 156 ? 37.051 11.024 -42.149 1.00 12.69 124 LYS C CA 1
ATOM 4566 C C . LYS C 1 156 ? 37.628 11.886 -43.283 1.00 17.62 124 LYS C C 1
ATOM 4567 O O . LYS C 1 156 ? 37.661 13.127 -43.188 1.00 15.42 124 LYS C O 1
ATOM 4573 N N . ALA C 1 157 ? 38.060 11.231 -44.360 1.00 15.27 125 ALA C N 1
ATOM 4574 C CA . ALA C 1 157 ? 38.585 11.942 -45.525 1.00 17.77 125 ALA C CA 1
ATOM 4575 C C . ALA C 1 157 ? 37.516 12.829 -46.160 1.00 16.21 125 ALA C C 1
ATOM 4576 O O . ALA C 1 157 ? 37.772 13.987 -46.501 1.00 14.04 125 ALA C O 1
ATOM 4578 N N . ALA C 1 158 ? 36.314 12.281 -46.309 1.00 14.68 126 ALA C N 1
ATOM 4579 C CA . ALA C 1 158 ? 35.218 13.021 -46.911 1.00 15.89 126 ALA C CA 1
ATOM 4580 C C . ALA C 1 158 ? 34.840 14.230 -46.054 1.00 16.05 126 ALA C C 1
ATOM 4581 O O . ALA C 1 158 ? 34.646 15.346 -46.572 1.00 18.44 126 ALA C O 1
ATOM 4583 N N . ILE C 1 159 ? 34.714 14.012 -44.744 1.00 14.73 127 ILE C N 1
ATOM 4584 C CA . ILE C 1 159 ? 34.333 15.090 -43.846 1.00 14.99 127 ILE C CA 1
ATOM 4585 C C . ILE C 1 159 ? 35.319 16.245 -43.955 1.00 16.45 127 ILE C C 1
ATOM 4586 O O . ILE C 1 159 ? 34.917 17.407 -44.053 1.00 16.21 127 ILE C O 1
ATOM 4591 N N . LYS C 1 160 ? 36.611 15.935 -43.960 1.00 15.89 128 LYS C N 1
ATOM 4592 C CA . LYS C 1 160 ? 37.597 16.997 -44.082 1.00 18.94 128 LYS C CA 1
ATOM 4593 C C . LYS C 1 160 ? 37.460 17.733 -45.415 1.00 19.09 128 LYS C C 1
ATOM 4594 O O . LYS C 1 160 ? 37.513 18.960 -45.457 1.00 15.32 128 LYS C O 1
ATOM 4600 N N . ALA C 1 161 ? 37.261 16.989 -46.498 1.00 19.04 129 ALA C N 1
ATOM 4601 C CA . ALA C 1 161 ? 37.128 17.601 -47.816 1.00 14.92 129 ALA C CA 1
ATOM 4602 C C . ALA C 1 161 ? 35.843 18.439 -47.915 1.00 17.50 129 ALA C C 1
ATOM 4603 O O . ALA C 1 161 ? 35.802 19.465 -48.612 1.00 16.27 129 ALA C O 1
ATOM 4605 N N . MET C 1 162 ? 34.795 18.016 -47.220 1.00 16.44 130 MET C N 1
ATOM 4606 C CA . MET C 1 162 ? 33.533 18.759 -47.248 1.00 14.79 130 MET C CA 1
ATOM 4607 C C . MET C 1 162 ? 33.617 20.065 -46.465 1.00 15.66 130 MET C C 1
ATOM 4608 O O . MET C 1 162 ? 33.059 21.086 -46.880 1.00 17.16 130 MET C O 1
ATOM 4613 N N . LYS C 1 163 ? 34.322 20.048 -45.339 1.00 17.32 131 LYS C N 1
ATOM 4614 C CA . LYS C 1 163 ? 34.544 21.297 -44.609 1.00 19.50 131 LYS C CA 1
ATOM 4615 C C . LYS C 1 163 ? 35.409 22.242 -45.445 1.00 22.32 131 LYS C C 1
ATOM 4616 O O . LYS C 1 163 ? 35.178 23.455 -45.486 1.00 20.24 131 LYS C O 1
ATOM 4622 N N . GLN C 1 164 ? 36.391 21.673 -46.139 1.00 18.16 132 GLN C N 1
ATOM 4623 C CA . GLN C 1 164 ? 37.329 22.462 -46.925 1.00 21.46 132 GLN C CA 1
ATOM 4624 C C . GLN C 1 164 ? 36.688 23.045 -48.188 1.00 19.46 132 GLN C C 1
ATOM 4625 O O . GLN C 1 164 ? 36.956 24.191 -48.552 1.00 18.07 132 GLN C O 1
ATOM 4631 N N . THR C 1 165 ? 35.837 22.269 -48.857 1.00 17.44 133 THR C N 1
ATOM 4632 C CA . THR C 1 165 ? 35.378 22.674 -50.194 1.00 19.72 133 THR C CA 1
ATOM 4633 C C . THR C 1 165 ? 33.868 22.861 -50.364 1.00 19.24 133 THR C C 1
ATOM 4634 O O . THR C 1 165 ? 33.426 23.471 -51.340 1.00 16.96 133 THR C O 1
ATOM 4638 N N . ALA C 1 166 ? 33.070 22.331 -49.443 1.00 15.44 134 ALA C N 1
ATOM 4639 C CA . ALA C 1 166 ? 31.615 22.400 -49.614 1.00 20.58 134 ALA C CA 1
ATOM 4640 C C . ALA C 1 166 ? 30.901 23.100 -48.454 1.00 18.73 134 ALA C C 1
ATOM 4641 O O . ALA C 1 166 ? 29.738 22.787 -48.151 1.00 17.89 134 ALA C O 1
ATOM 4643 N N . ASP C 1 167 ? 31.600 24.044 -47.816 1.00 18.27 135 ASP C N 1
ATOM 4644 C CA . ASP C 1 167 ? 31.011 24.878 -46.767 1.00 20.38 135 ASP C CA 1
ATOM 4645 C C . ASP C 1 167 ? 30.475 24.015 -45.620 1.00 22.53 135 ASP C C 1
ATOM 4646 O O . ASP C 1 167 ? 29.465 24.353 -45.005 1.00 20.28 135 ASP C O 1
ATOM 4651 N N . ALA C 1 168 ? 31.174 22.909 -45.347 1.00 19.12 136 ALA C N 1
ATOM 4652 C CA . ALA C 1 168 ? 30.829 21.945 -44.295 1.00 17.27 136 ALA C CA 1
ATOM 4653 C C . ALA C 1 168 ? 29.463 21.284 -44.468 1.00 16.31 136 ALA C C 1
ATOM 4654 O O . ALA C 1 168 ? 28.771 21.013 -43.483 1.00 17.72 136 ALA C O 1
ATOM 4656 N N . LYS C 1 169 ? 29.079 21.016 -45.711 1.00 15.86 137 LYS C N 1
ATOM 4657 C CA . LYS C 1 169 ? 27.836 20.291 -45.981 1.00 19.04 137 LYS C CA 1
ATOM 4658 C C . LYS C 1 169 ? 28.097 19.133 -46.934 1.00 17.44 137 LYS C C 1
ATOM 4659 O O . LYS C 1 169 ? 28.932 19.244 -47.837 1.00 16.64 137 LYS C O 1
ATOM 4665 N N . GLY C 1 170 ? 27.366 18.035 -46.755 1.00 16.73 138 GLY C N 1
ATOM 4666 C CA . GLY C 1 170 ? 27.474 16.917 -47.677 1.00 16.96 138 GLY C CA 1
ATOM 4667 C C . GLY C 1 170 ? 26.736 15.676 -47.222 1.00 15.46 138 GLY C C 1
ATOM 4668 O O . GLY C 1 170 ? 25.978 15.695 -46.233 1.00 13.53 138 GLY C O 1
ATOM 4669 N N . SER C 1 171 ? 26.961 14.588 -47.948 1.00 15.61 139 SER C N 1
ATOM 4670 C CA . SER C 1 171 ? 26.246 13.347 -47.705 1.00 15.10 139 SER C CA 1
ATOM 4671 C C . SER C 1 171 ? 27.184 12.159 -47.865 1.00 17.98 139 SER C C 1
ATOM 4672 O O . SER C 1 171 ? 27.901 12.051 -48.867 1.00 14.87 139 SER C O 1
ATOM 4675 N N . ILE C 1 172 ? 27.168 11.259 -46.885 1.00 15.45 140 ILE C N 1
ATOM 4676 C CA . ILE C 1 172 ? 28.007 10.066 -46.939 1.00 14.10 140 ILE C CA 1
ATOM 4677 C C . ILE C 1 172 ? 27.103 8.845 -46.839 1.00 16.07 140 ILE C C 1
ATOM 4678 O O . ILE C 1 172 ? 26.190 8.794 -45.997 1.00 15.59 140 ILE C O 1
ATOM 4683 N N . ILE C 1 173 ? 27.361 7.871 -47.702 1.00 17.66 141 ILE C N 1
ATOM 4684 C CA . ILE C 1 173 ? 26.550 6.664 -47.774 1.00 14.81 141 ILE C CA 1
ATOM 4685 C C . ILE C 1 173 ? 27.425 5.423 -47.643 1.00 15.66 141 ILE C C 1
ATOM 4686 O O . ILE C 1 173 ? 28.320 5.176 -48.482 1.00 17.23 141 ILE C O 1
ATOM 4691 N N . ASN C 1 174 ? 27.162 4.645 -46.594 1.00 14.62 142 ASN C N 1
ATOM 4692 C CA . ASN C 1 174 ? 27.864 3.389 -46.357 1.00 12.89 142 ASN C CA 1
ATOM 4693 C C . ASN C 1 174 ? 27.037 2.201 -46.836 1.00 18.05 142 ASN C C 1
ATOM 4694 O O . ASN C 1 174 ? 26.029 1.847 -46.217 1.00 15.92 142 ASN C O 1
ATOM 4699 N N . VAL C 1 175 ? 27.476 1.580 -47.926 1.00 15.55 143 VAL C N 1
ATOM 4700 C CA . VAL C 1 175 ? 26.737 0.476 -48.537 1.00 16.19 143 VAL C CA 1
ATOM 4701 C C . VAL C 1 175 ? 27.224 -0.876 -48.017 1.00 20.11 143 VAL C C 1
ATOM 4702 O O . VAL C 1 175 ? 28.424 -1.180 -48.092 1.00 18.05 143 VAL C O 1
ATOM 4706 N N . SER C 1 176 ? 26.301 -1.691 -47.504 1.00 16.35 144 SER C N 1
ATOM 4707 C CA . SER C 1 176 ? 26.642 -3.076 -47.148 1.00 26.05 144 SER C CA 1
ATOM 4708 C C . SER C 1 176 ? 25.458 -4.012 -47.384 1.00 19.42 144 SER C C 1
ATOM 4709 O O . SER C 1 176 ? 24.351 -3.759 -46.895 1.00 16.21 144 SER C O 1
ATOM 4712 N N . SER C 1 177 ? 25.703 -5.092 -48.122 1.00 21.10 145 SER C N 1
ATOM 4713 C CA . SER C 1 177 ? 24.648 -6.022 -48.528 1.00 22.25 145 SER C CA 1
ATOM 4714 C C . SER C 1 177 ? 23.931 -6.664 -47.343 1.00 19.62 145 SER C C 1
ATOM 4715 O O . SER C 1 177 ? 24.524 -6.862 -46.278 1.00 17.73 145 SER C O 1
ATOM 4718 N N . VAL C 1 178 ? 22.660 -7.004 -47.541 1.00 18.45 146 VAL C N 1
ATOM 4719 C CA . VAL C 1 178 ? 21.889 -7.712 -46.520 1.00 20.59 146 VAL C CA 1
ATOM 4720 C C . VAL C 1 178 ? 22.572 -9.031 -46.157 1.00 25.06 146 VAL C C 1
ATOM 4721 O O . VAL C 1 178 ? 22.739 -9.349 -44.976 1.00 21.99 146 VAL C O 1
ATOM 4725 N N . ALA C 1 179 ? 22.981 -9.781 -47.181 1.00 25.69 147 ALA C N 1
ATOM 4726 C CA . ALA C 1 179 ? 23.702 -11.038 -46.973 1.00 31.59 147 ALA C CA 1
ATOM 4727 C C . ALA C 1 179 ? 24.974 -11.107 -47.817 1.00 33.05 147 ALA C C 1
ATOM 4728 O O . ALA C 1 179 ? 25.025 -10.560 -48.925 1.00 29.03 147 ALA C O 1
ATOM 4730 N N . GLY C 1 180 ? 25.995 -11.783 -47.294 1.00 32.71 148 GLY C N 1
ATOM 4731 C CA . GLY C 1 180 ? 27.211 -12.026 -48.055 1.00 36.74 148 GLY C CA 1
ATOM 4732 C C . GLY C 1 180 ? 27.250 -13.464 -48.542 1.00 39.76 148 GLY C C 1
ATOM 4733 O O . GLY C 1 180 ? 27.919 -13.786 -49.527 1.00 43.41 148 GLY C O 1
ATOM 4734 N N . LEU C 1 181 ? 26.519 -14.327 -47.839 1.00 35.51 149 LEU C N 1
ATOM 4735 C CA . LEU C 1 181 ? 26.420 -15.743 -48.180 1.00 41.35 149 LEU C CA 1
ATOM 4736 C C . LEU C 1 181 ? 24.975 -16.103 -48.513 1.00 38.02 149 LEU C C 1
ATOM 4737 O O . LEU C 1 181 ? 24.043 -15.465 -48.017 1.00 40.68 149 LEU C O 1
ATOM 4742 N N . VAL C 1 182 ? 24.789 -17.135 -49.332 1.00 35.72 150 VAL C N 1
ATOM 4743 C CA . VAL C 1 182 ? 23.443 -17.574 -49.702 1.00 38.87 150 VAL C CA 1
ATOM 4744 C C . VAL C 1 182 ? 22.716 -18.282 -48.554 1.00 43.29 150 VAL C C 1
ATOM 4745 O O . VAL C 1 182 ? 21.490 -18.175 -48.421 1.00 48.04 150 VAL C O 1
ATOM 4749 N N . GLY C 1 183 ? 23.466 -18.990 -47.715 1.00 39.03 151 GLY C N 1
ATOM 4750 C CA . GLY C 1 183 ? 22.865 -19.693 -46.592 1.00 42.00 151 GLY C CA 1
ATOM 4751 C C . GLY C 1 183 ? 22.609 -18.813 -45.375 1.00 39.84 151 GLY C C 1
ATOM 4752 O O . GLY C 1 183 ? 22.270 -17.630 -45.498 1.00 37.82 151 GLY C O 1
ATOM 4753 N N . LEU C 1 184 ? 22.752 -19.399 -44.189 1.00 38.24 152 LEU C N 1
ATOM 4754 C CA . LEU C 1 184 ? 22.713 -18.637 -42.942 1.00 34.60 152 LEU C CA 1
ATOM 4755 C C . LEU C 1 184 ? 23.907 -17.682 -42.893 1.00 28.87 152 LEU C C 1
ATOM 4756 O O . LEU C 1 184 ? 24.968 -17.998 -43.440 1.00 29.25 152 LEU C O 1
ATOM 4761 N N . PRO C 1 185 ? 23.750 -16.515 -42.232 1.00 25.49 153 PRO C N 1
ATOM 4762 C CA . PRO C 1 185 ? 24.889 -15.591 -42.137 1.00 28.74 153 PRO C CA 1
ATOM 4763 C C . PRO C 1 185 ? 25.916 -16.103 -41.129 1.00 24.52 153 PRO C C 1
ATOM 4764 O O . PRO C 1 185 ? 25.905 -15.689 -39.961 1.00 22.35 153 PRO C O 1
ATOM 4768 N N . ILE C 1 186 ? 26.808 -16.981 -41.596 1.00 23.21 154 ILE C N 1
ATOM 4769 C CA . ILE C 1 186 ? 27.723 -17.705 -40.720 1.00 21.22 154 ILE C CA 1
ATOM 4770 C C . ILE C 1 186 ? 29.159 -17.179 -40.739 1.00 23.55 154 ILE C C 1
ATOM 4771 O O . ILE C 1 186 ? 30.011 -17.677 -39.993 1.00 21.41 154 ILE C O 1
ATOM 4776 N N . ASP C 1 187 ? 29.437 -16.200 -41.598 1.00 25.39 155 ASP C N 1
ATOM 4777 C CA . ASP C 1 187 ? 30.796 -15.677 -41.733 1.00 24.36 155 ASP C CA 1
ATOM 4778 C C . ASP C 1 187 ? 31.041 -14.642 -40.647 1.00 24.17 155 ASP C C 1
ATOM 4779 O O . ASP C 1 187 ? 30.464 -13.549 -40.683 1.00 25.03 155 ASP C O 1
ATOM 4784 N N . PRO C 1 188 ? 31.928 -14.966 -39.693 1.00 23.67 156 PRO C N 1
ATOM 4785 C CA . PRO C 1 188 ? 32.150 -14.083 -38.542 1.00 21.97 156 PRO C CA 1
ATOM 4786 C C . PRO C 1 188 ? 32.728 -12.728 -38.935 1.00 22.95 156 PRO C C 1
ATOM 4787 O O . PRO C 1 188 ? 32.285 -11.706 -38.413 1.00 21.28 156 PRO C O 1
ATOM 4791 N N . ALA C 1 189 ? 33.710 -12.719 -39.832 1.00 21.61 157 ALA C N 1
ATOM 4792 C CA . ALA C 1 189 ? 34.366 -11.473 -40.205 1.00 21.45 157 ALA C CA 1
ATOM 4793 C C . ALA C 1 189 ? 33.415 -10.612 -41.026 1.00 21.91 157 ALA C C 1
ATOM 4794 O O . ALA C 1 189 ? 33.264 -9.418 -40.764 1.00 19.88 157 ALA C O 1
ATOM 4796 N N . TYR C 1 190 ? 32.765 -11.221 -42.013 1.00 20.56 158 TYR C N 1
ATOM 4797 C CA . TYR C 1 190 ? 31.807 -10.488 -42.828 1.00 22.67 158 TYR C CA 1
ATOM 4798 C C . TYR C 1 190 ? 30.698 -9.874 -41.971 1.00 23.70 158 TYR C C 1
ATOM 4799 O O . TYR C 1 190 ? 30.449 -8.669 -42.050 1.00 22.12 158 TYR C O 1
ATOM 4808 N N . SER C 1 191 ? 30.025 -10.702 -41.170 1.00 21.33 159 SER C N 1
ATOM 4809 C CA . SER C 1 191 ? 28.968 -10.214 -40.290 1.00 24.35 159 SER C CA 1
ATOM 4810 C C . SER C 1 191 ? 29.459 -9.139 -39.328 1.00 21.51 159 SER C C 1
ATOM 4811 O O . SER C 1 191 ? 28.792 -8.120 -39.138 1.00 21.16 159 SER C O 1
ATOM 4814 N N . ALA C 1 192 ? 30.608 -9.371 -38.701 1.00 18.33 160 ALA C N 1
ATOM 4815 C CA . ALA C 1 192 ? 31.144 -8.384 -37.766 1.00 15.49 160 ALA C CA 1
ATOM 4816 C C . ALA C 1 192 ? 31.388 -7.039 -38.452 1.00 22.64 160 ALA C C 1
ATOM 4817 O O . ALA C 1 192 ? 31.139 -5.981 -37.862 1.00 18.38 160 ALA C O 1
ATOM 4819 N N . SER C 1 193 ? 31.878 -7.079 -39.692 1.00 17.02 161 SER C N 1
ATOM 4820 C CA . SER C 1 193 ? 32.163 -5.850 -40.432 1.00 21.33 161 SER C CA 1
ATOM 4821 C C . SER C 1 193 ? 30.865 -5.160 -40.820 1.00 21.04 161 SER C C 1
ATOM 4822 O O . SER C 1 193 ? 30.796 -3.931 -40.881 1.00 19.10 161 SER C O 1
ATOM 4825 N N . LYS C 1 194 ? 29.834 -5.955 -41.076 1.00 21.01 162 LYS C N 1
ATOM 4826 C CA . LYS C 1 194 ? 28.538 -5.408 -41.440 1.00 18.34 162 LYS C CA 1
ATOM 4827 C C . LYS C 1 194 ? 27.855 -4.725 -40.242 1.00 22.38 162 LYS C C 1
ATOM 4828 O O . LYS C 1 194 ? 27.347 -3.605 -40.360 1.00 21.83 162 LYS C O 1
ATOM 4834 N N . GLY C 1 195 ? 27.838 -5.403 -39.096 1.00 19.99 163 GLY C N 1
ATOM 4835 C CA . GLY C 1 195 ? 27.267 -4.833 -37.888 1.00 17.45 163 GLY C CA 1
ATOM 4836 C C . GLY C 1 195 ? 28.062 -3.637 -37.423 1.00 21.22 163 GLY C C 1
ATOM 4837 O O . GLY C 1 195 ? 27.498 -2.662 -36.909 1.00 20.07 163 GLY C O 1
ATOM 4838 N N . GLY C 1 196 ? 29.378 -3.707 -37.610 1.00 16.34 164 GLY C N 1
ATOM 4839 C CA . GLY C 1 196 ? 30.243 -2.590 -37.287 1.00 19.55 164 GLY C CA 1
ATOM 4840 C C . GLY C 1 196 ? 29.931 -1.368 -38.136 1.00 18.74 164 GLY C C 1
ATOM 4841 O O . GLY C 1 196 ? 29.809 -0.254 -37.617 1.00 15.69 164 GLY C O 1
ATOM 4842 N N . SER C 1 197 ? 29.803 -1.569 -39.443 1.00 16.10 165 SER C N 1
ATOM 4843 C CA . SER C 1 197 ? 29.577 -0.448 -40.353 1.00 20.18 165 SER C CA 1
ATOM 4844 C C . SER C 1 197 ? 28.231 0.220 -40.107 1.00 16.97 165 SER C C 1
ATOM 4845 O O . SER C 1 197 ? 28.084 1.440 -40.259 1.00 17.34 165 SER C O 1
ATOM 4848 N N . ARG C 1 198 ? 27.246 -0.586 -39.740 1.00 18.16 166 ARG C N 1
ATOM 4849 C CA . ARG C 1 198 ? 25.923 -0.062 -39.429 1.00 21.93 166 ARG C CA 1
ATOM 4850 C C . ARG C 1 198 ? 25.974 0.888 -38.234 1.00 18.65 166 ARG C C 1
ATOM 4851 O O . ARG C 1 198 ? 25.446 1.998 -38.285 1.00 17.12 166 ARG C O 1
ATOM 4859 N N . LEU C 1 199 ? 26.607 0.455 -37.150 1.00 19.67 167 LEU C N 1
ATOM 4860 C CA . LEU C 1 199 ? 26.721 1.314 -35.978 1.00 20.23 167 LEU C CA 1
ATOM 4861 C C . LEU C 1 199 ? 27.697 2.473 -36.211 1.00 17.21 167 LEU C C 1
ATOM 4862 O O . LEU C 1 199 ? 27.501 3.575 -35.680 1.00 18.91 167 LEU C O 1
ATOM 4867 N N . LEU C 1 200 ? 28.727 2.239 -37.020 1.00 16.76 168 LEU C N 1
ATOM 4868 C CA . LEU C 1 200 ? 29.638 3.322 -37.421 1.00 14.89 168 LEU C CA 1
ATOM 4869 C C . LEU C 1 200 ? 28.840 4.465 -38.039 1.00 13.50 168 LEU C C 1
ATOM 4870 O O . LEU C 1 200 ? 29.060 5.652 -37.739 1.00 14.44 168 LEU C O 1
ATOM 4875 N N . THR C 1 201 ? 27.893 4.085 -38.889 1.00 12.90 169 THR C N 1
ATOM 4876 C CA . THR C 1 201 ? 27.001 5.029 -39.535 1.00 13.12 169 THR C CA 1
ATOM 4877 C C . THR C 1 201 ? 26.223 5.853 -38.508 1.00 15.49 169 THR C C 1
ATOM 4878 O O . THR C 1 201 ? 26.182 7.085 -38.606 1.00 13.83 169 THR C O 1
ATOM 4882 N N . HIS C 1 202 ? 25.599 5.185 -37.535 1.00 14.36 170 HIS C N 1
ATOM 4883 C CA . HIS C 1 202 ? 24.840 5.893 -36.499 1.00 16.79 170 HIS C CA 1
ATOM 4884 C C . HIS C 1 202 ? 25.750 6.852 -35.720 1.00 15.69 170 HIS C C 1
ATOM 4885 O O . HIS C 1 202 ? 25.458 8.042 -35.588 1.00 13.72 170 HIS C O 1
ATOM 4892 N N . ALA C 1 203 ? 26.858 6.327 -35.202 1.00 13.96 171 ALA C N 1
ATOM 4893 C CA . ALA C 1 203 ? 27.750 7.133 -34.361 1.00 13.82 171 ALA C CA 1
ATOM 4894 C C . ALA C 1 203 ? 28.340 8.323 -35.115 1.00 16.57 171 ALA C C 1
ATOM 4895 O O . ALA C 1 203 ? 28.486 9.412 -34.557 1.00 14.81 171 ALA C O 1
ATOM 4897 N N . THR C 1 204 ? 28.696 8.119 -36.381 1.00 15.39 172 THR C N 1
ATOM 4898 C CA . THR C 1 204 ? 29.312 9.193 -37.154 1.00 13.70 172 THR C CA 1
ATOM 4899 C C . THR C 1 204 ? 28.299 10.314 -37.372 1.00 16.79 172 THR C C 1
ATOM 4900 O O . THR C 1 204 ? 28.601 11.481 -37.163 1.00 15.27 172 THR C O 1
ATOM 4904 N N . ALA C 1 205 ? 27.095 9.949 -37.797 1.00 15.40 173 ALA C N 1
ATOM 4905 C CA . ALA C 1 205 ? 26.035 10.918 -38.001 1.00 14.34 173 ALA C CA 1
ATOM 4906 C C . ALA C 1 205 ? 25.837 11.775 -36.745 1.00 21.39 173 ALA C C 1
ATOM 4907 O O . ALA C 1 205 ? 25.813 13.016 -36.822 1.00 17.58 173 ALA C O 1
ATOM 4909 N N . LEU C 1 206 ? 25.712 11.119 -35.591 1.00 13.13 174 LEU C N 1
ATOM 4910 C CA . LEU C 1 206 ? 25.463 11.836 -34.334 1.00 13.39 174 LEU C CA 1
ATOM 4911 C C . LEU C 1 206 ? 26.670 12.652 -33.895 1.00 16.66 174 LEU C C 1
ATOM 4912 O O . LEU C 1 206 ? 26.523 13.740 -33.335 1.00 19.13 174 LEU C O 1
ATOM 4917 N N . ASN C 1 207 ? 27.864 12.127 -34.141 1.00 16.68 175 ASN C N 1
ATOM 4918 C CA . ASN C 1 207 ? 29.081 12.840 -33.779 1.00 19.48 175 ASN C CA 1
ATOM 4919 C C . ASN C 1 207 ? 29.123 14.208 -34.476 1.00 18.56 175 ASN C C 1
ATOM 4920 O O . ASN C 1 207 ? 29.374 15.241 -33.846 1.00 19.29 175 ASN C O 1
ATOM 4925 N N . LEU C 1 208 ? 28.849 14.206 -35.778 1.00 19.33 176 LEU C N 1
ATOM 4926 C CA . LEU C 1 208 ? 28.740 15.442 -36.559 1.00 16.91 176 LEU C CA 1
ATOM 4927 C C . LEU C 1 208 ? 27.534 16.276 -36.144 1.00 18.77 176 LEU C C 1
ATOM 4928 O O . LEU C 1 208 ? 27.642 17.499 -35.973 1.00 17.91 176 LEU C O 1
ATOM 4933 N N . ALA C 1 209 ? 26.384 15.620 -35.993 1.00 16.34 177 ALA C N 1
ATOM 4934 C CA . ALA C 1 209 ? 25.125 16.333 -35.747 1.00 21.40 177 ALA C CA 1
ATOM 4935 C C . ALA C 1 209 ? 25.191 17.225 -34.507 1.00 23.02 177 ALA C C 1
ATOM 4936 O O . ALA C 1 209 ? 24.680 18.347 -34.505 1.00 20.11 177 ALA C O 1
ATOM 4938 N N . GLN C 1 210 ? 25.818 16.704 -33.459 1.00 23.30 178 GLN C N 1
ATOM 4939 C CA . GLN C 1 210 ? 25.884 17.373 -32.168 1.00 25.13 178 GLN C CA 1
ATOM 4940 C C . GLN C 1 210 ? 26.664 18.677 -32.264 1.00 31.58 178 GLN C C 1
ATOM 4941 O O . GLN C 1 210 ? 26.448 19.599 -31.474 1.00 23.25 178 GLN C O 1
ATOM 4947 N N . ARG C 1 211 ? 27.573 18.747 -33.233 1.00 25.54 179 ARG C N 1
ATOM 4948 C CA . ARG C 1 211 ? 28.421 19.920 -33.395 1.00 25.41 179 ARG C CA 1
ATOM 4949 C C . ARG C 1 211 ? 27.884 20.863 -34.468 1.00 25.87 179 ARG C C 1
ATOM 4950 O O . ARG C 1 211 ? 28.565 21.805 -34.869 1.00 25.59 179 ARG C O 1
ATOM 4958 N N . GLY C 1 212 ? 26.662 20.602 -34.926 1.00 21.14 180 GLY C N 1
ATOM 4959 C CA . GLY C 1 212 ? 26.008 21.464 -35.896 1.00 23.71 180 GLY C CA 1
ATOM 4960 C C . GLY C 1 212 ? 26.609 21.357 -37.284 1.00 25.32 180 GLY C C 1
ATOM 4961 O O . GLY C 1 212 ? 26.420 22.237 -38.126 1.00 24.34 180 GLY C O 1
ATOM 4962 N N . ILE C 1 213 ? 27.340 20.277 -37.529 1.00 21.02 181 ILE C N 1
ATOM 4963 C CA . ILE C 1 213 ? 27.920 20.061 -38.850 1.00 18.30 181 ILE C CA 1
ATOM 4964 C C . ILE C 1 213 ? 26.930 19.323 -39.753 1.00 15.55 181 ILE C C 1
ATOM 4965 O O . ILE C 1 213 ? 26.533 18.197 -39.458 1.00 17.62 181 ILE C O 1
ATOM 4970 N N . ASP C 1 214 ? 26.545 19.966 -40.852 1.00 16.23 182 ASP C N 1
ATOM 4971 C CA . ASP C 1 214 ? 25.486 19.472 -41.724 1.00 18.77 182 ASP C CA 1
ATOM 4972 C C . ASP C 1 214 ? 26.027 18.478 -42.754 1.00 18.71 182 ASP C C 1
ATOM 4973 O O . ASP C 1 214 ? 25.846 18.641 -43.963 1.00 15.86 182 ASP C O 1
ATOM 4978 N N . ILE C 1 215 ? 26.689 17.444 -42.258 1.00 14.31 183 ILE C N 1
ATOM 4979 C CA . ILE C 1 215 ? 27.115 16.348 -43.099 1.00 17.06 183 ILE C CA 1
ATOM 4980 C C . ILE C 1 215 ? 26.366 15.110 -42.644 1.00 15.35 183 ILE C C 1
ATOM 4981 O O . ILE C 1 215 ? 26.560 14.619 -41.520 1.00 15.25 183 ILE C O 1
ATOM 4986 N N . ARG C 1 216 ? 25.499 14.611 -43.518 1.00 15.52 184 ARG C N 1
ATOM 4987 C CA . ARG C 1 216 ? 24.698 13.443 -43.202 1.00 12.60 184 ARG C CA 1
ATOM 4988 C C . ARG C 1 216 ? 25.420 12.116 -43.470 1.00 12.94 184 ARG C C 1
ATOM 4989 O O . ARG C 1 216 ? 26.213 11.993 -44.414 1.00 14.77 184 ARG C O 1
ATOM 4997 N N . VAL C 1 217 ? 25.137 11.118 -42.634 1.00 13.59 185 VAL C N 1
ATOM 4998 C CA . VAL C 1 217 ? 25.713 9.790 -42.824 1.00 13.80 185 VAL C CA 1
ATOM 4999 C C . VAL C 1 217 ? 24.591 8.757 -42.754 1.00 14.28 185 VAL C C 1
ATOM 5000 O O . VAL C 1 217 ? 23.894 8.653 -41.735 1.00 13.54 185 VAL C O 1
ATOM 5004 N N . ASN C 1 218 ? 24.393 8.021 -43.841 1.00 12.45 186 ASN C N 1
ATOM 5005 C CA . ASN C 1 218 ? 23.364 6.986 -43.886 1.00 12.79 186 ASN C CA 1
ATOM 5006 C C . ASN C 1 218 ? 23.914 5.684 -44.465 1.00 14.79 186 ASN C C 1
ATOM 5007 O O . ASN C 1 218 ? 24.957 5.684 -45.135 1.00 17.32 186 ASN C O 1
ATOM 5012 N N . SER C 1 219 ? 23.230 4.572 -44.199 1.00 14.02 187 SER C N 1
ATOM 5013 C CA . SER C 1 219 ? 23.640 3.302 -44.781 1.00 12.59 187 SER C CA 1
ATOM 5014 C C . SER C 1 219 ? 22.580 2.791 -45.758 1.00 15.02 187 SER C C 1
ATOM 5015 O O . SER C 1 219 ? 21.382 3.085 -45.617 1.00 14.29 187 SER C O 1
ATOM 5018 N N . VAL C 1 220 ? 23.042 2.056 -46.767 1.00 14.50 188 VAL C N 1
ATOM 5019 C CA . VAL C 1 220 ? 22.172 1.469 -47.786 1.00 17.00 188 VAL C CA 1
ATOM 5020 C C . VAL C 1 220 ? 22.474 -0.015 -47.808 1.00 18.95 188 VAL C C 1
ATOM 5021 O O . VAL C 1 220 ? 23.640 -0.404 -47.719 1.00 18.90 188 VAL C O 1
ATOM 5025 N N . HIS C 1 221 ? 21.438 -0.846 -47.897 1.00 14.59 189 HIS C N 1
ATOM 5026 C CA . HIS C 1 221 ? 21.628 -2.284 -47.814 1.00 17.13 189 HIS C CA 1
ATOM 5027 C C . HIS C 1 221 ? 20.931 -2.996 -48.961 1.00 17.78 189 HIS C C 1
ATOM 5028 O O . HIS C 1 221 ? 19.727 -3.271 -48.890 1.00 16.41 189 HIS C O 1
ATOM 5035 N N . PRO C 1 222 ? 21.692 -3.271 -50.033 1.00 16.21 190 PRO C N 1
ATOM 5036 C CA . PRO C 1 222 ? 21.201 -4.010 -51.197 1.00 17.17 190 PRO C CA 1
ATOM 5037 C C . PRO C 1 222 ? 20.934 -5.463 -50.837 1.00 20.12 190 PRO C C 1
ATOM 5038 O O . PRO C 1 222 ? 21.710 -6.060 -50.077 1.00 17.36 190 PRO C O 1
ATOM 5042 N N . GLY C 1 223 ? 19.855 -6.026 -51.377 1.00 19.04 191 GLY C N 1
ATOM 5043 C CA . GLY C 1 223 ? 19.672 -7.469 -51.357 1.00 16.89 191 GLY C CA 1
ATOM 5044 C C . GLY C 1 223 ? 20.490 -8.066 -52.489 1.00 21.61 191 GLY C C 1
ATOM 5045 O O . GLY C 1 223 ? 21.498 -7.480 -52.903 1.00 20.22 191 GLY C O 1
ATOM 5046 N N . TRP C 1 224 ? 20.060 -9.215 -53.008 1.00 23.58 192 TRP C N 1
ATOM 5047 C CA . TRP C 1 224 ? 20.763 -9.847 -54.124 1.00 23.38 192 TRP C CA 1
ATOM 5048 C C . TRP C 1 224 ? 20.541 -9.090 -55.430 1.00 22.67 192 TRP C C 1
ATOM 5049 O O . TRP C 1 224 ? 19.401 -8.952 -55.902 1.00 22.55 192 TRP C O 1
ATOM 5060 N N . ILE C 1 225 ? 21.635 -8.616 -56.023 1.00 20.28 193 ILE C N 1
ATOM 5061 C CA . ILE C 1 225 ? 21.564 -7.854 -57.263 1.00 19.69 193 ILE C CA 1
ATOM 5062 C C . ILE C 1 225 ? 22.213 -8.685 -58.373 1.00 22.24 193 ILE C C 1
ATOM 5063 O O . ILE C 1 225 ? 23.297 -9.242 -58.181 1.00 19.32 193 ILE C O 1
ATOM 5068 N N . ASP C 1 226 ? 21.564 -8.759 -59.531 1.00 21.95 194 ASP C N 1
ATOM 5069 C CA . ASP C 1 226 ? 22.046 -9.607 -60.624 1.00 25.80 194 ASP C CA 1
ATOM 5070 C C . ASP C 1 226 ? 23.212 -8.930 -61.348 1.00 30.13 194 ASP C C 1
ATOM 5071 O O . ASP C 1 226 ? 22.993 -8.098 -62.232 1.00 26.61 194 ASP C O 1
ATOM 5076 N N . THR C 1 227 ? 24.446 -9.275 -60.972 1.00 27.54 195 THR C N 1
ATOM 5077 C CA . THR C 1 227 ? 25.623 -8.613 -61.543 1.00 31.96 195 THR C CA 1
ATOM 5078 C C . THR C 1 227 ? 26.549 -9.550 -62.320 1.00 38.66 195 THR C C 1
ATOM 5079 O O . THR C 1 227 ? 27.458 -9.088 -63.013 1.00 35.59 195 THR C O 1
ATOM 5083 N N . SER C 1 228 ? 26.318 -10.855 -62.205 1.00 37.67 196 SER C N 1
ATOM 5084 C CA . SER C 1 228 ? 27.130 -11.839 -62.917 1.00 44.84 196 SER C CA 1
ATOM 5085 C C . SER C 1 228 ? 26.401 -13.174 -63.063 1.00 48.00 196 SER C C 1
ATOM 5086 O O . SER C 1 228 ? 25.349 -13.391 -62.458 1.00 47.03 196 SER C O 1
ATOM 5089 N N . ILE C 1 229 ? 26.966 -14.067 -63.870 1.00 48.45 197 ILE C N 1
ATOM 5090 C CA . ILE C 1 229 ? 26.431 -15.419 -64.001 1.00 48.37 197 ILE C CA 1
ATOM 5091 C C . ILE C 1 229 ? 26.796 -16.251 -62.775 1.00 48.31 197 ILE C C 1
ATOM 5092 O O . ILE C 1 229 ? 27.843 -16.041 -62.156 1.00 51.17 197 ILE C O 1
ATOM 5097 N N . VAL C 1 230 ? 25.928 -17.194 -62.430 1.00 52.17 198 VAL C N 1
ATOM 5098 C CA . VAL C 1 230 ? 26.211 -18.164 -61.378 1.00 52.77 198 VAL C CA 1
ATOM 5099 C C . VAL C 1 230 ? 25.642 -19.509 -61.807 1.00 52.53 198 VAL C C 1
ATOM 5100 O O . VAL C 1 230 ? 24.685 -19.550 -62.588 1.00 48.54 198 VAL C O 1
ATOM 5104 N N . PRO C 1 231 ? 26.239 -20.614 -61.318 1.00 54.59 199 PRO C N 1
ATOM 5105 C CA . PRO C 1 231 ? 25.654 -21.937 -61.575 1.00 52.76 199 PRO C CA 1
ATOM 5106 C C . PRO C 1 231 ? 24.175 -21.963 -61.187 1.00 53.80 199 PRO C C 1
ATOM 5107 O O . PRO C 1 231 ? 23.784 -21.306 -60.217 1.00 48.80 199 PRO C O 1
ATOM 5111 N N . GLU C 1 232 ? 23.364 -22.695 -61.946 1.00 52.74 200 GLU C N 1
ATOM 5112 C CA . GLU C 1 232 ? 21.914 -22.655 -61.771 1.00 57.73 200 GLU C CA 1
ATOM 5113 C C . GLU C 1 232 ? 21.407 -23.217 -60.436 1.00 58.27 200 GLU C C 1
ATOM 5114 O O . GLU C 1 232 ? 20.350 -22.805 -59.955 1.00 58.23 200 GLU C O 1
ATOM 5120 N N . ASP C 1 233 ? 22.147 -24.154 -59.847 1.00 57.24 201 ASP C N 1
ATOM 5121 C CA . ASP C 1 233 ? 21.816 -24.650 -58.512 1.00 57.86 201 ASP C CA 1
ATOM 5122 C C . ASP C 1 233 ? 21.891 -23.508 -57.502 1.00 58.07 201 ASP C C 1
ATOM 5123 O O . ASP C 1 233 ? 20.985 -23.316 -56.687 1.00 53.22 201 ASP C O 1
ATOM 5128 N N . LEU C 1 234 ? 22.984 -22.752 -57.573 1.00 53.29 202 LEU C N 1
ATOM 5129 C CA . LEU C 1 234 ? 23.198 -21.599 -56.704 1.00 56.46 202 LEU C CA 1
ATOM 5130 C C . LEU C 1 234 ? 22.135 -20.520 -56.902 1.00 51.32 202 LEU C C 1
ATOM 5131 O O . LEU C 1 234 ? 21.512 -20.073 -55.939 1.00 47.01 202 LEU C O 1
ATOM 5136 N N . ARG C 1 235 ? 21.951 -20.105 -58.154 1.00 44.96 203 ARG C N 1
ATOM 5137 C CA . ARG C 1 235 ? 20.973 -19.080 -58.514 1.00 49.64 203 ARG C CA 1
ATOM 5138 C C . ARG C 1 235 ? 19.584 -19.391 -57.948 1.00 46.88 203 ARG C C 1
ATOM 5139 O O . ARG C 1 235 ? 18.905 -18.499 -57.426 1.00 38.65 203 ARG C O 1
ATOM 5147 N N . LYS C 1 236 ? 19.176 -20.657 -58.034 1.00 45.29 204 LYS C N 1
ATOM 5148 C CA . LYS C 1 236 ? 17.911 -21.092 -57.450 1.00 44.23 204 LYS C CA 1
ATOM 5149 C C . LYS C 1 236 ? 17.914 -20.893 -55.940 1.00 44.30 204 LYS C C 1
ATOM 5150 O O . LYS C 1 236 ? 16.937 -20.390 -55.373 1.00 34.42 204 LYS C O 1
ATOM 5156 N N . GLN C 1 237 ? 19.009 -21.293 -55.292 1.00 43.74 205 GLN C N 1
ATOM 5157 C CA . GLN C 1 237 ? 19.159 -21.085 -53.853 1.00 44.73 205 GLN C CA 1
ATOM 5158 C C . GLN C 1 237 ? 19.008 -19.603 -53.514 1.00 39.82 205 GLN C C 1
ATOM 5159 O O . GLN C 1 237 ? 18.265 -19.240 -52.597 1.00 38.85 205 GLN C O 1
ATOM 5165 N N . ILE C 1 238 ? 19.720 -18.760 -54.255 1.00 29.87 206 ILE C N 1
ATOM 5166 C CA . ILE C 1 238 ? 19.656 -17.316 -54.059 1.00 37.28 206 ILE C CA 1
ATOM 5167 C C . ILE C 1 238 ? 18.220 -16.802 -54.180 1.00 34.16 206 ILE C C 1
ATOM 5168 O O . ILE C 1 238 ? 17.692 -16.185 -53.253 1.00 34.30 206 ILE C O 1
ATOM 5173 N N . ILE C 1 239 ? 17.584 -17.083 -55.311 1.00 32.01 207 ILE C N 1
ATOM 5174 C CA . ILE C 1 239 ? 16.252 -16.555 -55.580 1.00 34.81 207 ILE C CA 1
ATOM 5175 C C . ILE C 1 239 ? 15.218 -17.133 -54.606 1.00 34.58 207 ILE C C 1
ATOM 5176 O O . ILE C 1 239 ? 14.193 -16.506 -54.326 1.00 32.34 207 ILE C O 1
ATOM 5181 N N . ALA C 1 240 ? 15.534 -18.294 -54.035 1.00 33.01 208 ALA C N 1
ATOM 5182 C CA . ALA C 1 240 ? 14.716 -18.883 -52.978 1.00 34.77 208 ALA C CA 1
ATOM 5183 C C . ALA C 1 240 ? 14.707 -18.038 -51.706 1.00 30.74 208 ALA C C 1
ATOM 5184 O O . ALA C 1 240 ? 13.748 -18.077 -50.933 1.00 31.40 208 ALA C O 1
ATOM 5186 N N . THR C 1 241 ? 15.778 -17.284 -51.474 1.00 29.16 209 THR C N 1
ATOM 5187 C CA . THR C 1 241 ? 15.839 -16.425 -50.291 1.00 32.57 209 THR C CA 1
ATOM 5188 C C . THR C 1 241 ? 15.146 -15.079 -50.509 1.00 29.19 209 THR C C 1
ATOM 5189 O O . THR C 1 241 ? 15.052 -14.267 -49.580 1.00 28.39 209 THR C O 1
ATOM 5193 N N . ILE C 1 242 ? 14.675 -14.840 -51.734 1.00 26.03 210 ILE C N 1
ATOM 5194 C CA . ILE C 1 242 ? 14.064 -13.555 -52.092 1.00 23.07 210 ILE C CA 1
ATOM 5195 C C . ILE C 1 242 ? 12.554 -13.686 -52.274 1.00 22.36 210 ILE C C 1
ATOM 5196 O O . ILE C 1 242 ? 12.087 -14.311 -53.229 1.00 19.57 210 ILE C O 1
ATOM 5201 N N . PRO C 1 243 ? 11.778 -13.076 -51.364 1.00 21.04 211 PRO C N 1
ATOM 5202 C CA . PRO C 1 243 ? 10.316 -13.203 -51.399 1.00 21.96 211 PRO C CA 1
ATOM 5203 C C . PRO C 1 243 ? 9.673 -12.749 -52.714 1.00 19.71 211 PRO C C 1
ATOM 5204 O O . PRO C 1 243 ? 8.688 -13.359 -53.130 1.00 18.05 211 PRO C O 1
ATOM 5208 N N . VAL C 1 244 ? 10.204 -11.720 -53.368 1.00 17.83 212 VAL C N 1
ATOM 5209 C CA . VAL C 1 244 ? 9.626 -11.300 -54.645 1.00 20.96 212 VAL C CA 1
ATOM 5210 C C . VAL C 1 244 ? 10.051 -12.203 -55.818 1.00 24.06 212 VAL C C 1
ATOM 5211 O O . VAL C 1 244 ? 9.581 -12.025 -56.943 1.00 21.50 212 VAL C O 1
ATOM 5215 N N . GLY C 1 245 ? 10.934 -13.163 -55.556 1.00 22.00 213 GLY C N 1
ATOM 5216 C CA . GLY C 1 245 ? 11.213 -14.214 -56.528 1.00 21.74 213 GLY C CA 1
ATOM 5217 C C . GLY C 1 245 ? 12.141 -13.842 -57.670 1.00 28.40 213 GLY C C 1
ATOM 5218 O O . GLY C 1 245 ? 12.140 -14.502 -58.717 1.00 24.04 213 GLY C O 1
ATOM 5219 N N . HIS C 1 246 ? 12.945 -12.795 -57.479 1.00 24.09 214 HIS C N 1
ATOM 5220 C CA . HIS C 1 246 ? 13.918 -12.390 -58.493 1.00 24.47 214 HIS C CA 1
ATOM 5221 C C . HIS C 1 246 ? 14.945 -11.437 -57.901 1.00 23.01 214 HIS C C 1
ATOM 5222 O O . HIS C 1 246 ? 14.701 -10.816 -56.859 1.00 18.19 214 HIS C O 1
ATOM 5229 N N . MET C 1 247 ? 16.093 -11.328 -58.559 1.00 19.22 215 MET C N 1
ATOM 5230 C CA . MET C 1 247 ? 17.147 -10.419 -58.109 1.00 20.55 215 MET C CA 1
ATOM 5231 C C . MET C 1 247 ? 16.846 -8.992 -58.551 1.00 21.09 215 MET C C 1
ATOM 5232 O O . MET C 1 247 ? 16.102 -8.781 -59.513 1.00 21.63 215 MET C O 1
ATOM 5237 N N . GLY C 1 248 ? 17.404 -8.011 -57.838 1.00 20.78 216 GLY C N 1
ATOM 5238 C CA . GLY C 1 248 ? 17.300 -6.619 -58.251 1.00 20.36 216 GLY C CA 1
ATOM 5239 C C . GLY C 1 248 ? 18.381 -6.280 -59.269 1.00 23.46 216 GLY C C 1
ATOM 5240 O O . GLY C 1 248 ? 19.158 -7.154 -59.673 1.00 22.60 216 GLY C O 1
ATOM 5241 N N . GLN C 1 249 ? 18.428 -5.014 -59.685 1.00 22.31 217 GLN C N 1
ATOM 5242 C CA . GLN C 1 249 ? 19.399 -4.541 -60.680 1.00 21.52 217 GLN C CA 1
ATOM 5243 C C . GLN C 1 249 ? 20.241 -3.446 -60.041 1.00 22.00 217 GLN C C 1
ATOM 5244 O O . GLN C 1 249 ? 19.797 -2.825 -59.071 1.00 20.32 217 GLN C O 1
ATOM 5250 N N . PRO C 1 250 ? 21.456 -3.205 -60.573 1.00 19.62 218 PRO C N 1
ATOM 5251 C CA . PRO C 1 250 ? 22.359 -2.188 -60.011 1.00 18.08 218 PRO C CA 1
ATOM 5252 C C . PRO C 1 250 ? 21.716 -0.803 -59.857 1.00 19.44 218 PRO C C 1
ATOM 5253 O O . PRO C 1 250 ? 21.979 -0.100 -58.877 1.00 20.28 218 PRO C O 1
ATOM 5257 N N . GLN C 1 251 ? 20.876 -0.405 -60.802 1.00 19.01 219 GLN C N 1
ATOM 5258 C CA . GLN C 1 251 ? 20.273 0.909 -60.692 1.00 18.12 219 GLN C CA 1
ATOM 5259 C C . GLN C 1 251 ? 19.167 0.978 -59.623 1.00 17.99 219 GLN C C 1
ATOM 5260 O O . GLN C 1 251 ? 18.760 2.067 -59.237 1.00 19.86 219 GLN C O 1
ATOM 5266 N N . ASP C 1 252 ? 18.707 -0.166 -59.121 1.00 19.13 220 ASP C N 1
ATOM 5267 C CA . ASP C 1 252 ? 17.811 -0.141 -57.961 1.00 18.28 220 ASP C CA 1
ATOM 5268 C C . ASP C 1 252 ? 18.533 0.478 -56.764 1.00 20.35 220 ASP C C 1
ATOM 5269 O O . ASP C 1 252 ? 17.945 1.230 -55.974 1.00 18.92 220 ASP C O 1
ATOM 5274 N N . ILE C 1 253 ? 19.814 0.153 -56.631 1.00 18.44 221 ILE C N 1
ATOM 5275 C CA . ILE C 1 253 ? 20.630 0.758 -55.583 1.00 19.47 221 ILE C CA 1
ATOM 5276 C C . ILE C 1 253 ? 20.967 2.215 -55.936 1.00 20.07 221 ILE C C 1
ATOM 5277 O O . ILE C 1 253 ? 20.996 3.104 -55.067 1.00 19.14 221 ILE C O 1
ATOM 5282 N N . GLY C 1 254 ? 21.231 2.456 -57.216 1.00 19.21 222 GLY C N 1
ATOM 5283 C CA . GLY C 1 254 ? 21.522 3.796 -57.684 1.00 13.36 222 GLY C CA 1
ATOM 5284 C C . GLY C 1 254 ? 20.408 4.765 -57.324 1.00 18.59 222 GLY C C 1
ATOM 5285 O O . GLY C 1 254 ? 20.674 5.902 -56.931 1.00 16.05 222 GLY C O 1
ATOM 5286 N N . GLU C 1 255 ? 19.158 4.321 -57.424 1.00 16.85 223 GLU C N 1
ATOM 5287 C CA . GLU C 1 255 ? 18.040 5.234 -57.193 1.00 17.86 223 GLU C CA 1
ATOM 5288 C C . GLU C 1 255 ? 17.940 5.721 -55.746 1.00 18.35 223 GLU C C 1
ATOM 5289 O O . GLU C 1 255 ? 17.736 6.916 -55.512 1.00 14.76 223 GLU C O 1
ATOM 5295 N N . VAL C 1 256 ? 18.089 4.821 -54.778 1.00 14.32 224 VAL C N 1
ATOM 5296 C CA . VAL C 1 256 ? 18.031 5.245 -53.376 1.00 14.08 224 VAL C CA 1
ATOM 5297 C C . VAL C 1 256 ? 19.250 6.110 -53.019 1.00 16.37 224 VAL C C 1
ATOM 5298 O O . VAL C 1 256 ? 19.179 6.992 -52.147 1.00 14.30 224 VAL C O 1
ATOM 5302 N N . CYS C 1 257 ? 20.363 5.878 -53.716 1.00 13.34 225 CYS C N 1
ATOM 5303 C CA . CYS C 1 257 ? 21.565 6.678 -53.512 1.00 15.19 225 CYS C CA 1
ATOM 5304 C C . CYS C 1 257 ? 21.407 8.109 -54.046 1.00 14.43 225 CYS C C 1
ATOM 5305 O O . CYS C 1 257 ? 22.031 9.045 -53.527 1.00 16.45 225 CYS C O 1
ATOM 5308 N N . VAL C 1 258 ? 20.580 8.290 -55.076 1.00 15.04 226 VAL C N 1
ATOM 5309 C CA . VAL C 1 258 ? 20.326 9.643 -55.587 1.00 14.60 226 VAL C CA 1
ATOM 5310 C C . VAL C 1 258 ? 19.548 10.408 -54.523 1.00 14.33 226 VAL C C 1
ATOM 5311 O O . VAL C 1 258 ? 19.904 11.523 -54.154 1.00 18.26 226 VAL C O 1
ATOM 5315 N N . TYR C 1 259 ? 18.493 9.787 -54.020 1.00 15.49 227 TYR C N 1
ATOM 5316 C CA . TYR C 1 259 ? 17.718 10.366 -52.923 1.00 16.64 227 TYR C CA 1
ATOM 5317 C C . TYR C 1 259 ? 18.639 10.803 -51.777 1.00 17.51 227 TYR C C 1
ATOM 5318 O O . TYR C 1 259 ? 18.627 11.971 -51.371 1.00 16.04 227 TYR C O 1
ATOM 5327 N N . LEU C 1 260 ? 19.463 9.879 -51.285 1.00 15.22 228 LEU C N 1
ATOM 5328 C CA . LEU C 1 260 ? 20.341 10.163 -50.144 1.00 13.65 228 LEU C CA 1
ATOM 5329 C C . LEU C 1 260 ? 21.454 11.155 -50.460 1.00 14.64 228 LEU C C 1
ATOM 5330 O O . LEU C 1 260 ? 21.945 11.850 -49.565 1.00 15.93 228 LEU C O 1
ATOM 5335 N N . GLY C 1 261 ? 21.870 11.221 -51.723 1.00 16.41 229 GLY C N 1
ATOM 5336 C CA . GLY C 1 261 ? 22.907 12.166 -52.113 1.00 12.97 229 GLY C CA 1
ATOM 5337 C C . GLY C 1 261 ? 22.408 13.591 -52.301 1.00 18.72 229 GLY C C 1
ATOM 5338 O O . GLY C 1 261 ? 23.158 14.558 -52.090 1.00 15.72 229 GLY C O 1
ATOM 5339 N N . SER C 1 262 ? 21.144 13.724 -52.697 1.00 14.50 230 SER C N 1
ATOM 5340 C CA . SER C 1 262 ? 20.565 15.030 -53.018 1.00 16.58 230 SER C CA 1
ATOM 5341 C C . SER C 1 262 ? 20.047 15.748 -51.792 1.00 18.56 230 SER C C 1
ATOM 5342 O O . SER C 1 262 ? 19.909 15.157 -50.715 1.00 17.75 230 SER C O 1
ATOM 5345 N N . ASP C 1 263 ? 19.710 17.020 -51.966 1.00 22.03 231 ASP C N 1
ATOM 5346 C CA . ASP C 1 263 ? 19.105 17.795 -50.884 1.00 22.03 231 ASP C CA 1
ATOM 5347 C C . ASP C 1 263 ? 17.651 17.382 -50.560 1.00 24.12 231 ASP C C 1
ATOM 5348 O O . ASP C 1 263 ? 17.034 17.955 -49.658 1.00 22.50 231 ASP C O 1
ATOM 5353 N N . GLU C 1 264 ? 17.115 16.383 -51.264 1.00 17.98 232 GLU C N 1
ATOM 5354 C CA . GLU C 1 264 ? 15.758 15.893 -50.979 1.00 21.30 232 GLU C CA 1
ATOM 5355 C C . GLU C 1 264 ? 15.688 15.195 -49.616 1.00 19.45 232 GLU C C 1
ATOM 5356 O O . GLU C 1 264 ? 14.610 15.036 -49.037 1.00 17.33 232 GLU C O 1
ATOM 5362 N N . SER C 1 265 ? 16.840 14.747 -49.126 1.00 18.85 233 SER C N 1
ATOM 5363 C CA . SER C 1 265 ? 16.899 13.914 -47.929 1.00 20.50 233 SER C CA 1
ATOM 5364 C C . SER C 1 265 ? 17.678 14.621 -46.836 1.00 17.86 233 SER C C 1
ATOM 5365 O O . SER C 1 265 ? 18.402 13.979 -46.064 1.00 15.85 233 SER C O 1
ATOM 5368 N N . ARG C 1 266 ? 17.531 15.944 -46.784 1.00 16.75 234 ARG C N 1
ATOM 5369 C CA . ARG C 1 266 ? 18.230 16.784 -45.810 1.00 18.73 234 ARG C CA 1
ATOM 5370 C C . ARG C 1 266 ? 17.979 16.397 -44.345 1.00 19.07 234 ARG C C 1
ATOM 5371 O O . ARG C 1 266 ? 18.811 16.674 -43.485 1.00 20.87 234 ARG C O 1
ATOM 5379 N N . PHE C 1 267 ? 16.848 15.757 -44.060 1.00 17.59 235 PHE C N 1
ATOM 5380 C CA . PHE C 1 267 ? 16.481 15.425 -42.676 1.00 19.03 235 PHE C CA 1
ATOM 5381 C C . PHE C 1 267 ? 16.628 13.921 -42.455 1.00 14.72 235 PHE C C 1
ATOM 5382 O O . PHE C 1 267 ? 16.245 13.384 -41.405 1.00 14.33 235 PHE C O 1
ATOM 5390 N N . ALA C 1 268 ? 17.158 13.222 -43.453 1.00 14.52 236 ALA C N 1
ATOM 5391 C CA . ALA C 1 268 ? 17.430 11.789 -43.274 1.00 15.99 236 ALA C CA 1
ATOM 5392 C C . ALA C 1 268 ? 18.879 11.638 -42.844 1.00 17.38 236 ALA C C 1
ATOM 5393 O O . ALA C 1 268 ? 19.790 12.074 -43.561 1.00 14.87 236 ALA C O 1
ATOM 5395 N N . ASN C 1 269 ? 19.093 11.022 -41.684 1.00 12.95 237 ASN C N 1
ATOM 5396 C CA . ASN C 1 269 ? 20.415 11.020 -41.067 1.00 13.19 237 ASN C CA 1
ATOM 5397 C C . ASN C 1 269 ? 20.562 9.901 -40.055 1.00 16.22 237 ASN C C 1
ATOM 5398 O O . ASN C 1 269 ? 19.662 9.673 -39.221 1.00 15.89 237 ASN C O 1
ATOM 5403 N N . GLY C 1 270 ? 21.708 9.226 -40.105 1.00 11.75 238 GLY C N 1
ATOM 5404 C CA . GLY C 1 270 ? 21.988 8.120 -39.210 1.00 13.86 238 GLY C CA 1
ATOM 5405 C C . GLY C 1 270 ? 21.031 6.951 -39.386 1.00 15.42 238 GLY C C 1
ATOM 5406 O O . GLY C 1 270 ? 20.806 6.181 -38.448 1.00 14.91 238 GLY C O 1
ATOM 5407 N N . ALA C 1 271 ? 20.479 6.805 -40.587 1.00 15.02 239 ALA C N 1
ATOM 5408 C CA . ALA C 1 271 ? 19.423 5.820 -40.826 1.00 12.54 239 ALA C CA 1
ATOM 5409 C C . ALA C 1 271 ? 19.820 4.791 -41.872 1.00 17.00 239 ALA C C 1
ATOM 5410 O O . ALA C 1 271 ? 20.818 4.965 -42.588 1.00 14.51 239 ALA C O 1
ATOM 5412 N N . GLU C 1 272 ? 19.026 3.718 -41.951 1.00 14.95 240 GLU C N 1
ATOM 5413 C CA . GLU C 1 272 ? 19.346 2.563 -42.779 1.00 16.88 240 GLU C CA 1
ATOM 5414 C C . GLU C 1 272 ? 18.274 2.319 -43.843 1.00 17.57 240 GLU C C 1
ATOM 5415 O O . GLU C 1 272 ? 17.077 2.190 -43.531 1.00 15.58 240 GLU C O 1
ATOM 5421 N N . PHE C 1 273 ? 18.727 2.228 -45.092 1.00 14.11 241 PHE C N 1
ATOM 5422 C CA . PHE C 1 273 ? 17.852 2.153 -46.254 1.00 15.19 241 PHE C CA 1
ATOM 5423 C C . PHE C 1 273 ? 18.063 0.838 -46.999 1.00 19.16 241 PHE C C 1
ATOM 5424 O O . PHE C 1 273 ? 19.079 0.640 -47.680 1.00 17.21 241 PHE C O 1
ATOM 5432 N N . THR C 1 274 ? 17.098 -0.066 -46.856 1.00 13.91 242 THR C N 1
ATOM 5433 C CA . THR C 1 274 ? 17.244 -1.423 -47.367 1.00 15.31 242 THR C CA 1
ATOM 5434 C C . THR C 1 274 ? 16.438 -1.637 -48.640 1.00 17.60 242 THR C C 1
ATOM 5435 O O . THR C 1 274 ? 15.232 -1.343 -48.682 1.00 14.88 242 THR C O 1
ATOM 5439 N N . VAL C 1 275 ? 17.104 -2.165 -49.669 1.00 14.50 243 VAL C N 1
ATOM 5440 C CA . VAL C 1 275 ? 16.478 -2.398 -50.960 1.00 16.24 243 VAL C CA 1
ATOM 5441 C C . VAL C 1 275 ? 16.768 -3.850 -51.357 1.00 16.84 243 VAL C C 1
ATOM 5442 O O . VAL C 1 275 ? 17.802 -4.139 -51.987 1.00 16.49 243 VAL C O 1
ATOM 5446 N N . ASP C 1 276 ? 15.879 -4.767 -50.976 1.00 14.85 244 ASP C N 1
ATOM 5447 C CA . ASP C 1 276 ? 16.250 -6.180 -50.980 1.00 18.65 244 ASP C CA 1
ATOM 5448 C C . ASP C 1 276 ? 15.148 -7.166 -51.381 1.00 16.67 244 ASP C C 1
ATOM 5449 O O . ASP C 1 276 ? 15.276 -8.366 -51.130 1.00 20.08 244 ASP C O 1
ATOM 5454 N N . GLY C 1 277 ? 14.074 -6.667 -51.984 1.00 18.42 245 GLY C N 1
ATOM 5455 C CA . GLY C 1 277 ? 12.999 -7.532 -52.443 1.00 15.21 245 GLY C CA 1
ATOM 5456 C C . GLY C 1 277 ? 12.304 -8.261 -51.305 1.00 19.23 245 GLY C C 1
ATOM 5457 O O . GLY C 1 277 ? 11.657 -9.288 -51.531 1.00 17.05 245 GLY C O 1
ATOM 5458 N N . GLY C 1 278 ? 12.427 -7.725 -50.090 1.00 17.33 246 GLY C N 1
ATOM 5459 C CA . GLY C 1 278 ? 11.852 -8.353 -48.909 1.00 15.76 246 GLY C CA 1
ATOM 5460 C C . GLY C 1 278 ? 12.749 -9.359 -48.203 1.00 19.91 246 GLY C C 1
ATOM 5461 O O . GLY C 1 278 ? 12.296 -10.037 -47.273 1.00 17.78 246 GLY C O 1
ATOM 5462 N N . GLN C 1 279 ? 14.013 -9.454 -48.627 1.00 17.59 247 GLN C N 1
ATOM 5463 C CA . GLN C 1 279 ? 14.919 -10.497 -48.120 1.00 20.78 247 GLN C CA 1
ATOM 5464 C C . GLN C 1 279 ? 14.975 -10.564 -46.588 1.00 23.15 247 GLN C C 1
ATOM 5465 O O . GLN C 1 279 ? 14.850 -11.648 -46.019 1.00 21.70 247 GLN C O 1
ATOM 5471 N N . ARG C 1 280 ? 15.130 -9.422 -45.913 1.00 17.88 248 ARG C N 1
ATOM 5472 C CA . ARG C 1 280 ? 15.144 -9.469 -44.444 1.00 21.32 248 ARG C CA 1
ATOM 5473 C C . ARG C 1 280 ? 13.844 -9.020 -43.769 1.00 18.46 248 ARG C C 1
ATOM 5474 O O . ARG C 1 280 ? 13.833 -8.734 -42.578 1.00 21.35 248 ARG C O 1
ATOM 5482 N N . ALA C 1 281 ? 12.751 -8.967 -44.526 1.00 18.38 249 ALA C N 1
ATOM 5483 C CA . ALA C 1 281 ? 11.450 -8.609 -43.956 1.00 18.67 249 ALA C CA 1
ATOM 5484 C C . ALA C 1 281 ? 11.011 -9.660 -42.950 1.00 24.30 249 ALA C C 1
ATOM 5485 O O . ALA C 1 281 ? 11.382 -10.840 -43.076 1.00 24.17 249 ALA C O 1
ATOM 5488 N N . THR D 1 34 ? 22.868 -25.844 -4.081 1.00 47.65 2 THR D N 1
ATOM 5489 C CA . THR D 1 34 ? 22.678 -24.973 -5.243 1.00 55.84 2 THR D CA 1
ATOM 5490 C C . THR D 1 34 ? 23.514 -25.422 -6.461 1.00 47.80 2 THR D C 1
ATOM 5491 O O . THR D 1 34 ? 23.026 -26.192 -7.301 1.00 44.49 2 THR D O 1
ATOM 5495 N N . ASP D 1 35 ? 24.761 -24.953 -6.533 1.00 39.59 3 ASP D N 1
ATOM 5496 C CA . ASP D 1 35 ? 25.716 -25.321 -7.584 1.00 33.53 3 ASP D CA 1
ATOM 5497 C C . ASP D 1 35 ? 25.151 -25.432 -9.009 1.00 29.93 3 ASP D C 1
ATOM 5498 O O . ASP D 1 35 ? 25.142 -26.508 -9.605 1.00 30.51 3 ASP D O 1
ATOM 5503 N N . ARG D 1 36 ? 24.697 -24.308 -9.555 1.00 25.51 4 ARG D N 1
ATOM 5504 C CA . ARG D 1 36 ? 24.162 -24.293 -10.910 1.00 24.59 4 ARG D CA 1
ATOM 5505 C C . ARG D 1 36 ? 25.249 -24.405 -11.976 1.00 22.92 4 ARG D C 1
ATOM 5506 O O . ARG D 1 36 ? 24.943 -24.622 -13.148 1.00 23.90 4 ARG D O 1
ATOM 5514 N N . LEU D 1 37 ? 26.509 -24.281 -11.557 1.00 20.95 5 LEU D N 1
ATOM 5515 C CA . LEU D 1 37 ? 27.665 -24.384 -12.453 1.00 22.75 5 LEU D CA 1
ATOM 5516 C C . LEU D 1 37 ? 28.622 -25.480 -11.985 1.00 25.15 5 LEU D C 1
ATOM 5517 O O . LEU D 1 37 ? 29.834 -25.427 -12.241 1.00 22.37 5 LEU D O 1
ATOM 5522 N N . LYS D 1 38 ? 28.063 -26.470 -11.297 1.00 26.50 6 LYS D N 1
ATOM 5523 C CA . LYS D 1 38 ? 28.833 -27.585 -10.744 1.00 29.95 6 LYS D CA 1
ATOM 5524 C C . LYS D 1 38 ? 29.793 -28.199 -11.766 1.00 23.58 6 LYS D C 1
ATOM 5525 O O . LYS D 1 38 ? 29.401 -28.494 -12.890 1.00 27.05 6 LYS D O 1
ATOM 5531 N N . ASP D 1 39 ? 31.056 -28.345 -11.368 1.00 29.10 7 ASP D N 1
ATOM 5532 C CA . ASP D 1 39 ? 32.108 -28.940 -12.202 1.00 29.34 7 ASP D CA 1
ATOM 5533 C C . ASP D 1 39 ? 32.518 -28.130 -13.449 1.00 25.74 7 ASP D C 1
ATOM 5534 O O . ASP D 1 39 ? 33.394 -28.558 -14.208 1.00 26.34 7 ASP D O 1
ATOM 5539 N N . LYS D 1 40 ? 31.902 -26.973 -13.667 1.00 25.52 8 LYS D N 1
ATOM 5540 C CA . LYS D 1 40 ? 32.240 -26.167 -14.846 1.00 24.54 8 LYS D CA 1
ATOM 5541 C C . LYS D 1 40 ? 33.525 -25.360 -14.646 1.00 22.30 8 LYS D C 1
ATOM 5542 O O . LYS D 1 40 ? 33.767 -24.834 -13.554 1.00 23.51 8 LYS D O 1
ATOM 5548 N N . VAL D 1 41 ? 34.333 -25.247 -15.702 1.00 20.12 9 VAL D N 1
ATOM 5549 C CA . VAL D 1 41 ? 35.483 -24.340 -15.689 1.00 23.57 9 VAL D CA 1
ATOM 5550 C C . VAL D 1 41 ? 35.249 -23.156 -16.632 1.00 24.62 9 VAL D C 1
ATOM 5551 O O . VAL D 1 41 ? 34.940 -23.356 -17.813 1.00 22.86 9 VAL D O 1
ATOM 5555 N N . ALA D 1 42 ? 35.422 -21.939 -16.111 1.00 18.12 10 ALA D N 1
ATOM 5556 C CA . ALA D 1 42 ? 35.174 -20.708 -16.878 1.00 21.32 10 ALA D CA 1
ATOM 5557 C C . ALA D 1 42 ? 36.365 -19.752 -16.904 1.00 23.37 10 ALA D C 1
ATOM 5558 O O . ALA D 1 42 ? 37.014 -19.515 -15.881 1.00 26.16 10 ALA D O 1
ATOM 5560 N N . ILE D 1 43 ? 36.629 -19.192 -18.082 1.00 23.26 11 ILE D N 1
ATOM 5561 C CA . ILE D 1 43 ? 37.580 -18.101 -18.231 1.00 18.96 11 ILE D CA 1
ATOM 5562 C C . ILE D 1 43 ? 36.801 -16.791 -18.312 1.00 22.91 11 ILE D C 1
ATOM 5563 O O . ILE D 1 43 ? 35.856 -16.664 -19.103 1.00 18.94 11 ILE D O 1
ATOM 5568 N N . ILE D 1 44 ? 37.195 -15.814 -17.497 1.00 19.50 12 ILE D N 1
ATOM 5569 C CA . ILE D 1 44 ? 36.529 -14.523 -17.469 1.00 18.61 12 ILE D CA 1
ATOM 5570 C C . ILE D 1 44 ? 37.583 -13.437 -17.675 1.00 21.57 12 ILE D C 1
ATOM 5571 O O . ILE D 1 44 ? 38.402 -13.194 -16.785 1.00 20.16 12 ILE D O 1
ATOM 5576 N N . THR D 1 45 ? 37.583 -12.790 -18.841 1.00 22.69 13 THR D N 1
ATOM 5577 C CA . THR D 1 45 ? 38.548 -11.715 -19.092 1.00 20.57 13 THR D CA 1
ATOM 5578 C C . THR D 1 45 ? 38.082 -10.430 -18.416 1.00 23.69 13 THR D C 1
ATOM 5579 O O . THR D 1 45 ? 36.879 -10.189 -18.302 1.00 22.77 13 THR D O 1
ATOM 5583 N N . GLY D 1 46 ? 39.030 -9.609 -17.970 1.00 23.10 14 GLY D N 1
ATOM 5584 C CA . GLY D 1 46 ? 38.698 -8.409 -17.222 1.00 25.02 14 GLY D CA 1
ATOM 5585 C C . GLY D 1 46 ? 37.905 -8.784 -15.984 1.00 23.46 14 GLY D C 1
ATOM 5586 O O . GLY D 1 46 ? 36.966 -8.081 -15.602 1.00 24.48 14 GLY D O 1
ATOM 5587 N N . GLY D 1 47 ? 38.295 -9.887 -15.349 1.00 20.88 15 GLY D N 1
ATOM 5588 C CA . GLY D 1 47 ? 37.493 -10.462 -14.286 1.00 21.63 15 GLY D CA 1
ATOM 5589 C C . GLY D 1 47 ? 37.946 -10.217 -12.861 1.00 26.07 15 GLY D C 1
ATOM 5590 O O . GLY D 1 47 ? 37.504 -10.933 -11.955 1.00 25.39 15 GLY D O 1
ATOM 5591 N N . VAL D 1 48 ? 38.803 -9.214 -12.644 1.00 25.48 16 VAL D N 1
ATOM 5592 C CA . VAL D 1 48 ? 39.334 -8.974 -11.301 1.00 27.48 16 VAL D CA 1
ATOM 5593 C C . VAL D 1 48 ? 38.804 -7.702 -10.642 1.00 24.00 16 VAL D C 1
ATOM 5594 O O . VAL D 1 48 ? 39.054 -7.472 -9.458 1.00 24.49 16 VAL D O 1
ATOM 5598 N N . ALA D 1 49 ? 38.060 -6.897 -11.400 1.00 23.13 17 ALA D N 1
ATOM 5599 C CA . ALA D 1 49 ? 37.376 -5.721 -10.848 1.00 27.63 17 ALA D CA 1
ATOM 5600 C C . ALA D 1 49 ? 36.039 -5.500 -11.545 1.00 26.33 17 ALA D C 1
ATOM 5601 O O . ALA D 1 49 ? 35.792 -6.074 -12.610 1.00 24.46 17 ALA D O 1
ATOM 5603 N N . GLY D 1 50 ? 35.191 -4.664 -10.945 1.00 22.95 18 GLY D N 1
ATOM 5604 C CA . GLY D 1 50 ? 33.958 -4.210 -11.574 1.00 26.42 18 GLY D CA 1
ATOM 5605 C C . GLY D 1 50 ? 32.998 -5.319 -11.977 1.00 28.61 18 GLY D C 1
ATOM 5606 O O . GLY D 1 50 ? 32.757 -6.261 -11.209 1.00 21.65 18 GLY D O 1
ATOM 5607 N N . ILE D 1 51 ? 32.450 -5.198 -13.184 1.00 24.96 19 ILE D N 1
ATOM 5608 C CA . ILE D 1 51 ? 31.496 -6.172 -13.710 1.00 26.68 19 ILE D CA 1
ATOM 5609 C C . ILE D 1 51 ? 32.094 -7.577 -13.779 1.00 24.59 19 ILE D C 1
ATOM 5610 O O . ILE D 1 51 ? 31.483 -8.532 -13.299 1.00 23.66 19 ILE D O 1
ATOM 5615 N N . GLY D 1 52 ? 33.291 -7.697 -14.357 1.00 18.40 20 GLY D N 1
ATOM 5616 C CA . GLY D 1 52 ? 33.972 -8.979 -14.458 1.00 21.91 20 GLY D CA 1
ATOM 5617 C C . GLY D 1 52 ? 34.078 -9.684 -13.116 1.00 23.63 20 GLY D C 1
ATOM 5618 O O . GLY D 1 52 ? 33.820 -10.888 -13.011 1.00 23.70 20 GLY D O 1
ATOM 5619 N N . LEU D 1 53 ? 34.443 -8.931 -12.082 1.00 22.86 21 LEU D N 1
ATOM 5620 C CA . LEU D 1 53 ? 34.563 -9.486 -10.738 1.00 25.25 21 LEU D CA 1
ATOM 5621 C C . LEU D 1 53 ? 33.206 -9.942 -10.223 1.00 21.21 21 LEU D C 1
ATOM 5622 O O . LEU D 1 53 ? 33.116 -10.920 -9.479 1.00 24.79 21 LEU D O 1
ATOM 5627 N N . GLY D 1 54 ? 32.151 -9.234 -10.616 1.00 21.49 22 GLY D N 1
ATOM 5628 C CA . GLY D 1 54 ? 30.801 -9.587 -10.203 1.00 20.31 22 GLY D CA 1
ATOM 5629 C C . GLY D 1 54 ? 30.388 -10.922 -10.792 1.00 24.13 22 GLY D C 1
ATOM 5630 O O . GLY D 1 54 ? 29.740 -11.745 -10.122 1.00 23.73 22 GLY D O 1
ATOM 5631 N N . ILE D 1 55 ? 30.764 -11.136 -12.049 1.00 19.01 23 ILE D N 1
ATOM 5632 C CA . ILE D 1 55 ? 30.498 -12.402 -12.732 1.00 20.51 23 ILE D CA 1
ATOM 5633 C C . ILE D 1 55 ? 31.284 -13.515 -12.055 1.00 21.58 23 ILE D C 1
ATOM 5634 O O . ILE D 1 55 ? 30.744 -14.585 -11.758 1.00 21.39 23 ILE D O 1
ATOM 5639 N N . ALA D 1 56 ? 32.560 -13.246 -11.788 1.00 22.88 24 ALA D N 1
ATOM 5640 C CA . ALA D 1 56 ? 33.428 -14.212 -11.115 1.00 19.36 24 ALA D CA 1
ATOM 5641 C C . ALA D 1 56 ? 32.856 -14.655 -9.771 1.00 22.84 24 ALA D C 1
ATOM 5642 O O . ALA D 1 56 ? 32.889 -15.846 -9.442 1.00 24.90 24 ALA D O 1
ATOM 5644 N N . GLU D 1 57 ? 32.334 -13.702 -8.998 1.00 22.46 25 GLU D N 1
ATOM 5645 C CA . GLU D 1 57 ? 31.763 -14.014 -7.688 1.00 24.77 25 GLU D CA 1
ATOM 5646 C C . GLU D 1 57 ? 30.546 -14.926 -7.804 1.00 26.31 25 GLU D C 1
ATOM 5647 O O . GLU D 1 57 ? 30.438 -15.915 -7.076 1.00 21.35 25 GLU D O 1
ATOM 5653 N N . CYS D 1 58 ? 29.624 -14.583 -8.703 1.00 22.17 26 CYS D N 1
ATOM 5654 C CA . CYS D 1 58 ? 28.430 -15.403 -8.907 1.00 23.25 26 CYS D CA 1
ATOM 5655 C C . CYS D 1 58 ? 28.806 -16.804 -9.395 1.00 23.62 26 CYS D C 1
ATOM 5656 O O . CYS D 1 58 ? 28.216 -17.797 -8.960 1.00 24.45 26 CYS D O 1
ATOM 5659 N N . TYR D 1 59 ? 29.788 -16.873 -10.291 1.00 20.18 27 TYR D N 1
ATOM 5660 C CA . TYR D 1 59 ? 30.261 -18.145 -10.833 1.00 22.62 27 TYR D CA 1
ATOM 5661 C C . TYR D 1 59 ? 30.838 -19.027 -9.721 1.00 24.48 27 TYR D C 1
ATOM 5662 O O . TYR D 1 59 ? 30.482 -20.201 -9.601 1.00 19.37 27 TYR D O 1
ATOM 5671 N N . VAL D 1 60 ? 31.711 -18.453 -8.895 1.00 25.15 28 VAL D N 1
ATOM 5672 C CA . VAL D 1 60 ? 32.291 -19.201 -7.780 1.00 27.34 28 VAL D CA 1
ATOM 5673 C C . VAL D 1 60 ? 31.202 -19.668 -6.809 1.00 23.83 28 VAL D C 1
ATOM 5674 O O . VAL D 1 60 ? 31.246 -20.803 -6.313 1.00 26.53 28 VAL D O 1
ATOM 5678 N N . ARG D 1 61 ? 30.220 -18.802 -6.562 1.00 23.70 29 ARG D N 1
ATOM 5679 C CA . ARG D 1 61 ? 29.085 -19.145 -5.699 1.00 27.34 29 ARG D CA 1
ATOM 5680 C C . ARG D 1 61 ? 28.359 -20.387 -6.207 1.00 27.94 29 ARG D C 1
ATOM 5681 O O . ARG D 1 61 ? 27.917 -21.239 -5.415 1.00 26.22 29 ARG D O 1
ATOM 5689 N N . GLU D 1 62 ? 28.247 -20.498 -7.529 1.00 23.17 30 GLU D N 1
ATOM 5690 C CA . GLU D 1 62 ? 27.497 -21.602 -8.120 1.00 25.14 30 GLU D CA 1
ATOM 5691 C C . GLU D 1 62 ? 28.376 -22.807 -8.440 1.00 25.71 30 GLU D C 1
ATOM 5692 O O . GLU D 1 62 ? 27.978 -23.692 -9.207 1.00 24.85 30 GLU D O 1
ATOM 5698 N N . GLY D 1 63 ? 29.571 -22.840 -7.848 1.00 23.21 31 GLY D N 1
ATOM 5699 C CA . GLY D 1 63 ? 30.403 -24.028 -7.913 1.00 22.18 31 GLY D CA 1
ATOM 5700 C C . GLY D 1 63 ? 31.390 -24.090 -9.063 1.00 25.61 31 GLY D C 1
ATOM 5701 O O . GLY D 1 63 ? 32.103 -25.086 -9.224 1.00 26.42 31 GLY D O 1
ATOM 5702 N N . ALA D 1 64 ? 31.448 -23.030 -9.863 1.00 22.75 32 ALA D N 1
ATOM 5703 C CA . ALA D 1 64 ? 32.400 -22.986 -10.970 1.00 23.25 32 ALA D CA 1
ATOM 5704 C C . ALA D 1 64 ? 33.839 -22.801 -10.491 1.00 25.20 32 ALA D C 1
ATOM 5705 O O . ALA D 1 64 ? 34.083 -22.218 -9.434 1.00 24.24 32 ALA D O 1
ATOM 5707 N N . LYS D 1 65 ? 34.786 -23.290 -11.285 1.00 21.45 33 LYS D N 1
ATOM 5708 C CA . LYS D 1 65 ? 36.182 -22.911 -11.121 1.00 25.08 33 LYS D CA 1
ATOM 5709 C C . LYS D 1 65 ? 36.502 -21.831 -12.148 1.00 27.23 33 LYS D C 1
ATOM 5710 O O . LYS D 1 65 ? 36.178 -21.987 -13.330 1.00 25.63 33 LYS D O 1
ATOM 5716 N N . VAL D 1 66 ? 37.120 -20.737 -11.700 1.00 24.68 34 VAL D N 1
ATOM 5717 C CA . VAL D 1 66 ? 37.316 -19.566 -12.555 1.00 22.58 34 VAL D CA 1
ATOM 5718 C C . VAL D 1 66 ? 38.788 -19.231 -12.821 1.00 28.45 34 VAL D C 1
ATOM 5719 O O . VAL D 1 66 ? 39.641 -19.336 -11.928 1.00 25.63 34 VAL D O 1
ATOM 5723 N N . VAL D 1 67 ? 39.083 -18.879 -14.072 1.00 25.32 35 VAL D N 1
ATOM 5724 C CA . VAL D 1 67 ? 40.355 -18.264 -14.425 1.00 22.14 35 VAL D CA 1
ATOM 5725 C C . VAL D 1 67 ? 40.030 -16.828 -14.784 1.00 26.60 35 VAL D C 1
ATOM 5726 O O . VAL D 1 67 ? 39.399 -16.568 -15.814 1.00 24.12 35 VAL D O 1
ATOM 5730 N N . VAL D 1 68 ? 40.423 -15.900 -13.915 1.00 20.64 36 VAL D N 1
ATOM 5731 C CA . VAL D 1 68 ? 40.167 -14.483 -14.143 1.00 22.77 36 VAL D CA 1
ATOM 5732 C C . VAL D 1 68 ? 41.424 -13.831 -14.718 1.00 25.63 36 VAL D C 1
ATOM 5733 O O . VAL D 1 68 ? 42.543 -14.110 -14.266 1.00 24.22 36 VAL D O 1
ATOM 5737 N N . THR D 1 69 ? 41.253 -12.996 -15.741 1.00 25.55 37 THR D N 1
ATOM 5738 C CA . THR D 1 69 ? 42.405 -12.331 -16.353 1.00 24.57 37 THR D CA 1
ATOM 5739 C C . THR D 1 69 ? 42.282 -10.809 -16.331 1.00 24.30 37 THR D C 1
ATOM 5740 O O . THR D 1 69 ? 41.198 -10.254 -16.115 1.00 24.67 37 THR D O 1
ATOM 5744 N N . ALA D 1 70 ? 43.410 -10.141 -16.544 1.00 29.14 38 ALA D N 1
ATOM 5745 C CA . ALA D 1 70 ? 43.466 -8.681 -16.565 1.00 26.85 38 ALA D CA 1
ATOM 5746 C C . ALA D 1 70 ? 44.798 -8.253 -17.179 1.00 28.85 38 ALA D C 1
ATOM 5747 O O . ALA D 1 70 ? 45.820 -8.918 -16.978 1.00 26.40 38 ALA D O 1
ATOM 5749 N N . ASN D 1 71 ? 44.789 -7.168 -17.949 1.00 30.48 39 ASN D N 1
ATOM 5750 C CA . ASN D 1 71 ? 46.013 -6.729 -18.624 1.00 33.65 39 ASN D CA 1
ATOM 5751 C C . ASN D 1 71 ? 47.040 -6.126 -17.653 1.00 36.13 39 ASN D C 1
ATOM 5752 O O . ASN D 1 71 ? 48.228 -6.463 -17.712 1.00 35.35 39 ASN D O 1
ATOM 5757 N N . HIS D 1 72 ? 46.573 -5.254 -16.758 1.00 34.08 40 HIS D N 1
ATOM 5758 C CA . HIS D 1 72 ? 47.454 -4.557 -15.818 1.00 39.78 40 HIS D CA 1
ATOM 5759 C C . HIS D 1 72 ? 46.788 -4.366 -14.465 1.00 37.58 40 HIS D C 1
ATOM 5760 O O . HIS D 1 72 ? 46.520 -3.233 -14.062 1.00 36.08 40 HIS D O 1
ATOM 5767 N N . ASN D 1 73 ? 46.521 -5.461 -13.761 1.00 29.43 41 ASN D N 1
ATOM 5768 C CA . ASN D 1 73 ? 45.925 -5.363 -12.433 1.00 27.55 41 ASN D CA 1
ATOM 5769 C C . ASN D 1 73 ? 46.306 -6.564 -11.579 1.00 33.54 41 ASN D C 1
ATOM 5770 O O . ASN D 1 73 ? 45.438 -7.318 -11.125 1.00 34.53 41 ASN D O 1
ATOM 5775 N N . VAL D 1 74 ? 47.610 -6.732 -11.363 1.00 34.62 42 VAL D N 1
ATOM 5776 C CA . VAL D 1 74 ? 48.131 -7.888 -10.636 1.00 34.45 42 VAL D CA 1
ATOM 5777 C C . VAL D 1 74 ? 47.564 -7.910 -9.227 1.00 33.74 42 VAL D C 1
ATOM 5778 O O . VAL D 1 74 ? 47.246 -8.980 -8.694 1.00 37.75 42 VAL D O 1
ATOM 5782 N N . ASP D 1 75 ? 47.421 -6.724 -8.640 1.00 30.88 43 ASP D N 1
ATOM 5783 C CA . ASP D 1 75 ? 46.846 -6.582 -7.306 1.00 32.71 43 ASP D CA 1
ATOM 5784 C C . ASP D 1 75 ? 45.418 -7.118 -7.267 1.00 33.15 43 ASP D C 1
ATOM 5785 O O . ASP D 1 75 ? 45.083 -7.961 -6.427 1.00 32.45 43 ASP D O 1
ATOM 5790 N N . GLY D 1 76 ? 44.582 -6.625 -8.176 1.00 28.87 44 GLY D N 1
ATOM 5791 C CA . GLY D 1 76 ? 43.207 -7.085 -8.279 1.00 31.26 44 GLY D CA 1
ATOM 5792 C C . GLY D 1 76 ? 43.134 -8.586 -8.473 1.00 30.86 44 GLY D C 1
ATOM 5793 O O . GLY D 1 76 ? 42.301 -9.262 -7.857 1.00 33.88 44 GLY D O 1
ATOM 5794 N N . GLY D 1 77 ? 44.022 -9.108 -9.317 1.00 34.60 45 GLY D N 1
ATOM 5795 C CA . GLY D 1 77 ? 44.079 -10.535 -9.587 1.00 31.69 45 GLY D CA 1
ATOM 5796 C C . GLY D 1 77 ? 44.361 -11.348 -8.336 1.00 35.80 45 GLY D C 1
ATOM 5797 O O . GLY D 1 77 ? 43.646 -12.311 -8.025 1.00 27.79 45 GLY D O 1
ATOM 5798 N N . ARG D 1 78 ? 45.399 -10.949 -7.607 1.00 29.68 46 ARG D N 1
ATOM 5799 C CA . ARG D 1 78 ? 45.790 -11.651 -6.393 1.00 31.58 46 ARG D CA 1
ATOM 5800 C C . ARG D 1 78 ? 44.723 -11.550 -5.313 1.00 30.61 46 ARG D C 1
ATOM 5801 O O . ARG D 1 78 ? 44.501 -12.498 -4.560 1.00 35.53 46 ARG D O 1
ATOM 5809 N N . ALA D 1 79 ? 44.044 -10.408 -5.261 1.00 30.22 47 ALA D N 1
ATOM 5810 C CA . ALA D 1 79 ? 42.971 -10.207 -4.294 1.00 33.05 47 ALA D CA 1
ATOM 5811 C C . ALA D 1 79 ? 41.807 -11.154 -4.574 1.00 31.13 47 ALA D C 1
ATOM 5812 O O . ALA D 1 79 ? 41.180 -11.674 -3.653 1.00 33.89 47 ALA D O 1
ATOM 5814 N N . ALA D 1 80 ? 41.524 -11.379 -5.852 1.00 33.79 48 ALA D N 1
ATOM 5815 C CA . ALA D 1 80 ? 40.423 -12.257 -6.241 1.00 32.83 48 ALA D CA 1
ATOM 5816 C C . ALA D 1 80 ? 40.728 -13.715 -5.891 1.00 29.93 48 ALA D C 1
ATOM 5817 O O . ALA D 1 80 ? 39.876 -14.429 -5.347 1.00 33.55 48 ALA D O 1
ATOM 5819 N N . VAL D 1 81 ? 41.940 -14.156 -6.212 1.00 31.44 49 VAL D N 1
ATOM 5820 C CA . VAL D 1 81 ? 42.357 -15.522 -5.901 1.00 34.15 49 VAL D CA 1
ATOM 5821 C C . VAL D 1 81 ? 42.422 -15.751 -4.389 1.00 33.27 49 VAL D C 1
ATOM 5822 O O . VAL D 1 81 ? 42.035 -16.814 -3.896 1.00 37.04 49 VAL D O 1
ATOM 5826 N N . ALA D 1 82 ? 42.893 -14.744 -3.659 1.00 30.51 50 ALA D N 1
ATOM 5827 C CA . ALA D 1 82 ? 42.887 -14.782 -2.198 1.00 35.44 50 ALA D CA 1
ATOM 5828 C C . ALA D 1 82 ? 41.464 -14.938 -1.671 1.00 36.54 50 ALA D C 1
ATOM 5829 O O . ALA D 1 82 ? 41.216 -15.684 -0.721 1.00 36.15 50 ALA D O 1
ATOM 5831 N N . LYS D 1 83 ? 40.531 -14.213 -2.280 1.00 36.19 51 LYS D N 1
ATOM 5832 C CA . LYS D 1 83 ? 39.138 -14.251 -1.846 1.00 34.68 51 LYS D CA 1
ATOM 5833 C C . LYS D 1 83 ? 38.496 -15.605 -2.153 1.00 33.66 51 LYS D C 1
ATOM 5834 O O . LYS D 1 83 ? 37.867 -16.215 -1.285 1.00 33.32 51 LYS D O 1
ATOM 5840 N N . PHE D 1 84 ? 38.672 -16.073 -3.387 1.00 32.03 52 PHE D N 1
ATOM 5841 C CA . PHE D 1 84 ? 38.039 -17.304 -3.860 1.00 32.77 52 PHE D CA 1
ATOM 5842 C C . PHE D 1 84 ? 38.726 -18.566 -3.335 1.00 34.06 52 PHE D C 1
ATOM 5843 O O . PHE D 1 84 ? 38.065 -19.569 -3.047 1.00 26.11 52 PHE D O 1
ATOM 5851 N N . GLY D 1 85 ? 40.052 -18.512 -3.223 1.00 29.90 53 GLY D N 1
ATOM 5852 C CA . GLY D 1 85 ? 40.830 -19.678 -2.843 1.00 33.86 53 GLY D CA 1
ATOM 5853 C C . GLY D 1 85 ? 41.549 -20.289 -4.033 1.00 33.12 53 GLY D C 1
ATOM 5854 O O . GLY D 1 85 ? 40.970 -20.394 -5.120 1.00 33.25 53 GLY D O 1
ATOM 5855 N N . ASP D 1 86 ? 42.803 -20.698 -3.820 1.00 36.58 54 ASP D N 1
ATOM 5856 C CA . ASP D 1 86 ? 43.657 -21.281 -4.859 1.00 34.33 54 ASP D CA 1
ATOM 5857 C C . ASP D 1 86 ? 43.050 -22.506 -5.539 1.00 33.65 54 ASP D C 1
ATOM 5858 O O . ASP D 1 86 ? 43.410 -22.838 -6.673 1.00 34.32 54 ASP D O 1
ATOM 5863 N N . ASP D 1 87 ? 42.159 -23.198 -4.837 1.00 30.81 55 ASP D N 1
ATOM 5864 C CA . ASP D 1 87 ? 41.607 -24.458 -5.340 1.00 35.23 55 ASP D CA 1
ATOM 5865 C C . ASP D 1 87 ? 40.519 -24.284 -6.411 1.00 29.49 55 ASP D C 1
ATOM 5866 O O . ASP D 1 87 ? 40.306 -25.174 -7.237 1.00 30.97 55 ASP D O 1
ATOM 5871 N N . VAL D 1 88 ? 39.833 -23.145 -6.392 1.00 29.71 56 VAL D N 1
ATOM 5872 C CA . VAL D 1 88 ? 38.747 -22.908 -7.338 1.00 29.62 56 VAL D CA 1
ATOM 5873 C C . VAL D 1 88 ? 38.983 -21.685 -8.220 1.00 32.48 56 VAL D C 1
ATOM 5874 O O . VAL D 1 88 ? 38.120 -21.342 -9.030 1.00 25.38 56 VAL D O 1
ATOM 5878 N N . SER D 1 89 ? 40.128 -21.016 -8.059 1.00 28.09 57 SER D N 1
ATOM 5879 C CA . SER D 1 89 ? 40.420 -19.836 -8.876 1.00 24.16 57 SER D CA 1
ATOM 5880 C C . SER D 1 89 ? 41.887 -19.717 -9.286 1.00 30.70 57 SER D C 1
ATOM 5881 O O . SER D 1 89 ? 42.791 -20.234 -8.613 1.00 29.04 57 SER D O 1
ATOM 5884 N N . LEU D 1 90 ? 42.109 -19.042 -10.408 1.00 24.88 58 LEU D N 1
ATOM 5885 C CA . LEU D 1 90 ? 43.449 -18.821 -10.938 1.00 28.01 58 LEU D CA 1
ATOM 5886 C C . LEU D 1 90 ? 43.474 -17.441 -11.591 1.00 30.83 58 LEU D C 1
ATOM 5887 O O . LEU D 1 90 ? 42.518 -17.064 -12.287 1.00 24.61 58 LEU D O 1
ATOM 5892 N N . PHE D 1 91 ? 44.545 -16.683 -11.364 1.00 26.52 59 PHE D N 1
ATOM 5893 C CA . PHE D 1 91 ? 44.714 -15.409 -12.058 1.00 25.55 59 PHE D CA 1
ATOM 5894 C C . PHE D 1 91 ? 45.834 -15.477 -13.090 1.00 28.29 59 PHE D C 1
ATOM 5895 O O . PHE D 1 91 ? 46.930 -15.955 -12.799 1.00 28.89 59 PHE D O 1
ATOM 5903 N N . VAL D 1 92 ? 45.551 -15.002 -14.300 1.00 28.92 60 VAL D N 1
ATOM 5904 C CA . VAL D 1 92 ? 46.542 -14.978 -15.368 1.00 25.53 60 VAL D CA 1
ATOM 5905 C C . VAL D 1 92 ? 46.533 -13.604 -16.025 1.00 29.88 60 VAL D C 1
ATOM 5906 O O . VAL D 1 92 ? 45.463 -13.069 -16.329 1.00 26.61 60 VAL D O 1
ATOM 5910 N N . GLN D 1 93 ? 47.712 -13.020 -16.229 1.00 25.45 61 GLN D N 1
ATOM 5911 C CA . GLN D 1 93 ? 47.803 -11.738 -16.930 1.00 27.44 61 GLN D CA 1
ATOM 5912 C C . GLN D 1 93 ? 47.486 -11.974 -18.394 1.00 27.28 61 GLN D C 1
ATOM 5913 O O . GLN D 1 93 ? 47.973 -12.942 -18.987 1.00 28.56 61 GLN D O 1
ATOM 5919 N N . GLN D 1 94 ? 46.679 -11.092 -18.981 1.00 27.14 62 GLN D N 1
ATOM 5920 C CA . GLN D 1 94 ? 46.266 -11.265 -20.369 1.00 25.34 62 GLN D CA 1
ATOM 5921 C C . GLN D 1 94 ? 45.902 -9.948 -21.042 1.00 22.21 62 GLN D C 1
ATOM 5922 O O . GLN D 1 94 ? 45.116 -9.164 -20.500 1.00 22.00 62 GLN D O 1
ATOM 5928 N N . ASP D 1 95 ? 46.479 -9.726 -22.220 1.00 27.01 63 ASP D N 1
ATOM 5929 C CA . ASP D 1 95 ? 46.070 -8.653 -23.124 1.00 26.75 63 ASP D CA 1
ATOM 5930 C C . ASP D 1 95 ? 45.173 -9.316 -24.160 1.00 21.73 63 ASP D C 1
ATOM 5931 O O . ASP D 1 95 ? 45.658 -10.057 -25.011 1.00 24.72 63 ASP D O 1
ATOM 5936 N N . VAL D 1 96 ? 43.868 -9.055 -24.093 1.00 21.66 64 VAL D N 1
ATOM 5937 C CA . VAL D 1 96 ? 42.920 -9.760 -24.950 1.00 21.47 64 VAL D CA 1
ATOM 5938 C C . VAL D 1 96 ? 43.112 -9.487 -26.439 1.00 22.97 64 VAL D C 1
ATOM 5939 O O . VAL D 1 96 ? 42.625 -10.243 -27.278 1.00 23.06 64 VAL D O 1
ATOM 5943 N N . SER D 1 97 ? 43.840 -8.427 -26.777 1.00 25.69 65 SER D N 1
ATOM 5944 C CA . SER D 1 97 ? 44.088 -8.121 -28.181 1.00 25.83 65 SER D CA 1
ATOM 5945 C C . SER D 1 97 ? 45.177 -9.012 -28.794 1.00 30.07 65 SER D C 1
ATOM 5946 O O . SER D 1 97 ? 45.335 -9.063 -30.024 1.00 25.51 65 SER D O 1
ATOM 5949 N N . LYS D 1 98 ? 45.924 -9.715 -27.946 1.00 23.94 66 LYS D N 1
ATOM 5950 C CA . LYS D 1 98 ? 47.080 -10.488 -28.417 1.00 26.63 66 LYS D CA 1
ATOM 5951 C C . LYS D 1 98 ? 46.791 -11.975 -28.582 1.00 26.41 66 LYS D C 1
ATOM 5952 O O . LYS D 1 98 ? 46.489 -12.670 -27.606 1.00 26.52 66 LYS D O 1
ATOM 5958 N N . GLU D 1 99 ? 46.905 -12.462 -29.815 1.00 26.28 67 GLU D N 1
ATOM 5959 C CA . GLU D 1 99 ? 46.665 -13.871 -30.126 1.00 30.31 67 GLU D CA 1
ATOM 5960 C C . GLU D 1 99 ? 47.488 -14.810 -29.238 1.00 33.97 67 GLU D C 1
ATOM 5961 O O . GLU D 1 99 ? 47.000 -15.859 -28.796 1.00 25.80 67 GLU D O 1
ATOM 5967 N N . ALA D 1 100 ? 48.730 -14.419 -28.960 1.00 30.11 68 ALA D N 1
ATOM 5968 C CA . ALA D 1 100 ? 49.613 -15.255 -28.151 1.00 34.26 68 ALA D CA 1
ATOM 5969 C C . ALA D 1 100 ? 49.149 -15.354 -26.694 1.00 28.17 68 ALA D C 1
ATOM 5970 O O . ALA D 1 100 ? 49.329 -16.395 -26.057 1.00 25.31 68 ALA D O 1
ATOM 5972 N N . ASP D 1 101 ? 48.566 -14.277 -26.166 1.00 23.55 69 ASP D N 1
ATOM 5973 C CA . ASP D 1 101 ? 48.094 -14.290 -24.782 1.00 25.56 69 ASP D CA 1
ATOM 5974 C C . ASP D 1 101 ? 46.871 -15.193 -24.607 1.00 26.89 69 ASP D C 1
ATOM 5975 O O . ASP D 1 101 ? 46.635 -15.726 -23.521 1.00 25.49 69 ASP D O 1
ATOM 5980 N N . TRP D 1 102 ? 46.092 -15.353 -25.672 1.00 23.75 70 TRP D N 1
ATOM 5981 C CA . TRP D 1 102 ? 44.988 -16.311 -25.648 1.00 25.59 70 TRP D CA 1
ATOM 5982 C C . TRP D 1 102 ? 45.511 -17.745 -25.502 1.00 25.99 70 TRP D C 1
ATOM 5983 O O . TRP D 1 102 ? 45.018 -18.507 -24.672 1.00 27.94 70 TRP D O 1
ATOM 5994 N N . GLN D 1 103 ? 46.516 -18.110 -26.295 1.00 28.03 71 GLN D N 1
ATOM 5995 C CA . GLN D 1 103 ? 47.104 -19.446 -26.202 1.00 28.91 71 GLN D CA 1
ATOM 5996 C C . GLN D 1 103 ? 47.652 -19.677 -24.795 1.00 29.88 71 GLN D C 1
ATOM 5997 O O . GLN D 1 103 ? 47.522 -20.773 -24.233 1.00 28.53 71 GLN D O 1
ATOM 6003 N N . LYS D 1 104 ? 48.248 -18.631 -24.227 1.00 27.33 72 LYS D N 1
ATOM 6004 C CA . LYS D 1 104 ? 48.767 -18.690 -22.862 1.00 27.86 72 LYS D CA 1
ATOM 6005 C C . LYS D 1 104 ? 47.677 -18.963 -21.827 1.00 26.15 72 LYS D C 1
ATOM 6006 O O . LYS D 1 104 ? 47.862 -19.781 -20.925 1.00 26.09 72 LYS D O 1
ATOM 6012 N N . VAL D 1 105 ? 46.552 -18.262 -21.946 1.00 24.08 73 VAL D N 1
ATOM 6013 C CA . VAL D 1 105 ? 45.478 -18.378 -20.963 1.00 24.43 73 VAL D CA 1
ATOM 6014 C C . VAL D 1 105 ? 44.800 -19.749 -21.051 1.00 22.30 73 VAL D C 1
ATOM 6015 O O . VAL D 1 105 ? 44.463 -20.351 -20.029 1.00 25.34 73 VAL D O 1
ATOM 6019 N N . ILE D 1 106 ? 44.607 -20.235 -22.273 1.00 22.56 74 ILE D N 1
ATOM 6020 C CA . ILE D 1 106 ? 44.061 -21.574 -22.493 1.00 22.06 74 ILE D CA 1
ATOM 6021 C C . ILE D 1 106 ? 44.988 -22.632 -21.887 1.00 24.47 74 ILE D C 1
ATOM 6022 O O . ILE D 1 106 ? 44.543 -23.525 -21.157 1.00 21.89 74 ILE D O 1
ATOM 6027 N N . ASP D 1 107 ? 46.280 -22.530 -22.193 1.00 24.61 75 ASP D N 1
ATOM 6028 C CA . ASP D 1 107 ? 47.262 -23.463 -21.646 1.00 26.63 75 ASP D CA 1
ATOM 6029 C C . ASP D 1 107 ? 47.220 -23.444 -20.115 1.00 24.26 75 ASP D C 1
ATOM 6030 O O . ASP D 1 107 ? 47.193 -24.496 -19.479 1.00 27.05 75 ASP D O 1
ATOM 6035 N N . ALA D 1 108 ? 47.189 -22.252 -19.526 1.00 21.33 76 ALA D N 1
ATOM 6036 C CA . ALA D 1 108 ? 47.155 -22.121 -18.066 1.00 26.42 76 ALA D CA 1
ATOM 6037 C C . ALA D 1 108 ? 45.884 -22.725 -17.463 1.00 26.55 76 ALA D C 1
ATOM 6038 O O . ALA D 1 108 ? 45.922 -23.380 -16.411 1.00 21.29 76 ALA D O 1
ATOM 6040 N N . THR D 1 109 ? 44.758 -22.507 -18.135 1.00 21.76 77 THR D N 1
ATOM 6041 C CA . THR D 1 109 ? 43.483 -23.031 -17.663 1.00 20.10 77 THR D CA 1
ATOM 6042 C C . THR D 1 109 ? 43.512 -24.562 -17.698 1.00 21.80 77 THR D C 1
ATOM 6043 O O . THR D 1 109 ? 43.097 -25.224 -16.744 1.00 26.19 77 THR D O 1
ATOM 6047 N N . ILE D 1 110 ? 44.017 -25.119 -18.796 1.00 21.72 78 ILE D N 1
ATOM 6048 C CA . ILE D 1 110 ? 44.088 -26.571 -18.961 1.00 24.57 78 ILE D CA 1
ATOM 6049 C C . ILE D 1 110 ? 45.095 -27.215 -17.996 1.00 28.60 78 ILE D C 1
ATOM 6050 O O . ILE D 1 110 ? 44.855 -28.307 -17.482 1.00 24.77 78 ILE D O 1
ATOM 6055 N N . ALA D 1 111 ? 46.206 -26.533 -17.726 1.00 26.42 79 ALA D N 1
ATOM 6056 C CA . ALA D 1 111 ? 47.164 -27.050 -16.747 1.00 28.55 79 ALA D CA 1
ATOM 6057 C C . ALA D 1 111 ? 46.554 -27.077 -15.343 1.00 23.28 79 ALA D C 1
ATOM 6058 O O . ALA D 1 111 ? 46.758 -28.024 -14.580 1.00 27.27 79 ALA D O 1
ATOM 6060 N N . LYS D 1 112 ? 45.799 -26.035 -15.010 1.00 23.50 80 LYS D N 1
ATOM 6061 C CA . LYS D 1 112 ? 45.256 -25.868 -13.662 1.00 27.85 80 LYS D CA 1
ATOM 6062 C C . LYS D 1 112 ? 44.001 -26.710 -13.422 1.00 25.82 80 LYS D C 1
ATOM 6063 O O . LYS D 1 112 ? 43.894 -27.402 -12.401 1.00 22.53 80 LYS D O 1
ATOM 6069 N N . PHE D 1 113 ? 43.065 -26.656 -14.367 1.00 22.81 81 PHE D N 1
ATOM 6070 C CA . PHE D 1 113 ? 41.749 -27.254 -14.171 1.00 25.96 81 PHE D CA 1
ATOM 6071 C C . PHE D 1 113 ? 41.397 -28.338 -15.188 1.00 23.78 81 PHE D C 1
ATOM 6072 O O . PHE D 1 113 ? 40.318 -28.935 -15.098 1.00 25.48 81 PHE D O 1
ATOM 6080 N N . GLY D 1 114 ? 42.283 -28.574 -16.158 1.00 24.76 82 GLY D N 1
ATOM 6081 C CA . GLY D 1 114 ? 42.132 -29.686 -17.090 1.00 23.65 82 GLY D CA 1
ATOM 6082 C C . GLY D 1 114 ? 41.117 -29.567 -18.225 1.00 20.57 82 GLY D C 1
ATOM 6083 O O . GLY D 1 114 ? 41.011 -30.476 -19.054 1.00 22.90 82 GLY D O 1
ATOM 6084 N N . ARG D 1 115 ? 40.386 -28.457 -18.278 1.00 22.92 83 ARG D N 1
ATOM 6085 C CA . ARG D 1 115 ? 39.302 -28.307 -19.246 1.00 21.55 83 ARG D CA 1
ATOM 6086 C C . ARG D 1 115 ? 38.808 -26.864 -19.306 1.00 22.00 83 ARG D C 1
ATOM 6087 O O . ARG D 1 115 ? 39.096 -26.070 -18.411 1.00 19.52 83 ARG D O 1
ATOM 6095 N N . VAL D 1 116 ? 38.064 -26.540 -20.363 1.00 21.79 84 VAL D N 1
ATOM 6096 C CA . VAL D 1 116 ? 37.432 -25.226 -20.517 1.00 18.88 84 VAL D CA 1
ATOM 6097 C C . VAL D 1 116 ? 35.965 -25.441 -20.906 1.00 18.92 84 VAL D C 1
ATOM 6098 O O . VAL D 1 116 ? 35.685 -26.110 -21.911 1.00 17.41 84 VAL D O 1
ATOM 6102 N N . ASP D 1 117 ? 35.038 -24.902 -20.109 1.00 18.66 85 ASP D N 1
ATOM 6103 C CA . ASP D 1 117 ? 33.604 -25.079 -20.365 1.00 17.05 85 ASP D CA 1
ATOM 6104 C C . ASP D 1 117 ? 32.892 -23.807 -20.792 1.00 19.24 85 ASP D C 1
ATOM 6105 O O . ASP D 1 117 ? 31.881 -23.864 -21.505 1.00 18.53 85 ASP D O 1
ATOM 6110 N N . ILE D 1 118 ? 33.403 -22.663 -20.339 1.00 17.64 86 ILE D N 1
ATOM 6111 C CA . ILE D 1 118 ? 32.736 -21.381 -20.538 1.00 16.84 86 ILE D CA 1
ATOM 6112 C C . ILE D 1 118 ? 33.791 -20.304 -20.774 1.00 20.40 86 ILE D C 1
ATOM 6113 O O . ILE D 1 118 ? 34.830 -20.290 -20.097 1.00 17.94 86 ILE D O 1
ATOM 6118 N N . LEU D 1 119 ? 33.531 -19.406 -21.725 1.00 18.74 87 LEU D N 1
ATOM 6119 C CA . LEU D 1 119 ? 34.341 -18.194 -21.871 1.00 15.37 87 LEU D CA 1
ATOM 6120 C C . LEU D 1 119 ? 33.438 -16.976 -21.773 1.00 18.04 87 LEU D C 1
ATOM 6121 O O . LEU D 1 119 ? 32.400 -16.885 -22.462 1.00 16.01 87 LEU D O 1
ATOM 6126 N N . VAL D 1 120 ? 33.818 -16.046 -20.901 1.00 16.97 88 VAL D N 1
ATOM 6127 C CA . VAL D 1 120 ? 33.141 -14.767 -20.821 1.00 14.62 88 VAL D CA 1
ATOM 6128 C C . VAL D 1 120 ? 34.083 -13.686 -21.366 1.00 19.59 88 VAL D C 1
ATOM 6129 O O . VAL D 1 120 ? 35.091 -13.364 -20.731 1.00 19.63 88 VAL D O 1
ATOM 6133 N N . ASN D 1 121 ? 33.780 -13.139 -22.545 1.00 20.20 89 ASN D N 1
ATOM 6134 C CA . ASN D 1 121 ? 34.603 -12.055 -23.097 1.00 19.96 89 ASN D CA 1
ATOM 6135 C C . ASN D 1 121 ? 34.115 -10.760 -22.495 1.00 21.31 89 ASN D C 1
ATOM 6136 O O . ASN D 1 121 ? 33.165 -10.147 -23.004 1.00 19.18 89 ASN D O 1
ATOM 6141 N N . ASN D 1 122 ? 34.748 -10.337 -21.407 1.00 20.35 90 ASN D N 1
ATOM 6142 C CA . ASN D 1 122 ? 34.257 -9.168 -20.690 1.00 20.85 90 ASN D CA 1
ATOM 6143 C C . ASN D 1 122 ? 35.203 -7.977 -20.773 1.00 25.12 90 ASN D C 1
ATOM 6144 O O . ASN D 1 122 ? 34.794 -6.831 -20.584 1.00 24.75 90 ASN D O 1
ATOM 6149 N N . ALA D 1 123 ? 36.472 -8.252 -21.056 1.00 25.33 91 ALA D N 1
ATOM 6150 C CA . ALA D 1 123 ? 37.476 -7.194 -21.159 1.00 30.92 91 ALA D CA 1
ATOM 6151 C C . ALA D 1 123 ? 37.108 -6.204 -22.268 1.00 28.63 91 ALA D C 1
ATOM 6152 O O . ALA D 1 123 ? 36.559 -6.601 -23.299 1.00 24.23 91 ALA D O 1
ATOM 6154 N N . GLY D 1 124 ? 37.410 -4.925 -22.062 1.00 29.56 92 GLY D N 1
ATOM 6155 C CA . GLY D 1 124 ? 37.065 -3.904 -23.042 1.00 33.13 92 GLY D CA 1
ATOM 6156 C C . GLY D 1 124 ? 37.591 -2.504 -22.740 1.00 37.21 92 GLY D C 1
ATOM 6157 O O . GLY D 1 124 ? 38.018 -2.225 -21.614 1.00 37.24 92 GLY D O 1
ATOM 6158 N N . ILE D 1 125 ? 37.562 -1.637 -23.759 1.00 32.90 93 ILE D N 1
ATOM 6159 C CA . ILE D 1 125 ? 37.916 -0.215 -23.647 1.00 32.80 93 ILE D CA 1
ATOM 6160 C C . ILE D 1 125 ? 36.643 0.635 -23.718 1.00 33.28 93 ILE D C 1
ATOM 6161 O O . ILE D 1 125 ? 35.703 0.289 -24.439 1.00 30.15 93 ILE D O 1
ATOM 6166 N N . GLY D 1 126 ? 36.600 1.741 -22.974 1.00 34.10 94 GLY D N 1
ATOM 6167 C CA . GLY D 1 126 ? 35.453 2.631 -23.022 1.00 28.24 94 GLY D CA 1
ATOM 6168 C C . GLY D 1 126 ? 35.512 3.618 -24.175 1.00 27.76 94 GLY D C 1
ATOM 6169 O O . GLY D 1 126 ? 36.439 3.582 -24.983 1.00 28.87 94 GLY D O 1
ATOM 6170 N N . GLY D 1 127 ? 34.526 4.510 -24.249 1.00 33.70 95 GLY D N 1
ATOM 6171 C CA . GLY D 1 127 ? 34.447 5.455 -25.350 1.00 31.74 95 GLY D CA 1
ATOM 6172 C C . GLY D 1 127 ? 34.977 6.840 -25.021 1.00 31.81 95 GLY D C 1
ATOM 6173 O O . GLY D 1 127 ? 35.265 7.140 -23.863 1.00 34.19 95 GLY D O 1
ATOM 6174 N N . VAL D 1 128 ? 35.115 7.680 -26.048 1.00 26.61 96 VAL D N 1
ATOM 6175 C CA . VAL D 1 128 ? 35.537 9.070 -25.872 1.00 27.00 96 VAL D CA 1
ATOM 6176 C C . VAL D 1 128 ? 34.583 9.992 -26.625 1.00 32.26 96 VAL D C 1
ATOM 6177 O O . VAL D 1 128 ? 33.891 9.558 -27.552 1.00 28.23 96 VAL D O 1
ATOM 6181 N N . ASN D 1 129 ? 34.549 11.264 -26.244 1.00 31.15 97 ASN D N 1
ATOM 6182 C CA . ASN D 1 129 ? 33.607 12.201 -26.854 1.00 31.53 97 ASN D CA 1
ATOM 6183 C C . ASN D 1 129 ? 34.227 13.119 -27.914 1.00 32.42 97 ASN D C 1
ATOM 6184 O O . ASN D 1 129 ? 33.667 14.172 -28.219 1.00 29.86 97 ASN D O 1
ATOM 6189 N N . THR D 1 130 ? 35.372 12.724 -28.469 1.00 30.90 98 THR D N 1
ATOM 6190 C CA . THR D 1 130 ? 36.078 13.573 -29.433 1.00 29.41 98 THR D CA 1
ATOM 6191 C C . THR D 1 130 ? 35.560 13.412 -30.864 1.00 30.26 98 THR D C 1
ATOM 6192 O O . THR D 1 130 ? 34.848 12.455 -31.173 1.00 29.70 98 THR D O 1
ATOM 6196 N N . ALA D 1 131 ? 35.934 14.348 -31.733 1.00 25.22 99 ALA D N 1
ATOM 6197 C CA . ALA D 1 131 ? 35.365 14.433 -33.081 1.00 25.63 99 ALA D CA 1
ATOM 6198 C C . ALA D 1 131 ? 35.855 13.327 -34.020 1.00 23.65 99 ALA D C 1
ATOM 6199 O O . ALA D 1 131 ? 37.046 13.002 -34.043 1.00 21.20 99 ALA D O 1
ATOM 6201 N N . ILE D 1 132 ? 34.937 12.760 -34.804 1.00 19.25 100 ILE D N 1
ATOM 6202 C CA . ILE D 1 132 ? 35.286 11.630 -35.670 1.00 17.06 100 ILE D CA 1
ATOM 6203 C C . ILE D 1 132 ? 36.420 11.952 -36.652 1.00 20.15 100 ILE D C 1
ATOM 6204 O O . ILE D 1 132 ? 37.332 11.141 -36.834 1.00 20.51 100 ILE D O 1
ATOM 6209 N N . GLU D 1 133 ? 36.386 13.142 -37.259 1.00 21.08 101 GLU D N 1
ATOM 6210 C CA . GLU D 1 133 ? 37.394 13.507 -38.263 1.00 21.28 101 GLU D CA 1
ATOM 6211 C C . GLU D 1 133 ? 38.752 13.824 -37.627 1.00 23.17 101 GLU D C 1
ATOM 6212 O O . GLU D 1 133 ? 39.759 13.930 -38.324 1.00 21.29 101 GLU D O 1
ATOM 6218 N N . ASP D 1 134 ? 38.773 13.972 -36.307 1.00 20.89 102 ASP D N 1
ATOM 6219 C CA . ASP D 1 134 ? 40.027 14.176 -35.585 1.00 25.16 102 ASP D CA 1
ATOM 6220 C C . ASP D 1 134 ? 40.638 12.857 -35.097 1.00 24.81 102 ASP D C 1
ATOM 6221 O O . ASP D 1 134 ? 41.762 12.835 -34.580 1.00 23.72 102 ASP D O 1
ATOM 6226 N N . LEU D 1 135 ? 39.907 11.757 -35.252 1.00 24.59 103 LEU D N 1
ATOM 6227 C CA . LEU D 1 135 ? 40.385 10.473 -34.728 1.00 21.13 103 LEU D CA 1
ATOM 6228 C C . LEU D 1 135 ? 41.536 9.868 -35.552 1.00 20.48 103 LEU D C 1
ATOM 6229 O O . LEU D 1 135 ? 41.383 9.610 -36.750 1.00 23.24 103 LEU D O 1
ATOM 6234 N N . ASP D 1 136 ? 42.685 9.636 -34.914 1.00 25.48 104 ASP D N 1
ATOM 6235 C CA . ASP D 1 136 ? 43.803 8.960 -35.584 1.00 23.47 104 ASP D CA 1
ATOM 6236 C C . ASP D 1 136 ? 43.510 7.482 -35.835 1.00 23.09 104 ASP D C 1
ATOM 6237 O O . ASP D 1 136 ? 42.893 6.813 -34.996 1.00 23.90 104 ASP D O 1
ATOM 6242 N N . LEU D 1 137 ? 43.963 6.978 -36.984 1.00 19.83 105 LEU D N 1
ATOM 6243 C CA . LEU D 1 137 ? 43.808 5.563 -37.329 1.00 21.93 105 LEU D CA 1
ATOM 6244 C C . LEU D 1 137 ? 44.297 4.662 -36.206 1.00 23.29 105 LEU D C 1
ATOM 6245 O O . LEU D 1 137 ? 43.680 3.638 -35.917 1.00 22.64 105 LEU D O 1
ATOM 6250 N N . ALA D 1 138 ? 45.399 5.046 -35.557 1.00 26.33 106 ALA D N 1
ATOM 6251 C CA . ALA D 1 138 ? 45.986 4.197 -34.517 1.00 24.53 106 ALA D CA 1
ATOM 6252 C C . ALA D 1 138 ? 45.046 4.061 -33.316 1.00 24.06 106 ALA D C 1
ATOM 6253 O O . ALA D 1 138 ? 44.960 2.994 -32.696 1.00 22.55 106 ALA D O 1
ATOM 6255 N N . ASP D 1 139 ? 44.345 5.146 -32.991 1.00 21.84 107 ASP D N 1
ATOM 6256 C CA . ASP D 1 139 ? 43.385 5.131 -31.894 1.00 23.65 107 ASP D CA 1
ATOM 6257 C C . ASP D 1 139 ? 42.103 4.381 -32.264 1.00 24.80 107 ASP D C 1
ATOM 6258 O O . ASP D 1 139 ? 41.527 3.672 -31.431 1.00 22.16 107 ASP D O 1
ATOM 6263 N N . TRP D 1 140 ? 41.651 4.544 -33.505 1.00 21.34 108 TRP D N 1
ATOM 6264 C CA . TRP D 1 140 ? 40.564 3.718 -34.021 1.00 21.11 108 TRP D CA 1
ATOM 6265 C C . TRP D 1 140 ? 40.970 2.253 -33.892 1.00 21.85 108 TRP D C 1
ATOM 6266 O O . TRP D 1 140 ? 40.230 1.442 -33.331 1.00 20.35 108 TRP D O 1
ATOM 6277 N N . GLN D 1 141 ? 42.156 1.925 -34.398 1.00 18.81 109 GLN D N 1
ATOM 6278 C CA . GLN D 1 141 ? 42.592 0.531 -34.499 1.00 20.91 109 GLN D CA 1
ATOM 6279 C C . GLN D 1 141 ? 42.737 -0.129 -33.129 1.00 21.24 109 GLN D C 1
ATOM 6280 O O . GLN D 1 141 ? 42.414 -1.313 -32.953 1.00 22.14 109 GLN D O 1
ATOM 6286 N N . LYS D 1 142 ? 43.209 0.649 -32.160 1.00 22.38 110 LYS D N 1
ATOM 6287 C CA . LYS D 1 142 ? 43.318 0.187 -30.782 1.00 22.83 110 LYS D CA 1
ATOM 6288 C C . LYS D 1 142 ? 41.974 -0.311 -30.253 1.00 24.76 110 LYS D C 1
ATOM 6289 O O . LYS D 1 142 ? 41.902 -1.368 -29.622 1.00 22.27 110 LYS D O 1
ATOM 6295 N N . VAL D 1 143 ? 40.911 0.444 -30.525 1.00 22.16 111 VAL D N 1
ATOM 6296 C CA . VAL D 1 143 ? 39.588 0.090 -30.020 1.00 18.81 111 VAL D CA 1
ATOM 6297 C C . VAL D 1 143 ? 39.024 -1.151 -30.722 1.00 21.98 111 VAL D C 1
ATOM 6298 O O . VAL D 1 143 ? 38.426 -2.027 -30.067 1.00 19.85 111 VAL D O 1
ATOM 6302 N N . ILE D 1 144 ? 39.241 -1.240 -32.039 1.00 18.59 112 ILE D N 1
ATOM 6303 C CA . ILE D 1 144 ? 38.804 -2.402 -32.821 1.00 19.66 112 ILE D CA 1
ATOM 6304 C C . ILE D 1 144 ? 39.545 -3.667 -32.366 1.00 21.69 112 ILE D C 1
ATOM 6305 O O . ILE D 1 144 ? 38.957 -4.754 -32.246 1.00 21.10 112 ILE D O 1
ATOM 6310 N N . ASP D 1 145 ? 40.842 -3.515 -32.124 1.00 17.34 113 ASP D N 1
ATOM 6311 C CA . ASP D 1 145 ? 41.678 -4.615 -31.657 1.00 19.58 113 ASP D CA 1
ATOM 6312 C C . ASP D 1 145 ? 41.173 -5.199 -30.331 1.00 20.34 113 ASP D C 1
ATOM 6313 O O . ASP D 1 145 ? 41.153 -6.420 -30.147 1.00 21.46 113 ASP D O 1
ATOM 6318 N N . VAL D 1 146 ? 40.780 -4.321 -29.410 1.00 24.50 114 VAL D N 1
ATOM 6319 C CA . VAL D 1 146 ? 40.475 -4.725 -28.037 1.00 23.71 114 VAL D CA 1
ATOM 6320 C C . VAL D 1 146 ? 39.008 -5.093 -27.859 1.00 22.39 114 VAL D C 1
ATOM 6321 O O . VAL D 1 146 ? 38.681 -6.064 -27.183 1.00 20.30 114 VAL D O 1
ATOM 6325 N N . ASN D 1 147 ? 38.129 -4.328 -28.487 1.00 19.14 115 ASN D N 1
ATOM 6326 C CA . ASN D 1 147 ? 36.700 -4.503 -28.295 1.00 19.60 115 ASN D CA 1
ATOM 6327 C C . ASN D 1 147 ? 36.036 -5.385 -29.345 1.00 22.09 115 ASN D C 1
ATOM 6328 O O . ASN D 1 147 ? 34.880 -5.758 -29.179 1.00 20.94 115 ASN D O 1
ATOM 6333 N N . LEU D 1 148 ? 36.736 -5.695 -30.437 1.00 18.86 116 LEU D N 1
ATOM 6334 C CA . LEU D 1 148 ? 36.139 -6.541 -31.485 1.00 20.40 116 LEU D CA 1
ATOM 6335 C C . LEU D 1 148 ? 36.997 -7.750 -31.856 1.00 20.35 116 LEU D C 1
ATOM 6336 O O . LEU D 1 148 ? 36.592 -8.895 -31.646 1.00 18.42 116 LEU D O 1
ATOM 6341 N N . THR D 1 149 ? 38.176 -7.503 -32.413 1.00 20.47 117 THR D N 1
ATOM 6342 C CA . THR D 1 149 ? 39.053 -8.601 -32.815 1.00 19.28 117 THR D CA 1
ATOM 6343 C C . THR D 1 149 ? 39.350 -9.528 -31.631 1.00 20.78 117 THR D C 1
ATOM 6344 O O . THR D 1 149 ? 39.426 -10.756 -31.789 1.00 19.48 117 THR D O 1
ATOM 6348 N N . ALA D 1 150 ? 39.460 -8.940 -30.439 1.00 18.15 118 ALA D N 1
ATOM 6349 C CA . ALA D 1 150 ? 39.728 -9.712 -29.228 1.00 21.40 118 ALA D CA 1
ATOM 6350 C C . ALA D 1 150 ? 38.643 -10.746 -28.980 1.00 21.21 118 ALA D C 1
ATOM 6351 O O . ALA D 1 150 ? 38.933 -11.860 -28.533 1.00 21.05 118 ALA D O 1
ATOM 6353 N N . ASN D 1 151 ? 37.393 -10.374 -29.253 1.00 19.12 119 ASN D N 1
ATOM 6354 C CA . ASN D 1 151 ? 36.289 -11.304 -29.074 1.00 20.86 119 ASN D CA 1
ATOM 6355 C C . ASN D 1 151 ? 36.414 -12.482 -30.037 1.00 20.81 119 ASN D C 1
ATOM 6356 O O . ASN D 1 151 ? 36.157 -13.626 -29.667 1.00 20.22 119 ASN D O 1
ATOM 6361 N N . PHE D 1 152 ? 36.808 -12.196 -31.275 1.00 19.81 120 PHE D N 1
ATOM 6362 C CA . PHE D 1 152 ? 37.018 -13.248 -32.255 1.00 18.41 120 PHE D CA 1
ATOM 6363 C C . PHE D 1 152 ? 38.120 -14.205 -31.799 1.00 22.77 120 PHE D C 1
ATOM 6364 O O . PHE D 1 152 ? 37.934 -15.432 -31.823 1.00 19.99 120 PHE D O 1
ATOM 6372 N N . LEU D 1 153 ? 39.269 -13.645 -31.406 1.00 16.49 121 LEU D N 1
ATOM 6373 C CA . LEU D 1 153 ? 40.395 -14.452 -30.943 1.00 17.78 121 LEU D CA 1
ATOM 6374 C C . LEU D 1 153 ? 40.011 -15.304 -29.736 1.00 21.57 121 LEU D C 1
ATOM 6375 O O . LEU D 1 153 ? 40.424 -16.467 -29.629 1.00 20.88 121 LEU D O 1
ATOM 6380 N N . GLY D 1 154 ? 39.215 -14.725 -28.839 1.00 23.21 122 GLY D N 1
ATOM 6381 C CA . GLY D 1 154 ? 38.719 -15.454 -27.685 1.00 19.96 122 GLY D CA 1
ATOM 6382 C C . GLY D 1 154 ? 37.801 -16.597 -28.074 1.00 22.54 122 GLY D C 1
ATOM 6383 O O . GLY D 1 154 ? 38.004 -17.739 -27.632 1.00 17.29 122 GLY D O 1
ATOM 6384 N N . GLU D 1 155 ? 36.782 -16.292 -28.881 1.00 19.89 123 GLU D N 1
ATOM 6385 C CA . GLU D 1 155 ? 35.867 -17.321 -29.365 1.00 19.73 123 GLU D CA 1
ATOM 6386 C C . GLU D 1 155 ? 36.639 -18.483 -29.973 1.00 20.90 123 GLU D C 1
ATOM 6387 O O . GLU D 1 155 ? 36.377 -19.646 -29.670 1.00 18.88 123 GLU D O 1
ATOM 6393 N N . LYS D 1 156 ? 37.589 -18.154 -30.843 1.00 21.29 124 LYS D N 1
ATOM 6394 C CA . LYS D 1 156 ? 38.342 -19.165 -31.573 1.00 21.84 124 LYS D CA 1
ATOM 6395 C C . LYS D 1 156 ? 39.139 -20.069 -30.632 1.00 23.45 124 LYS D C 1
ATOM 6396 O O . LYS D 1 156 ? 39.102 -21.294 -30.759 1.00 20.72 124 LYS D O 1
ATOM 6402 N N . ALA D 1 157 ? 39.836 -19.465 -29.675 1.00 21.64 125 ALA D N 1
ATOM 6403 C CA . ALA D 1 157 ? 40.627 -20.236 -28.718 1.00 23.15 125 ALA D CA 1
ATOM 6404 C C . ALA D 1 157 ? 39.711 -21.087 -27.832 1.00 24.00 125 ALA D C 1
ATOM 6405 O O . ALA D 1 157 ? 40.002 -22.253 -27.559 1.00 22.06 125 ALA D O 1
ATOM 6407 N N . ALA D 1 158 ? 38.608 -20.497 -27.382 1.00 19.61 126 ALA D N 1
ATOM 6408 C CA . ALA D 1 158 ? 37.647 -21.208 -26.542 1.00 17.98 126 ALA D CA 1
ATOM 6409 C C . ALA D 1 158 ? 37.077 -22.419 -27.270 1.00 20.04 126 ALA D C 1
ATOM 6410 O O . ALA D 1 158 ? 36.988 -23.512 -26.700 1.00 21.58 126 ALA D O 1
ATOM 6412 N N . ILE D 1 159 ? 36.676 -22.225 -28.525 1.00 18.17 127 ILE D N 1
ATOM 6413 C CA . ILE D 1 159 ? 36.079 -23.308 -29.303 1.00 19.57 127 ILE D CA 1
ATOM 6414 C C . ILE D 1 159 ? 37.042 -24.490 -29.449 1.00 21.98 127 ILE D C 1
ATOM 6415 O O . ILE D 1 159 ? 36.646 -25.660 -29.307 1.00 18.11 127 ILE D O 1
ATOM 6420 N N . LYS D 1 160 ? 38.306 -24.193 -29.729 1.00 19.56 128 LYS D N 1
ATOM 6421 C CA . LYS D 1 160 ? 39.314 -25.249 -29.842 1.00 25.47 128 LYS D CA 1
ATOM 6422 C C . LYS D 1 160 ? 39.469 -26.018 -28.524 1.00 21.94 128 LYS D C 1
ATOM 6423 O O . LYS D 1 160 ? 39.551 -27.251 -28.512 1.00 23.79 128 LYS D O 1
ATOM 6429 N N . ALA D 1 161 ? 39.497 -25.285 -27.416 1.00 20.24 129 ALA D N 1
ATOM 6430 C CA . ALA D 1 161 ? 39.670 -25.897 -26.099 1.00 22.05 129 ALA D CA 1
ATOM 6431 C C . ALA D 1 161 ? 38.445 -26.738 -25.723 1.00 23.44 129 ALA D C 1
ATOM 6432 O O . ALA D 1 161 ? 38.568 -27.784 -25.064 1.00 19.31 129 ALA D O 1
ATOM 6434 N N . MET D 1 162 ? 37.264 -26.277 -26.133 1.00 18.21 130 MET D N 1
ATOM 6435 C CA . MET D 1 162 ? 36.026 -26.997 -25.826 1.00 17.34 130 MET D CA 1
ATOM 6436 C C . MET D 1 162 ? 35.917 -28.289 -26.641 1.00 21.61 130 MET D C 1
ATOM 6437 O O . MET D 1 162 ? 35.445 -29.314 -26.141 1.00 18.82 130 MET D O 1
ATOM 6442 N N . LYS D 1 163 ? 36.367 -28.254 -27.892 1.00 20.57 131 LYS D N 1
ATOM 6443 C CA . LYS D 1 163 ? 36.374 -29.468 -28.700 1.00 21.10 131 LYS D CA 1
ATOM 6444 C C . LYS D 1 163 ? 37.383 -30.443 -28.117 1.00 24.58 131 LYS D C 1
ATOM 6445 O O . LYS D 1 163 ? 37.146 -31.653 -28.074 1.00 20.71 131 LYS D O 1
ATOM 6451 N N . GLN D 1 164 ? 38.494 -29.897 -27.632 1.00 21.43 132 GLN D N 1
ATOM 6452 C CA . GLN D 1 164 ? 39.595 -30.703 -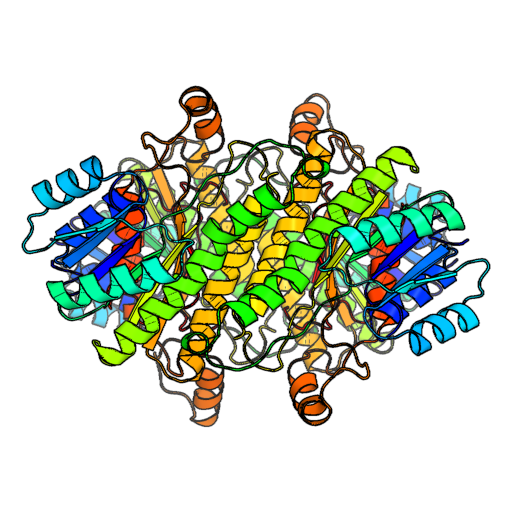27.114 1.00 24.93 132 GLN D CA 1
ATOM 6453 C C . GLN D 1 164 ? 39.308 -31.283 -25.721 1.00 21.41 132 GLN D C 1
ATOM 6454 O O . GLN D 1 164 ? 39.658 -32.427 -25.448 1.00 22.74 132 GLN D O 1
ATOM 6460 N N . THR D 1 165 ? 38.652 -30.507 -24.855 1.00 19.10 133 THR D N 1
ATOM 6461 C CA . THR D 1 165 ? 38.503 -30.899 -23.444 1.00 21.34 133 THR D CA 1
ATOM 6462 C C . THR D 1 165 ? 37.073 -31.026 -22.915 1.00 22.78 133 THR D C 1
ATOM 6463 O O . THR D 1 165 ? 36.861 -31.581 -21.833 1.00 19.95 133 THR D O 1
ATOM 6467 N N . ALA D 1 166 ? 36.095 -30.492 -23.635 1.00 18.47 134 ALA D N 1
ATOM 6468 C CA . ALA D 1 166 ? 34.724 -30.529 -23.123 1.00 20.50 134 ALA D CA 1
ATOM 6469 C C . ALA D 1 166 ? 33.756 -31.254 -24.053 1.00 21.09 134 ALA D C 1
ATOM 6470 O O . ALA D 1 166 ? 32.562 -30.938 -24.069 1.00 20.27 134 ALA D O 1
ATOM 6472 N N . ASP D 1 167 ? 34.278 -32.218 -24.819 1.00 20.19 135 ASP D N 1
ATOM 6473 C CA . ASP D 1 167 ? 33.455 -33.062 -25.695 1.00 23.47 135 ASP D CA 1
ATOM 6474 C C . ASP D 1 167 ? 32.649 -32.203 -26.684 1.00 23.83 135 ASP D C 1
ATOM 6475 O O . ASP D 1 167 ? 31.533 -32.558 -27.063 1.00 22.13 135 ASP D O 1
ATOM 6480 N N . ALA D 1 168 ? 33.239 -31.071 -27.085 1.00 19.18 136 ALA D N 1
ATOM 6481 C CA . ALA D 1 168 ? 32.668 -30.156 -28.084 1.00 22.30 136 ALA D CA 1
ATOM 6482 C C . ALA D 1 168 ? 31.379 -29.477 -27.621 1.00 19.35 136 ALA D C 1
ATOM 6483 O O . ALA D 1 168 ? 30.495 -29.189 -28.430 1.00 22.42 136 ALA D O 1
ATOM 6485 N N . LYS D 1 169 ? 31.276 -29.225 -26.321 1.00 18.52 137 LYS D N 1
ATOM 6486 C CA . LYS D 1 169 ? 30.115 -28.525 -25.762 1.00 18.23 137 LYS D CA 1
ATOM 6487 C C . LYS D 1 169 ? 30.626 -27.367 -24.929 1.00 17.75 137 LYS D C 1
ATOM 6488 O O . LYS D 1 169 ? 31.643 -27.488 -24.237 1.00 17.59 137 LYS D O 1
ATOM 6494 N N . GLY D 1 170 ? 29.919 -26.248 -24.977 1.00 17.38 138 GLY D N 1
ATOM 6495 C CA . GLY D 1 170 ? 30.301 -25.118 -24.156 1.00 17.71 138 GLY D CA 1
ATOM 6496 C C . GLY D 1 170 ? 29.407 -23.924 -24.367 1.00 18.65 138 GLY D C 1
ATOM 6497 O O . GLY D 1 170 ? 28.417 -23.983 -25.121 1.00 16.93 138 GLY D O 1
ATOM 6498 N N . SER D 1 171 ? 29.762 -22.836 -23.688 1.00 16.96 139 SER D N 1
ATOM 6499 C CA . SER D 1 171 ? 29.000 -21.603 -23.735 1.00 18.37 139 SER D CA 1
ATOM 6500 C C . SER D 1 171 ? 29.972 -20.425 -23.770 1.00 18.13 139 SER D C 1
ATOM 6501 O O . SER D 1 171 ? 30.885 -20.335 -22.938 1.00 17.05 139 SER D O 1
ATOM 6504 N N . ILE D 1 172 ? 29.784 -19.532 -24.738 1.00 17.60 140 ILE D N 1
ATOM 6505 C CA . ILE D 1 172 ? 30.628 -18.342 -24.869 1.00 14.65 140 ILE D CA 1
ATOM 6506 C C . ILE D 1 172 ? 29.738 -17.118 -24.753 1.00 15.79 140 ILE D C 1
ATOM 6507 O O . ILE D 1 172 ? 28.668 -17.059 -25.378 1.00 15.66 140 ILE D O 1
ATOM 6512 N N . ILE D 1 173 ? 30.168 -16.146 -23.948 1.00 14.95 141 ILE D N 1
ATOM 6513 C CA . ILE D 1 173 ? 29.362 -14.962 -23.673 1.00 16.17 141 ILE D CA 1
ATOM 6514 C C . ILE D 1 173 ? 30.153 -13.710 -24.000 1.00 18.04 141 ILE D C 1
ATOM 6515 O O . ILE D 1 173 ? 31.216 -13.469 -23.407 1.00 19.19 141 ILE D O 1
ATOM 6520 N N . ASN D 1 174 ? 29.653 -12.922 -24.945 1.00 16.83 142 ASN D N 1
ATOM 6521 C CA . ASN D 1 174 ? 30.311 -11.677 -25.314 1.00 16.92 142 ASN D CA 1
ATOM 6522 C C . ASN D 1 174 ? 29.651 -10.480 -24.622 1.00 18.61 142 ASN D C 1
ATOM 6523 O O . ASN D 1 174 ? 28.486 -10.156 -24.890 1.00 17.55 142 ASN D O 1
ATOM 6528 N N . VAL D 1 175 ? 30.395 -9.828 -23.732 1.00 17.56 143 VAL D N 1
ATOM 6529 C CA . VAL D 1 175 ? 29.844 -8.721 -22.940 1.00 18.94 143 VAL D CA 1
ATOM 6530 C C . VAL D 1 175 ? 30.167 -7.356 -23.559 1.00 20.24 143 VAL D C 1
ATOM 6531 O O . VAL D 1 175 ? 31.339 -7.036 -23.814 1.00 19.95 143 VAL D O 1
ATOM 6535 N N . SER D 1 176 ? 29.134 -6.555 -23.813 1.00 21.42 144 SER D N 1
ATOM 6536 C CA . SER D 1 176 ? 29.337 -5.187 -24.309 1.00 24.13 144 SER D CA 1
ATOM 6537 C C . SER D 1 176 ? 28.253 -4.255 -23.789 1.00 23.38 144 SER D C 1
ATOM 6538 O O . SER D 1 176 ? 27.057 -4.519 -23.967 1.00 20.51 144 SER D O 1
ATOM 6541 N N . SER D 1 177 ? 28.676 -3.161 -23.161 1.00 20.49 145 SER D N 1
ATOM 6542 C CA . SER D 1 177 ? 27.755 -2.214 -22.526 1.00 23.50 145 SER D CA 1
ATOM 6543 C C . SER D 1 177 ? 26.751 -1.598 -23.496 1.00 22.97 145 SER D C 1
ATOM 6544 O O . SER D 1 177 ? 27.050 -1.406 -24.681 1.00 22.46 145 SER D O 1
ATOM 6547 N N . VAL D 1 178 ? 25.573 -1.259 -22.980 1.00 22.33 146 VAL D N 1
ATOM 6548 C CA . VAL D 1 178 ? 24.599 -0.495 -23.755 1.00 18.81 146 VAL D CA 1
ATOM 6549 C C . VAL D 1 178 ? 25.206 0.835 -24.216 1.00 25.35 146 VAL D C 1
ATOM 6550 O O . VAL D 1 178 ? 25.094 1.194 -25.389 1.00 23.02 146 VAL D O 1
ATOM 6554 N N . ALA D 1 179 ? 25.861 1.548 -23.296 1.00 24.94 147 ALA D N 1
ATOM 6555 C CA . ALA D 1 179 ? 26.534 2.811 -23.622 1.00 30.90 147 ALA D CA 1
ATOM 6556 C C . ALA D 1 179 ? 27.957 2.884 -23.051 1.00 33.41 147 ALA D C 1
ATOM 6557 O O . ALA D 1 179 ? 28.229 2.369 -21.966 1.00 30.39 147 ALA D O 1
ATOM 6559 N N . GLY D 1 180 ? 28.860 3.534 -23.781 1.00 39.40 148 GLY D N 1
ATOM 6560 C CA . GLY D 1 180 ? 30.181 3.844 -23.253 1.00 38.84 148 GLY D CA 1
ATOM 6561 C C . GLY D 1 180 ? 30.231 5.277 -22.740 1.00 42.92 148 GLY D C 1
ATOM 6562 O O . GLY D 1 180 ? 31.005 5.603 -21.833 1.00 47.80 148 GLY D O 1
ATOM 6563 N N . LEU D 1 181 ? 29.384 6.128 -23.320 1.00 40.21 149 LEU D N 1
ATOM 6564 C CA . LEU D 1 181 ? 29.338 7.551 -22.985 1.00 35.87 149 LEU D CA 1
ATOM 6565 C C . LEU D 1 181 ? 28.006 7.929 -22.356 1.00 33.89 149 LEU D C 1
ATOM 6566 O O . LEU D 1 181 ? 26.984 7.310 -22.647 1.00 43.71 149 LEU D O 1
ATOM 6571 N N . VAL D 1 182 ? 28.013 8.977 -21.533 1.00 38.38 150 VAL D N 1
ATOM 6572 C CA . VAL D 1 182 ? 26.788 9.497 -20.923 1.00 38.05 150 VAL D CA 1
ATOM 6573 C C . VAL D 1 182 ? 25.781 10.014 -21.958 1.00 41.66 150 VAL D C 1
ATOM 6574 O O . VAL D 1 182 ? 24.594 9.681 -21.897 1.00 47.21 150 VAL D O 1
ATOM 6578 N N . GLY D 1 183 ? 26.251 10.825 -22.902 1.00 41.74 151 GLY D N 1
ATOM 6579 C CA . GLY D 1 183 ? 25.364 11.453 -23.872 1.00 42.51 151 GLY D CA 1
ATOM 6580 C C . GLY D 1 183 ? 24.945 10.575 -25.043 1.00 39.44 151 GLY D C 1
ATOM 6581 O O . GLY D 1 183 ? 24.700 9.372 -24.884 1.00 40.15 151 GLY D O 1
ATOM 6582 N N . LEU D 1 184 ? 24.835 11.185 -26.222 1.00 32.23 152 LEU D N 1
ATOM 6583 C CA . LEU D 1 184 ? 24.556 10.436 -27.445 1.00 33.24 152 LEU D CA 1
ATOM 6584 C C . LEU D 1 184 ? 25.728 9.505 -27.742 1.00 27.17 152 LEU D C 1
ATOM 6585 O O . LEU D 1 184 ? 26.881 9.833 -27.440 1.00 27.53 152 LEU D O 1
ATOM 6590 N N . PRO D 1 185 ? 25.440 8.331 -28.327 1.00 27.09 153 PRO D N 1
ATOM 6591 C CA . PRO D 1 185 ? 26.534 7.414 -28.668 1.00 27.10 153 PRO D CA 1
ATOM 6592 C C . PRO D 1 185 ? 27.267 7.912 -29.918 1.00 24.20 153 PRO D C 1
ATOM 6593 O O . PRO D 1 185 ? 26.980 7.469 -31.039 1.00 21.46 153 PRO D O 1
ATOM 6597 N N . ILE D 1 186 ? 28.207 8.831 -29.708 1.00 23.77 154 ILE D N 1
ATOM 6598 C CA . ILE D 1 186 ? 28.899 9.508 -30.801 1.00 20.94 154 ILE D CA 1
ATOM 6599 C C . ILE D 1 186 ? 30.292 8.933 -31.089 1.00 22.48 154 ILE D C 1
ATOM 6600 O O . ILE D 1 186 ? 30.973 9.392 -32.012 1.00 24.90 154 ILE D O 1
ATOM 6605 N N . ASP D 1 187 ? 30.731 7.947 -30.310 1.00 20.22 155 ASP D N 1
ATOM 6606 C CA . ASP D 1 187 ? 32.076 7.406 -30.515 1.00 21.82 155 ASP D CA 1
ATOM 6607 C C . ASP D 1 187 ? 32.083 6.397 -31.665 1.00 20.05 155 ASP D C 1
ATOM 6608 O O . ASP D 1 187 ? 31.582 5.281 -31.514 1.00 22.31 155 ASP D O 1
ATOM 6613 N N . PRO D 1 188 ? 32.700 6.773 -32.802 1.00 20.97 156 PRO D N 1
ATOM 6614 C CA . PRO D 1 188 ? 32.667 5.894 -33.980 1.00 19.54 156 PRO D CA 1
ATOM 6615 C C . PRO D 1 188 ? 33.343 4.546 -33.747 1.00 18.06 156 PRO D C 1
ATOM 6616 O O . PRO D 1 188 ? 32.809 3.530 -34.185 1.00 18.17 156 PRO D O 1
ATOM 6620 N N . ALA D 1 189 ? 34.494 4.528 -33.080 1.00 16.81 157 ALA D N 1
ATOM 6621 C CA . ALA D 1 189 ? 35.212 3.269 -32.875 1.00 19.49 157 ALA D CA 1
ATOM 6622 C C . ALA D 1 189 ? 34.496 2.402 -31.847 1.00 20.19 157 ALA D C 1
ATOM 6623 O O . ALA D 1 189 ? 34.373 1.182 -32.018 1.00 19.60 157 ALA D O 1
ATOM 6625 N N . TYR D 1 190 ? 34.049 3.028 -30.765 1.00 21.14 158 TYR D N 1
ATOM 6626 C CA . TYR D 1 190 ? 33.346 2.290 -29.721 1.00 22.11 158 TYR D CA 1
ATOM 6627 C C . TYR D 1 190 ? 32.077 1.663 -30.277 1.00 21.30 158 TYR D C 1
ATOM 6628 O O . TYR D 1 190 ? 31.836 0.461 -30.096 1.00 20.86 158 TYR D O 1
ATOM 6637 N N . SER D 1 191 ? 31.259 2.473 -30.944 1.00 18.89 159 SER D N 1
ATOM 6638 C CA . SER D 1 191 ? 30.000 1.974 -31.489 1.00 23.21 159 SER D CA 1
ATOM 6639 C C . SER D 1 191 ? 30.224 0.895 -32.532 1.00 22.59 159 SER D C 1
ATOM 6640 O O . SER D 1 191 ? 29.525 -0.111 -32.540 1.00 21.78 159 SER D O 1
ATOM 6643 N N . ALA D 1 192 ? 31.193 1.107 -33.418 1.00 19.46 160 ALA D N 1
ATOM 6644 C CA . ALA D 1 192 ? 31.468 0.120 -34.448 1.00 19.70 160 ALA D CA 1
ATOM 6645 C C . ALA D 1 192 ? 31.857 -1.220 -33.835 1.00 21.93 160 ALA D C 1
ATOM 6646 O O . ALA D 1 192 ? 31.411 -2.274 -34.293 1.00 18.98 160 ALA D O 1
ATOM 6648 N N . SER D 1 193 ? 32.718 -1.195 -32.823 1.00 19.76 161 SER D N 1
ATOM 6649 C CA . SER D 1 193 ? 33.153 -2.452 -32.237 1.00 21.71 161 SER D CA 1
ATOM 6650 C C . SER D 1 193 ? 31.971 -3.128 -31.524 1.00 22.50 161 SER D C 1
ATOM 6651 O O . SER D 1 193 ? 31.865 -4.352 -31.513 1.00 18.22 161 SER D O 1
ATOM 6654 N N . LYS D 1 194 ? 31.074 -2.321 -30.960 1.00 20.92 162 LYS D N 1
ATOM 6655 C CA . LYS D 1 194 ? 29.884 -2.838 -30.288 1.00 23.40 162 LYS D CA 1
ATOM 6656 C C . LYS D 1 194 ? 28.926 -3.506 -31.280 1.00 24.31 162 LYS D C 1
ATOM 6657 O O . LYS D 1 194 ? 28.439 -4.611 -31.025 1.00 19.42 162 LYS D O 1
ATOM 6663 N N . GLY D 1 195 ? 28.653 -2.832 -32.399 1.00 17.74 163 GLY D N 1
ATOM 6664 C CA . GLY D 1 195 ? 27.796 -3.392 -33.433 1.00 21.72 163 GLY D CA 1
ATOM 6665 C C . GLY D 1 195 ? 28.440 -4.598 -34.081 1.00 22.05 163 GLY D C 1
ATOM 6666 O O . GLY D 1 195 ? 27.753 -5.544 -34.484 1.00 19.46 163 GLY D O 1
ATOM 6667 N N . GLY D 1 196 ? 29.768 -4.563 -34.180 1.00 23.21 164 GLY D N 1
ATOM 6668 C CA . GLY D 1 196 ? 30.511 -5.671 -34.754 1.00 17.73 164 GLY D CA 1
ATOM 6669 C C . GLY D 1 196 ? 30.459 -6.888 -33.848 1.00 18.56 164 GLY D C 1
ATOM 6670 O O . GLY D 1 196 ? 30.320 -8.029 -34.322 1.00 19.12 164 GLY D O 1
ATOM 6671 N N . SER D 1 197 ? 30.578 -6.653 -32.544 1.00 18.58 165 SER D N 1
ATOM 6672 C CA . SER D 1 197 ? 30.594 -7.751 -31.577 1.00 19.92 165 SER D CA 1
ATOM 6673 C C . SER D 1 197 ? 29.241 -8.429 -31.483 1.00 18.53 165 SER D C 1
ATOM 6674 O O . SER D 1 197 ? 29.158 -9.639 -31.262 1.00 16.50 165 SER D O 1
ATOM 6677 N N . ARG D 1 198 ? 28.183 -7.644 -31.649 1.00 19.52 166 ARG D N 1
ATOM 6678 C CA . ARG D 1 198 ? 26.825 -8.182 -31.618 1.00 19.03 166 ARG D CA 1
ATOM 6679 C C . ARG D 1 198 ? 26.618 -9.126 -32.788 1.00 19.32 166 ARG D C 1
ATOM 6680 O O . ARG D 1 198 ? 26.184 -10.270 -32.603 1.00 18.34 166 ARG D O 1
ATOM 6688 N N . LEU D 1 199 ? 26.929 -8.658 -33.994 1.00 16.75 167 LEU D N 1
ATOM 6689 C CA . LEU D 1 199 ? 26.805 -9.517 -35.177 1.00 17.75 167 LEU D CA 1
ATOM 6690 C C . LEU D 1 199 ? 27.785 -10.696 -35.170 1.00 16.49 167 LEU D C 1
ATOM 6691 O O . LEU D 1 199 ? 27.461 -11.778 -35.688 1.00 17.25 167 LEU D O 1
ATOM 6696 N N . LEU D 1 200 ? 28.971 -10.500 -34.587 1.00 13.36 168 LEU D N 1
ATOM 6697 C CA . LEU D 1 200 ? 29.944 -11.594 -34.472 1.00 14.44 168 LEU D CA 1
ATOM 6698 C C . LEU D 1 200 ? 29.319 -12.730 -33.692 1.00 17.32 168 LEU D C 1
ATOM 6699 O O . LEU D 1 200 ? 29.469 -13.910 -34.027 1.00 15.48 168 LEU D O 1
ATOM 6704 N N . THR D 1 201 ? 28.611 -12.351 -32.638 1.00 14.79 169 THR D N 1
ATOM 6705 C CA . THR D 1 201 ? 27.923 -13.310 -31.786 1.00 16.20 169 THR D CA 1
ATOM 6706 C C . THR D 1 201 ? 26.926 -14.133 -32.588 1.00 16.03 169 THR D C 1
ATOM 6707 O O . THR D 1 201 ? 26.927 -15.360 -32.502 1.00 17.52 169 THR D O 1
ATOM 6711 N N . HIS D 1 202 ? 26.067 -13.469 -33.360 1.00 17.64 170 HIS D N 1
ATOM 6712 C CA . HIS D 1 202 ? 25.092 -14.183 -34.195 1.00 16.14 170 HIS D CA 1
ATOM 6713 C C . HIS D 1 202 ? 25.775 -15.143 -35.179 1.00 19.76 170 HIS D C 1
ATOM 6714 O O . HIS D 1 202 ? 25.453 -16.341 -35.225 1.00 16.96 170 HIS D O 1
ATOM 6721 N N . ALA D 1 203 ? 26.700 -14.611 -35.978 1.00 16.66 171 ALA D N 1
ATOM 6722 C CA . ALA D 1 203 ? 27.370 -15.406 -37.010 1.00 15.50 171 ALA D CA 1
ATOM 6723 C C . ALA D 1 203 ? 28.130 -16.587 -36.430 1.00 17.33 171 ALA D C 1
ATOM 6724 O O . ALA D 1 203 ? 28.150 -17.677 -37.016 1.00 18.16 171 ALA D O 1
ATOM 6726 N N . THR D 1 204 ? 28.790 -16.358 -35.297 1.00 16.23 172 THR D N 1
ATOM 6727 C CA . THR D 1 204 ? 29.579 -17.407 -34.666 1.00 17.96 172 THR D CA 1
ATOM 6728 C C . THR D 1 204 ? 28.669 -18.523 -34.176 1.00 17.54 172 THR D C 1
ATOM 6729 O O . THR D 1 204 ? 28.978 -19.703 -34.357 1.00 17.11 172 THR D O 1
ATOM 6733 N N . ALA D 1 205 ? 27.548 -18.150 -33.559 1.00 17.89 173 ALA D N 1
ATOM 6734 C CA . ALA D 1 205 ? 26.571 -19.137 -33.088 1.00 18.56 173 ALA D CA 1
ATOM 6735 C C . ALA D 1 205 ? 26.095 -20.027 -34.237 1.00 17.56 173 ALA D C 1
ATOM 6736 O O . ALA D 1 205 ? 26.030 -21.261 -34.113 1.00 16.55 173 ALA D O 1
ATOM 6738 N N . LEU D 1 206 ? 25.757 -19.388 -35.351 1.00 17.52 174 LEU D N 1
ATOM 6739 C CA . LEU D 1 206 ? 25.215 -20.076 -36.521 1.00 17.05 174 LEU D CA 1
ATOM 6740 C C . LEU D 1 206 ? 26.276 -20.912 -37.233 1.00 16.24 174 LEU D C 1
ATOM 6741 O O . LEU D 1 206 ? 25.975 -21.977 -37.780 1.00 19.61 174 LEU D O 1
ATOM 6746 N N . ASN D 1 207 ? 27.514 -20.420 -37.233 1.00 18.48 175 ASN D N 1
ATOM 6747 C CA . ASN D 1 207 ? 28.613 -21.111 -37.884 1.00 19.25 175 ASN D CA 1
ATOM 6748 C C . ASN D 1 207 ? 28.817 -22.457 -37.184 1.00 19.65 175 ASN D C 1
ATOM 6749 O O . ASN D 1 207 ? 28.981 -23.499 -37.828 1.00 17.24 175 ASN D O 1
ATOM 6754 N N . LEU D 1 208 ? 28.782 -22.432 -35.858 1.00 19.49 176 LEU D N 1
ATOM 6755 C CA . LEU D 1 208 ? 28.876 -23.662 -35.069 1.00 16.45 176 LEU D CA 1
ATOM 6756 C C . LEU D 1 208 ? 27.625 -24.544 -35.197 1.00 22.09 176 LEU D C 1
ATOM 6757 O O . LEU D 1 208 ? 27.726 -25.760 -35.405 1.00 23.13 176 LEU D O 1
ATOM 6762 N N . ALA D 1 209 ? 26.452 -23.929 -35.052 1.00 20.36 177 ALA D N 1
ATOM 6763 C CA . ALA D 1 209 ? 25.182 -24.667 -34.982 1.00 21.88 177 ALA D CA 1
ATOM 6764 C C . ALA D 1 209 ? 24.945 -25.502 -36.235 1.00 22.35 177 ALA D C 1
ATOM 6765 O O . ALA D 1 209 ? 24.439 -26.632 -36.173 1.00 27.14 177 ALA D O 1
ATOM 6767 N N . GLN D 1 210 ? 25.321 -24.925 -37.368 1.00 22.16 178 GLN D N 1
ATOM 6768 C CA . GLN D 1 210 ? 25.143 -25.538 -38.674 1.00 27.84 178 GLN D CA 1
ATOM 6769 C C . GLN D 1 210 ? 25.924 -26.845 -38.783 1.00 31.01 178 GLN D C 1
ATOM 6770 O O . GLN D 1 210 ? 25.503 -27.767 -39.481 1.00 29.04 178 GLN D O 1
ATOM 6776 N N . ARG D 1 211 ? 27.056 -26.920 -38.084 1.00 31.03 179 ARG D N 1
ATOM 6777 C CA . ARG D 1 211 ? 27.894 -28.115 -38.106 1.00 27.53 179 ARG D CA 1
ATOM 6778 C C . ARG D 1 211 ? 27.591 -29.064 -36.947 1.00 28.66 179 ARG D C 1
ATOM 6779 O O . ARG D 1 211 ? 28.354 -30.000 -36.685 1.00 34.68 179 ARG D O 1
ATOM 6787 N N . GLY D 1 212 ? 26.475 -28.826 -36.259 1.00 29.04 180 GLY D N 1
ATOM 6788 C CA . GLY D 1 212 ? 26.054 -29.681 -35.158 1.00 24.70 180 GLY D CA 1
ATOM 6789 C C . GLY D 1 212 ? 26.912 -29.565 -33.907 1.00 26.97 180 GLY D C 1
ATOM 6790 O O . GLY D 1 212 ? 26.839 -30.410 -33.003 1.00 29.81 180 GLY D O 1
ATOM 6791 N N . ILE D 1 213 ? 27.722 -28.512 -33.844 1.00 23.78 181 ILE D N 1
ATOM 6792 C CA . ILE D 1 213 ? 28.589 -28.276 -32.691 1.00 23.51 181 ILE D CA 1
ATOM 6793 C C . ILE D 1 213 ? 27.868 -27.539 -31.552 1.00 20.85 181 ILE D C 1
ATOM 6794 O O . ILE D 1 213 ? 27.495 -26.361 -31.688 1.00 23.06 181 ILE D O 1
ATOM 6799 N N . ASP D 1 214 ? 27.710 -28.227 -30.423 1.00 18.67 182 ASP D N 1
ATOM 6800 C CA . ASP D 1 214 ? 26.943 -27.715 -29.283 1.00 18.78 182 ASP D CA 1
ATOM 6801 C C . ASP D 1 214 ? 27.728 -26.693 -28.449 1.00 19.51 182 ASP D C 1
ATOM 6802 O O . ASP D 1 214 ? 27.827 -26.810 -27.225 1.00 16.81 182 ASP D O 1
ATOM 6807 N N . ILE D 1 215 ? 28.270 -25.679 -29.113 1.00 18.32 183 ILE D N 1
ATOM 6808 C CA . ILE D 1 215 ? 28.861 -24.557 -28.395 1.00 18.06 183 ILE D CA 1
ATOM 6809 C C . ILE D 1 215 ? 28.017 -23.340 -28.688 1.00 16.13 183 ILE D C 1
ATOM 6810 O O . ILE D 1 215 ? 27.943 -22.888 -29.836 1.00 19.30 183 ILE D O 1
ATOM 6815 N N . ARG D 1 216 ? 27.368 -22.816 -27.652 1.00 15.91 184 ARG D N 1
ATOM 6816 C CA . ARG D 1 216 ? 26.448 -21.702 -27.819 1.00 17.54 184 ARG D CA 1
ATOM 6817 C C . ARG D 1 216 ? 27.211 -20.403 -27.665 1.00 14.81 184 ARG D C 1
ATOM 6818 O O . ARG D 1 216 ? 28.188 -20.344 -26.905 1.00 15.34 184 ARG D O 1
ATOM 6826 N N . VAL D 1 217 ? 26.781 -19.371 -28.396 1.00 14.00 185 VAL D N 1
ATOM 6827 C CA . VAL D 1 217 ? 27.377 -18.038 -28.304 1.00 13.98 185 VAL D CA 1
ATOM 6828 C C . VAL D 1 217 ? 26.263 -17.003 -28.150 1.00 15.27 185 VAL D C 1
ATOM 6829 O O . VAL D 1 217 ? 25.327 -16.948 -28.966 1.00 14.45 185 VAL D O 1
ATOM 6833 N N . ASN D 1 218 ? 26.347 -16.203 -27.091 1.00 13.53 186 ASN D N 1
ATOM 6834 C CA . ASN D 1 218 ? 25.312 -15.234 -26.779 1.00 16.03 186 ASN D CA 1
ATOM 6835 C C . ASN D 1 218 ? 26.003 -13.957 -26.324 1.00 15.05 186 ASN D C 1
ATOM 6836 O O . ASN D 1 218 ? 27.192 -13.986 -25.962 1.00 17.93 186 ASN D O 1
ATOM 6841 N N . SER D 1 219 ? 25.297 -12.833 -26.359 1.00 16.38 187 SER D N 1
ATOM 6842 C CA . SER D 1 219 ? 25.890 -11.589 -25.876 1.00 15.11 187 SER D CA 1
ATOM 6843 C C . SER D 1 219 ? 25.100 -11.054 -24.689 1.00 19.75 187 SER D C 1
ATOM 6844 O O . SER D 1 219 ? 23.896 -11.327 -24.567 1.00 17.72 187 SER D O 1
ATOM 6847 N N . VAL D 1 220 ? 25.789 -10.318 -23.812 1.00 14.35 188 VAL D N 1
ATOM 6848 C CA . VAL D 1 220 ? 25.181 -9.698 -22.629 1.00 15.88 188 VAL D CA 1
ATOM 6849 C C . VAL D 1 220 ? 25.456 -8.196 -22.652 1.00 19.22 188 VAL D C 1
ATOM 6850 O O . VAL D 1 220 ? 26.583 -7.770 -22.933 1.00 18.85 188 VAL D O 1
ATOM 6854 N N . HIS D 1 221 ? 24.433 -7.396 -22.355 1.00 18.02 189 HIS D N 1
ATOM 6855 C CA . HIS D 1 221 ? 24.542 -5.951 -22.500 1.00 18.42 189 HIS D CA 1
ATOM 6856 C C . HIS D 1 221 ? 24.187 -5.191 -21.224 1.00 18.67 189 HIS D C 1
ATOM 6857 O O . HIS D 1 221 ? 23.017 -4.900 -20.961 1.00 17.09 189 HIS D O 1
ATOM 6864 N N . PRO D 1 222 ? 25.213 -4.876 -20.421 1.00 20.07 190 PRO D N 1
ATOM 6865 C CA . PRO D 1 222 ? 24.999 -4.154 -19.165 1.00 19.99 190 PRO D CA 1
ATOM 6866 C C . PRO D 1 222 ? 24.672 -2.701 -19.425 1.00 19.71 190 PRO D C 1
ATOM 6867 O O . PRO D 1 222 ? 25.231 -2.088 -20.346 1.00 18.86 190 PRO D O 1
ATOM 6871 N N . GLY D 1 223 ? 23.763 -2.159 -18.619 1.00 20.82 191 GLY D N 1
ATOM 6872 C CA . GLY D 1 223 ? 23.574 -0.725 -18.548 1.00 18.69 191 GLY D CA 1
ATOM 6873 C C . GLY D 1 223 ? 24.644 -0.166 -17.630 1.00 23.28 191 GLY D C 1
ATOM 6874 O O . GLY D 1 223 ? 25.694 -0.802 -17.430 1.00 19.22 191 GLY D O 1
ATOM 6875 N N . TRP D 1 224 ? 24.392 1.011 -17.064 1.00 21.71 192 TRP D N 1
ATOM 6876 C CA . TRP D 1 224 ? 25.322 1.589 -16.101 1.00 20.25 192 TRP D CA 1
ATOM 6877 C C . TRP D 1 224 ? 25.354 0.781 -14.806 1.00 22.42 192 TRP D C 1
ATOM 6878 O O . TRP D 1 224 ? 24.318 0.571 -14.149 1.00 20.11 192 TRP D O 1
ATOM 6889 N N . ILE D 1 225 ? 26.552 0.329 -14.447 1.00 21.76 193 ILE D N 1
ATOM 6890 C CA . ILE D 1 225 ? 26.749 -0.475 -13.250 1.00 21.67 193 ILE D CA 1
ATOM 6891 C C . ILE D 1 225 ? 27.638 0.302 -12.277 1.00 26.29 193 ILE D C 1
ATOM 6892 O O . ILE D 1 225 ? 28.674 0.839 -12.676 1.00 28.52 193 ILE D O 1
ATOM 6897 N N . ASP D 1 226 ? 27.231 0.376 -11.011 1.00 22.91 194 ASP D N 1
ATOM 6898 C CA . ASP D 1 226 ? 27.980 1.148 -10.021 1.00 28.50 194 ASP D CA 1
ATOM 6899 C C . ASP D 1 226 ? 29.263 0.411 -9.634 1.00 36.15 194 ASP D C 1
ATOM 6900 O O . ASP D 1 226 ? 29.231 -0.537 -8.849 1.00 39.84 194 ASP D O 1
ATOM 6905 N N . THR D 1 227 ? 30.386 0.834 -10.210 1.00 36.17 195 THR D N 1
ATOM 6906 C CA . THR D 1 227 ? 31.690 0.274 -9.865 1.00 39.49 195 THR D CA 1
ATOM 6907 C C . THR D 1 227 ? 32.660 1.380 -9.436 1.00 49.10 195 THR D C 1
ATOM 6908 O O . THR D 1 227 ? 32.325 2.569 -9.483 1.00 49.83 195 THR D O 1
ATOM 6912 N N . SER D 1 228 ? 33.863 0.981 -9.032 1.00 50.93 196 SER D N 1
ATOM 6913 C CA . SER D 1 228 ? 34.855 1.914 -8.492 1.00 63.56 196 SER D CA 1
ATOM 6914 C C . SER D 1 228 ? 35.197 3.082 -9.432 1.00 64.73 196 SER D C 1
ATOM 6915 O O . SER D 1 228 ? 35.597 4.155 -8.974 1.00 70.34 196 SER D O 1
ATOM 6918 N N . ILE D 1 229 ? 35.023 2.875 -10.736 1.00 62.95 197 ILE D N 1
ATOM 6919 C CA . ILE D 1 229 ? 35.364 3.897 -11.728 1.00 65.50 197 ILE D CA 1
ATOM 6920 C C . ILE D 1 229 ? 34.220 4.885 -11.988 1.00 67.40 197 ILE D C 1
ATOM 6921 O O . ILE D 1 229 ? 34.159 5.501 -13.055 1.00 70.68 197 ILE D O 1
ATOM 6926 N N . VAL D 1 230 ? 33.315 5.039 -11.025 1.00 66.32 198 VAL D N 1
ATOM 6927 C CA . VAL D 1 230 ? 32.231 6.011 -11.178 1.00 71.01 198 VAL D CA 1
ATOM 6928 C C . VAL D 1 230 ? 32.465 7.276 -10.333 1.00 69.27 198 VAL D C 1
ATOM 6929 O O . VAL D 1 230 ? 32.380 7.243 -9.101 1.00 70.51 198 VAL D O 1
ATOM 6933 N N . PRO D 1 231 ? 32.775 8.395 -11.009 1.00 71.71 199 PRO D N 1
ATOM 6934 C CA . PRO D 1 231 ? 33.098 9.678 -10.378 1.00 69.82 199 PRO D CA 1
ATOM 6935 C C . PRO D 1 231 ? 31.877 10.571 -10.186 1.00 68.39 199 PRO D C 1
ATOM 6936 O O . PRO D 1 231 ? 30.865 10.403 -10.866 1.00 68.92 199 PRO D O 1
ATOM 6940 N N . GLU D 1 232 ? 32.008 11.530 -9.275 1.00 66.45 200 GLU D N 1
ATOM 6941 C CA . GLU D 1 232 ? 30.913 12.381 -8.807 1.00 68.81 200 GLU D CA 1
ATOM 6942 C C . GLU D 1 232 ? 30.167 13.154 -9.904 1.00 65.40 200 GLU D C 1
ATOM 6943 O O . GLU D 1 232 ? 30.684 13.323 -11.012 1.00 67.91 200 GLU D O 1
ATOM 6949 N N . ASP D 1 233 ? 28.945 13.601 -9.590 1.00 67.44 201 ASP D N 1
ATOM 6950 C CA . ASP D 1 233 ? 28.141 14.503 -10.441 1.00 64.93 201 ASP D CA 1
ATOM 6951 C C . ASP D 1 233 ? 27.883 14.005 -11.873 1.00 62.76 201 ASP D C 1
ATOM 6952 O O . ASP D 1 233 ? 26.796 14.216 -12.432 1.00 55.06 201 ASP D O 1
ATOM 6957 N N . LEU D 1 234 ? 28.897 13.370 -12.461 1.00 63.04 202 LEU D N 1
ATOM 6958 C CA . LEU D 1 234 ? 28.728 12.547 -13.646 1.00 55.01 202 LEU D CA 1
ATOM 6959 C C . LEU D 1 234 ? 27.661 11.511 -13.311 1.00 47.29 202 LEU D C 1
ATOM 6960 O O . LEU D 1 234 ? 26.878 11.114 -14.177 1.00 45.33 202 LEU D O 1
ATOM 6965 N N . ARG D 1 235 ? 27.637 11.094 -12.042 1.00 47.29 203 ARG D N 1
ATOM 6966 C CA . ARG D 1 235 ? 26.598 10.212 -11.511 1.00 44.66 203 ARG D CA 1
ATOM 6967 C C . ARG D 1 235 ? 25.189 10.728 -11.813 1.00 47.34 203 ARG D C 1
ATOM 6968 O O . ARG D 1 235 ? 24.327 9.964 -12.258 1.00 37.06 203 ARG D O 1
ATOM 6976 N N . LYS D 1 236 ? 24.960 12.021 -11.574 1.00 45.06 204 LYS D N 1
ATOM 6977 C CA . LYS D 1 236 ? 23.663 12.638 -11.857 1.00 39.27 204 LYS D CA 1
ATOM 6978 C C . LYS D 1 236 ? 23.270 12.463 -13.325 1.00 38.85 204 LYS D C 1
ATOM 6979 O O . LYS D 1 236 ? 22.187 11.956 -13.627 1.00 39.68 204 LYS D O 1
ATOM 6985 N N . GLN D 1 237 ? 24.155 12.876 -14.230 1.00 40.64 205 GLN D N 1
ATOM 6986 C CA . GLN D 1 237 ? 23.922 12.728 -15.668 1.00 41.68 205 GLN D CA 1
ATOM 6987 C C . GLN D 1 237 ? 23.687 11.269 -16.065 1.00 35.87 205 GLN D C 1
ATOM 6988 O O . GLN D 1 237 ? 22.784 10.964 -16.848 1.00 33.94 205 GLN D O 1
ATOM 6994 N N . ILE D 1 238 ? 24.516 10.374 -15.537 1.00 34.11 206 ILE D N 1
ATOM 6995 C CA . ILE D 1 238 ? 24.384 8.946 -15.814 1.00 34.62 206 ILE D CA 1
ATOM 6996 C C . ILE D 1 238 ? 23.008 8.434 -15.376 1.00 34.63 206 ILE D C 1
ATOM 6997 O O . ILE D 1 238 ? 22.240 7.899 -16.184 1.00 29.64 206 ILE D O 1
ATOM 7002 N N . ILE D 1 239 ? 22.693 8.627 -14.099 1.00 31.70 207 ILE D N 1
ATOM 7003 C CA . ILE D 1 239 ? 21.439 8.142 -13.532 1.00 32.73 207 ILE D CA 1
ATOM 7004 C C . ILE D 1 239 ? 20.227 8.754 -14.247 1.00 32.15 207 ILE D C 1
ATOM 7005 O O . ILE D 1 239 ? 19.166 8.131 -14.348 1.00 30.87 207 ILE D O 1
ATOM 7010 N N . ALA D 1 240 ? 20.406 9.953 -14.794 1.00 31.54 208 ALA D N 1
ATOM 7011 C CA . ALA D 1 240 ? 19.346 10.601 -15.559 1.00 35.46 208 ALA D CA 1
ATOM 7012 C C . ALA D 1 240 ? 18.992 9.843 -16.841 1.00 32.55 208 ALA D C 1
ATOM 7013 O O . ALA D 1 240 ? 17.878 9.973 -17.348 1.00 30.53 208 ALA D O 1
ATOM 7015 N N . THR D 1 241 ? 19.938 9.067 -17.373 1.00 30.33 209 THR D N 1
ATOM 7016 C CA . THR D 1 241 ? 19.665 8.254 -18.559 1.00 30.53 209 THR D CA 1
ATOM 7017 C C . THR D 1 241 ? 19.028 6.902 -18.219 1.00 29.00 209 THR D C 1
ATOM 7018 O O . THR D 1 241 ? 18.759 6.102 -19.122 1.00 26.26 209 THR D O 1
ATOM 7022 N N . ILE D 1 242 ? 18.808 6.637 -16.930 1.00 25.19 210 ILE D N 1
ATOM 7023 C CA . ILE D 1 242 ? 18.308 5.329 -16.501 1.00 23.28 210 ILE D CA 1
ATOM 7024 C C . ILE D 1 242 ? 16.880 5.449 -15.994 1.00 23.39 210 ILE D C 1
ATOM 7025 O O . ILE D 1 242 ? 16.642 6.026 -14.924 1.00 21.18 210 ILE D O 1
ATOM 7030 N N . PRO D 1 243 ? 15.917 4.905 -16.757 1.00 22.62 211 PRO D N 1
ATOM 7031 C CA . PRO D 1 243 ? 14.501 5.071 -16.381 1.00 20.05 211 PRO D CA 1
ATOM 7032 C C . PRO D 1 243 ? 14.181 4.597 -14.958 1.00 20.64 211 PRO D C 1
ATOM 7033 O O . PRO D 1 243 ? 13.351 5.229 -14.294 1.00 20.17 211 PRO D O 1
ATOM 7037 N N . VAL D 1 244 ? 14.830 3.541 -14.474 1.00 18.73 212 VAL D N 1
ATOM 7038 C CA . VAL D 1 244 ? 14.557 3.096 -13.102 1.00 22.90 212 VAL D CA 1
ATOM 7039 C C . VAL D 1 244 ? 15.224 3.992 -12.043 1.00 27.02 212 VAL D C 1
ATOM 7040 O O . VAL D 1 244 ? 14.971 3.833 -10.845 1.00 25.37 212 VAL D O 1
ATOM 7044 N N . GLY D 1 245 ? 16.065 4.928 -12.485 1.00 24.68 213 GLY D N 1
ATOM 7045 C CA . GLY D 1 245 ? 16.612 5.945 -11.595 1.00 24.99 213 GLY D CA 1
ATOM 7046 C C . GLY D 1 245 ? 17.765 5.550 -10.678 1.00 28.54 213 GLY D C 1
ATOM 7047 O O . GLY D 1 245 ? 17.974 6.189 -9.641 1.00 32.21 213 GLY D O 1
ATOM 7048 N N . HIS D 1 246 ? 18.513 4.508 -11.044 1.00 24.99 214 HIS D N 1
ATOM 7049 C CA . HIS D 1 246 ? 19.694 4.096 -10.275 1.00 25.04 214 HIS D CA 1
ATOM 7050 C C . HIS D 1 246 ? 20.544 3.162 -11.121 1.00 26.85 214 HIS D C 1
ATOM 7051 O O . HIS D 1 246 ? 20.024 2.491 -12.020 1.00 20.67 214 HIS D O 1
ATOM 7058 N N . MET D 1 247 ? 21.845 3.122 -10.844 1.00 21.47 215 MET D N 1
ATOM 7059 C CA . MET D 1 247 ? 22.729 2.202 -11.533 1.00 22.54 215 MET D CA 1
ATOM 7060 C C . MET D 1 247 ? 22.521 0.788 -11.008 1.00 21.93 215 MET D C 1
ATOM 7061 O O . MET D 1 247 ? 21.963 0.590 -9.925 1.00 21.79 215 MET D O 1
ATOM 7066 N N . GLY D 1 248 ? 22.969 -0.193 -11.780 1.00 23.04 216 GLY D N 1
ATOM 7067 C CA . GLY D 1 248 ? 22.898 -1.580 -11.350 1.00 20.20 216 GLY D CA 1
ATOM 7068 C C . GLY D 1 248 ? 24.147 -1.991 -10.589 1.00 24.77 216 GLY D C 1
ATOM 7069 O O . GLY D 1 248 ? 25.043 -1.168 -10.338 1.00 21.96 216 GLY D O 1
ATOM 7070 N N . GLN D 1 249 ? 24.203 -3.267 -10.218 1.00 22.44 217 GLN D N 1
ATOM 7071 C CA . GLN D 1 249 ? 25.313 -3.816 -9.448 1.00 21.74 217 GLN D CA 1
ATOM 7072 C C . GLN D 1 249 ? 26.046 -4.848 -10.287 1.00 23.16 217 GLN D C 1
ATOM 7073 O O . GLN D 1 249 ? 25.458 -5.434 -11.194 1.00 23.38 217 GLN D O 1
ATOM 7079 N N . PRO D 1 250 ? 27.338 -5.070 -9.996 1.00 21.97 218 PRO D N 1
ATOM 7080 C CA . PRO D 1 250 ? 28.106 -6.090 -10.726 1.00 22.94 218 PRO D CA 1
ATOM 7081 C C . PRO D 1 250 ? 27.446 -7.480 -10.739 1.00 24.91 218 PRO D C 1
ATOM 7082 O O . PRO D 1 250 ? 27.449 -8.145 -11.783 1.00 20.86 218 PRO D O 1
ATOM 7086 N N . GLN D 1 251 ? 26.874 -7.916 -9.620 1.00 20.38 219 GLN D N 1
ATOM 7087 C CA . GLN D 1 251 ? 26.238 -9.227 -9.601 1.00 23.48 219 GLN D CA 1
ATOM 7088 C C . GLN D 1 251 ? 24.950 -9.296 -10.437 1.00 24.82 219 GLN D C 1
ATOM 7089 O O . GLN D 1 251 ? 24.507 -10.393 -10.794 1.00 23.72 219 GLN D O 1
ATOM 7095 N N . ASP D 1 252 ? 24.358 -8.143 -10.765 1.00 20.30 220 ASP D N 1
ATOM 7096 C CA . ASP D 1 252 ? 23.245 -8.141 -11.718 1.00 21.49 220 ASP D CA 1
ATOM 7097 C C . ASP D 1 252 ? 23.719 -8.757 -13.038 1.00 20.95 220 ASP D C 1
ATOM 7098 O O . ASP D 1 252 ? 23.005 -9.531 -13.679 1.00 19.95 220 ASP D O 1
ATOM 7103 N N . ILE D 1 253 ? 24.942 -8.436 -13.434 1.00 18.00 221 ILE D N 1
ATOM 7104 C CA . ILE D 1 253 ? 25.463 -8.982 -14.678 1.00 19.34 221 ILE D CA 1
ATOM 7105 C C . ILE D 1 253 ? 25.874 -10.443 -14.469 1.00 20.14 221 ILE D C 1
ATOM 7106 O O . ILE D 1 253 ? 25.744 -11.278 -15.373 1.00 18.54 221 ILE D O 1
ATOM 7111 N N . GLY D 1 254 ? 26.345 -10.749 -13.262 1.00 20.01 222 GLY D N 1
ATOM 7112 C CA . GLY D 1 254 ? 26.727 -12.110 -12.917 1.00 20.28 222 GLY D CA 1
ATOM 7113 C C . GLY D 1 254 ? 25.568 -13.081 -13.020 1.00 17.51 222 GLY D C 1
ATOM 7114 O O . GLY D 1 254 ? 25.736 -14.189 -13.538 1.00 20.46 222 GLY D O 1
ATOM 7115 N N . GLU D 1 255 ? 24.396 -12.675 -12.529 1.00 19.21 223 GLU D N 1
ATOM 7116 C CA . GLU D 1 255 ? 23.243 -13.580 -12.472 1.00 18.96 223 GLU D CA 1
ATOM 7117 C C . GLU D 1 255 ? 22.811 -14.052 -13.855 1.00 20.14 223 GLU D C 1
ATOM 7118 O O . GLU D 1 255 ? 22.541 -15.239 -14.044 1.00 20.92 223 GLU D O 1
ATOM 7124 N N . VAL D 1 256 ? 22.759 -13.141 -14.826 1.00 18.33 224 VAL D N 1
ATOM 7125 C CA . VAL D 1 256 ? 22.358 -13.546 -16.178 1.00 19.72 224 VAL D CA 1
ATOM 7126 C C . VAL D 1 256 ? 23.452 -14.394 -16.834 1.00 19.45 224 VAL D C 1
ATOM 7127 O O . VAL D 1 256 ? 23.168 -15.292 -17.644 1.00 17.06 224 VAL D O 1
ATOM 7131 N N . CYS D 1 257 ? 24.704 -14.138 -16.458 1.00 16.26 225 CYS D N 1
ATOM 7132 C CA . CYS D 1 257 ? 25.807 -14.938 -16.967 1.00 17.79 225 CYS D CA 1
ATOM 7133 C C . CYS D 1 257 ? 25.793 -16.355 -16.386 1.00 20.69 225 CYS D C 1
ATOM 7134 O O . CYS D 1 257 ? 26.248 -17.304 -17.031 1.00 20.20 225 CYS D O 1
ATOM 7137 N N . VAL D 1 258 ? 25.266 -16.513 -15.175 1.00 18.63 226 VAL D N 1
ATOM 7138 C CA . VAL D 1 258 ? 25.141 -17.857 -14.625 1.00 20.98 226 VAL D CA 1
ATOM 7139 C C . VAL D 1 258 ? 24.106 -18.620 -15.452 1.00 19.53 226 VAL D C 1
ATOM 7140 O O . VAL D 1 258 ? 24.315 -19.775 -15.808 1.00 18.50 226 VAL D O 1
ATOM 7144 N N . TYR D 1 259 ? 23.003 -17.954 -15.788 1.00 17.87 227 TYR D N 1
ATOM 7145 C CA . TYR D 1 259 ? 21.995 -18.569 -16.654 1.00 20.86 227 TYR D CA 1
ATOM 7146 C C . TYR D 1 259 ? 22.614 -18.997 -17.995 1.00 22.42 227 TYR D C 1
ATOM 7147 O O . TYR D 1 259 ? 22.450 -20.153 -18.435 1.00 20.10 227 TYR D O 1
ATOM 7156 N N . LEU D 1 260 ? 23.367 -18.097 -18.624 1.00 17.47 228 LEU D N 1
ATOM 7157 C CA . LEU D 1 260 ? 23.940 -18.405 -19.939 1.00 19.79 228 LEU D CA 1
ATOM 7158 C C . LEU D 1 260 ? 25.071 -19.430 -19.890 1.00 19.20 228 LEU D C 1
ATOM 7159 O O . LEU D 1 260 ? 25.281 -20.182 -20.852 1.00 19.86 228 LEU D O 1
ATOM 7164 N N . GLY D 1 261 ? 25.816 -19.460 -18.790 1.00 15.93 229 GLY D N 1
ATOM 7165 C CA . GLY D 1 261 ? 26.893 -20.432 -18.683 1.00 16.85 229 GLY D CA 1
ATOM 7166 C C . GLY D 1 261 ? 26.400 -21.842 -18.393 1.00 21.14 229 GLY D C 1
ATOM 7167 O O . GLY D 1 261 ? 27.028 -22.823 -18.796 1.00 19.48 229 GLY D O 1
ATOM 7168 N N . SER D 1 262 ? 25.274 -21.949 -17.694 1.00 19.05 230 SER D N 1
ATOM 7169 C CA . SER D 1 262 ? 24.768 -23.254 -17.259 1.00 20.81 230 SER D CA 1
ATOM 7170 C C . SER D 1 262 ? 23.940 -23.956 -18.325 1.00 23.87 230 SER D C 1
ATOM 7171 O O . SER D 1 262 ? 23.534 -23.344 -19.332 1.00 20.26 230 SER D O 1
ATOM 7174 N N . ASP D 1 263 ? 23.654 -25.233 -18.070 1.00 21.97 231 ASP D N 1
ATOM 7175 C CA . ASP D 1 263 ? 22.769 -26.029 -18.922 1.00 24.31 231 ASP D CA 1
ATOM 7176 C C . ASP D 1 263 ? 21.299 -25.572 -18.908 1.00 25.11 231 ASP D C 1
ATOM 7177 O O . ASP D 1 263 ? 20.471 -26.149 -19.617 1.00 20.85 231 ASP D O 1
ATOM 7182 N N . GLU D 1 264 ? 20.967 -24.552 -18.113 1.00 22.09 232 GLU D N 1
ATOM 7183 C CA . GLU D 1 264 ? 19.588 -24.051 -18.067 1.00 20.23 232 GLU D CA 1
ATOM 7184 C C . GLU D 1 264 ? 19.211 -23.335 -19.372 1.00 21.47 232 GLU D C 1
ATOM 7185 O O . GLU D 1 264 ? 18.022 -23.162 -19.690 1.00 18.23 232 GLU D O 1
ATOM 7191 N N . SER D 1 265 ? 20.230 -22.919 -20.122 1.00 17.79 233 SER D N 1
ATOM 7192 C CA . SER D 1 265 ? 20.046 -22.107 -21.324 1.00 16.55 233 SER D CA 1
ATOM 7193 C C . SER D 1 265 ? 20.515 -22.855 -22.567 1.00 19.36 233 SER D C 1
ATOM 7194 O O . SER D 1 265 ? 20.990 -22.250 -23.530 1.00 18.10 233 SER D O 1
ATOM 7197 N N . ARG D 1 266 ? 20.368 -24.175 -22.552 1.00 17.22 234 ARG D N 1
ATOM 7198 C CA . ARG D 1 266 ? 20.803 -25.009 -23.674 1.00 19.78 234 ARG D CA 1
ATOM 7199 C C . ARG D 1 266 ? 20.172 -24.677 -25.042 1.00 18.40 234 ARG D C 1
ATOM 7200 O O . ARG D 1 266 ? 20.723 -25.069 -26.081 1.00 20.03 234 ARG D O 1
ATOM 7208 N N . PHE D 1 267 ? 19.036 -23.976 -25.049 1.00 17.06 235 PHE D N 1
ATOM 7209 C CA . PHE D 1 267 ? 18.351 -23.600 -26.300 1.00 16.95 235 PHE D CA 1
ATOM 7210 C C . PHE D 1 267 ? 18.474 -22.095 -26.592 1.00 18.42 235 PHE D C 1
ATOM 7211 O O . PHE D 1 267 ? 17.911 -21.591 -27.575 1.00 17.13 235 PHE D O 1
ATOM 7219 N N . ALA D 1 268 ? 19.192 -21.372 -25.729 1.00 19.36 236 ALA D N 1
ATOM 7220 C CA . ALA D 1 268 ? 19.449 -19.951 -25.959 1.00 16.24 236 ALA D CA 1
ATOM 7221 C C . ALA D 1 268 ? 20.743 -19.813 -26.722 1.00 15.68 236 ALA D C 1
ATOM 7222 O O . ALA D 1 268 ? 21.810 -20.187 -26.219 1.00 17.13 236 ALA D O 1
ATOM 7224 N N . ASN D 1 269 ? 20.667 -19.263 -27.928 1.00 14.36 237 ASN D N 1
ATOM 7225 C CA . ASN D 1 269 ? 21.826 -19.293 -28.824 1.00 14.07 237 ASN D CA 1
ATOM 7226 C C . ASN D 1 269 ? 21.750 -18.149 -29.824 1.00 16.81 237 ASN D C 1
ATOM 7227 O O . ASN D 1 269 ? 20.673 -17.869 -30.378 1.00 15.61 237 ASN D O 1
ATOM 7232 N N . GLY D 1 270 ? 22.882 -17.477 -30.043 1.00 14.13 238 GLY D N 1
ATOM 7233 C CA . GLY D 1 270 ? 22.938 -16.336 -30.946 1.00 16.26 238 GLY D CA 1
ATOM 7234 C C . GLY D 1 270 ? 22.032 -15.185 -30.532 1.00 15.52 238 GLY D C 1
ATOM 7235 O O . GLY D 1 270 ? 21.583 -14.402 -31.377 1.00 16.79 238 GLY D O 1
ATOM 7236 N N . ALA D 1 271 ? 21.774 -15.076 -29.231 1.00 13.46 239 ALA D N 1
ATOM 7237 C CA . ALA D 1 271 ? 20.795 -14.122 -28.721 1.00 14.08 239 ALA D CA 1
ATOM 7238 C C . ALA D 1 271 ? 21.434 -13.052 -27.844 1.00 18.64 239 ALA D C 1
ATOM 7239 O O . ALA D 1 271 ? 22.573 -13.212 -27.373 1.00 14.20 239 ALA D O 1
ATOM 7241 N N . GLU D 1 272 ? 20.685 -11.970 -27.624 1.00 16.44 240 GLU D N 1
ATOM 7242 C CA . GLU D 1 272 ? 21.183 -10.788 -26.919 1.00 13.96 240 GLU D CA 1
ATOM 7243 C C . GLU D 1 272 ? 20.419 -10.503 -25.624 1.00 15.46 240 GLU D C 1
ATOM 7244 O O . GLU D 1 272 ? 19.205 -10.258 -25.650 1.00 16.50 240 GLU D O 1
ATOM 7250 N N . PHE D 1 273 ? 21.138 -10.518 -24.504 1.00 15.14 241 PHE D N 1
ATOM 7251 C CA . PHE D 1 273 ? 20.530 -10.412 -23.175 1.00 15.93 241 PHE D CA 1
ATOM 7252 C C . PHE D 1 273 ? 20.928 -9.106 -22.491 1.00 15.78 241 PHE D C 1
ATOM 7253 O O . PHE D 1 273 ? 22.089 -8.917 -22.085 1.00 17.31 241 PHE D O 1
ATOM 7261 N N . THR D 1 274 ? 19.959 -8.202 -22.373 1.00 15.55 242 THR D N 1
ATOM 7262 C CA . THR D 1 274 ? 20.230 -6.840 -21.927 1.00 15.92 242 THR D CA 1
ATOM 7263 C C . THR D 1 274 ? 19.745 -6.649 -20.495 1.00 19.34 242 THR D C 1
ATOM 7264 O O . THR D 1 274 ? 18.587 -6.966 -20.166 1.00 15.66 242 THR D O 1
ATOM 7268 N N . VAL D 1 275 ? 20.640 -6.149 -19.644 1.00 17.19 243 VAL D N 1
ATOM 7269 C CA . VAL D 1 275 ? 20.330 -5.912 -18.238 1.00 15.60 243 VAL D CA 1
ATOM 7270 C C . VAL D 1 275 ? 20.706 -4.481 -17.894 1.00 20.16 243 VAL D C 1
ATOM 7271 O O . VAL D 1 275 ? 21.823 -4.226 -17.427 1.00 21.85 243 VAL D O 1
ATOM 7275 N N . ASP D 1 276 ? 19.787 -3.544 -18.132 1.00 18.77 244 ASP D N 1
ATOM 7276 C CA . ASP D 1 276 ? 20.173 -2.137 -18.186 1.00 20.50 244 ASP D CA 1
ATOM 7277 C C . ASP D 1 276 ? 19.185 -1.173 -17.533 1.00 19.99 244 ASP D C 1
ATOM 7278 O O . ASP D 1 276 ? 19.245 0.038 -17.774 1.00 19.55 244 ASP D O 1
ATOM 7283 N N . GLY D 1 277 ? 18.260 -1.707 -16.743 1.00 16.62 245 GLY D N 1
ATOM 7284 C CA . GLY D 1 277 ? 17.297 -0.876 -16.043 1.00 19.64 245 GLY D CA 1
ATOM 7285 C C . GLY D 1 277 ? 16.406 -0.071 -16.972 1.00 22.67 245 GLY D C 1
ATOM 7286 O O . GLY D 1 277 ? 15.895 0.983 -16.578 1.00 18.15 245 GLY D O 1
ATOM 7287 N N . GLY D 1 278 ? 16.225 -0.561 -18.200 1.00 20.14 246 GLY D N 1
ATOM 7288 C CA . GLY D 1 278 ? 15.374 0.102 -19.177 1.00 20.93 246 GLY D CA 1
ATOM 7289 C C . GLY D 1 278 ? 16.085 1.095 -20.091 1.00 19.18 246 GLY D C 1
ATOM 7290 O O . GLY D 1 278 ? 15.444 1.732 -20.935 1.00 19.21 246 GLY D O 1
ATOM 7291 N N . GLN D 1 279 ? 17.400 1.228 -19.928 1.00 17.21 247 GLN D N 1
ATOM 7292 C CA . GLN D 1 279 ? 18.179 2.253 -20.638 1.00 19.16 247 GLN D CA 1
ATOM 7293 C C . GLN D 1 279 ? 17.926 2.355 -22.156 1.00 23.81 247 GLN D C 1
ATOM 7294 O O . GLN D 1 279 ? 17.758 3.465 -22.680 1.00 26.18 247 GLN D O 1
ATOM 7300 N N . ARG D 1 280 ? 17.889 1.216 -22.854 1.00 20.05 248 ARG D N 1
ATOM 7301 C CA . ARG D 1 280 ? 17.591 1.227 -24.296 1.00 19.64 248 ARG D CA 1
ATOM 7302 C C . ARG D 1 280 ? 16.191 0.735 -24.668 1.00 19.40 248 ARG D C 1
ATOM 7303 O O . ARG D 1 280 ? 15.948 0.371 -25.817 1.00 18.49 248 ARG D O 1
ATOM 7311 N N . ALA D 1 281 ? 15.280 0.736 -23.696 1.00 17.63 249 ALA D N 1
ATOM 7312 C CA . ALA D 1 281 ? 13.885 0.372 -23.939 1.00 17.95 249 ALA D CA 1
ATOM 7313 C C . ALA D 1 281 ? 13.181 1.427 -24.778 1.00 21.35 249 ALA D C 1
ATOM 7314 O O . ALA D 1 281 ? 13.580 2.595 -24.743 1.00 21.67 249 ALA D O 1
#